Protein 5VEW (pdb70)

Sequence (845 aa):
SPEEQLLFLYIIYTVGYALSFSALVIASAILLGFRHLHCTRNYIHLNLFASFILRALCVFFKDAALKWLSYQDSLACRLVFLLQYCVAANYYWLLVEGVYLYTLLAFNIFEMLRIDEGLRLKIYKDTEGYYTIGIGHLLTKSPSLNAAKSELDKAIGRNTNGVITKDEAEKLFNQDVDAAVRGILRNAKLKPVYDSLDAVRRAALINMVFQMGETGVAGFTNSLRMLQQKRWDEAAVNLAKSRWYNQTPNRAKRVITTFRTGTWDAYSEQWIFRLYVAIGWGVPLLFVVPWGIVKYLYEDEGCWTRNSNMNYWLIIRLPILFACIVNFLIFVRVICIVVSKLKANLMCKTDIAFRLAKSTLTLIPLLCTHEVIFAFVMDRFIKLFTELSFTSFQGLMVAILYCFVNNEVQLEFRKSWERWRLSPEEQLLFLYIIYTVGYALSFSALVIASAILLGFRHLHCTRNYIHLNLFASFILRALCVFFKDAALKWGLLSYQDSLACRLVFLLQYCVAANYYWLLVEGVYLYTLLAFNIFEMLRIDEGLRLKIYKDTEGYYTIGIGHLLTKSPSLNAAKSELDKAIGRNTNGVITKDEAEKLFNQDVDAAVRGILRNAKLKPVYDSLDAVRRAALINMVFQMGETGVAGFTNSLRMLQQKRWDEAAVNLAKSRWYNQTPNRAKRVITTFRTGTWDAYSEQWIFRLYVAIGWGVPLLFVVPWGIVKYLYEDEGCWTRNSNMNYWLIIRLPILFACIVNFLIFVRVICIVVSKLKANLMCKTDIAFRLAKSTLTLIPLLCTHEVIFAFVMRFIKLFTELSFTSFQGLMVAILYCFVNNEVQLEFRKSWERWRL

Solvent-accessible surface area: 43896 Å² total

GO terms:
  GO:0005886 plasma membrane (C, IDA)
  GO:0044508 glucagon-like peptide 1 receptor activity (F, IDA)
  GO:0007189 adenylate cyclase-activating G protein-coupled receptor signaling pathway (P, IDA)
  GO:0005886 plasma membrane (C, EXP)
  GO:0004888 transmembrane signaling receptor activity (F, TAS)
  GO:0005886 plasma membrane (C, TAS)
  GO:0016020 membrane (C, TAS)
  GO:0007190 activation of adenylate cyclase activity (P, TAS)
  GO:0005515 protein binding (F, IPI)
  GO:0007204 positive regulation of cytosolic calcium ion concentration (P, IDA)

Structure (mmCIF, N/CA/C/O backbone):
data_5VEW
#
_entry.id   5VEW
#
_cell.length_a   64.770
_cell.length_b   66.430
_cell.length_c   83.440
_cell.angle_alpha   90.54
_cell.angle_beta   90.18
_cell.angle_gamma   107.73
#
_symmetry.space_group_name_H-M   'P 1'
#
loop_
_entity.id
_entity.type
_entity.pdbx_description
1 polymer 'Glucagon-like peptide 1 receptor,Endolysin chimera'
2 non-polymer N-{4-[(R)-(3,3-dimethylcyclobutyl)({6-[4-(trifluoromethyl)-1H-imidazol-1-yl]pyridin-3-yl}amino)methyl]benzene-1-carbonyl}-beta-alanine
3 non-polymer '(2R)-2,3-dihydroxypropyl (9Z)-octadec-9-enoate'
4 non-polymer 'OLEIC ACID'
5 water water
#
loop_
_atom_site.group_PDB
_atom_site.id
_atom_site.type_symbol
_atom_site.label_atom_id
_atom_site.label_alt_id
_atom_site.label_comp_id
_atom_site.label_asym_id
_atom_site.label_entity_id
_atom_site.label_seq_id
_atom_site.pdbx_PDB_ins_code
_atom_site.Cartn_x
_atom_site.Cartn_y
_atom_site.Cartn_z
_atom_site.occupancy
_atom_site.B_iso_or_equiv
_atom_site.auth_seq_id
_atom_site.auth_comp_id
_atom_site.auth_asym_id
_atom_site.auth_atom_id
_atom_site.pdbx_PDB_model_num
ATOM 1 N N . SER A 1 10 ? 30.493 42.854 63.398 1.00 156.25 136 SER A N 1
ATOM 2 C CA . SER A 1 10 ? 29.492 43.133 64.425 1.00 156.27 136 SER A CA 1
ATOM 3 C C . SER A 1 10 ? 28.270 42.191 64.280 1.00 157.30 136 SER A C 1
ATOM 4 O O . SER A 1 10 ? 27.893 41.862 63.150 1.00 155.03 136 SER A O 1
ATOM 6 N N . PRO A 1 11 ? 27.640 41.744 65.403 1.00 153.38 137 PRO A N 1
ATOM 7 C CA . PRO A 1 11 ? 26.502 40.807 65.277 1.00 150.57 137 PRO A CA 1
ATOM 8 C C . PRO A 1 11 ? 25.199 41.501 64.838 1.00 152.94 137 PRO A C 1
ATOM 9 O O . PRO A 1 11 ? 24.472 40.941 64.016 1.00 150.38 137 PRO A O 1
ATOM 13 N N . GLU A 1 12 ? 24.901 42.698 65.392 1.00 150.58 138 GLU A N 1
ATOM 14 C CA . GLU A 1 12 ? 23.694 43.464 65.078 1.00 149.89 138 GLU A CA 1
ATOM 15 C C . GLU A 1 12 ? 23.769 44.059 63.667 1.00 151.91 138 GLU A C 1
ATOM 16 O O . GLU A 1 12 ? 22.744 44.123 62.985 1.00 150.46 138 GLU A O 1
ATOM 18 N N . GLU A 1 13 ? 24.979 44.479 63.229 1.00 148.21 139 GLU A N 1
ATOM 19 C CA . GLU A 1 13 ? 25.218 45.062 61.902 1.00 147.46 139 GLU A CA 1
ATOM 20 C C . GLU A 1 13 ? 25.026 44.019 60.796 1.00 146.41 139 GLU A C 1
ATOM 21 O O . GLU A 1 13 ? 24.543 44.362 59.715 1.00 145.12 139 GLU A O 1
ATOM 23 N N . GLN A 1 14 ? 25.399 42.751 61.073 1.00 139.98 140 GLN A N 1
ATOM 24 C CA . GLN A 1 14 ? 25.270 41.638 60.131 1.00 136.50 140 GLN A CA 1
ATOM 25 C C . GLN A 1 14 ? 23.795 41.291 59.899 1.00 136.53 140 GLN A C 1
ATOM 26 O O . GLN A 1 14 ? 23.404 41.060 58.758 1.00 134.63 140 GLN A O 1
ATOM 28 N N . LEU A 1 15 ? 22.976 41.289 60.975 1.00 131.85 141 LEU A N 1
ATOM 29 C CA . LEU A 1 15 ? 21.540 40.983 60.920 1.00 129.59 141 LEU A CA 1
ATOM 30 C C . LEU A 1 15 ? 20.737 42.103 60.233 1.00 132.40 141 LEU A C 1
ATOM 31 O O . LEU A 1 15 ? 19.680 41.827 59.661 1.00 130.19 141 LEU A O 1
ATOM 33 N N . LEU A 1 16 ? 21.227 43.357 60.303 1.00 130.38 142 LEU A N 1
ATOM 34 C CA . LEU A 1 16 ? 20.571 44.520 59.699 1.00 130.73 142 LEU A CA 1
ATOM 35 C C . LEU A 1 16 ? 20.887 44.626 58.206 1.00 132.47 142 LEU A C 1
ATOM 36 O O . LEU A 1 16 ? 20.008 45.000 57.433 1.00 131.28 142 LEU A O 1
ATOM 38 N N . PHE A 1 17 ? 22.140 44.308 57.805 1.00 128.52 143 PHE A N 1
ATOM 39 C CA . PHE A 1 17 ? 22.603 44.374 56.414 1.00 127.65 143 PHE A CA 1
ATOM 40 C C . PHE A 1 17 ? 21.914 43.298 55.550 1.00 128.47 143 PHE A C 1
ATOM 41 O O . PHE A 1 17 ? 21.532 43.591 54.414 1.00 127.70 143 PHE A O 1
ATOM 49 N N . LEU A 1 18 ? 21.742 42.070 56.090 1.00 122.93 144 LEU A N 1
ATOM 50 C CA . LEU A 1 18 ? 21.075 40.960 55.394 1.00 120.03 144 LEU A CA 1
ATOM 51 C C . LEU A 1 18 ? 19.584 41.256 55.186 1.00 123.49 144 LEU A C 1
ATOM 52 O O . LEU A 1 18 ? 18.998 40.760 54.229 1.00 121.55 144 LEU A O 1
ATOM 57 N N . TYR A 1 19 ? 18.983 42.074 56.074 1.00 121.43 145 TYR A N 1
ATOM 58 C CA . TYR A 1 19 ? 17.589 42.513 55.987 1.00 120.98 145 TYR A CA 1
ATOM 59 C C . TYR A 1 19 ? 17.402 43.471 54.799 1.00 123.94 145 TYR A C 1
ATOM 60 O O . TYR A 1 19 ? 16.367 43.417 54.140 1.00 122.52 145 TYR A O 1
ATOM 69 N N . ILE A 1 20 ? 18.401 44.342 54.538 1.00 121.24 146 ILE A N 1
ATOM 70 C CA . ILE A 1 20 ? 18.369 45.334 53.461 1.00 121.88 146 ILE A CA 1
ATOM 71 C C . ILE A 1 20 ? 18.430 44.628 52.091 1.00 123.50 146 ILE A C 1
ATOM 72 O O . ILE A 1 20 ? 17.561 44.892 51.262 1.00 122.82 146 ILE A O 1
ATOM 77 N N . ILE A 1 21 ? 19.419 43.723 51.864 1.00 118.56 147 ILE A N 1
ATOM 78 C CA . ILE A 1 21 ? 19.590 43.026 50.573 1.00 116.46 147 ILE A CA 1
ATOM 79 C C . ILE A 1 21 ? 18.369 42.093 50.309 1.00 116.94 147 ILE A C 1
ATOM 80 O O . ILE A 1 21 ? 18.065 41.820 49.148 1.00 116.30 147 ILE A O 1
ATOM 85 N N . TYR A 1 22 ? 17.666 41.648 51.368 1.00 111.35 148 TYR A N 1
ATOM 86 C CA . TYR A 1 22 ? 16.484 40.793 51.248 1.00 108.64 148 TYR A CA 1
ATOM 87 C C . TYR A 1 22 ? 15.274 41.634 50.829 1.00 111.09 148 TYR A C 1
ATOM 88 O O . TYR A 1 22 ? 14.586 41.275 49.874 1.00 109.32 148 TYR A O 1
ATOM 97 N N . THR A 1 23 ? 15.025 42.757 51.539 1.00 108.41 149 THR A N 1
ATOM 98 C CA . THR A 1 23 ? 13.889 43.643 51.274 1.00 108.68 149 THR A CA 1
ATOM 99 C C . THR A 1 23 ? 14.080 44.402 49.943 1.00 111.50 149 THR A C 1
ATOM 100 O O . THR A 1 23 ? 13.082 44.610 49.249 1.00 111.20 149 THR A O 1
ATOM 104 N N . VAL A 1 24 ? 15.331 44.773 49.555 1.00 107.15 150 VAL A N 1
ATOM 105 C CA . VAL A 1 24 ? 15.531 45.455 48.263 1.00 107.15 150 VAL A CA 1
ATOM 106 C C . VAL A 1 24 ? 15.430 44.397 47.148 1.00 107.66 150 VAL A C 1
ATOM 107 O O . VAL A 1 24 ? 15.042 44.731 46.031 1.00 107.79 150 VAL A O 1
ATOM 111 N N . GLY A 1 25 ? 15.733 43.139 47.484 1.00 100.84 151 GLY A N 1
ATOM 112 C CA . GLY A 1 25 ? 15.615 42.006 46.573 1.00 97.64 151 GLY A CA 1
ATOM 113 C C . GLY A 1 25 ? 14.176 41.791 46.137 1.00 98.56 151 GLY A C 1
ATOM 114 O O . GLY A 1 25 ? 13.915 41.605 44.948 1.00 96.68 151 GLY A O 1
ATOM 115 N N . TYR A 1 26 ? 13.225 41.866 47.098 1.00 94.53 152 TYR A N 1
ATOM 116 C CA . TYR A 1 26 ? 11.795 41.731 46.819 1.00 93.37 152 TYR A CA 1
ATOM 117 C C . TYR A 1 26 ? 11.211 43.036 46.270 1.00 98.82 152 TYR A C 1
ATOM 118 O O . TYR A 1 26 ? 10.204 42.981 45.567 1.00 98.01 152 TYR A O 1
ATOM 127 N N . ALA A 1 27 ? 11.831 44.199 46.574 1.00 96.82 153 ALA A N 1
ATOM 128 C CA . ALA A 1 27 ? 11.383 45.485 46.028 1.00 98.23 153 ALA A CA 1
ATOM 129 C C . ALA A 1 27 ? 11.703 45.558 44.524 1.00 101.73 153 ALA A C 1
ATOM 130 O O . ALA A 1 27 ? 10.850 45.975 43.736 1.00 101.93 153 ALA A O 1
ATOM 132 N N . LEU A 1 28 ? 12.922 45.100 44.133 1.00 96.93 154 LEU A N 1
ATOM 133 C CA . LEU A 1 28 ? 13.383 45.039 42.744 1.00 96.12 154 LEU A CA 1
ATOM 134 C C . LEU A 1 28 ? 12.665 43.935 41.969 1.00 97.64 154 LEU A C 1
ATOM 135 O O . LEU A 1 28 ? 12.430 44.108 40.775 1.00 97.38 154 LEU A O 1
ATOM 140 N N . SER A 1 29 ? 12.321 42.805 42.632 1.00 92.00 155 SER A N 1
ATOM 141 C CA . SER A 1 29 ? 11.604 41.696 41.988 1.00 89.43 155 SER A CA 1
ATOM 142 C C . SER A 1 29 ? 10.123 42.040 41.774 1.00 91.92 155 SER A C 1
ATOM 143 O O . SER A 1 29 ? 9.617 41.796 40.684 1.00 90.81 155 SER A O 1
ATOM 146 N N . PHE A 1 30 ? 9.440 42.619 42.792 1.00 88.75 156 PHE A N 1
ATOM 147 C CA . PHE A 1 30 ? 8.023 42.995 42.701 1.00 88.88 156 PHE A CA 1
ATOM 148 C C . PHE A 1 30 ? 7.788 43.973 41.550 1.00 94.24 156 PHE A C 1
ATOM 149 O O . PHE A 1 30 ? 6.943 43.710 40.696 1.00 92.92 156 PHE A O 1
ATOM 157 N N . SER A 1 31 ? 8.531 45.099 41.540 1.00 93.01 157 SER A N 1
ATOM 158 C CA . SER A 1 31 ? 8.425 46.149 40.527 1.00 94.67 157 SER A CA 1
ATOM 159 C C . SER A 1 31 ? 8.723 45.600 39.126 1.00 97.27 157 SER A C 1
ATOM 160 O O . SER A 1 31 ? 7.965 45.888 38.201 1.00 97.38 157 SER A O 1
ATOM 163 N N . ALA A 1 32 ? 9.790 44.775 38.982 1.00 92.06 158 ALA A N 1
ATOM 164 C CA . ALA A 1 32 ? 10.185 44.174 37.703 1.00 90.59 158 ALA A CA 1
ATOM 165 C C . ALA A 1 32 ? 9.135 43.188 37.184 1.00 92.48 158 ALA A C 1
ATOM 166 O O . ALA A 1 32 ? 8.929 43.125 35.977 1.00 92.32 158 ALA A O 1
ATOM 168 N N . LEU A 1 33 ? 8.483 42.420 38.080 1.00 87.30 159 LEU A N 1
ATOM 169 C CA . LEU A 1 33 ? 7.462 41.442 37.695 1.00 85.54 159 LEU A CA 1
ATOM 170 C C . LEU A 1 33 ? 6.136 42.128 37.341 1.00 90.75 159 LEU A C 1
ATOM 171 O O . LEU A 1 33 ? 5.412 41.622 36.482 1.00 89.58 159 LEU A O 1
ATOM 176 N N . VAL A 1 34 ? 5.816 43.270 37.992 1.00 89.06 160 VAL A N 1
ATOM 177 C CA . VAL A 1 34 ? 4.606 44.047 37.685 1.00 90.13 160 VAL A CA 1
ATOM 178 C C . VAL A 1 34 ? 4.815 44.711 36.306 1.00 94.68 160 VAL A C 1
ATOM 179 O O . VAL A 1 34 ? 3.914 44.653 35.466 1.00 94.53 160 VAL A O 1
ATOM 183 N N . ILE A 1 35 ? 6.030 45.272 36.060 1.00 91.56 161 ILE A N 1
ATOM 184 C CA . ILE A 1 35 ? 6.406 45.893 34.782 1.00 92.50 161 ILE A CA 1
ATOM 185 C C . ILE A 1 35 ? 6.418 44.806 33.680 1.00 95.42 161 ILE A C 1
ATOM 186 O O . ILE A 1 35 ? 5.778 45.001 32.647 1.00 95.67 161 ILE A O 1
ATOM 191 N N . ALA A 1 36 ? 7.094 43.661 33.922 1.00 90.65 162 ALA A N 1
ATOM 192 C CA . ALA A 1 36 ? 7.184 42.552 32.964 1.00 89.38 162 ALA A CA 1
ATOM 193 C C . ALA A 1 36 ? 5.793 42.011 32.590 1.00 94.00 162 ALA A C 1
ATOM 194 O O . ALA A 1 36 ? 5.526 41.812 31.406 1.00 93.93 162 ALA A O 1
ATOM 196 N N . SER A 1 37 ? 4.908 41.795 33.588 1.00 90.99 163 SER A N 1
ATOM 197 C CA . SER A 1 37 ? 3.555 41.289 33.345 1.00 90.71 163 SER A CA 1
ATOM 198 C C . SER A 1 37 ? 2.714 42.326 32.591 1.00 96.90 163 SER A C 1
ATOM 199 O O . SER A 1 37 ? 1.863 41.941 31.788 1.00 96.45 163 SER A O 1
ATOM 202 N N . ALA A 1 38 ? 2.984 43.633 32.809 1.00 95.55 164 ALA A N 1
ATOM 203 C CA . ALA A 1 38 ? 2.295 44.718 32.099 1.00 97.54 164 ALA A CA 1
ATOM 204 C C . ALA A 1 38 ? 2.711 44.755 30.619 1.00 100.38 164 ALA A C 1
ATOM 205 O O . ALA A 1 38 ? 1.901 45.124 29.769 1.00 101.11 164 ALA A O 1
ATOM 207 N N . ILE A 1 39 ? 3.967 44.356 30.317 1.00 94.76 165 ILE A N 1
ATOM 208 C CA . ILE A 1 39 ? 4.513 44.303 28.957 1.00 94.37 165 ILE A CA 1
ATOM 209 C C . ILE A 1 39 ? 3.824 43.155 28.183 1.00 95.82 165 ILE A C 1
ATOM 210 O O . ILE A 1 39 ? 3.318 43.394 27.085 1.00 97.04 165 ILE A O 1
ATOM 215 N N . LEU A 1 40 ? 3.765 41.934 28.769 1.00 88.94 166 LEU A N 1
ATOM 216 C CA . LEU A 1 40 ? 3.157 40.763 28.121 1.00 86.95 166 LEU A CA 1
ATOM 217 C C . LEU A 1 40 ? 1.643 40.956 27.888 1.00 92.97 166 LEU A C 1
ATOM 218 O O . LEU A 1 40 ? 1.119 40.434 26.903 1.00 92.45 166 LEU A O 1
ATOM 223 N N . LEU A 1 41 ? 0.950 41.701 28.779 1.00 91.60 167 LEU A N 1
ATOM 224 C CA . LEU A 1 41 ? -0.488 41.990 28.639 1.00 92.74 167 LEU A CA 1
ATOM 225 C C . LEU A 1 41 ? -0.736 43.195 27.711 1.00 99.26 167 LEU A C 1
ATOM 226 O O . LEU A 1 41 ? -1.713 43.197 26.963 1.00 99.26 167 LEU A O 1
ATOM 231 N N . GLY A 1 42 ? 0.140 44.201 27.791 1.00 97.59 168 GLY A N 1
ATOM 232 C CA . GLY A 1 42 ? 0.054 45.440 27.021 1.00 100.13 168 GLY A CA 1
ATOM 233 C C . GLY A 1 42 ? 0.135 45.280 25.518 1.00 104.18 168 GLY A C 1
ATOM 234 O O . GLY A 1 42 ? -0.706 45.821 24.796 1.00 105.27 168 GLY A O 1
ATOM 235 N N . PHE A 1 43 ? 1.159 44.550 25.033 1.00 99.47 169 PHE A N 1
ATOM 236 C CA . PHE A 1 43 ? 1.351 44.323 23.601 1.00 99.63 169 PHE A CA 1
ATOM 237 C C . PHE A 1 43 ? 0.550 43.099 23.166 1.00 101.89 169 PHE A C 1
ATOM 238 O O . PHE A 1 43 ? 0.733 42.009 23.718 1.00 98.64 169 PHE A O 1
ATOM 246 N N . ARG A 1 44 ? -0.364 43.303 22.190 1.00 100.61 170 ARG A N 1
ATOM 247 C CA . ARG A 1 44 ? -1.305 42.303 21.667 1.00 99.64 170 ARG A CA 1
ATOM 248 C C . ARG A 1 44 ? -0.591 41.107 21.009 1.00 102.67 170 ARG A C 1
ATOM 249 O O . ARG A 1 44 ? -1.067 39.980 21.128 1.00 100.53 170 ARG A O 1
ATOM 251 N N . HIS A 1 45 ? 0.541 41.348 20.332 1.00 100.76 171 HIS A N 1
ATOM 252 C CA . HIS A 1 45 ? 1.309 40.306 19.637 1.00 99.71 171 HIS A CA 1
ATOM 253 C C . HIS A 1 45 ? 1.981 39.332 20.621 1.00 99.92 171 HIS A C 1
ATOM 254 O O . HIS A 1 45 ? 2.412 38.253 20.205 1.00 98.62 171 HIS A O 1
ATOM 261 N N . LEU A 1 46 ? 2.051 39.699 21.915 1.00 94.40 172 LEU A N 1
ATOM 262 C CA . LEU A 1 46 ? 2.666 38.870 22.951 1.00 91.47 172 LEU A CA 1
ATOM 263 C C . LEU A 1 46 ? 1.622 37.948 23.627 1.00 92.77 172 LEU A C 1
ATOM 264 O O . LEU A 1 46 ? 1.970 37.223 24.556 1.00 91.29 172 LEU A O 1
ATOM 269 N N . HIS A 1 47 ? 0.366 37.945 23.143 1.00 88.65 173 HIS A N 1
ATOM 270 C CA . HIS A 1 47 ? -0.692 37.097 23.695 1.00 86.89 173 HIS A CA 1
ATOM 271 C C . HIS A 1 47 ? -0.622 35.675 23.099 1.00 87.20 173 HIS A C 1
ATOM 272 O O . HIS A 1 47 ? -1.345 35.350 22.151 1.00 86.52 173 HIS A O 1
ATOM 279 N N . CYS A 1 48 ? 0.251 34.830 23.670 1.00 81.60 174 CYS A N 1
ATOM 280 C CA . CYS A 1 48 ? 0.392 33.432 23.267 1.00 80.16 174 CYS A CA 1
ATOM 281 C C . CYS A 1 48 ? 0.535 32.556 24.523 1.00 82.10 174 CYS A C 1
ATOM 282 O O . CYS A 1 48 ? 0.901 33.070 25.588 1.00 81.10 174 CYS A O 1
ATOM 285 N N . THR A 1 49 ? 0.202 31.242 24.402 1.00 78.16 175 THR A N 1
ATOM 286 C CA . THR A 1 49 ? 0.209 30.251 25.500 1.00 77.26 175 THR A CA 1
ATOM 287 C C . THR A 1 49 ? 1.549 30.283 26.283 1.00 80.28 175 THR A C 1
ATOM 288 O O . THR A 1 49 ? 1.522 30.191 27.506 1.00 80.15 175 THR A O 1
ATOM 292 N N . ARG A 1 50 ? 2.696 30.448 25.588 1.00 75.54 176 ARG A N 1
ATOM 293 C CA . ARG A 1 50 ? 4.014 30.539 26.215 1.00 74.62 176 ARG A CA 1
ATOM 294 C C . ARG A 1 50 ? 4.056 31.702 27.223 1.00 80.00 176 ARG A C 1
ATOM 295 O O . ARG A 1 50 ? 4.459 31.491 28.368 1.00 80.32 176 ARG A O 1
ATOM 303 N N . ASN A 1 51 ? 3.604 32.901 26.821 1.00 76.73 177 ASN A N 1
ATOM 304 C CA . ASN A 1 51 ? 3.635 34.065 27.698 1.00 77.06 177 ASN A CA 1
ATOM 305 C C . ASN A 1 51 ? 2.515 34.010 28.748 1.00 81.57 177 ASN A C 1
ATOM 306 O O . ASN A 1 51 ? 2.715 34.571 2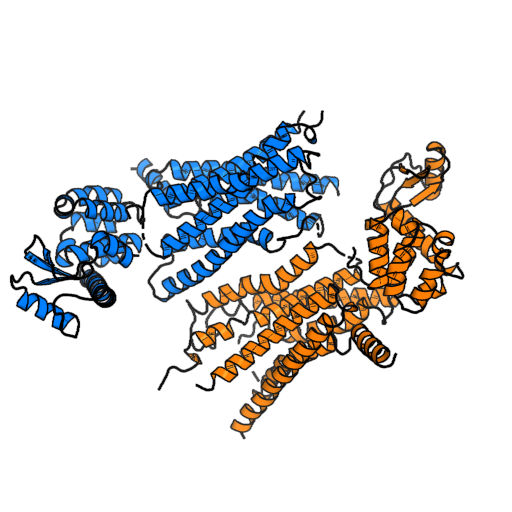9.825 1.00 81.52 177 ASN A O 1
ATOM 311 N N . TYR A 1 52 ? 1.373 33.312 28.480 1.00 77.86 178 TYR A N 1
ATOM 312 C CA . TYR A 1 52 ? 0.308 33.170 29.493 1.00 77.41 178 TYR A CA 1
ATOM 313 C C . TYR A 1 52 ? 0.795 32.311 30.669 1.00 78.13 178 TYR A C 1
ATOM 314 O O . TYR A 1 52 ? 0.446 32.597 31.814 1.00 77.69 178 TYR A O 1
ATOM 323 N N . ILE A 1 53 ? 1.628 31.283 30.381 1.00 72.71 179 ILE A N 1
ATOM 324 C CA . ILE A 1 53 ? 2.264 30.394 31.372 1.00 71.06 179 ILE A CA 1
ATOM 325 C C . ILE A 1 53 ? 3.202 31.245 32.266 1.00 73.36 179 ILE A C 1
ATOM 326 O O . ILE A 1 53 ? 3.205 31.075 33.488 1.00 70.94 179 ILE A O 1
ATOM 331 N N . HIS A 1 54 ? 3.944 32.193 31.643 1.00 71.34 180 HIS A N 1
ATOM 332 C CA . HIS A 1 54 ? 4.851 33.135 32.308 1.00 71.71 180 HIS A CA 1
ATOM 333 C C . HIS A 1 54 ? 4.088 34.077 33.249 1.00 74.93 180 HIS A C 1
ATOM 334 O O . HIS A 1 54 ? 4.588 34.368 34.327 1.00 75.57 180 HIS A O 1
ATOM 341 N N . LEU A 1 55 ? 2.895 34.564 32.836 1.00 70.72 181 LEU A N 1
ATOM 342 C CA . LEU A 1 55 ? 2.069 35.498 33.624 1.00 71.30 181 LEU A CA 1
ATOM 343 C C . LEU A 1 55 ? 1.587 34.864 34.939 1.00 75.07 181 LEU A C 1
ATOM 344 O O . LEU A 1 55 ? 1.491 35.570 35.950 1.00 76.10 181 LEU A O 1
ATOM 349 N N . ASN A 1 56 ? 1.278 33.551 34.928 1.00 69.29 182 ASN A N 1
ATOM 350 C CA . ASN A 1 56 ? 0.880 32.838 36.143 1.00 67.92 182 ASN A CA 1
ATOM 351 C C . ASN A 1 56 ? 2.086 32.608 37.028 1.00 71.14 182 ASN A C 1
ATOM 352 O O . ASN A 1 56 ? 1.951 32.620 38.253 1.00 71.79 182 ASN A O 1
ATOM 357 N N . LEU A 1 57 ? 3.277 32.406 36.409 1.00 66.27 183 LEU A N 1
ATOM 358 C CA . LEU A 1 57 ? 4.544 32.237 37.124 1.00 65.37 183 LEU A CA 1
ATOM 359 C C . LEU A 1 57 ? 4.931 33.565 37.787 1.00 71.60 183 LEU A C 1
ATOM 360 O O . LEU A 1 57 ? 5.341 33.551 38.944 1.00 71.83 183 LEU A O 1
ATOM 365 N N . PHE A 1 58 ? 4.750 34.716 37.080 1.00 69.71 184 PHE A N 1
ATOM 366 C CA . PHE A 1 58 ? 5.045 36.035 37.653 1.00 71.45 184 PHE A CA 1
ATOM 367 C C . PHE A 1 58 ? 4.116 36.326 38.819 1.00 77.40 184 PHE A C 1
ATOM 368 O O . PHE A 1 58 ? 4.569 36.811 39.848 1.00 77.88 184 PHE A O 1
ATOM 376 N N . ALA A 1 59 ? 2.819 35.983 38.670 1.00 74.96 185 ALA A N 1
ATOM 377 C CA . ALA A 1 59 ? 1.785 36.174 39.692 1.00 75.59 185 ALA A CA 1
ATOM 378 C C . ALA A 1 59 ? 2.142 35.444 40.984 1.00 78.28 185 ALA A C 1
ATOM 379 O O . ALA A 1 59 ? 1.952 36.016 42.054 1.00 79.49 185 ALA A O 1
ATOM 381 N N . SER A 1 60 ? 2.696 34.211 40.893 1.00 72.56 186 SER A N 1
ATOM 382 C CA . SER A 1 60 ? 3.086 33.446 42.081 1.00 71.80 186 SER A CA 1
ATOM 383 C C . SER A 1 60 ? 4.274 34.135 42.802 1.00 76.84 186 SER A C 1
ATOM 384 O O . SER A 1 60 ? 4.304 34.138 44.034 1.00 77.49 186 SER A O 1
ATOM 387 N N . PHE A 1 61 ? 5.210 34.762 42.043 1.00 72.77 187 PHE A N 1
ATOM 388 C CA . PHE A 1 61 ? 6.327 35.496 42.648 1.00 72.98 187 PHE A CA 1
ATOM 389 C C . PHE A 1 61 ? 5.859 36.868 43.168 1.00 80.40 187 PHE A C 1
ATOM 390 O O . PHE A 1 61 ? 6.400 37.337 44.166 1.00 81.61 187 PHE A O 1
ATOM 398 N N . ILE A 1 62 ? 4.851 37.491 42.522 1.00 78.52 188 ILE A N 1
ATOM 399 C CA . ILE A 1 62 ? 4.287 38.783 42.947 1.00 80.91 188 ILE A CA 1
ATOM 400 C C . ILE A 1 62 ? 3.553 38.602 44.307 1.00 85.96 188 ILE A C 1
ATOM 401 O O . ILE A 1 62 ? 3.792 39.397 45.218 1.00 87.16 188 ILE A O 1
ATOM 406 N N . LEU A 1 63 ? 2.685 37.564 44.439 1.00 81.48 189 LEU A N 1
ATOM 407 C CA . LEU A 1 63 ? 1.960 37.276 45.687 1.00 81.63 189 LEU A CA 1
ATOM 408 C C . LEU A 1 63 ? 2.912 36.882 46.824 1.00 84.21 189 LEU A C 1
ATOM 409 O O . LEU A 1 63 ? 2.629 37.205 47.978 1.00 84.41 189 LEU A O 1
ATOM 414 N N . ARG A 1 64 ? 4.024 36.185 46.505 1.00 79.14 190 ARG A N 1
ATOM 415 C CA . ARG A 1 64 ? 5.039 35.807 47.491 1.00 78.60 190 ARG A CA 1
ATOM 416 C C . ARG A 1 64 ? 5.658 37.074 48.084 1.00 83.88 190 ARG A C 1
ATOM 417 O O . ARG A 1 64 ? 5.796 37.169 49.304 1.00 84.13 190 ARG A O 1
ATOM 425 N N . ALA A 1 65 ? 5.969 38.069 47.211 1.00 80.95 191 ALA A N 1
ATOM 426 C CA . ALA A 1 65 ? 6.535 39.366 47.589 1.00 82.54 191 ALA A CA 1
ATOM 427 C C . ALA A 1 65 ? 5.561 40.147 48.465 1.00 88.10 191 ALA A C 1
ATOM 428 O O . ALA A 1 65 ? 5.989 40.733 49.454 1.00 88.09 191 ALA A O 1
ATOM 430 N N . LEU A 1 66 ? 4.245 40.104 48.132 1.00 86.44 192 LEU A N 1
ATOM 431 C CA . LEU A 1 66 ? 3.164 40.754 48.891 1.00 88.75 192 LEU A CA 1
ATOM 432 C C . LEU A 1 66 ? 3.100 40.221 50.335 1.00 93.93 192 LEU A C 1
ATOM 433 O O . LEU A 1 66 ? 2.870 41.009 51.251 1.00 95.61 192 LEU A O 1
ATOM 438 N N . CYS A 1 67 ? 3.343 38.896 50.534 1.00 89.08 193 CYS A N 1
ATOM 439 C CA . CYS A 1 67 ? 3.386 38.251 51.854 1.00 88.74 193 CYS A CA 1
ATOM 440 C C . CYS A 1 67 ? 4.567 38.781 52.652 1.00 94.14 193 CYS A C 1
ATOM 441 O O . CYS A 1 67 ? 4.433 39.018 53.850 1.00 95.59 193 CYS A O 1
ATOM 444 N N . VAL A 1 68 ? 5.725 38.947 51.990 1.00 90.49 194 VAL A N 1
ATOM 445 C CA . VAL A 1 68 ? 6.965 39.428 52.603 1.00 91.54 194 VAL A CA 1
ATOM 446 C C . VAL A 1 68 ? 6.783 40.910 53.025 1.00 99.61 194 VAL A C 1
ATOM 447 O O . VAL A 1 68 ? 7.215 41.277 54.120 1.00 100.31 194 VAL A O 1
ATOM 451 N N . PHE A 1 69 ? 6.117 41.739 52.189 1.00 98.64 195 PHE A N 1
ATOM 452 C CA . PHE A 1 69 ? 5.909 43.151 52.525 1.00 101.56 195 PHE A CA 1
ATOM 453 C C . PHE A 1 69 ? 4.832 43.301 53.606 1.00 108.89 195 PHE A C 1
ATOM 454 O O . PHE A 1 69 ? 4.928 44.222 54.420 1.00 110.78 195 PHE A O 1
ATOM 462 N N . PHE A 1 70 ? 3.827 42.392 53.635 1.00 105.29 196 PHE A N 1
ATOM 463 C CA . PHE A 1 70 ? 2.750 42.446 54.625 1.00 106.75 196 PHE A CA 1
ATOM 464 C C . PHE A 1 70 ? 3.270 42.012 56.003 1.00 111.11 196 PHE A C 1
ATOM 465 O O . PHE A 1 70 ? 2.864 42.597 57.007 1.00 112.88 196 PHE A O 1
ATOM 473 N N . LYS A 1 71 ? 4.156 40.990 56.051 1.00 105.92 197 LYS A N 1
ATOM 474 C CA . LYS A 1 71 ? 4.751 40.493 57.300 1.00 105.93 197 LYS A CA 1
ATOM 475 C C . LYS A 1 71 ? 5.603 41.587 57.939 1.00 112.44 197 LYS A C 1
ATOM 476 O O . LYS A 1 71 ? 5.518 41.803 59.149 1.00 113.25 197 LYS A O 1
ATOM 482 N N . ASP A 1 72 ? 6.392 42.295 57.105 1.00 110.27 198 ASP A N 1
ATOM 483 C CA . ASP A 1 72 ? 7.276 43.392 57.501 1.00 112.58 198 ASP A CA 1
ATOM 484 C C . ASP A 1 72 ? 6.469 44.618 57.960 1.00 120.35 198 ASP A C 1
ATOM 485 O O . ASP A 1 72 ? 6.881 45.287 58.907 1.00 121.94 198 ASP A O 1
ATOM 490 N N . ALA A 1 73 ? 5.338 44.917 57.285 1.00 118.17 199 ALA A N 1
ATOM 491 C CA . ALA A 1 73 ? 4.474 46.057 57.625 1.00 121.29 199 ALA A CA 1
ATOM 492 C C . ALA A 1 73 ? 3.724 45.817 58.946 1.00 127.53 199 ALA A C 1
ATOM 493 O O . ALA A 1 73 ? 3.348 46.775 59.626 1.00 129.55 199 ALA A O 1
ATOM 495 N N . ALA A 1 74 ? 3.522 44.533 59.303 1.00 123.48 200 ALA A N 1
ATOM 496 C CA . ALA A 1 74 ? 2.830 44.114 60.519 1.00 124.64 200 ALA A CA 1
ATOM 497 C C . ALA A 1 74 ? 3.759 44.167 61.745 1.00 130.45 200 ALA A C 1
ATOM 498 O O . ALA A 1 74 ? 3.265 44.089 62.876 1.00 131.62 200 ALA A O 1
ATOM 500 N N . LEU A 1 75 ? 5.096 44.326 61.528 1.00 126.80 201 LEU A N 1
ATOM 501 C CA . LEU A 1 75 ? 6.077 44.473 62.614 1.00 127.81 201 LEU A CA 1
ATOM 502 C C . LEU A 1 75 ? 5.786 45.748 63.403 1.00 135.77 201 LEU A C 1
ATOM 503 O O . LEU A 1 75 ? 5.907 45.753 64.633 1.00 137.02 201 LEU A O 1
ATOM 508 N N . LYS A 1 76 ? 5.351 46.818 62.694 1.00 133.70 202 LYS A N 1
ATOM 509 C CA . LYS A 1 76 ? 4.946 48.075 63.317 1.00 136.62 202 LYS A CA 1
ATOM 510 C C . LYS A 1 76 ? 3.539 47.876 63.912 1.00 140.36 202 LYS A C 1
ATOM 511 O O . LYS A 1 76 ? 2.553 47.808 63.167 1.00 138.96 202 LYS A O 1
ATOM 517 N N . TRP A 1 77 ? 3.477 47.703 65.259 1.00 138.05 203 TRP A N 1
ATOM 518 C CA . TRP A 1 77 ? 2.273 47.457 66.069 1.00 165.34 203 TRP A CA 1
ATOM 519 C C . TRP A 1 77 ? 1.596 46.155 65.639 1.00 184.26 203 TRP A C 1
ATOM 520 O O . TRP A 1 77 ? 2.051 45.076 66.010 1.00 141.13 203 TRP A O 1
ATOM 522 N N . LEU A 1 85 ? -0.665 41.706 72.577 1.00 149.78 218 LEU A N 1
ATOM 523 C CA . LEU A 1 85 ? -0.227 40.414 72.050 1.00 146.45 218 LEU A CA 1
ATOM 524 C C . LEU A 1 85 ? 0.686 40.601 70.837 1.00 146.97 218 LEU A C 1
ATOM 525 O O . LEU A 1 85 ? 0.344 41.346 69.914 1.00 146.32 218 LEU A O 1
ATOM 530 N N . SER A 1 86 ? 1.846 39.910 70.845 1.00 141.08 219 SER A N 1
ATOM 531 C CA . SER A 1 86 ? 2.852 39.967 69.783 1.00 138.46 219 SER A CA 1
ATOM 532 C C . SER A 1 86 ? 2.300 39.383 68.467 1.00 139.78 219 SER A C 1
ATOM 533 O O . SER A 1 86 ? 1.325 38.623 68.485 1.00 139.43 219 SER A O 1
ATOM 536 N N . TYR A 1 87 ? 2.928 39.756 67.330 1.00 134.03 220 TYR A N 1
ATOM 537 C CA . TYR A 1 87 ? 2.548 39.320 65.984 1.00 131.36 220 TYR A CA 1
ATOM 538 C C . TYR A 1 87 ? 2.759 37.796 65.817 1.00 131.81 220 TYR A C 1
ATOM 539 O O . TYR A 1 87 ? 1.993 37.167 65.092 1.00 130.17 220 TYR A O 1
ATOM 548 N N . GLN A 1 88 ? 3.747 37.203 66.522 1.00 127.21 221 GLN A N 1
ATOM 549 C CA . GLN A 1 88 ? 4.030 35.761 66.464 1.00 124.95 221 GLN A CA 1
ATOM 550 C C . GLN A 1 88 ? 2.850 34.923 67.022 1.00 129.08 221 GLN A C 1
ATOM 551 O O . GLN A 1 88 ? 2.628 33.797 66.568 1.00 126.78 221 GLN A O 1
ATOM 553 N N . ASP A 1 89 ? 2.097 35.484 67.987 1.00 128.16 222 ASP A N 1
ATOM 554 C CA . ASP A 1 89 ? 0.959 34.819 68.630 1.00 129.18 222 ASP A CA 1
ATOM 555 C C . ASP A 1 89 ? -0.364 35.042 67.861 1.00 132.83 222 ASP A C 1
ATOM 556 O O . ASP A 1 89 ? -1.316 34.291 68.086 1.00 132.65 222 ASP A O 1
ATOM 561 N N . SER A 1 90 ? -0.425 36.055 66.963 1.00 129.08 223 SER A N 1
ATOM 562 C CA . SER A 1 90 ? -1.643 36.375 66.205 1.00 129.21 223 SER A CA 1
ATOM 563 C C . SER A 1 90 ? -1.965 35.295 65.154 1.00 130.71 223 SER A C 1
ATOM 564 O O . SER A 1 90 ? -1.084 34.532 64.747 1.00 127.92 223 SER A O 1
ATOM 567 N N . LEU A 1 91 ? -3.238 35.251 64.722 1.00 128.15 224 LEU A N 1
ATOM 568 C CA . LEU A 1 91 ? -3.746 34.317 63.717 1.00 126.35 224 LEU A CA 1
ATOM 569 C C . LEU A 1 91 ? -3.454 34.870 62.311 1.00 128.87 224 LEU A C 1
ATOM 570 O O . LEU A 1 91 ? -3.239 34.089 61.380 1.00 126.37 224 LEU A O 1
ATOM 575 N N . ALA A 1 92 ? -3.407 36.216 62.176 1.00 126.70 225 ALA A N 1
ATOM 576 C CA . ALA A 1 92 ? -3.131 36.925 60.922 1.00 125.61 225 ALA A CA 1
ATOM 577 C C . ALA A 1 92 ? -1.778 36.520 60.335 1.00 127.17 225 ALA A C 1
ATOM 578 O O . ALA A 1 92 ? -1.682 36.312 59.131 1.00 125.41 225 ALA A O 1
ATOM 580 N N . CYS A 1 93 ? -0.752 36.378 61.189 1.00 123.63 226 CYS A N 1
ATOM 581 C CA . CYS A 1 93 ? 0.602 35.982 60.800 1.00 121.64 226 CYS A CA 1
ATOM 582 C C . CYS A 1 93 ? 0.612 34.577 60.188 1.00 120.15 226 CYS A C 1
ATOM 583 O O . CYS A 1 93 ? 1.306 34.344 59.200 1.00 118.14 226 CYS A O 1
ATOM 586 N N . ARG A 1 94 ? -0.132 33.649 60.800 1.00 114.59 227 ARG A N 1
ATOM 587 C CA . ARG A 1 94 ? -0.225 32.243 60.410 1.00 111.53 227 ARG A CA 1
ATOM 588 C C . ARG A 1 94 ? -0.848 32.123 59.010 1.00 110.28 227 ARG A C 1
ATOM 589 O O . ARG A 1 94 ? -0.401 31.287 58.225 1.00 107.56 227 ARG A O 1
ATOM 597 N N . LEU A 1 95 ? -1.823 33.007 58.680 1.00 105.54 228 LEU A N 1
ATOM 598 C CA . LEU A 1 95 ? -2.486 33.051 57.368 1.00 103.43 228 LEU A CA 1
ATOM 599 C C . LEU A 1 95 ? -1.547 33.595 56.291 1.00 103.86 228 LEU A C 1
ATOM 600 O O . LEU A 1 95 ? -1.508 33.047 55.186 1.00 101.95 228 LEU A O 1
ATOM 605 N N . VAL A 1 96 ? -0.802 34.683 56.613 1.00 99.30 229 VAL A N 1
ATOM 606 C CA . VAL A 1 96 ? 0.176 35.325 55.722 1.00 97.35 229 VAL A CA 1
ATOM 607 C C . VAL A 1 96 ? 1.287 34.312 55.422 1.00 98.78 229 VAL A C 1
ATOM 608 O O . VAL A 1 96 ? 1.757 34.234 54.283 1.00 97.42 229 VAL A O 1
ATOM 612 N N . PHE A 1 97 ? 1.651 33.494 56.427 1.00 94.28 230 PHE A N 1
ATOM 613 C CA . PHE A 1 97 ? 2.663 32.453 56.294 1.00 92.34 230 PHE A CA 1
ATOM 614 C C . PHE A 1 97 ? 2.111 31.278 55.461 1.00 93.67 230 PHE A C 1
ATOM 615 O O . PHE A 1 97 ? 2.834 30.748 54.618 1.00 90.82 230 PHE A O 1
ATOM 623 N N . LEU A 1 98 ? 0.816 30.916 55.654 1.00 91.13 231 LEU A N 1
ATOM 624 C CA . LEU A 1 98 ? 0.154 29.846 54.890 1.00 89.85 231 LEU A CA 1
ATOM 625 C C . LEU A 1 98 ? 0.027 30.247 53.404 1.00 93.65 231 LEU A C 1
ATOM 626 O O . LEU A 1 98 ? 0.230 29.408 52.521 1.00 91.46 231 LEU A O 1
ATOM 631 N N . LEU A 1 99 ? -0.288 31.535 53.143 1.00 91.81 232 LEU A N 1
ATOM 632 C CA . LEU A 1 99 ? -0.388 32.086 51.795 1.00 91.49 232 LEU A CA 1
ATOM 633 C C . LEU A 1 99 ? 1.001 32.131 51.145 1.00 97.19 232 LEU A C 1
ATOM 634 O O . LEU A 1 99 ? 1.121 31.839 49.952 1.00 96.38 232 LEU A O 1
ATOM 647 N N . GLN A 1 101 ? 3.564 30.088 51.857 1.00 87.79 234 GLN A N 1
ATOM 648 C CA . GLN A 1 101 ? 3.903 28.699 51.555 1.00 85.35 234 GLN A CA 1
ATOM 649 C C . GLN A 1 101 ? 3.122 28.187 50.332 1.00 85.12 234 GLN A C 1
ATOM 650 O O . GLN A 1 101 ? 3.633 27.309 49.636 1.00 84.50 234 GLN A O 1
ATOM 656 N N . TYR A 1 102 ? 1.931 28.758 50.039 1.00 78.71 235 TYR A N 1
ATOM 657 C CA . TYR A 1 102 ? 1.156 28.398 48.848 1.00 76.55 235 TYR A CA 1
ATOM 658 C C . TYR A 1 102 ? 1.844 28.970 47.591 1.00 80.59 235 TYR A C 1
ATOM 659 O O . TYR A 1 102 ? 1.914 28.282 46.562 1.00 79.30 235 TYR A O 1
ATOM 668 N N . CYS A 1 103 ? 2.387 30.208 47.698 1.00 77.85 236 CYS A N 1
ATOM 669 C CA . CYS A 1 103 ? 3.107 30.897 46.620 1.00 76.83 236 CYS A CA 1
ATOM 670 C C . CYS A 1 103 ? 4.410 30.170 46.306 1.00 77.22 236 CYS A C 1
ATOM 671 O O . CYS A 1 103 ? 4.764 30.069 45.136 1.00 76.61 236 CYS A O 1
ATOM 674 N N . VAL A 1 104 ? 5.120 29.665 47.335 1.00 71.09 237 VAL A N 1
ATOM 675 C CA . VAL A 1 104 ? 6.378 28.934 47.143 1.00 69.14 237 VAL A CA 1
ATOM 676 C C . VAL A 1 104 ? 6.097 27.644 46.323 1.00 72.94 237 VAL A C 1
ATOM 677 O O . VAL A 1 104 ? 6.793 27.398 45.338 1.00 72.39 237 VAL A O 1
ATOM 681 N N . ALA A 1 105 ? 5.046 26.875 46.686 1.00 69.15 238 ALA A N 1
ATOM 682 C CA . ALA A 1 105 ? 4.675 25.644 45.985 1.00 67.71 238 ALA A CA 1
ATOM 683 C C . ALA A 1 105 ? 4.243 25.937 44.527 1.00 71.41 238 ALA A C 1
ATOM 684 O O . ALA A 1 105 ? 4.600 25.178 43.615 1.00 69.77 238 ALA A O 1
ATOM 686 N N . ALA A 1 106 ? 3.526 27.070 44.312 1.00 69.24 239 ALA A N 1
ATOM 687 C CA . ALA A 1 106 ? 3.078 27.530 42.989 1.00 68.78 239 ALA A CA 1
ATOM 688 C C . ALA A 1 106 ? 4.273 27.893 42.099 1.00 74.12 239 ALA A C 1
ATOM 689 O O . ALA A 1 106 ? 4.253 27.571 40.913 1.00 74.43 239 ALA A O 1
ATOM 691 N N . ASN A 1 107 ? 5.327 28.522 42.677 1.00 70.26 240 ASN A N 1
ATOM 692 C CA . ASN A 1 107 ? 6.552 28.866 41.955 1.00 69.75 240 ASN A CA 1
ATOM 693 C C . ASN A 1 107 ? 7.159 27.635 41.295 1.00 73.33 240 ASN A C 1
ATOM 694 O O . ASN A 1 107 ? 7.546 27.691 40.125 1.00 72.28 240 ASN A O 1
ATOM 699 N N . TYR A 1 108 ? 7.239 26.519 42.061 1.00 70.17 241 TYR A N 1
ATOM 700 C CA . TYR A 1 108 ? 7.855 25.262 41.629 1.00 69.26 241 TYR A CA 1
ATOM 701 C C . TYR A 1 108 ? 6.931 24.445 40.717 1.00 70.35 241 TYR A C 1
ATOM 702 O O . TYR A 1 108 ? 7.451 23.684 39.894 1.00 69.61 241 TYR A O 1
ATOM 711 N N . TYR A 1 109 ? 5.590 24.590 40.836 1.00 64.60 242 TYR A N 1
ATOM 712 C CA . TYR A 1 109 ? 4.710 23.823 39.956 1.00 63.35 242 TYR A CA 1
ATOM 713 C C . TYR A 1 109 ? 4.451 24.617 38.645 1.00 67.94 242 TYR A C 1
ATOM 714 O O . TYR A 1 109 ? 4.319 23.986 37.593 1.00 67.50 242 TYR A O 1
ATOM 723 N N . TRP A 1 110 ? 4.525 25.965 38.667 1.00 65.57 243 TRP A N 1
ATOM 724 C CA . TRP A 1 110 ? 4.458 26.736 37.423 1.00 66.04 243 TRP A CA 1
ATOM 725 C C . TRP A 1 110 ? 5.803 26.616 36.685 1.00 70.31 243 TRP A C 1
ATOM 726 O O . TRP A 1 110 ? 5.838 26.770 35.466 1.00 70.69 243 TRP A O 1
ATOM 737 N N . LEU A 1 111 ? 6.887 26.262 37.411 1.00 66.60 244 LEU A N 1
ATOM 738 C CA . LEU A 1 111 ? 8.201 25.999 36.821 1.00 66.33 244 LEU A CA 1
ATOM 739 C C . LEU A 1 111 ? 8.211 24.596 36.180 1.00 69.32 244 LEU A C 1
ATOM 740 O O . LEU A 1 111 ? 8.971 24.352 35.235 1.00 68.29 244 LEU A O 1
ATOM 745 N N . LEU A 1 112 ? 7.338 23.690 36.684 1.00 65.78 245 LEU A N 1
ATOM 746 C CA . LEU A 1 112 ? 7.171 22.342 36.153 1.00 64.91 245 LEU A CA 1
ATOM 747 C C . LEU A 1 112 ? 6.406 22.398 34.816 1.00 66.98 245 LEU A C 1
ATOM 748 O O . LEU A 1 112 ? 6.855 21.787 33.846 1.00 65.88 245 LEU A O 1
ATOM 753 N N . VAL A 1 113 ? 5.304 23.172 34.742 1.00 63.56 246 VAL A N 1
ATOM 754 C CA . VAL A 1 113 ? 4.540 23.295 33.488 1.00 64.15 246 VAL A CA 1
ATOM 755 C C . VAL A 1 113 ? 5.383 24.079 32.451 1.00 71.87 246 VAL A C 1
ATOM 756 O O . VAL A 1 113 ? 5.198 23.903 31.238 1.00 72.87 246 VAL A O 1
ATOM 760 N N . GLU A 1 114 ? 6.323 24.922 32.942 1.00 67.73 247 GLU A N 1
ATOM 761 C CA . GLU A 1 114 ? 7.231 25.712 32.119 1.00 67.20 247 GLU A CA 1
ATOM 762 C C . GLU A 1 114 ? 8.220 24.777 31.397 1.00 70.61 247 GLU A C 1
ATOM 763 O O . GLU A 1 114 ? 8.586 25.019 30.234 1.00 70.44 247 GLU A O 1
ATOM 769 N N . GLY A 1 115 ? 8.617 23.713 32.099 1.00 66.06 248 GLY A N 1
ATOM 770 C CA . GLY A 1 115 ? 9.476 22.665 31.570 1.00 65.63 248 GLY A CA 1
ATOM 771 C C . GLY A 1 115 ? 8.694 21.712 30.685 1.00 68.92 248 GLY A C 1
ATOM 772 O O . GLY A 1 115 ? 9.153 21.375 29.589 1.00 69.38 248 GLY A O 1
ATOM 773 N N . VAL A 1 116 ? 7.479 21.294 31.143 1.00 64.57 249 VAL A N 1
ATOM 774 C CA . VAL A 1 116 ? 6.574 20.365 30.424 1.00 64.99 249 VAL A CA 1
ATOM 775 C C . VAL A 1 116 ? 6.158 20.992 29.059 1.00 70.34 249 VAL A C 1
ATOM 776 O O . VAL A 1 116 ? 6.185 20.288 28.046 1.00 70.57 249 VAL A O 1
ATOM 780 N N . TYR A 1 117 ? 5.828 22.301 29.035 1.00 66.90 250 TYR A N 1
ATOM 781 C CA . TYR A 1 117 ? 5.503 23.024 27.804 1.00 67.26 250 TYR A CA 1
ATOM 782 C C . TYR A 1 117 ? 6.689 23.011 26.829 1.00 74.40 250 TYR A C 1
ATOM 783 O O . TYR A 1 117 ? 6.509 22.673 25.658 1.00 75.70 250 TYR A O 1
ATOM 792 N N . LEU A 1 118 ? 7.891 23.393 27.313 1.00 71.59 251 LEU A N 1
ATOM 793 C CA . LEU A 1 118 ? 9.132 23.433 26.535 1.00 72.46 251 LEU A CA 1
ATOM 794 C C . LEU A 1 118 ? 9.406 22.082 25.863 1.00 78.17 251 LEU A C 1
ATOM 795 O O . LEU A 1 118 ? 9.723 22.049 24.676 1.00 77.49 251 LEU A O 1
ATOM 800 N N . TYR A 1 119 ? 9.273 20.979 26.627 1.00 76.40 252 TYR A N 1
ATOM 801 C CA . TYR A 1 119 ? 9.505 19.622 26.152 1.00 77.43 252 TYR A CA 1
ATOM 802 C C . TYR A 1 119 ? 8.540 19.282 24.995 1.00 82.40 252 TYR A C 1
ATOM 803 O O . TYR A 1 119 ? 8.993 18.753 23.973 1.00 83.28 252 TYR A O 1
ATOM 812 N N . THR A 1 120 ? 7.231 19.616 25.136 1.00 78.28 253 THR A N 1
ATOM 813 C CA . THR A 1 120 ? 6.226 19.359 24.088 1.00 78.68 253 THR A CA 1
ATOM 814 C C . THR A 1 120 ? 6.464 20.296 22.862 1.00 82.34 253 THR A C 1
ATOM 815 O O . THR A 1 120 ? 6.164 19.908 21.732 1.00 81.75 253 THR A O 1
ATOM 819 N N . LEU A 1 121 ? 7.022 21.500 23.093 1.00 78.96 254 LEU A N 1
ATOM 820 C CA . LEU A 1 121 ? 7.358 22.476 22.049 1.00 79.25 254 LEU A CA 1
ATOM 821 C C . LEU A 1 121 ? 8.485 21.914 21.142 1.00 83.25 254 LEU A C 1
ATOM 822 O O . LEU A 1 121 ? 8.476 22.139 19.930 1.00 83.54 254 LEU A O 1
ATOM 827 N N . LEU A 1 122 ? 9.428 21.150 21.742 1.00 79.13 255 LEU A N 1
ATOM 828 C CA . LEU A 1 122 ? 10.527 20.476 21.041 1.00 79.46 255 LEU A CA 1
ATOM 829 C C . LEU A 1 122 ? 10.028 19.237 20.271 1.00 84.24 255 LEU A C 1
ATOM 830 O O . LEU A 1 122 ? 10.669 18.811 19.304 1.00 84.97 255 LEU A O 1
ATOM 835 N N . ALA A 1 123 ? 8.895 18.660 20.711 1.00 80.27 256 ALA A N 1
ATOM 836 C CA . ALA A 1 123 ? 8.304 17.451 20.135 1.00 80.33 256 ALA A CA 1
ATOM 837 C C . ALA A 1 123 ? 7.389 17.759 18.918 1.00 84.09 256 ALA A C 1
ATOM 838 O O . ALA A 1 123 ? 7.193 16.882 18.067 1.00 84.74 256 ALA A O 1
ATOM 840 N N . PHE A 1 124 ? 6.822 18.978 18.843 1.00 78.94 257 PHE A N 1
ATOM 841 C CA . PHE A 1 124 ? 5.929 19.330 17.742 1.00 78.24 257 PHE A CA 1
ATOM 842 C C . PHE A 1 124 ? 6.749 19.854 16.573 1.00 84.22 257 PHE A C 1
ATOM 843 O O . PHE A 1 124 ? 7.663 20.663 16.759 1.00 84.72 257 PHE A O 1
ATOM 851 N N . ASN A 1 125 ? 6.426 19.372 15.367 1.00 81.00 1002 ASN A N 1
ATOM 852 C CA . ASN A 1 125 ? 7.107 19.703 14.119 1.00 81.08 1002 ASN A CA 1
ATOM 853 C C . ASN A 1 125 ? 6.104 19.663 12.945 1.00 83.85 1002 ASN A C 1
ATOM 854 O O . ASN A 1 125 ? 4.908 19.482 13.175 1.00 82.89 1002 ASN A O 1
ATOM 859 N N . ILE A 1 126 ? 6.602 19.806 11.698 1.00 80.62 1003 ILE A N 1
ATOM 860 C CA . ILE A 1 126 ? 5.804 19.775 10.464 1.00 81.42 1003 ILE A CA 1
ATOM 861 C C . ILE A 1 126 ? 5.106 18.400 10.305 1.00 86.93 1003 ILE A C 1
ATOM 862 O O . ILE A 1 126 ? 3.951 18.359 9.869 1.00 87.35 1003 ILE A O 1
ATOM 867 N N . PHE A 1 127 ? 5.795 17.299 10.666 1.00 83.95 1004 PHE A N 1
ATOM 868 C CA . PHE A 1 127 ? 5.265 15.940 10.544 1.00 84.70 1004 PHE A CA 1
ATOM 869 C C . PHE A 1 127 ? 4.041 15.747 11.448 1.00 88.09 1004 PHE A C 1
ATOM 870 O O . PHE A 1 127 ? 3.084 15.082 11.037 1.00 88.26 1004 PHE A O 1
ATOM 878 N N . GLU A 1 128 ? 4.045 16.372 12.642 1.00 83.33 1005 GLU A N 1
ATOM 879 C CA . GLU A 1 128 ? 2.913 16.301 13.573 1.00 82.45 1005 GLU A CA 1
ATOM 880 C C . GLU A 1 128 ? 1.814 17.303 13.160 1.00 84.87 1005 GLU A C 1
ATOM 881 O O . GLU A 1 128 ? 0.636 17.046 13.403 1.00 83.95 1005 GLU A O 1
ATOM 887 N N . MET A 1 129 ? 2.208 18.427 12.516 1.00 80.62 1006 MET A N 1
ATOM 888 C CA . MET A 1 129 ? 1.303 19.462 12.003 1.00 79.81 1006 MET A CA 1
ATOM 889 C C . MET A 1 129 ? 0.434 18.873 10.891 1.00 86.01 1006 MET A C 1
ATOM 890 O O . MET A 1 129 ? -0.791 18.973 10.967 1.00 86.57 1006 MET A O 1
ATOM 895 N N . LEU A 1 130 ? 1.077 18.223 9.879 1.00 83.69 1007 LEU A N 1
ATOM 896 C CA . LEU A 1 130 ? 0.421 17.610 8.710 1.00 84.66 1007 LEU A CA 1
ATOM 897 C C . LEU A 1 130 ? -0.395 16.361 9.068 1.00 88.64 1007 LEU A C 1
ATOM 898 O O . LEU A 1 130 ? -1.367 16.082 8.380 1.00 89.87 1007 LEU A O 1
ATOM 903 N N . ARG A 1 131 ? 0.002 15.598 10.105 1.00 84.08 1008 ARG A N 1
ATOM 904 C CA . ARG A 1 131 ? -0.732 14.396 10.531 1.00 83.68 1008 ARG A CA 1
ATOM 905 C C . ARG A 1 131 ? -2.108 14.782 11.088 1.00 85.02 1008 ARG A C 1
ATOM 906 O O . ARG A 1 131 ? -3.039 13.984 11.015 1.00 85.70 1008 ARG A O 1
ATOM 908 N N . ILE A 1 132 ? -2.229 16.018 11.620 1.00 79.17 1009 ILE A N 1
ATOM 909 C CA . ILE A 1 132 ? -3.464 16.590 12.154 1.00 78.41 1009 ILE A CA 1
ATOM 910 C C . ILE A 1 132 ? -4.337 17.077 10.989 1.00 84.70 1009 ILE A C 1
ATOM 911 O O . ILE A 1 132 ? -5.520 16.739 10.937 1.00 85.44 1009 ILE A O 1
ATOM 916 N N . ASP A 1 133 ? -3.753 17.845 10.051 1.00 81.71 1010 ASP A N 1
ATOM 917 C CA . ASP A 1 133 ? -4.486 18.435 8.931 1.00 82.62 1010 ASP A CA 1
ATOM 918 C C . ASP A 1 133 ? -4.863 17.410 7.844 1.00 88.47 1010 ASP A C 1
ATOM 919 O O . ASP A 1 133 ? -6.004 17.443 7.380 1.00 89.79 1010 ASP A O 1
ATOM 924 N N . GLU A 1 134 ? -3.926 16.539 7.418 1.00 85.37 1011 GLU A N 1
ATOM 925 C CA . GLU A 1 134 ? -4.151 15.580 6.327 1.00 87.42 1011 GLU A CA 1
ATOM 926 C C . GLU A 1 134 ? -4.829 14.263 6.791 1.00 93.33 1011 GLU A C 1
ATOM 927 O O . GLU A 1 134 ? -5.494 13.612 5.979 1.00 94.23 1011 GLU A O 1
ATOM 933 N N . GLY A 1 135 ? -4.626 13.866 8.046 1.00 90.07 1012 GLY A N 1
ATOM 934 C CA . GLY A 1 135 ? -5.193 12.628 8.581 1.00 90.90 1012 GLY A CA 1
ATOM 935 C C . GLY A 1 135 ? -4.508 11.381 8.054 1.00 97.24 1012 GLY A C 1
ATOM 936 O O . GLY A 1 135 ? -3.473 11.484 7.391 1.00 97.36 1012 GLY A O 1
ATOM 937 N N . LEU A 1 136 ? -5.071 10.187 8.338 1.00 95.49 1013 LEU A N 1
ATOM 938 C CA . LEU A 1 136 ? -4.460 8.933 7.887 1.00 97.14 1013 LEU A CA 1
ATOM 939 C C . LEU A 1 136 ? -5.474 8.023 7.190 1.00 103.02 1013 LEU A C 1
ATOM 940 O O . LEU A 1 136 ? -6.573 7.806 7.699 1.00 102.72 1013 LEU A O 1
ATOM 945 N N . ARG A 1 137 ? -5.071 7.461 6.039 1.00 101.43 1014 ARG A N 1
ATOM 946 C CA . ARG A 1 137 ? -5.878 6.518 5.272 1.00 103.66 1014 ARG A CA 1
ATOM 947 C C . ARG A 1 137 ? -5.153 5.194 5.141 1.00 111.25 1014 ARG A C 1
ATOM 948 O O . ARG A 1 137 ? -3.980 5.164 4.767 1.00 111.11 1014 ARG A O 1
ATOM 956 N N . LEU A 1 138 ? -5.850 4.098 5.451 1.00 110.97 1015 LEU A N 1
ATOM 957 C CA . LEU A 1 138 ? -5.300 2.747 5.358 1.00 113.33 1015 LEU A CA 1
ATOM 958 C C . LEU A 1 138 ? -5.511 2.190 3.937 1.00 119.62 1015 LEU A C 1
ATOM 959 O O . LEU A 1 138 ? -4.621 1.536 3.387 1.00 120.53 1015 LEU A O 1
ATOM 964 N N . LYS A 1 139 ? -6.694 2.471 3.350 1.00 116.60 1016 LYS A N 1
ATOM 965 C CA . LYS A 1 139 ? -7.099 2.020 2.016 1.00 118.76 1016 LYS A CA 1
ATOM 966 C C . LYS A 1 139 ? -7.154 3.193 1.024 1.00 122.13 1016 LYS A C 1
ATOM 967 O O . LYS A 1 139 ? -7.320 4.342 1.442 1.00 119.81 1016 LYS A O 1
ATOM 973 N N . ILE A 1 140 ? -7.021 2.889 -0.295 1.00 120.39 1017 ILE A N 1
ATOM 974 C CA . ILE A 1 140 ? -7.072 3.858 -1.410 1.00 120.02 1017 ILE A CA 1
ATOM 975 C C . ILE A 1 140 ? -8.462 4.531 -1.437 1.00 121.25 1017 ILE A C 1
ATOM 976 O O . ILE A 1 140 ? -9.475 3.832 -1.350 1.00 121.59 1017 ILE A O 1
ATOM 981 N N . TYR A 1 141 ? -8.505 5.877 -1.547 1.00 115.21 1018 TYR A N 1
ATOM 982 C CA . TYR A 1 141 ? -9.770 6.615 -1.569 1.00 114.41 1018 TYR A CA 1
ATOM 983 C C . TYR A 1 141 ? -9.808 7.647 -2.711 1.00 118.01 1018 TYR A C 1
ATOM 984 O O . TYR A 1 141 ? -8.871 8.430 -2.869 1.00 117.15 1018 TYR A O 1
ATOM 993 N N . LYS A 1 142 ? -10.928 7.671 -3.464 1.00 115.00 1019 LYS A N 1
ATOM 994 C CA . LYS A 1 142 ? -11.165 8.639 -4.536 1.00 115.04 1019 LYS A CA 1
ATOM 995 C C . LYS A 1 142 ? -11.804 9.892 -3.933 1.00 116.23 1019 LYS A C 1
ATOM 996 O O . LYS A 1 142 ? -12.976 9.861 -3.553 1.00 115.21 1019 LYS A O 1
ATOM 998 N N . ASP A 1 143 ? -11.012 10.977 -3.795 1.00 111.89 1020 ASP A N 1
ATOM 999 C CA . ASP A 1 143 ? -11.458 12.230 -3.178 1.00 110.82 1020 ASP A CA 1
ATOM 1000 C C . ASP A 1 143 ? -12.270 13.070 -4.202 1.00 116.31 1020 ASP A C 1
ATOM 1001 O O . ASP A 1 143 ? -12.282 12.753 -5.397 1.00 118.26 1020 ASP A O 1
ATOM 1006 N N . THR A 1 144 ? -12.968 14.122 -3.706 1.00 111.68 1021 THR A N 1
ATOM 1007 C CA . THR A 1 144 ? -13.869 15.030 -4.436 1.00 112.46 1021 THR A CA 1
ATOM 1008 C C . THR A 1 144 ? -13.279 15.613 -5.745 1.00 116.79 1021 THR A C 1
ATOM 1009 O O . THR A 1 144 ? -14.043 15.922 -6.661 1.00 118.03 1021 THR A O 1
ATOM 1011 N N . GLU A 1 145 ? -11.946 15.783 -5.824 1.00 111.94 1022 GLU A N 1
ATOM 1012 C CA . GLU A 1 145 ? -11.285 16.402 -6.977 1.00 112.68 1022 GLU A CA 1
ATOM 1013 C C . GLU A 1 145 ? -10.978 15.369 -8.083 1.00 117.74 1022 GLU A C 1
ATOM 1014 O O . GLU A 1 145 ? -10.568 15.752 -9.184 1.00 118.70 1022 GLU A O 1
ATOM 1020 N N . GLY A 1 146 ? -11.181 14.087 -7.785 1.00 114.39 1023 GLY A N 1
ATOM 1021 C CA . GLY A 1 146 ? -10.936 13.004 -8.731 1.00 116.42 1023 GLY A CA 1
ATOM 1022 C C . GLY A 1 146 ? -9.590 12.327 -8.571 1.00 121.31 1023 GLY A C 1
ATOM 1023 O O . GLY A 1 146 ? -9.281 11.390 -9.313 1.00 122.11 1023 GLY A O 1
ATOM 1024 N N . TYR A 1 147 ? -8.775 12.802 -7.599 1.00 117.50 1024 TYR A N 1
ATOM 1025 C CA . TYR A 1 147 ? -7.452 12.255 -7.281 1.00 117.31 1024 TYR A CA 1
ATOM 1026 C C . TYR A 1 147 ? -7.559 11.122 -6.265 1.00 120.60 1024 TYR A C 1
ATOM 1027 O O . TYR A 1 147 ? -8.248 11.278 -5.253 1.00 118.78 1024 TYR A O 1
ATOM 1036 N N . TYR A 1 148 ? -6.867 9.991 -6.514 1.00 118.34 1025 TYR A N 1
ATOM 1037 C CA . TYR A 1 148 ? -6.825 8.876 -5.565 1.00 117.64 1025 TYR A CA 1
ATOM 1038 C C . TYR A 1 148 ? -5.777 9.178 -4.512 1.00 118.55 1025 TYR A C 1
ATOM 1039 O O . TYR A 1 148 ? -4.657 9.546 -4.860 1.00 117.86 1025 TYR A O 1
ATOM 1048 N N . THR A 1 149 ? -6.155 9.090 -3.225 1.00 113.50 1026 THR A N 1
ATOM 1049 C CA . THR A 1 149 ? -5.264 9.411 -2.108 1.00 111.36 1026 THR A CA 1
ATOM 1050 C C . THR A 1 149 ? -5.199 8.225 -1.117 1.00 115.53 1026 THR A C 1
ATOM 1051 O O . THR A 1 149 ? -6.109 7.392 -1.086 1.00 116.57 1026 THR A O 1
ATOM 1055 N N . ILE A 1 150 ? -4.106 8.157 -0.328 1.00 110.98 1027 ILE A N 1
ATOM 1056 C CA . ILE A 1 150 ? -3.856 7.127 0.692 1.00 110.76 1027 ILE A CA 1
ATOM 1057 C C . ILE A 1 150 ? -2.738 7.639 1.651 1.00 112.76 1027 ILE A C 1
ATOM 1058 O O . ILE A 1 150 ? -2.017 8.578 1.304 1.00 111.35 1027 ILE A O 1
ATOM 1063 N N . GLY A 1 151 ? -2.629 7.025 2.833 1.00 108.92 1028 GLY A N 1
ATOM 1064 C CA . GLY A 1 151 ? -1.639 7.383 3.846 1.00 107.43 1028 GLY A CA 1
ATOM 1065 C C . GLY A 1 151 ? -1.885 8.744 4.461 1.00 110.49 1028 GLY A C 1
ATOM 1066 O O . GLY A 1 151 ? -3.028 9.072 4.794 1.00 110.13 1028 GLY A O 1
ATOM 1067 N N . ILE A 1 152 ? -0.823 9.557 4.604 1.00 106.39 1029 ILE A N 1
ATOM 1068 C CA . ILE A 1 152 ? -0.973 10.910 5.136 1.00 104.87 1029 ILE A CA 1
ATOM 1069 C C . ILE A 1 152 ? -0.844 11.888 3.946 1.00 109.23 1029 ILE A C 1
ATOM 1070 O O . ILE A 1 152 ? 0.266 12.307 3.585 1.00 108.46 1029 ILE A O 1
ATOM 1075 N N . GLY A 1 153 ? -1.995 12.170 3.323 1.00 106.43 1030 GLY A N 1
ATOM 1076 C CA . GLY A 1 153 ? -2.156 13.083 2.194 1.00 106.72 1030 GLY A CA 1
ATOM 1077 C C . GLY A 1 153 ? -1.362 12.776 0.941 1.00 110.69 1030 GLY A C 1
ATOM 1078 O O . GLY A 1 153 ? -0.988 13.701 0.212 1.00 110.18 1030 GLY A O 1
ATOM 1079 N N . HIS A 1 154 ? -1.117 11.485 0.658 1.00 108.11 1031 HIS A N 1
ATOM 1080 C CA . HIS A 1 154 ? -0.343 11.116 -0.521 1.00 109.93 1031 HIS A CA 1
ATOM 1081 C C . HIS A 1 154 ? -1.264 10.943 -1.725 1.00 118.21 1031 HIS A C 1
ATOM 1082 O O . HIS A 1 154 ? -1.864 9.879 -1.906 1.00 119.32 1031 HIS A O 1
ATOM 1089 N N . LEU A 1 155 ? -1.366 11.999 -2.555 1.00 116.72 1032 LEU A N 1
ATOM 1090 C CA . LEU A 1 155 ? -2.134 11.973 -3.797 1.00 119.07 1032 LEU A CA 1
ATOM 1091 C C . LEU A 1 155 ? -1.378 11.173 -4.841 1.00 126.19 1032 LEU A C 1
ATOM 1092 O O . LEU A 1 155 ? -0.163 11.315 -4.961 1.00 125.61 1032 LEU A O 1
ATOM 1097 N N . LEU A 1 156 ? -2.084 10.318 -5.575 1.00 126.50 1033 LEU A N 1
ATOM 1098 C CA . LEU A 1 156 ? -1.483 9.479 -6.603 1.00 129.75 1033 LEU A CA 1
ATOM 1099 C C . LEU A 1 156 ? -1.702 10.128 -7.992 1.00 138.45 1033 LEU A C 1
ATOM 1100 O O . LEU A 1 156 ? -0.932 11.019 -8.363 1.00 138.63 1033 LEU A O 1
ATOM 1105 N N . THR A 1 157 ? -2.733 9.698 -8.748 1.00 137.92 1034 THR A N 1
ATOM 1106 C CA . THR A 1 157 ? -3.039 10.252 -10.072 1.00 140.33 1034 THR A CA 1
ATOM 1107 C C . THR A 1 157 ? -4.547 10.552 -10.161 1.00 145.38 1034 THR A C 1
ATOM 1108 O O . THR A 1 157 ? -5.352 9.882 -9.508 1.00 143.97 1034 THR A O 1
ATOM 1112 N N . LYS A 1 158 ? -4.917 11.573 -10.965 1.00 143.79 1035 LYS A N 1
ATOM 1113 C CA . LYS A 1 158 ? -6.309 11.994 -11.170 1.00 144.36 1035 LYS A CA 1
ATOM 1114 C C . LYS A 1 158 ? -7.029 10.996 -12.096 1.00 152.22 1035 LYS A C 1
ATOM 1115 O O . LYS A 1 158 ? -8.264 10.984 -12.138 1.00 152.35 1035 LYS A O 1
ATOM 1121 N N . SER A 1 159 ? -6.245 10.140 -12.808 1.00 152.23 1036 SER A N 1
ATOM 1122 C CA . SER A 1 159 ? -6.730 9.113 -13.738 1.00 155.26 1036 SER A CA 1
ATOM 1123 C C . SER A 1 159 ? -7.863 8.282 -13.094 1.00 160.82 1036 SER A C 1
ATOM 1124 O O . SER A 1 159 ? -7.634 7.629 -12.069 1.00 158.88 1036 SER A O 1
ATOM 1127 N N . PRO A 1 160 ? -9.105 8.355 -13.649 1.00 160.23 1037 PRO A N 1
ATOM 1128 C CA . PRO A 1 160 ? -10.232 7.616 -13.044 1.00 160.35 1037 PRO A CA 1
ATOM 1129 C C . PRO A 1 160 ? -10.147 6.109 -13.345 1.00 166.44 1037 PRO A C 1
ATOM 1130 O O . PRO A 1 160 ? -10.858 5.583 -14.213 1.00 168.56 1037 PRO A O 1
ATOM 1134 N N . SER A 1 161 ? -9.263 5.417 -12.603 1.00 162.18 1038 SER A N 1
ATOM 1135 C CA . SER A 1 161 ? -8.994 3.984 -12.724 1.00 163.82 1038 SER A CA 1
ATOM 1136 C C . SER A 1 161 ? -8.336 3.464 -11.444 1.00 165.99 1038 SER A C 1
ATOM 1137 O O . SER A 1 161 ? -7.146 3.701 -11.218 1.00 164.25 1038 SER A O 1
ATOM 1140 N N . LEU A 1 162 ? -9.129 2.773 -10.594 1.00 162.43 1039 LEU A N 1
ATOM 1141 C CA . LEU A 1 162 ? -8.682 2.193 -9.321 1.00 160.90 1039 LEU A CA 1
ATOM 1142 C C . LEU A 1 162 ? -7.640 1.091 -9.569 1.00 166.15 1039 LEU A C 1
ATOM 1143 O O . LEU A 1 162 ? -6.722 0.925 -8.761 1.00 164.69 1039 LEU A O 1
ATOM 1148 N N . ASN A 1 163 ? -7.780 0.358 -10.698 1.00 165.31 1040 ASN A N 1
ATOM 1149 C CA . ASN A 1 163 ? -6.873 -0.709 -11.127 1.00 167.09 1040 ASN A CA 1
ATOM 1150 C C . ASN A 1 163 ? -5.487 -0.130 -11.440 1.00 169.75 1040 ASN A C 1
ATOM 1151 O O . ASN A 1 163 ? -4.479 -0.727 -11.057 1.00 169.38 1040 ASN A O 1
ATOM 1156 N N . ALA A 1 164 ? -5.442 1.042 -12.112 1.00 165.41 1041 ALA A N 1
ATOM 1157 C CA . ALA A 1 164 ? -4.190 1.718 -12.451 1.00 164.76 1041 ALA A CA 1
ATOM 1158 C C . ALA A 1 164 ? -3.653 2.511 -11.250 1.00 165.55 1041 ALA A C 1
ATOM 1159 O O . ALA A 1 164 ? -2.437 2.665 -11.129 1.00 164.82 1041 ALA A O 1
ATOM 1161 N N . ALA A 1 165 ? -4.552 2.999 -10.360 1.00 159.79 1042 ALA A N 1
ATOM 1162 C CA . ALA A 1 165 ? -4.166 3.729 -9.145 1.00 156.36 1042 ALA A CA 1
ATOM 1163 C C . ALA A 1 165 ? -3.455 2.796 -8.165 1.00 159.63 1042 ALA A C 1
ATOM 1164 O O . ALA A 1 165 ? -2.475 3.201 -7.536 1.00 157.76 1042 ALA A O 1
ATOM 1166 N N . LYS A 1 166 ? -3.929 1.532 -8.073 1.00 157.67 1043 LYS A N 1
ATOM 1167 C CA . LYS A 1 166 ? -3.337 0.493 -7.229 1.00 157.46 1043 LYS A CA 1
ATOM 1168 C C . LYS A 1 166 ? -1.959 0.099 -7.764 1.00 162.57 1043 LYS A C 1
ATOM 1169 O O . LYS A 1 166 ? -1.044 -0.143 -6.975 1.00 161.46 1043 LYS A O 1
ATOM 1171 N N . SER A 1 167 ? -1.806 0.071 -9.106 1.00 161.06 1044 SER A N 1
ATOM 1172 C CA . SER A 1 167 ? -0.545 -0.249 -9.775 1.00 162.41 1044 SER A CA 1
ATOM 1173 C C . SER A 1 167 ? 0.435 0.923 -9.658 1.00 164.89 1044 SER A C 1
ATOM 1174 O O . SER A 1 167 ? 1.637 0.695 -9.519 1.00 164.98 1044 SER A O 1
ATOM 1177 N N . GLU A 1 168 ? -0.081 2.174 -9.700 1.00 159.73 1045 GLU A N 1
ATOM 1178 C CA . GLU A 1 168 ? 0.725 3.392 -9.552 1.00 157.83 1045 GLU A CA 1
ATOM 1179 C C . GLU A 1 168 ? 1.292 3.472 -8.143 1.00 159.46 1045 GLU A C 1
ATOM 1180 O O . GLU A 1 168 ? 2.417 3.934 -7.952 1.00 158.43 1045 GLU A O 1
ATOM 1182 N N . LEU A 1 169 ? 0.515 2.989 -7.163 1.00 155.14 1046 LEU A N 1
ATOM 1183 C CA . LEU A 1 169 ? 0.899 2.938 -5.756 1.00 152.97 1046 LEU A CA 1
ATOM 1184 C C . LEU A 1 169 ? 1.844 1.750 -5.510 1.00 158.39 1046 LEU A C 1
ATOM 1185 O O . LEU A 1 169 ? 2.740 1.861 -4.674 1.00 156.69 1046 LEU A O 1
ATOM 1190 N N . ASP A 1 170 ? 1.657 0.634 -6.262 1.00 158.12 1047 ASP A N 1
ATOM 1191 C CA . ASP A 1 170 ? 2.459 -0.597 -6.161 1.00 160.16 1047 ASP A CA 1
ATOM 1192 C C . ASP A 1 170 ? 3.947 -0.327 -6.447 1.00 165.11 1047 ASP A C 1
ATOM 1193 O O . ASP A 1 170 ? 4.803 -0.855 -5.738 1.00 164.53 1047 ASP A O 1
ATOM 1195 N N . LYS A 1 171 ? 4.247 0.500 -7.469 1.00 162.66 1048 LYS A N 1
ATOM 1196 C CA . LYS A 1 171 ? 5.617 0.882 -7.822 1.00 163.13 1048 LYS A CA 1
ATOM 1197 C C . LYS A 1 171 ? 6.145 1.906 -6.803 1.00 165.00 1048 LYS A C 1
ATOM 1198 O O . LYS A 1 171 ? 7.344 1.939 -6.524 1.00 164.45 1048 LYS A O 1
ATOM 1204 N N . ALA A 1 172 ? 5.233 2.704 -6.221 1.00 160.02 1049 ALA A N 1
ATOM 1205 C CA . ALA A 1 172 ? 5.554 3.733 -5.239 1.00 157.44 1049 ALA A CA 1
ATOM 1206 C C . ALA A 1 172 ? 5.622 3.162 -3.799 1.00 161.36 1049 ALA A C 1
ATOM 1207 O O . ALA A 1 172 ? 5.794 3.942 -2.858 1.00 158.76 1049 ALA A O 1
ATOM 1209 N N . ILE A 1 173 ? 5.522 1.820 -3.620 1.00 160.25 1050 ILE A N 1
ATOM 1210 C CA . ILE A 1 173 ? 5.593 1.229 -2.276 1.00 159.22 1050 ILE A CA 1
ATOM 1211 C C . ILE A 1 173 ? 6.636 0.060 -2.262 1.00 165.78 1050 ILE A C 1
ATOM 1212 O O . ILE A 1 173 ? 7.299 -0.148 -1.243 1.00 164.41 1050 ILE A O 1
ATOM 1217 N N . GLY A 1 174 ? 6.768 -0.656 -3.382 1.00 166.36 1051 GLY A N 1
ATOM 1218 C CA . GLY A 1 174 ? 7.699 -1.774 -3.519 1.00 169.03 1051 GLY A CA 1
ATOM 1219 C C . GLY A 1 174 ? 7.033 -3.089 -3.878 1.00 176.40 1051 GLY A C 1
ATOM 1220 O O . GLY A 1 174 ? 7.315 -3.658 -4.937 1.00 178.80 1051 GLY A O 1
ATOM 1221 N N . ARG A 1 175 ? 6.151 -3.585 -2.988 1.00 172.38 1052 ARG A N 1
ATOM 1222 C CA . ARG A 1 175 ? 5.423 -4.848 -3.167 1.00 175.00 1052 ARG A CA 1
ATOM 1223 C C . ARG A 1 175 ? 4.013 -4.601 -3.745 1.00 179.11 1052 ARG A C 1
ATOM 1224 O O . ARG A 1 175 ? 3.694 -3.468 -4.112 1.00 177.24 1052 ARG A O 1
ATOM 1226 N N . ASN A 1 176 ? 3.181 -5.665 -3.848 1.00 177.78 1053 ASN A N 1
ATOM 1227 C CA . ASN A 1 176 ? 1.804 -5.554 -4.340 1.00 177.46 1053 ASN A CA 1
ATOM 1228 C C . ASN A 1 176 ? 0.933 -4.939 -3.238 1.00 178.49 1053 ASN A C 1
ATOM 1229 O O . ASN A 1 176 ? 1.055 -5.320 -2.070 1.00 177.22 1053 ASN A O 1
ATOM 1234 N N . THR A 1 177 ? 0.083 -3.966 -3.608 1.00 173.54 1054 THR A N 1
ATOM 1235 C CA . THR A 1 177 ? -0.753 -3.210 -2.669 1.00 170.24 1054 THR A CA 1
ATOM 1236 C C . THR A 1 177 ? -2.015 -3.968 -2.233 1.00 173.63 1054 THR A C 1
ATOM 1237 O O . THR A 1 177 ? -2.264 -4.059 -1.027 1.00 171.80 1054 THR A O 1
ATOM 1241 N N . ASN A 1 178 ? -2.851 -4.429 -3.208 1.00 171.44 1055 ASN A N 1
ATOM 1242 C CA . ASN A 1 178 ? -4.158 -5.089 -3.001 1.00 171.88 1055 ASN A CA 1
ATOM 1243 C C . ASN A 1 178 ? -5.213 -4.034 -2.585 1.00 171.84 1055 ASN A C 1
ATOM 1244 O O . ASN A 1 178 ? -6.393 -4.182 -2.910 1.00 172.42 1055 ASN A O 1
ATOM 1249 N N . GLY A 1 179 ? -4.761 -2.979 -1.904 1.00 164.17 1056 GLY A N 1
ATOM 1250 C CA . GLY A 1 179 ? -5.595 -1.877 -1.441 1.00 161.10 1056 GLY A CA 1
ATOM 1251 C C . GLY A 1 179 ? -5.191 -1.343 -0.081 1.00 160.76 1056 GLY A C 1
ATOM 1252 O O . GLY A 1 179 ? -5.094 -0.126 0.103 1.00 157.84 1056 GLY A O 1
ATOM 1253 N N . VAL A 1 180 ? -4.949 -2.258 0.880 1.00 156.80 1057 VAL A N 1
ATOM 1254 C CA . VAL A 1 180 ? -4.589 -1.937 2.267 1.00 153.89 1057 VAL A CA 1
ATOM 1255 C C . VAL A 1 180 ? -3.057 -1.748 2.380 1.00 155.60 1057 VAL A C 1
ATOM 1256 O O . VAL A 1 180 ? -2.289 -2.604 1.932 1.00 156.99 1057 VAL A O 1
ATOM 1260 N N . ILE A 1 181 ? -2.634 -0.605 2.966 1.00 148.55 1058 ILE A N 1
ATOM 1261 C CA . ILE A 1 181 ? -1.237 -0.217 3.214 1.00 146.79 1058 ILE A CA 1
ATOM 1262 C C . ILE A 1 181 ? -1.075 0.035 4.731 1.00 147.65 1058 ILE A C 1
ATOM 1263 O O . ILE A 1 181 ? -1.858 0.789 5.310 1.00 145.75 1058 ILE A O 1
ATOM 1268 N N . THR A 1 182 ? -0.061 -0.603 5.362 1.00 143.55 1059 THR A N 1
ATOM 1269 C CA . THR A 1 182 ? 0.204 -0.518 6.809 1.00 141.16 1059 THR A CA 1
ATOM 1270 C C . THR A 1 182 ? 0.633 0.902 7.243 1.00 140.61 1059 THR A C 1
ATOM 1271 O O . THR A 1 182 ? 1.075 1.706 6.418 1.00 139.65 1059 THR A O 1
ATOM 1275 N N . LYS A 1 183 ? 0.511 1.175 8.562 1.00 134.43 1060 LYS A N 1
ATOM 1276 C CA . LYS A 1 183 ? 0.834 2.442 9.230 1.00 131.30 1060 LYS A CA 1
ATOM 1277 C C . LYS A 1 183 ? 2.317 2.846 9.008 1.00 134.36 1060 LYS A C 1
ATOM 1278 O O . LYS A 1 183 ? 2.603 4.041 8.877 1.00 132.42 1060 LYS A O 1
ATOM 1284 N N . ASP A 1 184 ? 3.245 1.863 8.964 1.00 131.96 1061 ASP A N 1
ATOM 1285 C CA . ASP A 1 184 ? 4.675 2.128 8.767 1.00 131.41 1061 ASP A CA 1
ATOM 1286 C C . ASP A 1 184 ? 4.967 2.515 7.312 1.00 134.02 1061 ASP A C 1
ATOM 1287 O O . ASP A 1 184 ? 5.753 3.436 7.086 1.00 132.61 1061 ASP A O 1
ATOM 1292 N N . GLU A 1 185 ? 4.326 1.835 6.336 1.00 131.05 1062 GLU A N 1
ATOM 1293 C CA . GLU A 1 185 ? 4.483 2.131 4.904 1.00 131.34 1062 GLU A CA 1
ATOM 1294 C C . GLU A 1 185 ? 3.964 3.538 4.570 1.00 131.01 1062 GLU A C 1
ATOM 1295 O O . GLU A 1 185 ? 4.559 4.222 3.733 1.00 130.46 1062 GLU A O 1
ATOM 1301 N N . ALA A 1 186 ? 2.869 3.969 5.242 1.00 124.31 1063 ALA A N 1
ATOM 1302 C CA . ALA A 1 186 ? 2.274 5.299 5.082 1.00 121.87 1063 ALA A CA 1
ATOM 1303 C C . ALA A 1 186 ? 3.218 6.391 5.616 1.00 122.49 1063 ALA A C 1
ATOM 1304 O O . ALA A 1 186 ? 3.338 7.440 4.985 1.00 121.66 1063 ALA A O 1
ATOM 1306 N N . GLU A 1 187 ? 3.902 6.127 6.763 1.00 117.01 1064 GLU A N 1
ATOM 1307 C CA . GLU A 1 187 ? 4.886 7.032 7.381 1.00 114.47 1064 GLU A CA 1
ATOM 1308 C C . GLU A 1 187 ? 6.151 7.122 6.533 1.00 117.79 1064 GLU A C 1
ATOM 1309 O O . GLU A 1 187 ? 6.793 8.174 6.512 1.00 116.42 1064 GLU A O 1
ATOM 1315 N N . LYS A 1 188 ? 6.508 6.017 5.837 1.00 115.30 1065 LYS A N 1
ATOM 1316 C CA . LYS A 1 188 ? 7.648 5.951 4.918 1.00 116.11 1065 LYS A CA 1
ATOM 1317 C C . LYS A 1 188 ? 7.369 6.855 3.713 1.00 118.63 1065 LYS A C 1
ATOM 1318 O O . LYS A 1 188 ? 8.214 7.683 3.365 1.00 118.30 1065 LYS A O 1
ATOM 1324 N N . LEU A 1 189 ? 6.145 6.729 3.121 1.00 113.60 1066 LEU A N 1
ATOM 1325 C CA . LEU A 1 189 ? 5.672 7.532 1.989 1.00 112.90 1066 LEU A CA 1
ATOM 1326 C C . LEU A 1 189 ? 5.440 8.989 2.407 1.00 111.70 1066 LEU A C 1
ATOM 1327 O O . LEU A 1 189 ? 5.602 9.888 1.584 1.00 110.95 1066 LEU A O 1
ATOM 1329 N N . PHE A 1 190 ? 5.079 9.222 3.687 1.00 105.25 1067 PHE A N 1
ATOM 1330 C CA . PHE A 1 190 ? 4.868 10.566 4.235 1.00 102.75 1067 PHE A CA 1
ATOM 1331 C C . PHE A 1 190 ? 6.202 11.339 4.282 1.00 106.32 1067 PHE A C 1
ATOM 1332 O O . PHE A 1 190 ? 6.235 12.492 3.845 1.00 105.83 1067 PHE A O 1
ATOM 1340 N N . ASN A 1 191 ? 7.307 10.688 4.750 1.00 102.17 1068 ASN A N 1
ATOM 1341 C CA . ASN A 1 191 ? 8.643 11.301 4.796 1.00 101.13 1068 ASN A CA 1
ATOM 1342 C C . ASN A 1 191 ? 9.103 11.693 3.398 1.00 105.28 1068 ASN A C 1
ATOM 1343 O O . ASN A 1 191 ? 9.727 12.740 3.247 1.00 103.99 1068 ASN A O 1
ATOM 1348 N N . GLN A 1 192 ? 8.747 10.877 2.376 1.00 103.71 1069 GLN A N 1
ATOM 1349 C CA . GLN A 1 192 ? 9.061 11.120 0.963 1.00 105.56 1069 GLN A CA 1
ATOM 1350 C C . GLN A 1 192 ? 8.390 12.397 0.470 1.00 109.79 1069 GLN A C 1
ATOM 1351 O O . GLN A 1 192 ? 9.057 13.236 -0.126 1.00 110.56 1069 GLN A O 1
ATOM 1357 N N . ASP A 1 193 ? 7.069 12.541 0.738 1.00 105.37 1070 ASP A N 1
ATOM 1358 C CA . ASP A 1 193 ? 6.239 13.682 0.334 1.00 104.72 1070 ASP A CA 1
ATOM 1359 C C . ASP A 1 193 ? 6.690 14.985 1.002 1.00 107.01 1070 ASP A C 1
ATOM 1360 O O . ASP A 1 193 ? 6.661 16.032 0.354 1.00 106.97 1070 ASP A O 1
ATOM 1365 N N . VAL A 1 194 ? 7.081 14.929 2.298 1.00 102.02 1071 VAL A N 1
ATOM 1366 C CA . VAL A 1 194 ? 7.564 16.101 3.045 1.00 100.42 1071 VAL A CA 1
ATOM 1367 C C . VAL A 1 194 ? 8.964 16.482 2.479 1.00 105.67 1071 VAL A C 1
ATOM 1368 O O . VAL A 1 194 ? 9.246 17.672 2.309 1.00 106.43 1071 VAL A O 1
ATOM 1372 N N . ASP A 1 195 ? 9.799 15.474 2.121 1.00 101.47 1072 ASP A N 1
ATOM 1373 C CA . ASP A 1 195 ? 11.113 15.716 1.518 1.00 102.13 1072 ASP A CA 1
ATOM 1374 C C . ASP A 1 195 ? 10.953 16.295 0.118 1.00 105.51 1072 ASP A C 1
ATOM 1375 O O . ASP A 1 195 ? 11.758 17.130 -0.296 1.00 106.25 1072 ASP A O 1
ATOM 1377 N N . ALA A 1 196 ? 9.893 15.857 -0.602 1.00 100.34 1073 ALA A N 1
ATOM 1378 C CA . ALA A 1 196 ? 9.544 16.319 -1.945 1.00 100.07 1073 ALA A CA 1
ATOM 1379 C C . ALA A 1 196 ? 8.967 17.729 -1.890 1.00 101.20 1073 ALA A C 1
ATOM 1380 O O . ALA A 1 196 ? 9.043 18.463 -2.874 1.00 102.09 1073 ALA A O 1
ATOM 1382 N N . ALA A 1 197 ? 8.402 18.110 -0.730 1.00 94.82 1074 ALA A N 1
ATOM 1383 C CA . ALA A 1 197 ? 7.827 19.433 -0.526 1.00 93.77 1074 ALA A CA 1
ATOM 1384 C C . ALA A 1 197 ? 8.914 20.463 -0.282 1.00 98.29 1074 ALA A C 1
ATOM 1385 O O . ALA A 1 197 ? 8.857 21.541 -0.867 1.00 99.25 1074 ALA A O 1
ATOM 1387 N N . VAL A 1 198 ? 9.918 20.129 0.554 1.00 93.91 1075 VAL A N 1
ATOM 1388 C CA . VAL A 1 198 ? 10.991 21.058 0.899 1.00 94.16 1075 VAL A CA 1
ATOM 1389 C C . VAL A 1 198 ? 11.943 21.207 -0.305 1.00 101.81 1075 VAL A C 1
ATOM 1390 O O . VAL A 1 198 ? 12.436 22.312 -0.522 1.00 102.80 1075 VAL A O 1
ATOM 1394 N N . ARG A 1 199 ? 12.167 20.133 -1.104 1.00 100.32 1076 ARG A N 1
ATOM 1395 C CA . ARG A 1 199 ? 13.030 20.228 -2.294 1.00 103.15 1076 ARG A CA 1
ATOM 1396 C C . ARG A 1 199 ? 12.394 21.135 -3.356 1.00 107.97 1076 ARG A C 1
ATOM 1397 O O . ARG A 1 199 ? 13.122 21.837 -4.047 1.00 109.85 1076 ARG A O 1
ATOM 1405 N N . GLY A 1 200 ? 11.061 21.139 -3.435 1.00 102.94 1077 GLY A N 1
ATOM 1406 C CA . GLY A 1 200 ? 10.294 21.978 -4.353 1.00 103.61 1077 GLY A CA 1
ATOM 1407 C C . GLY A 1 200 ? 10.399 23.461 -4.043 1.00 106.63 1077 GLY A C 1
ATOM 1408 O O . GLY A 1 200 ? 10.600 24.270 -4.956 1.00 108.18 1077 GLY A O 1
ATOM 1409 N N . ILE A 1 201 ? 10.275 23.827 -2.740 1.00 99.94 1078 ILE A N 1
ATOM 1410 C CA . ILE A 1 201 ? 10.382 25.205 -2.232 1.00 98.86 1078 ILE A CA 1
ATOM 1411 C C . ILE A 1 201 ? 11.761 25.784 -2.580 1.00 103.91 1078 ILE A C 1
ATOM 1412 O O . ILE A 1 201 ? 11.852 26.870 -3.158 1.00 104.43 1078 ILE A O 1
ATOM 1417 N N . LEU A 1 202 ? 12.824 25.035 -2.221 1.00 100.83 1079 LEU A N 1
ATOM 1418 C CA . LEU A 1 202 ? 14.229 25.391 -2.426 1.00 102.21 1079 LEU A CA 1
ATOM 1419 C C . LEU A 1 202 ? 14.599 25.346 -3.925 1.00 108.01 1079 LEU A C 1
ATOM 1420 O O . LEU A 1 202 ? 15.602 25.947 -4.308 1.00 108.71 1079 LEU A O 1
ATOM 1425 N N . ARG A 1 203 ? 13.769 24.673 -4.769 1.00 105.72 1080 ARG A N 1
ATOM 1426 C CA . ARG A 1 203 ? 13.932 24.601 -6.234 1.00 108.23 1080 ARG A CA 1
ATOM 1427 C C . ARG A 1 203 ? 13.015 25.627 -6.929 1.00 113.07 1080 ARG A C 1
ATOM 1428 O O . ARG A 1 203 ? 12.831 25.555 -8.147 1.00 115.38 1080 ARG A O 1
ATOM 1430 N N . ASN A 1 204 ? 12.446 26.579 -6.151 1.00 107.78 1081 ASN A N 1
ATOM 1431 C CA . ASN A 1 204 ? 11.565 27.636 -6.659 1.00 108.15 1081 ASN A CA 1
ATOM 1432 C C . ASN A 1 204 ? 12.184 29.011 -6.344 1.00 113.36 1081 ASN A C 1
ATOM 1433 O O . ASN A 1 204 ? 12.652 29.243 -5.226 1.00 111.17 1081 ASN A O 1
ATOM 1438 N N . ALA A 1 205 ? 12.197 29.905 -7.348 1.00 113.12 1082 ALA A N 1
ATOM 1439 C CA . ALA A 1 205 ? 12.804 31.239 -7.287 1.00 114.76 1082 ALA A CA 1
ATOM 1440 C C . ALA A 1 205 ? 12.023 32.209 -6.385 1.00 117.54 1082 ALA A C 1
ATOM 1441 O O . ALA A 1 205 ? 12.624 33.149 -5.858 1.00 117.99 1082 ALA A O 1
ATOM 1443 N N . LYS A 1 206 ? 10.699 32.005 -6.235 1.00 112.13 1083 LYS A N 1
ATOM 1444 C CA . LYS A 1 206 ? 9.833 32.892 -5.454 1.00 110.90 1083 LYS A CA 1
ATOM 1445 C C . LYS A 1 206 ? 9.536 32.331 -4.042 1.00 111.96 1083 LYS A C 1
ATOM 1446 O O . LYS A 1 206 ? 8.897 33.022 -3.238 1.00 111.14 1083 LYS A O 1
ATOM 1448 N N . LEU A 1 207 ? 9.987 31.094 -3.739 1.00 105.94 1084 LEU A N 1
ATOM 1449 C CA . LEU A 1 207 ? 9.698 30.464 -2.450 1.00 101.92 1084 LEU A CA 1
ATOM 1450 C C . LEU A 1 207 ? 10.960 30.270 -1.602 1.00 106.77 1084 LEU A C 1
ATOM 1451 O O . LEU A 1 207 ? 10.852 30.264 -0.372 1.00 104.64 1084 LEU A O 1
ATOM 1456 N N . LYS A 1 208 ? 12.143 30.088 -2.240 1.00 105.77 1085 LYS A N 1
ATOM 1457 C CA . LYS A 1 208 ? 13.409 29.897 -1.515 1.00 105.35 1085 LYS A CA 1
ATOM 1458 C C . LYS A 1 208 ? 13.750 31.150 -0.656 1.00 109.84 1085 LYS A C 1
ATOM 1459 O O . LYS A 1 208 ? 14.011 30.966 0.532 1.00 108.03 1085 LYS A O 1
ATOM 1465 N N . PRO A 1 209 ? 13.720 32.412 -1.185 1.00 108.30 1086 PRO A N 1
ATOM 1466 C CA . PRO A 1 209 ? 14.096 33.568 -0.344 1.00 108.05 1086 PRO A CA 1
ATOM 1467 C C . PRO A 1 209 ? 13.163 33.806 0.856 1.00 108.13 1086 PRO A C 1
ATOM 1468 O O . PRO A 1 209 ? 13.643 34.263 1.895 1.00 106.64 1086 PRO A O 1
ATOM 1472 N N . VAL A 1 210 ? 11.853 33.511 0.726 1.00 102.98 1087 VAL A N 1
ATOM 1473 C CA . VAL A 1 210 ? 10.907 33.735 1.821 1.00 100.26 1087 VAL A CA 1
ATOM 1474 C C . VAL A 1 210 ? 11.064 32.572 2.855 1.00 100.31 1087 VAL A C 1
ATOM 1475 O O . VAL A 1 210 ? 11.052 32.850 4.049 1.00 98.41 1087 VAL A O 1
ATOM 1479 N N . TYR A 1 211 ? 11.293 31.313 2.401 1.00 95.32 1088 TYR A N 1
ATOM 1480 C CA . TYR A 1 211 ? 11.508 30.147 3.285 1.00 91.82 1088 TYR A CA 1
ATOM 1481 C C . TYR A 1 211 ? 12.780 30.300 4.114 1.00 94.66 1088 TYR A C 1
ATOM 1482 O O . TYR A 1 211 ? 12.772 29.976 5.297 1.00 92.22 1088 TYR A O 1
ATOM 1491 N N . ASP A 1 212 ? 13.877 30.758 3.484 1.00 93.54 1089 ASP A N 1
ATOM 1492 C CA . ASP A 1 212 ? 15.172 30.934 4.144 1.00 93.49 1089 ASP A CA 1
ATOM 1493 C C . ASP A 1 212 ? 15.118 32.083 5.173 1.00 97.49 1089 ASP A C 1
ATOM 1494 O O . ASP A 1 212 ? 15.916 32.079 6.109 1.00 96.91 1089 ASP A O 1
ATOM 1499 N N . SER A 1 213 ? 14.180 33.044 5.013 1.00 94.80 1090 SER A N 1
ATOM 1500 C CA . SER A 1 213 ? 14.025 34.166 5.945 1.00 94.84 1090 SER A CA 1
ATOM 1501 C C . SER A 1 213 ? 13.094 33.792 7.105 1.00 97.86 1090 SER A C 1
ATOM 1502 O O . SER A 1 213 ? 13.235 34.351 8.198 1.00 98.10 1090 SER A O 1
ATOM 1505 N N . LEU A 1 214 ? 12.148 32.849 6.873 1.00 92.11 1091 LEU A N 1
ATOM 1506 C CA . LEU A 1 214 ? 11.206 32.394 7.899 1.00 88.75 1091 LEU A CA 1
ATOM 1507 C C . LEU A 1 214 ? 11.879 31.532 8.956 1.00 91.25 1091 LEU A C 1
ATOM 1508 O O . LEU A 1 214 ? 12.807 30.780 8.664 1.00 91.23 1091 LEU A O 1
ATOM 1513 N N . ASP A 1 215 ? 11.377 31.634 10.185 1.00 87.19 1092 ASP A N 1
ATOM 1514 C CA . ASP A 1 215 ? 11.776 30.818 11.335 1.00 85.59 1092 ASP A CA 1
ATOM 1515 C C . ASP A 1 215 ? 11.188 29.407 11.182 1.00 88.94 1092 ASP A C 1
ATOM 1516 O O . ASP A 1 215 ? 10.252 29.234 10.407 1.00 88.89 1092 ASP A O 1
ATOM 1521 N N . ALA A 1 216 ? 11.722 28.410 11.920 1.00 84.12 1093 ALA A N 1
ATOM 1522 C CA . ALA A 1 216 ? 11.332 26.992 11.841 1.00 82.80 1093 ALA A CA 1
ATOM 1523 C C . ALA A 1 216 ? 9.802 26.781 11.923 1.00 86.49 1093 ALA A C 1
ATOM 1524 O O . ALA A 1 216 ? 9.281 25.890 11.242 1.00 86.73 1093 ALA A O 1
ATOM 1526 N N . VAL A 1 217 ? 9.094 27.585 12.745 1.00 82.17 1094 VAL A N 1
ATOM 1527 C CA . VAL A 1 217 ? 7.645 27.451 12.927 1.00 81.23 1094 VAL A CA 1
ATOM 1528 C C . VAL A 1 217 ? 6.918 27.951 11.656 1.00 86.38 1094 VAL A C 1
ATOM 1529 O O . VAL A 1 217 ? 6.074 27.231 11.112 1.00 86.49 1094 VAL A O 1
ATOM 1533 N N . ARG A 1 218 ? 7.262 29.164 11.180 1.00 82.83 1095 ARG A N 1
ATOM 1534 C CA . ARG A 1 218 ? 6.643 29.749 9.993 1.00 83.17 1095 ARG A CA 1
ATOM 1535 C C . ARG A 1 218 ? 7.126 29.031 8.719 1.00 87.36 1095 ARG A C 1
ATOM 1536 O O . ARG A 1 218 ? 6.421 29.088 7.709 1.00 88.78 1095 ARG A O 1
ATOM 1544 N N . ARG A 1 219 ? 8.267 28.297 8.781 1.00 82.46 1096 ARG A N 1
ATOM 1545 C CA . ARG A 1 219 ? 8.756 27.466 7.668 1.00 82.55 1096 ARG A CA 1
ATOM 1546 C C . ARG A 1 219 ? 7.840 26.288 7.456 1.00 86.51 1096 ARG A C 1
ATOM 1547 O O . ARG A 1 219 ? 7.460 26.009 6.323 1.00 88.02 1096 ARG A O 1
ATOM 1555 N N . ALA A 1 220 ? 7.454 25.614 8.563 1.00 81.09 1097 ALA A N 1
ATOM 1556 C CA . ALA A 1 220 ? 6.534 24.481 8.556 1.00 79.78 1097 ALA A CA 1
ATOM 1557 C C . ALA A 1 220 ? 5.176 24.894 7.987 1.00 82.83 1097 ALA A C 1
ATOM 1558 O O . ALA A 1 220 ? 4.556 24.107 7.272 1.00 83.56 1097 ALA A O 1
ATOM 1560 N N . ALA A 1 221 ? 4.746 26.153 8.249 1.00 78.01 1098 ALA A N 1
ATOM 1561 C CA . ALA A 1 221 ? 3.496 26.703 7.714 1.00 78.02 1098 ALA A CA 1
ATOM 1562 C C . ALA A 1 221 ? 3.576 26.826 6.188 1.00 81.08 1098 ALA A C 1
ATOM 1563 O O . ALA A 1 221 ? 2.617 26.478 5.511 1.00 80.00 1098 ALA A O 1
ATOM 1565 N N . LEU A 1 222 ? 4.746 27.236 5.648 1.00 78.80 1099 LEU A N 1
ATOM 1566 C CA . LEU A 1 222 ? 4.965 27.352 4.200 1.00 80.51 1099 LEU A CA 1
ATOM 1567 C C . LEU A 1 222 ? 5.003 25.952 3.543 1.00 84.75 1099 LEU A C 1
ATOM 1568 O O . LEU A 1 222 ? 4.381 25.777 2.494 1.00 85.15 1099 LEU A O 1
ATOM 1573 N N . ILE A 1 223 ? 5.703 24.964 4.169 1.00 80.69 1100 ILE A N 1
ATOM 1574 C CA . ILE A 1 223 ? 5.788 23.560 3.703 1.00 81.40 1100 ILE A CA 1
ATOM 1575 C C . ILE A 1 223 ? 4.387 22.939 3.641 1.00 87.27 1100 ILE A C 1
ATOM 1576 O O . ILE A 1 223 ? 4.091 22.198 2.701 1.00 89.12 1100 ILE A O 1
ATOM 1581 N N . ASN A 1 224 ? 3.537 23.238 4.654 1.00 83.01 1101 ASN A N 1
ATOM 1582 C CA . ASN A 1 224 ? 2.169 22.723 4.788 1.00 82.76 1101 ASN A CA 1
ATOM 1583 C C . ASN A 1 224 ? 1.312 23.105 3.563 1.00 88.94 1101 ASN A C 1
ATOM 1584 O O . ASN A 1 224 ? 0.544 22.268 3.088 1.00 90.68 1101 ASN A O 1
ATOM 1589 N N . MET A 1 225 ? 1.445 24.351 3.059 1.00 85.04 1102 MET A N 1
ATOM 1590 C CA . MET A 1 225 ? 0.708 24.826 1.881 1.00 86.17 1102 MET A CA 1
ATOM 1591 C C . MET A 1 225 ? 1.129 24.055 0.625 1.00 90.30 1102 MET A C 1
ATOM 1592 O O . MET A 1 225 ? 0.274 23.613 -0.139 1.00 89.77 1102 MET A O 1
ATOM 1597 N N . VAL A 1 226 ? 2.459 23.882 0.443 1.00 87.41 1103 VAL A N 1
ATOM 1598 C CA . VAL A 1 226 ? 3.108 23.170 -0.663 1.00 88.58 1103 VAL A CA 1
ATOM 1599 C C . VAL A 1 226 ? 2.681 21.694 -0.655 1.00 93.96 1103 VAL A C 1
ATOM 1600 O O . VAL A 1 226 ? 2.522 21.095 -1.720 1.00 95.18 1103 VAL A O 1
ATOM 1604 N N . PHE A 1 227 ? 2.482 21.117 0.543 1.00 89.61 1104 PHE A N 1
ATOM 1605 C CA . PHE A 1 227 ? 2.074 19.722 0.687 1.00 89.18 1104 PHE A CA 1
ATOM 1606 C C . PHE A 1 227 ? 0.644 19.516 0.145 1.00 94.79 1104 PHE A C 1
ATOM 1607 O O . PHE A 1 227 ? 0.393 18.534 -0.560 1.00 96.25 1104 PHE A O 1
ATOM 1615 N N . GLN A 1 228 ? -0.270 20.456 0.447 1.00 90.39 1105 GLN A N 1
ATOM 1616 C CA . GLN A 1 228 ? -1.669 20.388 0.020 1.00 90.98 1105 GLN A CA 1
ATOM 1617 C C . GLN A 1 228 ? -1.848 20.835 -1.457 1.00 99.27 1105 GLN A C 1
ATOM 1618 O O . GLN A 1 228 ? -2.440 20.099 -2.256 1.00 99.62 1105 GLN A O 1
ATOM 1624 N N . MET A 1 229 ? -1.361 22.054 -1.798 1.00 97.88 1106 MET A N 1
ATOM 1625 C CA . MET A 1 229 ? -1.519 22.685 -3.116 1.00 99.71 1106 MET A CA 1
ATOM 1626 C C . MET A 1 229 ? -0.408 22.248 -4.094 1.00 104.61 1106 MET A C 1
ATOM 1627 O O . MET A 1 229 ? -0.702 21.586 -5.088 1.00 105.47 1106 MET A O 1
ATOM 1632 N N . GLY A 1 230 ? 0.838 22.628 -3.806 1.00 101.26 1107 GLY A N 1
ATOM 1633 C CA . GLY A 1 230 ? 1.989 22.323 -4.654 1.00 102.67 1107 GLY A CA 1
ATOM 1634 C C . GLY A 1 230 ? 2.989 23.458 -4.722 1.00 107.97 1107 GLY A C 1
ATOM 1635 O O . GLY A 1 230 ? 2.687 24.579 -4.302 1.00 106.66 1107 GLY A O 1
ATOM 1636 N N . GLU A 1 231 ? 4.190 23.178 -5.263 1.00 107.53 1108 GLU A N 1
ATOM 1637 C CA . GLU A 1 231 ? 5.281 24.153 -5.385 1.00 108.99 1108 GLU A CA 1
ATOM 1638 C C . GLU A 1 231 ? 4.886 25.341 -6.293 1.00 116.40 1108 GLU A C 1
ATOM 1639 O O . GLU A 1 231 ? 5.014 26.493 -5.871 1.00 116.22 1108 GLU A O 1
ATOM 1641 N N . THR A 1 232 ? 4.388 25.059 -7.516 1.00 115.31 1109 THR A N 1
ATOM 1642 C CA . THR A 1 232 ? 3.992 26.086 -8.491 1.00 117.61 1109 THR A CA 1
ATOM 1643 C C . THR A 1 232 ? 2.665 26.774 -8.076 1.00 121.09 1109 THR A C 1
ATOM 1644 O O . THR A 1 232 ? 2.417 27.917 -8.473 1.00 122.17 1109 THR A O 1
ATOM 1648 N N . GLY A 1 233 ? 1.855 26.085 -7.275 1.00 115.52 1110 GLY A N 1
ATOM 1649 C CA . GLY A 1 233 ? 0.580 26.599 -6.791 1.00 114.74 1110 GLY A CA 1
ATOM 1650 C C . GLY A 1 233 ? 0.687 27.717 -5.767 1.00 118.26 1110 GLY A C 1
ATOM 1651 O O . GLY A 1 233 ? 0.034 28.753 -5.920 1.00 119.21 1110 GLY A O 1
ATOM 1652 N N . VAL A 1 234 ? 1.509 27.519 -4.705 1.00 112.79 1111 VAL A N 1
ATOM 1653 C CA . VAL A 1 234 ? 1.670 28.501 -3.617 1.00 111.27 1111 VAL A CA 1
ATOM 1654 C C . VAL A 1 234 ? 2.605 29.656 -4.074 1.00 117.41 1111 VAL A C 1
ATOM 1655 O O . VAL A 1 234 ? 2.591 30.727 -3.461 1.00 116.51 1111 VAL A O 1
ATOM 1659 N N . ALA A 1 235 ? 3.391 29.441 -5.154 1.00 116.68 1112 ALA A N 1
ATOM 1660 C CA . ALA A 1 235 ? 4.290 30.450 -5.726 1.00 118.97 1112 ALA A CA 1
ATOM 1661 C C . ALA A 1 235 ? 3.495 31.618 -6.355 1.00 125.85 1112 ALA A C 1
ATOM 1662 O O . ALA A 1 235 ? 4.053 32.695 -6.578 1.00 127.16 1112 ALA A O 1
ATOM 1664 N N . GLY A 1 236 ? 2.205 31.388 -6.606 1.00 122.83 1113 GLY A N 1
ATOM 1665 C CA . GLY A 1 236 ? 1.290 32.385 -7.147 1.00 124.69 1113 GLY A CA 1
ATOM 1666 C C . GLY A 1 236 ? 0.890 33.464 -6.154 1.00 128.50 1113 GLY A C 1
ATOM 1667 O O . GLY A 1 236 ? 0.480 34.550 -6.571 1.00 130.72 1113 GLY A O 1
ATOM 1668 N N . PHE A 1 237 ? 1.012 33.182 -4.825 1.00 121.75 1114 PHE A N 1
ATOM 1669 C CA . PHE A 1 237 ? 0.690 34.124 -3.736 1.00 120.40 1114 PHE A CA 1
ATOM 1670 C C . PHE A 1 237 ? 1.759 35.227 -3.603 1.00 125.83 1114 PHE A C 1
ATOM 1671 O O . PHE A 1 237 ? 2.180 35.541 -2.491 1.00 124.12 1114 PHE A O 1
ATOM 1679 N N . THR A 1 238 ? 2.160 35.836 -4.733 1.00 125.75 1115 THR A N 1
ATOM 1680 C CA . THR A 1 238 ? 3.189 36.879 -4.847 1.00 127.53 1115 THR A CA 1
ATOM 1681 C C . THR A 1 238 ? 2.958 38.018 -3.820 1.00 131.65 1115 THR A C 1
ATOM 1682 O O . THR A 1 238 ? 3.920 38.495 -3.209 1.00 131.15 1115 THR A O 1
ATOM 1686 N N . ASN A 1 239 ? 1.687 38.415 -3.622 1.00 128.38 1116 ASN A N 1
ATOM 1687 C CA . ASN A 1 239 ? 1.279 39.500 -2.731 1.00 128.32 1116 ASN A CA 1
ATOM 1688 C C . ASN A 1 239 ? 1.577 39.138 -1.245 1.00 128.45 1116 ASN A C 1
ATOM 1689 O O . ASN A 1 239 ? 2.115 39.976 -0.516 1.00 128.28 1116 ASN A O 1
ATOM 1694 N N . SER A 1 240 ? 1.273 37.883 -0.822 1.00 121.55 1117 SER A N 1
ATOM 1695 C CA . SER A 1 240 ? 1.479 37.396 0.555 1.00 117.80 1117 SER A CA 1
ATOM 1696 C C . SER A 1 240 ? 2.947 37.073 0.860 1.00 119.60 1117 SER A C 1
ATOM 1697 O O . SER A 1 240 ? 3.423 37.411 1.941 1.00 118.21 1117 SER A O 1
ATOM 1700 N N . LEU A 1 241 ? 3.640 36.382 -0.067 1.00 116.18 1118 LEU A N 1
ATOM 1701 C CA . LEU A 1 241 ? 5.033 35.944 0.074 1.00 115.46 1118 LEU A CA 1
ATOM 1702 C C . LEU A 1 241 ? 6.004 37.113 0.331 1.00 122.28 1118 LEU A C 1
ATOM 1703 O O . LEU A 1 241 ? 6.977 36.928 1.063 1.00 120.78 1118 LEU A O 1
ATOM 1708 N N . ARG A 1 242 ? 5.757 38.295 -0.281 1.00 122.75 1119 ARG A N 1
ATOM 1709 C CA . ARG A 1 242 ? 6.628 39.470 -0.141 1.00 125.17 1119 ARG A CA 1
ATOM 1710 C C . ARG A 1 242 ? 6.498 40.094 1.270 1.00 128.36 1119 ARG A C 1
ATOM 1711 O O . ARG A 1 242 ? 7.522 40.411 1.881 1.00 128.29 1119 ARG A O 1
ATOM 1719 N N . MET A 1 243 ? 5.262 40.258 1.786 1.00 123.79 1120 MET A N 1
ATOM 1720 C CA . MET A 1 243 ? 5.050 40.870 3.101 1.00 122.54 1120 MET A CA 1
ATOM 1721 C C . MET A 1 243 ? 5.424 39.859 4.234 1.00 121.80 1120 MET A C 1
ATOM 1722 O O . MET A 1 243 ? 5.642 40.300 5.364 1.00 120.59 1120 MET A O 1
ATOM 1727 N N . LEU A 1 244 ? 5.605 38.549 3.913 1.00 115.65 1121 LEU A N 1
ATOM 1728 C CA . LEU A 1 244 ? 6.127 37.558 4.872 1.00 112.31 1121 LEU A CA 1
ATOM 1729 C C . LEU A 1 244 ? 7.637 37.737 5.035 1.00 117.36 1121 LEU A C 1
ATOM 1730 O O . LEU A 1 244 ? 8.156 37.696 6.153 1.00 115.55 1121 LEU A O 1
ATOM 1735 N N . GLN A 1 245 ? 8.336 37.961 3.899 1.00 116.53 1122 GLN A N 1
ATOM 1736 C CA . GLN A 1 245 ? 9.783 38.179 3.811 1.00 117.27 1122 GLN A CA 1
ATOM 1737 C C . GLN A 1 245 ? 10.154 39.528 4.480 1.00 122.39 1122 GLN A C 1
ATOM 1738 O O . GLN A 1 245 ? 11.260 39.667 5.010 1.00 121.96 1122 GLN A O 1
ATOM 1744 N N . GLN A 1 246 ? 9.198 40.488 4.499 1.00 119.87 1123 GLN A N 1
ATOM 1745 C CA . GLN A 1 246 ? 9.348 41.811 5.117 1.00 120.93 1123 GLN A CA 1
ATOM 1746 C C . GLN A 1 246 ? 8.929 41.790 6.610 1.00 121.71 1123 GLN A C 1
ATOM 1747 O O . GLN A 1 246 ? 8.796 42.852 7.225 1.00 122.08 1123 GLN A O 1
ATOM 1753 N N . LYS A 1 247 ? 8.737 40.573 7.180 1.00 115.01 1124 LYS A N 1
ATOM 1754 C CA . LYS A 1 247 ? 8.384 40.283 8.582 1.00 112.39 1124 LYS A CA 1
ATOM 1755 C C . LYS A 1 247 ? 7.007 40.896 8.980 1.00 116.40 1124 LYS A C 1
ATOM 1756 O O . LYS A 1 247 ? 6.670 40.895 10.167 1.00 114.60 1124 LYS A O 1
ATOM 1762 N N . ARG A 1 248 ? 6.211 41.379 8.003 1.00 115.00 1125 ARG A N 1
ATOM 1763 C CA . ARG A 1 248 ? 4.882 41.944 8.270 1.00 115.41 1125 ARG A CA 1
ATOM 1764 C C . ARG A 1 248 ? 3.871 40.790 8.303 1.00 118.12 1125 ARG A C 1
ATOM 1765 O O . ARG A 1 248 ? 3.282 40.438 7.278 1.00 118.31 1125 ARG A O 1
ATOM 1773 N N . TRP A 1 249 ? 3.720 40.167 9.488 1.00 113.27 1126 TRP A N 1
ATOM 1774 C CA . TRP A 1 249 ? 2.894 38.974 9.694 1.00 111.29 1126 TRP A CA 1
ATOM 1775 C C . TRP A 1 249 ? 1.399 39.292 9.690 1.00 116.91 1126 TRP A C 1
ATOM 1776 O O . TRP A 1 249 ? 0.624 38.558 9.075 1.00 116.35 1126 TRP A O 1
ATOM 1787 N N . ASP A 1 250 ? 0.992 40.350 10.406 1.00 115.00 1127 ASP A N 1
ATOM 1788 C CA . ASP A 1 250 ? -0.412 40.732 10.553 1.00 115.76 1127 ASP A CA 1
ATOM 1789 C C . ASP A 1 250 ? -1.013 41.183 9.223 1.00 121.45 1127 ASP A C 1
ATOM 1790 O O . ASP A 1 250 ? -2.188 40.908 8.972 1.00 121.41 1127 ASP A O 1
ATOM 1795 N N . GLU A 1 251 ? -0.216 41.848 8.371 1.00 119.32 1128 GLU A N 1
ATOM 1796 C CA . GLU A 1 251 ? -0.676 42.319 7.065 1.00 121.49 1128 GLU A CA 1
ATOM 1797 C C . GLU A 1 251 ? -0.859 41.120 6.115 1.00 124.30 1128 GLU A C 1
ATOM 1798 O O . GLU A 1 251 ? -1.806 41.103 5.329 1.00 125.09 1128 GLU A O 1
ATOM 1804 N N . ALA A 1 252 ? 0.025 40.107 6.221 1.00 118.79 1129 ALA A N 1
ATOM 1805 C CA . ALA A 1 252 ? -0.035 38.887 5.411 1.00 117.62 1129 ALA A CA 1
ATOM 1806 C C . ALA A 1 252 ? -1.187 37.987 5.848 1.00 119.78 1129 ALA A C 1
ATOM 1807 O O . ALA A 1 252 ? -1.752 37.273 5.021 1.00 119.03 1129 ALA A O 1
ATOM 1809 N N . ALA A 1 253 ? -1.528 38.026 7.149 1.00 115.47 1130 ALA A N 1
ATOM 1810 C CA . ALA A 1 253 ? -2.593 37.225 7.749 1.00 113.80 1130 ALA A CA 1
ATOM 1811 C C . ALA A 1 253 ? -3.967 37.567 7.144 1.00 119.70 1130 ALA A C 1
ATOM 1812 O O . ALA A 1 253 ? -4.723 36.649 6.822 1.00 118.97 1130 ALA A O 1
ATOM 1814 N N . VAL A 1 254 ? -4.278 38.874 6.967 1.00 118.29 1131 VAL A N 1
ATOM 1815 C CA . VAL A 1 254 ? -5.567 39.319 6.420 1.00 119.71 1131 VAL A CA 1
ATOM 1816 C C . VAL A 1 254 ? -5.550 39.141 4.865 1.00 124.38 1131 VAL A C 1
ATOM 1817 O O . VAL A 1 254 ? -6.609 38.904 4.281 1.00 124.89 1131 VAL A O 1
ATOM 1821 N N . ASN A 1 255 ? -4.358 39.195 4.221 1.00 120.61 1132 ASN A N 1
ATOM 1822 C CA . ASN A 1 255 ? -4.239 39.036 2.768 1.00 121.57 1132 ASN A CA 1
ATOM 1823 C C . ASN A 1 255 ? -4.412 37.556 2.357 1.00 123.42 1132 ASN A C 1
ATOM 1824 O O . ASN A 1 255 ? -4.988 37.297 1.300 1.00 124.68 1132 ASN A O 1
ATOM 1829 N N . LEU A 1 256 ? -3.916 36.595 3.185 1.00 116.74 1133 LEU A N 1
ATOM 1830 C CA . LEU A 1 256 ? -4.047 35.144 2.940 1.00 114.56 1133 LEU A CA 1
ATOM 1831 C C . LEU A 1 256 ? -5.498 34.670 3.098 1.00 117.75 1133 LEU A C 1
ATOM 1832 O O . LEU A 1 256 ? -5.851 33.615 2.570 1.00 116.59 1133 LEU A O 1
ATOM 1837 N N . ALA A 1 257 ? -6.325 35.436 3.841 1.00 114.79 1134 ALA A N 1
ATOM 1838 C CA . ALA A 1 257 ? -7.746 35.147 4.037 1.00 114.56 1134 ALA A CA 1
ATOM 1839 C C . ALA A 1 257 ? -8.537 35.487 2.771 1.00 121.17 1134 ALA A C 1
ATOM 1840 O O . ALA A 1 257 ? -9.560 34.859 2.490 1.00 121.29 1134 ALA A O 1
ATOM 1842 N N . LYS A 1 258 ? -8.026 36.459 1.984 1.00 119.48 1135 LYS A N 1
ATOM 1843 C CA . LYS A 1 258 ? -8.608 36.924 0.717 1.00 121.82 1135 LYS A CA 1
ATOM 1844 C C . LYS A 1 258 ? -8.148 36.014 -0.448 1.00 126.67 1135 LYS A C 1
ATOM 1845 O O . LYS A 1 258 ? -7.978 36.483 -1.580 1.00 129.05 1135 LYS A O 1
ATOM 1851 N N . SER A 1 259 ? -7.949 34.709 -0.160 1.00 120.95 1136 SER A N 1
ATOM 1852 C CA . SER A 1 259 ? -7.449 33.723 -1.117 1.00 120.57 1136 SER A CA 1
ATOM 1853 C C . SER A 1 259 ? -8.495 32.677 -1.499 1.00 123.47 1136 SER A C 1
ATOM 1854 O O . SER A 1 259 ? -9.527 32.542 -0.835 1.00 121.97 1136 SER A O 1
ATOM 1857 N N . ARG A 1 260 ? -8.196 31.913 -2.570 1.00 120.57 1137 ARG A N 1
ATOM 1858 C CA . ARG A 1 260 ? -9.021 30.801 -3.031 1.00 120.33 1137 ARG A CA 1
ATOM 1859 C C . ARG A 1 260 ? -8.864 29.635 -2.052 1.00 120.85 1137 ARG A C 1
ATOM 1860 O O . ARG A 1 260 ? -9.832 28.940 -1.760 1.00 120.03 1137 ARG A O 1
ATOM 1868 N N . TRP A 1 261 ? -7.643 29.478 -1.509 1.00 115.16 1138 TRP A N 1
ATOM 1869 C CA . TRP A 1 261 ? -7.233 28.466 -0.539 1.00 112.32 1138 TRP A CA 1
ATOM 1870 C C . TRP A 1 261 ? -8.013 28.621 0.776 1.00 115.73 1138 TRP A C 1
ATOM 1871 O O . TRP A 1 261 ? -8.450 27.611 1.334 1.00 113.70 1138 TRP A O 1
ATOM 1882 N N . TYR A 1 262 ? -8.214 29.870 1.251 1.00 113.97 1139 TYR A N 1
ATOM 1883 C CA . TYR A 1 262 ? -8.931 30.117 2.502 1.00 113.47 1139 TYR A CA 1
ATOM 1884 C C . TYR A 1 262 ? -10.422 29.792 2.356 1.00 119.32 1139 TYR A C 1
ATOM 1885 O O . TYR A 1 262 ? -11.020 29.315 3.318 1.00 118.40 1139 TYR A O 1
ATOM 1894 N N . ASN A 1 263 ? -11.028 30.066 1.186 1.00 118.00 1140 ASN A N 1
ATOM 1895 C CA . ASN A 1 263 ? -12.459 29.810 0.988 1.00 118.91 1140 ASN A CA 1
ATOM 1896 C C . ASN A 1 263 ? -12.725 28.330 0.613 1.00 122.64 1140 ASN A C 1
ATOM 1897 O O . ASN A 1 263 ? -13.831 27.840 0.858 1.00 122.82 1140 ASN A O 1
ATOM 1902 N N . GLN A 1 264 ? -11.720 27.623 0.045 1.00 118.60 1141 GLN A N 1
ATOM 1903 C CA . GLN A 1 264 ? -11.863 26.218 -0.366 1.00 118.05 1141 GLN A CA 1
ATOM 1904 C C . GLN A 1 264 ? -11.779 25.306 0.870 1.00 118.73 1141 GLN A C 1
ATOM 1905 O O . GLN A 1 264 ? -12.692 24.509 1.103 1.00 118.63 1141 GLN A O 1
ATOM 1911 N N . THR A 1 265 ? -10.691 25.442 1.663 1.00 112.31 1142 THR A N 1
ATOM 1912 C CA . THR A 1 265 ? -10.459 24.689 2.904 1.00 109.67 1142 THR A CA 1
ATOM 1913 C C . THR A 1 265 ? -10.244 25.724 4.041 1.00 110.07 1142 THR A C 1
ATOM 1914 O O . THR A 1 265 ? -9.112 26.134 4.296 1.00 109.04 1142 THR A O 1
ATOM 1918 N N . PRO A 1 266 ? -11.332 26.203 4.688 1.00 104.97 1143 PRO A N 1
ATOM 1919 C CA . PRO A 1 266 ? -11.176 27.297 5.665 1.00 103.71 1143 PRO A CA 1
ATOM 1920 C C . PRO A 1 266 ? -10.611 26.862 7.027 1.00 103.75 1143 PRO A C 1
ATOM 1921 O O . PRO A 1 266 ? -9.887 27.652 7.641 1.00 102.20 1143 PRO A O 1
ATOM 1925 N N . ASN A 1 267 ? -10.959 25.658 7.522 1.00 98.43 1144 ASN A N 1
ATOM 1926 C CA . ASN A 1 267 ? -10.501 25.199 8.838 1.00 95.91 1144 ASN A CA 1
ATOM 1927 C C . ASN A 1 267 ? -8.998 24.920 8.841 1.00 97.16 1144 ASN A C 1
ATOM 1928 O O . ASN A 1 267 ? -8.349 25.152 9.862 1.00 96.66 1144 ASN A O 1
ATOM 1933 N N . ARG A 1 268 ? -8.445 24.440 7.709 1.00 91.75 1145 ARG A N 1
ATOM 1934 C CA . ARG A 1 268 ? -7.018 24.154 7.578 1.00 89.47 1145 ARG A CA 1
ATOM 1935 C C . ARG A 1 268 ? -6.228 25.451 7.393 1.00 93.08 1145 ARG A C 1
ATOM 1936 O O . ARG A 1 268 ? -5.151 25.590 7.974 1.00 91.82 1145 ARG A O 1
ATOM 1944 N N . ALA A 1 269 ? -6.749 26.388 6.569 1.00 90.90 1146 ALA A N 1
ATOM 1945 C CA . ALA A 1 269 ? -6.088 27.666 6.270 1.00 90.92 1146 ALA A CA 1
ATOM 1946 C C . ALA A 1 269 ? -5.963 28.542 7.522 1.00 92.03 1146 ALA A C 1
ATOM 1947 O O . ALA A 1 269 ? -4.888 29.082 7.754 1.00 91.45 1146 ALA A O 1
ATOM 1949 N N . LYS A 1 270 ? -7.039 28.642 8.347 1.00 86.94 1147 LYS A N 1
ATOM 1950 C CA . LYS A 1 270 ? -7.067 29.443 9.584 1.00 85.28 1147 LYS A CA 1
ATOM 1951 C C . LYS A 1 270 ? -5.931 29.023 10.529 1.00 86.20 1147 LYS A C 1
ATOM 1952 O O . LYS A 1 270 ? -5.290 29.889 11.127 1.00 85.58 1147 LYS A O 1
ATOM 1954 N N . ARG A 1 271 ? -5.651 27.705 10.616 1.00 80.31 1148 ARG A N 1
ATOM 1955 C CA . ARG A 1 271 ? -4.564 27.165 11.428 1.00 77.86 1148 ARG A CA 1
ATOM 1956 C C . ARG A 1 271 ? -3.172 27.544 10.863 1.00 82.94 1148 ARG A C 1
ATOM 1957 O O . ARG A 1 271 ? -2.267 27.881 11.640 1.00 83.00 1148 ARG A O 1
ATOM 1965 N N . VAL A 1 272 ? -2.995 27.460 9.527 1.00 79.34 1149 VAL A N 1
ATOM 1966 C CA . VAL A 1 272 ? -1.721 27.765 8.873 1.00 79.71 1149 VAL A CA 1
ATOM 1967 C C . VAL A 1 272 ? -1.447 29.294 8.962 1.00 85.31 1149 VAL A C 1
ATOM 1968 O O . VAL A 1 272 ? -0.320 29.683 9.265 1.00 84.78 1149 VAL A O 1
ATOM 1972 N N . ILE A 1 273 ? -2.478 30.137 8.734 1.00 83.56 1150 ILE A N 1
ATOM 1973 C CA . ILE A 1 273 ? -2.385 31.606 8.764 1.00 85.18 1150 ILE A CA 1
ATOM 1974 C C . ILE A 1 273 ? -2.051 32.084 10.200 1.00 89.55 1150 ILE A C 1
ATOM 1975 O O . ILE A 1 273 ? -1.254 33.013 10.340 1.00 90.70 1150 ILE A O 1
ATOM 1980 N N . THR A 1 274 ? -2.622 31.442 11.249 1.00 84.93 1151 THR A N 1
ATOM 1981 C CA . THR A 1 274 ? -2.329 31.785 12.651 1.00 83.70 1151 THR A CA 1
ATOM 1982 C C . THR A 1 274 ? -0.836 31.516 12.943 1.00 87.55 1151 THR A C 1
ATOM 1983 O O . THR A 1 274 ? -0.176 32.346 13.574 1.00 87.56 1151 THR A O 1
ATOM 1987 N N . THR A 1 275 ? -0.308 30.376 12.442 1.00 83.31 1152 THR A N 1
ATOM 1988 C CA . THR A 1 275 ? 1.085 29.954 12.617 1.00 82.02 1152 THR A CA 1
ATOM 1989 C C . THR A 1 275 ? 2.017 30.989 11.917 1.00 86.36 1152 THR A C 1
ATOM 1990 O O . THR A 1 275 ? 3.085 31.278 12.450 1.00 85.72 1152 THR A O 1
ATOM 1994 N N . PHE A 1 276 ? 1.596 31.578 10.773 1.00 83.75 1153 PHE A N 1
ATOM 1995 C CA . PHE A 1 276 ? 2.375 32.637 10.117 1.00 84.59 1153 PHE A CA 1
ATOM 1996 C C . PHE A 1 276 ? 2.314 33.943 10.907 1.00 88.28 1153 PHE A C 1
ATOM 1997 O O . PHE A 1 276 ? 3.305 34.661 10.982 1.00 88.44 1153 PHE A O 1
ATOM 2005 N N . ARG A 1 277 ? 1.140 34.260 11.465 1.00 84.47 1154 ARG A N 1
ATOM 2006 C CA . ARG A 1 277 ? 0.890 35.503 12.181 1.00 85.25 1154 ARG A CA 1
ATOM 2007 C C . ARG A 1 277 ? 1.607 35.528 13.544 1.00 89.20 1154 ARG A C 1
ATOM 2008 O O . ARG A 1 277 ? 2.143 36.573 13.924 1.00 89.75 1154 ARG A O 1
ATOM 2016 N N . THR A 1 278 ? 1.610 34.394 14.276 1.00 84.56 1155 THR A N 1
ATOM 2017 C CA . THR A 1 278 ? 2.151 34.316 15.638 1.00 83.17 1155 THR A CA 1
ATOM 2018 C C . THR A 1 278 ? 3.543 33.652 15.725 1.00 87.16 1155 THR A C 1
ATOM 2019 O O . THR A 1 278 ? 4.303 33.970 16.645 1.00 86.52 1155 THR A O 1
ATOM 2023 N N . GLY A 1 279 ? 3.836 32.708 14.831 1.00 83.88 1156 GLY A N 1
ATOM 2024 C CA . GLY A 1 279 ? 5.088 31.957 14.870 1.00 83.12 1156 GLY A CA 1
ATOM 2025 C C . GLY A 1 279 ? 5.083 30.917 15.979 1.00 85.34 1156 GLY A C 1
ATOM 2026 O O . GLY A 1 279 ? 6.144 30.532 16.482 1.00 83.81 1156 GLY A O 1
ATOM 2027 N N . THR A 1 280 ? 3.868 30.464 16.376 1.00 81.12 1157 THR A N 1
ATOM 2028 C CA . THR A 1 280 ? 3.650 29.461 17.423 1.00 79.36 1157 THR A CA 1
ATOM 2029 C C . THR A 1 280 ? 2.796 28.305 16.873 1.00 82.48 1157 THR A C 1
ATOM 2030 O O . THR A 1 280 ? 2.318 28.387 15.742 1.00 83.40 1157 THR A O 1
ATOM 2034 N N . TRP A 1 281 ? 2.589 27.244 17.682 1.00 77.42 1158 TRP A N 1
ATOM 2035 C CA . TRP A 1 281 ? 1.772 26.080 17.316 1.00 76.64 1158 TRP A CA 1
ATOM 2036 C C . TRP A 1 281 ? 0.391 26.094 18.013 1.00 81.08 1158 TRP A C 1
ATOM 2037 O O . TRP A 1 281 ? -0.269 25.051 18.069 1.00 80.10 1158 TRP A O 1
ATOM 2048 N N . ASP A 1 282 ? -0.043 27.271 18.530 1.00 79.08 1159 ASP A N 1
ATOM 2049 C CA . ASP A 1 282 ? -1.275 27.448 19.318 1.00 79.24 1159 ASP A CA 1
ATOM 2050 C C . ASP A 1 282 ? -2.551 27.067 18.544 1.00 84.33 1159 ASP A C 1
ATOM 2051 O O . ASP A 1 282 ? -3.503 26.608 19.177 1.00 84.70 1159 ASP A O 1
ATOM 2056 N N . ALA A 1 283 ? -2.573 27.214 17.200 1.00 81.04 1160 ALA A N 1
ATOM 2057 C CA . ALA A 1 283 ? -3.743 26.852 16.384 1.00 80.39 1160 ALA A CA 1
ATOM 2058 C C . ALA A 1 283 ? -3.883 25.310 16.246 1.00 81.80 1160 ALA A C 1
ATOM 2059 O O . ALA A 1 283 ? -4.886 24.832 15.719 1.00 82.15 1160 ALA A O 1
ATOM 2061 N N . TYR A 1 284 ? -2.872 24.550 16.715 1.00 76.65 1161 TYR A N 1
ATOM 2062 C CA . TYR A 1 284 ? -2.827 23.085 16.711 1.00 75.90 1161 TYR A CA 1
ATOM 2063 C C . TYR A 1 284 ? -2.868 22.540 18.151 1.00 83.74 1161 TYR A C 1
ATOM 2064 O O . TYR A 1 284 ? -2.909 21.320 18.345 1.00 83.80 1161 TYR A O 1
ATOM 2073 N N . SER A 1 285 ? -2.865 23.449 19.155 1.00 82.37 261 SER A N 1
ATOM 2074 C CA . SER A 1 285 ? -2.923 23.105 20.578 1.00 82.50 261 SER A CA 1
ATOM 2075 C C . SER A 1 285 ? -4.379 22.959 21.043 1.00 88.63 261 SER A C 1
ATOM 2076 O O . SER A 1 285 ? -5.251 23.716 20.596 1.00 89.65 261 SER A O 1
ATOM 2079 N N . GLU A 1 286 ? -4.641 21.975 21.925 1.00 84.63 262 GLU A N 1
ATOM 2080 C CA . GLU A 1 286 ? -5.977 21.735 22.472 1.00 84.70 262 GLU A CA 1
ATOM 2081 C C . GLU A 1 286 ? -6.208 22.640 23.681 1.00 88.79 262 GLU A C 1
ATOM 2082 O O . GLU A 1 286 ? -5.300 22.834 24.488 1.00 88.20 262 GLU A O 1
ATOM 2088 N N . GLN A 1 287 ? -7.423 23.209 23.788 1.00 86.22 263 GLN A N 1
ATOM 2089 C CA . GLN A 1 287 ? -7.839 24.147 24.841 1.00 86.13 263 GLN A CA 1
ATOM 2090 C C . GLN A 1 287 ? -7.814 23.523 26.263 1.00 87.59 263 GLN A C 1
ATOM 2091 O O . GLN A 1 287 ? -7.725 24.272 27.242 1.00 87.03 263 GLN A O 1
ATOM 2093 N N . TRP A 1 288 ? -7.904 22.178 26.381 1.00 82.37 264 TRP A N 1
ATOM 2094 C CA . TRP A 1 288 ? -7.925 21.520 27.686 1.00 80.82 264 TRP A CA 1
ATOM 2095 C C . TRP A 1 288 ? -6.520 21.423 28.279 1.00 81.70 264 TRP A C 1
ATOM 2096 O O . TRP A 1 288 ? -6.398 21.332 29.497 1.00 81.75 264 TRP A O 1
ATOM 2107 N N . ILE A 1 289 ? -5.469 21.456 27.432 1.00 76.20 265 ILE A N 1
ATOM 2108 C CA . ILE A 1 289 ? -4.057 21.357 27.834 1.00 74.17 265 ILE A CA 1
ATOM 2109 C C . ILE A 1 289 ? -3.673 22.541 28.754 1.00 76.24 265 ILE A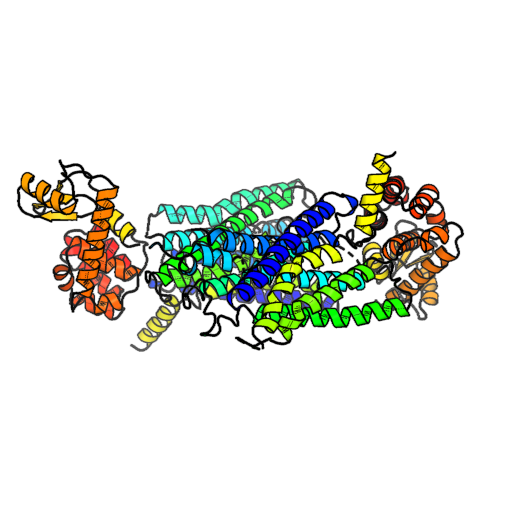 C 1
ATOM 2110 O O . ILE A 1 289 ? -3.033 22.314 29.782 1.00 75.34 265 ILE A O 1
ATOM 2115 N N . PHE A 1 290 ? -4.052 23.784 28.391 1.00 72.26 266 PHE A N 1
ATOM 2116 C CA . PHE A 1 290 ? -3.739 24.948 29.221 1.00 71.95 266 PHE A CA 1
ATOM 2117 C C . PHE A 1 290 ? -4.500 24.867 30.566 1.00 78.38 266 PHE A C 1
ATOM 2118 O O . PHE A 1 290 ? -3.969 25.301 31.592 1.00 78.85 266 PHE A O 1
ATOM 2126 N N . ARG A 1 291 ? -5.724 24.285 30.564 1.00 75.37 267 ARG A N 1
ATOM 2127 C CA . ARG A 1 291 ? -6.534 24.099 31.775 1.00 75.20 267 ARG A CA 1
ATOM 2128 C C . ARG A 1 291 ? -5.900 23.063 32.700 1.00 78.46 267 ARG A C 1
ATOM 2129 O O . ARG A 1 291 ? -6.168 23.065 33.896 1.00 78.62 267 ARG A O 1
ATOM 2137 N N . LEU A 1 292 ? -5.062 22.185 32.149 1.00 74.05 268 LEU A N 1
ATOM 2138 C CA . LEU A 1 292 ? -4.352 21.182 32.923 1.00 73.38 268 LEU A CA 1
ATOM 2139 C C . LEU A 1 292 ? -3.109 21.817 33.561 1.00 76.23 268 LEU A C 1
ATOM 2140 O O . LEU A 1 292 ? -2.745 21.433 34.667 1.00 76.33 268 LEU A O 1
ATOM 2145 N N . TYR A 1 293 ? -2.476 22.814 32.883 1.00 71.41 269 TYR A N 1
ATOM 2146 C CA . TYR A 1 293 ? -1.318 23.513 33.443 1.00 69.75 269 TYR A CA 1
ATOM 2147 C C . TYR A 1 293 ? -1.727 24.356 34.659 1.00 73.45 269 TYR A C 1
ATOM 2148 O O . TYR A 1 293 ? -1.001 24.371 35.646 1.00 73.69 269 TYR A O 1
ATOM 2157 N N . VAL A 1 294 ? -2.891 25.040 34.595 1.00 70.47 270 VAL A N 1
ATOM 2158 C CA . VAL A 1 294 ? -3.399 25.878 35.697 1.00 71.12 270 VAL A CA 1
ATOM 2159 C C . VAL A 1 294 ? -3.828 24.959 36.881 1.00 75.02 270 VAL A C 1
ATOM 2160 O O . VAL A 1 294 ? -3.798 25.395 38.036 1.00 76.33 270 VAL A O 1
ATOM 2164 N N . ALA A 1 295 ? -4.196 23.690 36.588 1.00 69.05 271 ALA A N 1
ATOM 2165 C CA . ALA A 1 295 ? -4.550 22.696 37.605 1.00 67.65 271 ALA A CA 1
ATOM 2166 C C . ALA A 1 295 ? -3.285 22.176 38.316 1.00 69.36 271 ALA A C 1
ATOM 2167 O O . ALA A 1 295 ? -3.363 21.714 39.462 1.00 68.92 271 ALA A O 1
ATOM 2169 N N . ILE A 1 296 ? -2.112 22.266 37.635 1.00 63.27 272 ILE A N 1
ATOM 2170 C CA . ILE A 1 296 ? -0.833 21.841 38.202 1.00 61.51 272 ILE A CA 1
ATOM 2171 C C . ILE A 1 296 ? -0.247 23.006 39.012 1.00 64.56 272 ILE A C 1
ATOM 2172 O O . ILE A 1 296 ? 0.043 22.835 40.190 1.00 63.88 272 ILE A O 1
ATOM 2177 N N . GLY A 1 297 ? -0.106 24.169 38.386 1.00 61.25 273 GLY A N 1
ATOM 2178 C CA . GLY A 1 297 ? 0.462 25.350 39.022 1.00 61.16 273 GLY A CA 1
ATOM 2179 C C . GLY A 1 297 ? -0.274 25.905 40.232 1.00 66.28 273 GLY A C 1
ATOM 2180 O O . GLY A 1 297 ? 0.367 26.295 41.204 1.00 64.58 273 GLY A O 1
ATOM 2181 N N . TRP A 1 298 ? -1.621 25.986 40.180 1.00 66.17 274 TRP A N 1
ATOM 2182 C CA . TRP A 1 298 ? -2.415 26.534 41.301 1.00 67.34 274 TRP A CA 1
ATOM 2183 C C . TRP A 1 298 ? -3.215 25.435 42.061 1.00 69.95 274 TRP A C 1
ATOM 2184 O O . TRP A 1 298 ? -3.570 25.635 43.223 1.00 69.35 274 TRP A O 1
ATOM 2195 N N . GLY A 1 299 ? -3.469 24.304 41.405 1.00 66.18 275 GLY A N 1
ATOM 2196 C CA . GLY A 1 299 ? -4.239 23.204 41.975 1.00 66.73 275 GLY A CA 1
ATOM 2197 C C . GLY A 1 299 ? -3.477 22.247 42.862 1.00 71.40 275 GLY A C 1
ATOM 2198 O O . GLY A 1 299 ? -3.911 21.982 43.985 1.00 72.75 275 GLY A O 1
ATOM 2199 N N . VAL A 1 300 ? -2.364 21.687 42.363 1.00 67.72 276 VAL A N 1
ATOM 2200 C CA . VAL A 1 300 ? -1.540 20.727 43.124 1.00 67.77 276 VAL A CA 1
ATOM 2201 C C . VAL A 1 300 ? -0.990 21.421 44.433 1.00 74.77 276 VAL A C 1
ATOM 2202 O O . VAL A 1 300 ? -1.161 20.819 45.501 1.00 74.70 276 VAL A O 1
ATOM 2206 N N . PRO A 1 301 ? -0.423 22.672 44.433 1.00 72.65 277 PRO A N 1
ATOM 2207 C CA . PRO A 1 301 ? 0.035 23.266 45.707 1.00 72.70 277 PRO A CA 1
ATOM 2208 C C . PRO A 1 301 ? -1.030 23.225 46.815 1.00 78.05 277 PRO A C 1
ATOM 2209 O O . PRO A 1 301 ? -0.715 22.881 47.952 1.00 79.10 277 PRO A O 1
ATOM 2213 N N . LEU A 1 302 ? -2.289 23.492 46.468 1.00 74.20 278 LEU A N 1
ATOM 2214 C CA . LEU A 1 302 ? -3.419 23.518 47.404 1.00 75.17 278 LEU A CA 1
ATOM 2215 C C . LEU A 1 302 ? -3.670 22.127 48.071 1.00 79.98 278 LEU A C 1
ATOM 2216 O O . LEU A 1 302 ? -4.097 22.066 49.218 1.00 80.70 278 LEU A O 1
ATOM 2221 N N . LEU A 1 303 ? -3.335 21.040 47.362 1.00 76.45 279 LEU A N 1
ATOM 2222 C CA . LEU A 1 303 ? -3.514 19.635 47.743 1.00 76.71 279 LEU A CA 1
ATOM 2223 C C . LEU A 1 303 ? -2.483 19.210 48.851 1.00 78.12 279 LEU A C 1
ATOM 2224 O O . LEU A 1 303 ? -2.728 18.214 49.535 1.00 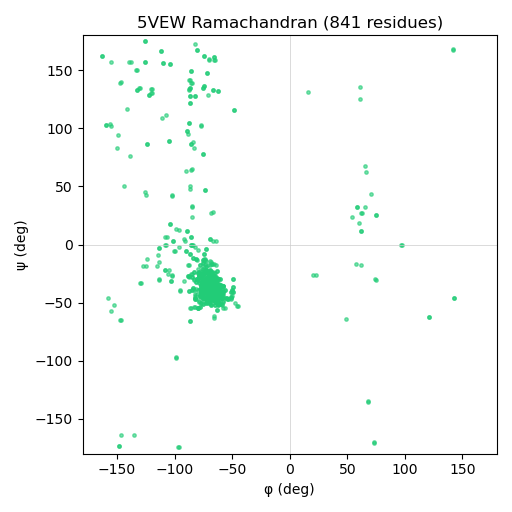77.51 279 LEU A O 1
ATOM 2229 N N . PHE A 1 304 ? -1.387 19.973 49.071 1.00 73.36 280 PHE A N 1
ATOM 2230 C CA . PHE A 1 304 ? -0.439 19.610 50.131 1.00 73.06 280 PHE A CA 1
ATOM 2231 C C . PHE A 1 304 ? -0.170 20.805 51.078 1.00 76.18 280 PHE A C 1
ATOM 2232 O O . PHE A 1 304 ? 0.262 20.577 52.217 1.00 75.76 280 PHE A O 1
ATOM 2240 N N . VAL A 1 305 ? -0.479 22.050 50.652 1.00 72.03 281 VAL A N 1
ATOM 2241 C CA . VAL A 1 305 ? -0.279 23.218 51.517 1.00 72.05 281 VAL A CA 1
ATOM 2242 C C . VAL A 1 305 ? -1.399 23.279 52.556 1.00 80.40 281 VAL A C 1
ATOM 2243 O O . VAL A 1 305 ? -1.105 23.606 53.712 1.00 83.08 281 VAL A O 1
ATOM 2247 N N . VAL A 1 306 ? -2.670 22.977 52.183 1.00 76.97 282 VAL A N 1
ATOM 2248 C CA . VAL A 1 306 ? -3.724 23.127 53.186 1.00 78.72 282 VAL A CA 1
ATOM 2249 C C . VAL A 1 306 ? -3.592 21.954 54.231 1.00 82.61 282 VAL A C 1
ATOM 2250 O O . VAL A 1 306 ? -3.687 22.284 55.408 1.00 83.35 282 VAL A O 1
ATOM 2254 N N . PRO A 1 307 ? -3.253 20.662 53.905 1.00 78.39 283 PRO A N 1
ATOM 2255 C CA . PRO A 1 307 ? -3.116 19.654 54.982 1.00 79.50 283 PRO A CA 1
ATOM 2256 C C . PRO A 1 307 ? -2.006 20.022 55.972 1.00 85.17 283 PRO A C 1
ATOM 2257 O O . PRO A 1 307 ? -2.159 19.779 57.172 1.00 87.24 283 PRO A O 1
ATOM 2261 N N . TRP A 1 308 ? -0.922 20.659 55.473 1.00 79.88 284 TRP A N 1
ATOM 2262 C CA . TRP A 1 308 ? 0.183 21.172 56.274 1.00 79.28 284 TRP A CA 1
ATOM 2263 C C . TRP A 1 308 ? -0.323 22.270 57.205 1.00 84.51 284 TRP A C 1
ATOM 2264 O O . TRP A 1 308 ? -0.035 22.239 58.397 1.00 85.71 284 TRP A O 1
ATOM 2275 N N . GLY A 1 309 ? -1.106 23.196 56.660 1.00 80.79 285 GLY A N 1
ATOM 2276 C CA . GLY A 1 309 ? -1.700 24.285 57.425 1.00 81.82 285 GLY A CA 1
ATOM 2277 C C . GLY A 1 309 ? -2.646 23.833 58.518 1.00 87.15 285 GLY A C 1
ATOM 2278 O O . GLY A 1 309 ? -2.682 24.449 59.584 1.00 89.22 285 GLY A O 1
ATOM 2279 N N . ILE A 1 310 ? -3.406 22.742 58.270 1.00 82.92 286 ILE A N 1
ATOM 2280 C CA . ILE A 1 310 ? -4.380 22.175 59.218 1.00 84.60 286 ILE A CA 1
ATOM 2281 C C . ILE A 1 310 ? -3.639 21.438 60.356 1.00 89.35 286 ILE A C 1
ATOM 2282 O O . ILE A 1 310 ? -4.013 21.613 61.521 1.00 89.90 286 ILE A O 1
ATOM 2287 N N . VAL A 1 311 ? -2.584 20.640 60.024 1.00 85.32 287 VAL A N 1
ATOM 2288 C CA . VAL A 1 311 ? -1.829 19.873 61.034 1.00 85.60 287 VAL A CA 1
ATOM 2289 C C . VAL A 1 311 ? -1.004 20.829 61.916 1.00 88.67 287 VAL A C 1
ATOM 2290 O O . VAL A 1 311 ? -0.861 20.554 63.103 1.00 89.50 287 VAL A O 1
ATOM 2294 N N . LYS A 1 312 ? -0.463 21.929 61.343 1.00 83.30 288 LYS A N 1
ATOM 2295 C CA . LYS A 1 312 ? 0.321 22.898 62.107 1.00 83.38 288 LYS A CA 1
ATOM 2296 C C . LYS A 1 312 ? -0.587 23.673 63.066 1.00 91.05 288 LYS A C 1
ATOM 2297 O O . LYS A 1 312 ? -0.191 23.926 64.198 1.00 92.98 288 LYS A O 1
ATOM 2303 N N . TYR A 1 313 ? -1.820 23.994 62.649 1.00 87.94 289 TYR A N 1
ATOM 2304 C CA . TYR A 1 313 ? -2.774 24.708 63.507 1.00 88.97 289 TYR A CA 1
ATOM 2305 C C . TYR A 1 313 ? -3.275 23.809 64.645 1.00 94.41 289 TYR A C 1
ATOM 2306 O O . TYR A 1 313 ? -3.456 24.299 65.753 1.00 95.27 289 TYR A O 1
ATOM 2315 N N . LEU A 1 314 ? -3.476 22.507 64.385 1.00 91.12 290 LEU A N 1
ATOM 2316 C CA . LEU A 1 314 ? -4.030 21.600 65.389 1.00 93.18 290 LEU A CA 1
ATOM 2317 C C . LEU A 1 314 ? -2.971 20.890 66.252 1.00 100.28 290 LEU A C 1
ATOM 2318 O O . LEU A 1 314 ? -3.276 20.568 67.400 1.00 102.03 290 LEU A O 1
ATOM 2323 N N . TYR A 1 315 ? -1.772 20.594 65.718 1.00 97.85 291 TYR A N 1
ATOM 2324 C CA . TYR A 1 315 ? -0.821 19.774 66.470 1.00 99.23 291 TYR A CA 1
ATOM 2325 C C . TYR A 1 315 ? 0.577 20.458 66.681 1.00 104.64 291 TYR A C 1
ATOM 2326 O O . TYR A 1 315 ? 1.340 19.967 67.516 1.00 105.11 291 TYR A O 1
ATOM 2335 N N . GLU A 1 316 ? 0.897 21.571 65.990 1.00 101.84 292 GLU A N 1
ATOM 2336 C CA . GLU A 1 316 ? 2.182 22.270 66.204 1.00 102.44 292 GLU A CA 1
ATOM 2337 C C . GLU A 1 316 ? 2.001 23.801 66.081 1.00 108.85 292 GLU A C 1
ATOM 2338 O O . GLU A 1 316 ? 2.751 24.465 65.351 1.00 106.76 292 GLU A O 1
ATOM 2344 N N . ASP A 1 317 ? 1.004 24.354 66.795 1.00 109.65 293 ASP A N 1
ATOM 2345 C CA . ASP A 1 317 ? 0.707 25.786 66.754 1.00 111.23 293 ASP A CA 1
ATOM 2346 C C . ASP A 1 317 ? 1.554 26.523 67.812 1.00 120.19 293 ASP A C 1
ATOM 2347 O O . ASP A 1 317 ? 1.179 26.565 68.995 1.00 122.51 293 ASP A O 1
ATOM 2352 N N . GLU A 1 318 ? 2.723 27.067 67.387 1.00 117.28 294 GLU A N 1
ATOM 2353 C CA . GLU A 1 318 ? 3.644 27.793 68.273 1.00 118.94 294 GLU A CA 1
ATOM 2354 C C . GLU A 1 318 ? 4.535 28.763 67.464 1.00 123.92 294 GLU A C 1
ATOM 2355 O O . GLU A 1 318 ? 5.491 28.338 66.802 1.00 121.68 294 GLU A O 1
ATOM 2357 N N . GLY A 1 319 ? 4.193 30.054 67.535 1.00 123.15 295 GLY A N 1
ATOM 2358 C CA . GLY A 1 319 ? 4.909 31.141 66.869 1.00 122.88 295 GLY A CA 1
ATOM 2359 C C . GLY A 1 319 ? 4.872 31.097 65.353 1.00 126.14 295 GLY A C 1
ATOM 2360 O O . GLY A 1 319 ? 5.907 30.873 64.722 1.00 124.35 295 GLY A O 1
ATOM 2361 N N . CYS A 1 320 ? 3.665 31.312 64.758 1.00 123.62 296 CYS A N 1
ATOM 2362 C CA . CYS A 1 320 ? 3.356 31.318 63.305 1.00 121.83 296 CYS A CA 1
ATOM 2363 C C . CYS A 1 320 ? 3.839 30.010 62.643 1.00 126.40 296 CYS A C 1
ATOM 2364 O O . CYS A 1 320 ? 4.047 29.978 61.430 1.00 124.67 296 CYS A O 1
ATOM 2367 N N . TRP A 1 321 ? 3.979 28.935 63.449 1.00 125.35 297 TRP A N 1
ATOM 2368 C CA . TRP A 1 321 ? 4.416 27.592 63.060 1.00 125.00 297 TRP A CA 1
ATOM 2369 C C . TRP A 1 321 ? 5.897 27.616 62.580 1.00 130.33 297 TRP A C 1
ATOM 2370 O O . TRP A 1 321 ? 6.285 26.811 61.722 1.00 128.91 297 TRP A O 1
ATOM 2381 N N . THR A 1 322 ? 6.725 28.520 63.168 1.00 128.96 298 THR A N 1
ATOM 2382 C CA . THR A 1 322 ? 8.152 28.653 62.842 1.00 128.46 298 THR A CA 1
ATOM 2383 C C . THR A 1 322 ? 8.960 27.507 63.482 1.00 134.39 298 THR A C 1
ATOM 2384 O O . THR A 1 322 ? 10.045 27.183 62.994 1.00 133.38 298 THR A O 1
ATOM 2386 N N . ARG A 1 323 ? 8.424 26.887 64.560 1.00 133.41 299 ARG A N 1
ATOM 2387 C CA . ARG A 1 323 ? 9.051 25.750 65.243 1.00 134.06 299 ARG A CA 1
ATOM 2388 C C . ARG A 1 323 ? 8.653 24.443 64.526 1.00 138.05 299 ARG A C 1
ATOM 2389 O O . ARG A 1 323 ? 7.959 23.595 65.099 1.00 138.37 299 ARG A O 1
ATOM 2391 N N . ASN A 1 324 ? 9.084 24.306 63.250 1.00 133.91 300 ASN A N 1
ATOM 2392 C CA . ASN A 1 324 ? 8.788 23.160 62.382 1.00 133.04 300 ASN A CA 1
ATOM 2393 C C . ASN A 1 324 ? 9.876 22.076 62.541 1.00 137.04 300 ASN A C 1
ATOM 2394 O O . ASN A 1 324 ? 10.591 21.742 61.585 1.00 135.65 300 ASN A O 1
ATOM 2396 N N . SER A 1 325 ? 9.979 21.527 63.765 1.00 134.65 301 SER A N 1
ATOM 2397 C CA . SER A 1 325 ? 10.928 20.476 64.123 1.00 134.86 301 SER A CA 1
ATOM 2398 C C . SER A 1 325 ? 10.341 19.605 65.243 1.00 139.99 301 SER A C 1
ATOM 2399 O O . SER A 1 325 ? 10.628 19.839 66.426 1.00 141.10 301 SER A O 1
ATOM 2401 N N . ASN A 1 326 ? 9.486 18.619 64.870 1.00 135.87 302 ASN A N 1
ATOM 2402 C CA . ASN A 1 326 ? 8.848 17.713 65.832 1.00 137.19 302 ASN A CA 1
ATOM 2403 C C . ASN A 1 326 ? 8.464 16.374 65.158 1.00 139.44 302 ASN A C 1
ATOM 2404 O O . ASN A 1 326 ? 8.900 15.326 65.641 1.00 140.47 302 ASN A O 1
ATOM 2409 N N . MET A 1 327 ? 7.646 16.396 64.070 1.00 133.08 303 MET A N 1
ATOM 2410 C CA . MET A 1 327 ? 7.212 15.159 63.397 1.00 132.06 303 MET A CA 1
ATOM 2411 C C . MET A 1 327 ? 7.306 15.252 61.853 1.00 131.65 303 MET A C 1
ATOM 2412 O O . MET A 1 327 ? 7.971 16.141 61.315 1.00 129.33 303 MET A O 1
ATOM 2417 N N . ASN A 1 328 ? 6.625 14.301 61.157 1.00 127.06 304 ASN A N 1
ATOM 2418 C CA . ASN A 1 328 ? 6.573 14.135 59.692 1.00 124.68 304 ASN A CA 1
ATOM 2419 C C . ASN A 1 328 ? 5.851 15.301 58.981 1.00 123.73 304 ASN A C 1
ATOM 2420 O O . ASN A 1 328 ? 5.680 15.254 57.756 1.00 121.75 304 ASN A O 1
ATOM 2425 N N . TYR A 1 329 ? 5.417 16.331 59.742 1.00 117.94 305 TYR A N 1
ATOM 2426 C CA . TYR A 1 329 ? 4.659 17.464 59.208 1.00 115.29 305 TYR A CA 1
ATOM 2427 C C . TYR A 1 329 ? 5.573 18.394 58.367 1.00 113.32 305 TYR A C 1
ATOM 2428 O O . TYR A 1 329 ? 5.063 19.215 57.605 1.00 111.99 305 TYR A O 1
ATOM 2437 N N . TRP A 1 330 ? 6.906 18.236 58.474 1.00 106.19 306 TRP A N 1
ATOM 2438 C CA . TRP A 1 330 ? 7.863 18.999 57.671 1.00 103.22 306 TRP A CA 1
ATOM 2439 C C . TRP A 1 330 ? 7.885 18.426 56.247 1.00 97.98 306 TRP A C 1
ATOM 2440 O O . TRP A 1 330 ? 7.837 19.180 55.280 1.00 94.97 306 TRP A O 1
ATOM 2451 N N . LEU A 1 331 ? 7.879 17.079 56.142 1.00 90.89 307 LEU A N 1
ATOM 2452 C CA . LEU A 1 331 ? 7.927 16.305 54.901 1.00 88.38 307 LEU A CA 1
ATOM 2453 C C . LEU A 1 331 ? 6.721 16.506 53.986 1.00 91.26 307 LEU A C 1
ATOM 2454 O O . LEU A 1 331 ? 6.863 16.312 52.785 1.00 89.21 307 LEU A O 1
ATOM 2459 N N . ILE A 1 332 ? 5.534 16.827 54.528 1.00 89.12 308 ILE A N 1
ATOM 2460 C CA . ILE A 1 332 ? 4.325 16.941 53.704 1.00 88.34 308 ILE A CA 1
ATOM 2461 C C . ILE A 1 332 ? 4.361 18.260 52.871 1.00 90.03 308 ILE A C 1
ATOM 2462 O O . ILE A 1 332 ? 3.605 18.372 51.908 1.00 89.49 308 ILE A O 1
ATOM 2467 N N . ILE A 1 333 ? 5.275 19.194 53.171 1.00 86.31 309 ILE A N 1
ATOM 2468 C CA . ILE A 1 333 ? 5.409 20.410 52.360 1.00 85.44 309 ILE A CA 1
ATOM 2469 C C . ILE A 1 333 ? 6.822 20.405 51.645 1.00 87.02 309 ILE A C 1
ATOM 2470 O O . ILE A 1 333 ? 7.042 21.202 50.730 1.00 85.04 309 ILE A O 1
ATOM 2475 N N . ARG A 1 334 ? 7.719 19.456 52.019 1.00 83.71 310 ARG A N 1
ATOM 2476 C CA . ARG A 1 334 ? 9.076 19.341 51.459 1.00 83.48 310 ARG A CA 1
ATOM 2477 C C . ARG A 1 334 ? 9.211 18.137 50.467 1.00 87.73 310 ARG A C 1
ATOM 2478 O O . ARG A 1 334 ? 10.083 18.189 49.588 1.00 86.97 310 ARG A O 1
ATOM 2486 N N . LEU A 1 335 ? 8.360 17.079 50.595 1.00 84.08 311 LEU A N 1
ATOM 2487 C CA . LEU A 1 335 ? 8.361 15.941 49.655 1.00 83.24 311 LEU A CA 1
ATOM 2488 C C . LEU A 1 335 ? 7.690 16.311 48.319 1.00 83.71 311 LEU A C 1
ATOM 2489 O O . LEU A 1 335 ? 8.136 15.808 47.286 1.00 82.70 311 LEU A O 1
ATOM 2494 N N . PRO A 1 336 ? 6.639 17.166 48.269 1.00 78.45 312 PRO A N 1
ATOM 2495 C CA . PRO A 1 336 ? 6.026 17.468 46.972 1.00 77.33 312 PRO A CA 1
ATOM 2496 C C . PRO A 1 336 ? 6.879 18.449 46.156 1.00 78.88 312 PRO A C 1
ATOM 2497 O O . PRO A 1 336 ? 6.907 18.333 44.932 1.00 77.94 312 PRO A O 1
ATOM 2501 N N . ILE A 1 337 ? 7.605 19.378 46.823 1.00 74.48 313 ILE A N 1
ATOM 2502 C CA . ILE A 1 337 ? 8.486 20.341 46.137 1.00 73.31 313 ILE A CA 1
ATOM 2503 C C . ILE A 1 337 ? 9.766 19.592 45.651 1.00 76.47 313 ILE A C 1
ATOM 2504 O O . ILE A 1 337 ? 10.294 19.947 44.598 1.00 76.71 313 ILE A O 1
ATOM 2509 N N . LEU A 1 338 ? 10.217 18.535 46.374 1.00 71.79 314 LEU A N 1
ATOM 2510 C CA . LEU A 1 338 ? 11.345 17.696 45.948 1.00 71.06 314 LEU A CA 1
ATOM 2511 C C . LEU A 1 338 ? 10.948 16.894 44.689 1.00 76.34 314 LEU A C 1
ATOM 2512 O O . LEU A 1 338 ? 11.767 16.749 43.780 1.00 75.55 314 LEU A O 1
ATOM 2517 N N . PHE A 1 339 ? 9.667 16.422 44.626 1.00 73.98 315 PHE A N 1
ATOM 2518 C CA . PHE A 1 339 ? 9.096 15.698 43.474 1.00 73.90 315 PHE A CA 1
ATOM 2519 C C . PHE A 1 339 ? 9.039 16.596 42.232 1.00 78.28 315 PHE A C 1
ATOM 2520 O O . PHE A 1 339 ? 9.291 16.112 41.128 1.00 78.87 315 PHE A O 1
ATOM 2528 N N . ALA A 1 340 ? 8.665 17.882 42.402 1.00 74.26 316 ALA A N 1
ATOM 2529 C CA . ALA A 1 340 ? 8.612 18.844 41.299 1.00 73.58 316 ALA A CA 1
ATOM 2530 C C . ALA A 1 340 ? 10.022 19.188 40.803 1.00 78.46 316 ALA A C 1
ATOM 2531 O O . ALA A 1 340 ? 10.190 19.529 39.641 1.00 77.69 316 ALA A O 1
ATOM 2533 N N . CYS A 1 341 ? 11.031 19.089 41.683 1.00 76.71 317 CYS A N 1
ATOM 2534 C CA . CYS A 1 341 ? 12.410 19.414 41.340 1.00 77.47 317 CYS A CA 1
ATOM 2535 C C . CYS A 1 341 ? 13.103 18.207 40.699 1.00 80.33 317 CYS A C 1
ATOM 2536 O O . CYS A 1 341 ? 13.836 18.398 39.736 1.00 78.91 317 CYS A O 1
ATOM 2539 N N . ILE A 1 342 ? 12.847 16.982 41.190 1.00 77.80 318 ILE A N 1
ATOM 2540 C CA . ILE A 1 342 ? 13.407 15.760 40.612 1.00 78.29 318 ILE A CA 1
ATOM 2541 C C . ILE A 1 342 ? 12.903 15.620 39.170 1.00 83.13 318 ILE A C 1
ATOM 2542 O O . ILE A 1 342 ? 13.725 15.374 38.280 1.00 83.50 318 ILE A O 1
ATOM 2547 N N . VAL A 1 343 ? 11.583 15.838 38.923 1.00 79.49 319 VAL A N 1
ATOM 2548 C CA . VAL A 1 343 ? 11.038 15.721 37.563 1.00 79.91 319 VAL A CA 1
ATOM 2549 C C . VAL A 1 343 ? 11.539 16.905 36.709 1.00 81.73 319 VAL A C 1
ATOM 2550 O O . VAL A 1 343 ? 11.825 16.679 35.543 1.00 82.63 319 VAL A O 1
ATOM 2554 N N . ASN A 1 344 ? 11.704 18.126 37.280 1.00 76.33 320 ASN A N 1
ATOM 2555 C CA . ASN A 1 344 ? 12.250 19.272 36.529 1.00 75.37 320 ASN A CA 1
ATOM 2556 C C . ASN A 1 344 ? 13.703 19.020 36.089 1.00 77.97 320 ASN A C 1
ATOM 2557 O O . ASN A 1 344 ? 14.088 19.490 35.020 1.00 77.90 320 ASN A O 1
ATOM 2562 N N . PHE A 1 345 ? 14.498 18.283 36.888 1.00 73.66 321 PHE A N 1
ATOM 2563 C CA . PHE A 1 345 ? 15.858 17.964 36.476 1.00 74.23 321 PHE A CA 1
ATOM 2564 C C . PHE A 1 345 ? 15.851 16.835 35.443 1.00 78.42 321 PHE A C 1
ATOM 2565 O O . PHE A 1 345 ? 16.728 16.825 34.577 1.00 79.16 321 PHE A O 1
ATOM 2573 N N . LEU A 1 346 ? 14.849 15.933 35.476 1.00 73.47 322 LEU A N 1
ATOM 2574 C CA . LEU A 1 346 ? 14.731 14.889 34.447 1.00 73.26 322 LEU A CA 1
ATOM 2575 C C . LEU A 1 346 ? 14.397 15.533 33.085 1.00 74.00 322 LEU A C 1
ATOM 2576 O O . LEU A 1 346 ? 14.900 15.084 32.053 1.00 73.58 322 LEU A O 1
ATOM 2581 N N . ILE A 1 347 ? 13.578 16.610 33.099 1.00 68.89 323 ILE A N 1
ATOM 2582 C CA . ILE A 1 347 ? 13.214 17.365 31.901 1.00 68.55 323 ILE A CA 1
ATOM 2583 C C . ILE A 1 347 ? 14.443 18.126 31.437 1.00 72.66 323 ILE A C 1
ATOM 2584 O O . ILE A 1 347 ? 14.808 18.019 30.279 1.00 73.76 323 ILE A O 1
ATOM 2589 N N . PHE A 1 348 ? 15.110 18.839 32.355 1.00 69.15 324 PHE A N 1
ATOM 2590 C CA . PHE A 1 348 ? 16.343 19.595 32.120 1.00 69.43 324 PHE A CA 1
ATOM 2591 C C . PHE A 1 348 ? 17.353 18.762 31.294 1.00 76.96 324 PHE A C 1
ATOM 2592 O O . PHE A 1 348 ? 17.812 19.231 30.254 1.00 77.60 324 PHE A O 1
ATOM 2600 N N . VAL A 1 349 ? 17.656 17.524 31.745 1.00 74.89 325 VAL A N 1
ATOM 2601 C CA . VAL A 1 349 ? 18.610 16.607 31.107 1.00 76.06 325 VAL A CA 1
ATOM 2602 C C . VAL A 1 349 ? 18.088 16.170 29.730 1.00 80.73 325 VAL A C 1
ATOM 2603 O O . VAL A 1 349 ? 18.871 16.155 28.772 1.00 81.70 325 VAL A O 1
ATOM 2607 N N . ARG A 1 350 ? 16.787 15.824 29.625 1.00 76.96 326 ARG A N 1
ATOM 2608 C CA . ARG A 1 350 ? 16.210 15.328 28.373 1.00 77.89 326 ARG A CA 1
ATOM 2609 C C . ARG A 1 350 ? 16.109 16.468 27.316 1.00 82.99 326 ARG A C 1
ATOM 2610 O O . ARG A 1 350 ? 16.428 16.220 26.153 1.00 84.20 326 ARG A O 1
ATOM 2618 N N . VAL A 1 351 ? 15.729 17.700 27.725 1.00 78.38 327 VAL A N 1
ATOM 2619 C CA . VAL A 1 351 ? 15.651 18.884 26.852 1.00 77.87 327 VAL A CA 1
ATOM 2620 C C . VAL A 1 351 ? 17.042 19.150 26.244 1.00 83.65 327 VAL A C 1
ATOM 2621 O O . VAL A 1 351 ? 17.129 19.371 25.042 1.00 84.98 327 VAL A O 1
ATOM 2625 N N . ILE A 1 352 ? 18.116 19.048 27.041 1.00 80.83 328 ILE A N 1
ATOM 2626 C CA . ILE A 1 352 ? 19.488 19.259 26.558 1.00 82.42 328 ILE A CA 1
ATOM 2627 C C . ILE A 1 352 ? 19.826 18.187 25.466 1.00 89.46 328 ILE A C 1
ATOM 2628 O O . ILE A 1 352 ? 20.384 18.565 24.434 1.00 90.60 328 ILE A O 1
ATOM 2633 N N . CYS A 1 353 ? 19.418 16.902 25.647 1.00 86.18 329 CYS A N 1
ATOM 2634 C CA . CYS A 1 353 ? 19.660 15.837 24.655 1.00 87.40 329 CYS A CA 1
ATOM 2635 C C . CYS A 1 353 ? 18.962 16.163 23.314 1.00 90.78 329 CYS A C 1
ATOM 2636 O O . CYS A 1 353 ? 19.517 15.875 22.255 1.00 92.23 329 CYS A O 1
ATOM 2639 N N . ILE A 1 354 ? 17.750 16.742 23.371 1.00 84.38 330 ILE A N 1
ATOM 2640 C CA . ILE A 1 354 ? 16.939 17.080 22.203 1.00 83.00 330 ILE A CA 1
ATOM 2641 C C . ILE A 1 354 ? 17.504 18.325 21.498 1.00 84.58 330 ILE A C 1
ATOM 2642 O O . ILE A 1 354 ? 17.624 18.317 20.271 1.00 85.51 330 ILE A O 1
ATOM 2647 N N . VAL A 1 355 ? 17.824 19.389 22.264 1.00 78.55 331 VAL A N 1
ATOM 2648 C CA . VAL A 1 355 ? 18.322 20.660 21.731 1.00 78.43 331 VAL A CA 1
ATOM 2649 C C . VAL A 1 355 ? 19.680 20.435 21.009 1.00 86.22 331 VAL A C 1
ATOM 2650 O O . VAL A 1 355 ? 19.827 20.908 19.879 1.00 86.25 331 VAL A O 1
ATOM 2654 N N . VAL A 1 356 ? 20.630 19.673 21.620 1.00 85.07 332 VAL A N 1
ATOM 2655 C CA . VAL A 1 356 ? 21.951 19.420 21.011 1.00 87.44 332 VAL A CA 1
ATOM 2656 C C . VAL A 1 356 ? 21.787 18.525 19.753 1.00 91.92 332 VAL A C 1
ATOM 2657 O O . VAL A 1 356 ? 22.611 18.628 18.840 1.00 93.06 332 VAL A O 1
ATOM 2661 N N . SER A 1 357 ? 20.724 17.677 19.701 1.00 87.64 333 SER A N 1
ATOM 2662 C CA . SER A 1 357 ? 20.444 16.824 18.538 1.00 88.43 333 SER A CA 1
ATOM 2663 C C . SER A 1 357 ? 19.939 17.651 17.366 1.00 91.40 333 SER A C 1
ATOM 2664 O O . SER A 1 357 ? 20.453 17.509 16.257 1.00 92.05 333 SER A O 1
ATOM 2667 N N . LYS A 1 358 ? 18.949 18.531 17.622 1.00 87.19 334 LYS A N 1
ATOM 2668 C CA . LYS A 1 358 ? 18.310 19.370 16.607 1.00 87.46 334 LYS A CA 1
ATOM 2669 C C . LYS A 1 358 ? 19.299 20.425 16.069 1.00 91.48 334 LYS A C 1
ATOM 2670 O O . LYS A 1 358 ? 19.250 20.730 14.878 1.00 92.88 334 LYS A O 1
ATOM 2676 N N . LEU A 1 359 ? 20.226 20.926 16.907 1.00 86.54 335 LEU A N 1
ATOM 2677 C CA . LEU A 1 359 ? 21.231 21.897 16.450 1.00 87.15 335 LEU A CA 1
ATOM 2678 C C . LEU A 1 359 ? 22.260 21.226 15.518 1.00 93.15 335 LEU A C 1
ATOM 2679 O O . LEU A 1 359 ? 22.549 21.779 14.449 1.00 94.08 335 LEU A O 1
ATOM 2684 N N . LYS A 1 360 ? 22.778 20.020 15.905 1.00 89.68 336 LYS A N 1
ATOM 2685 C CA . LYS A 1 360 ? 23.776 19.277 15.125 1.00 91.59 336 LYS A CA 1
ATOM 2686 C C . LYS A 1 360 ? 23.195 18.766 13.797 1.00 97.60 336 LYS A C 1
ATOM 2687 O O . LYS A 1 360 ? 23.936 18.711 12.802 1.00 100.59 336 LYS A O 1
ATOM 2693 N N . ALA A 1 361 ? 21.890 18.401 13.770 1.00 91.77 337 ALA A N 1
ATOM 2694 C CA . ALA A 1 361 ? 21.237 17.874 12.568 1.00 92.32 337 ALA A CA 1
ATOM 2695 C C . ALA A 1 361 ? 20.722 19.010 11.634 1.00 97.32 337 ALA A C 1
ATOM 2696 O O . ALA A 1 361 ? 20.190 18.722 10.553 1.00 96.54 337 ALA A O 1
ATOM 2698 N N . ASN A 1 362 ? 20.922 20.293 12.048 1.00 95.26 338 ASN A N 1
ATOM 2699 C CA . ASN A 1 362 ? 20.483 21.539 11.390 1.00 96.03 338 ASN A CA 1
ATOM 2700 C C . ASN A 1 362 ? 18.927 21.622 11.319 1.00 99.08 338 ASN A C 1
ATOM 2701 O O . ASN A 1 362 ? 18.378 22.365 10.497 1.00 99.44 338 ASN A O 1
ATOM 2706 N N . LEU A 1 363 ? 18.239 20.959 12.264 1.00 94.13 339 LEU A N 1
ATOM 2707 C CA . LEU A 1 363 ? 16.776 21.008 12.391 1.00 92.57 339 LEU A CA 1
ATOM 2708 C C . LEU A 1 363 ? 16.345 22.252 13.202 1.00 95.76 339 LEU A C 1
ATOM 2709 O O . LEU A 1 363 ? 15.160 22.589 13.242 1.00 94.23 339 LEU A O 1
ATOM 2714 N N . MET A 1 364 ? 17.321 22.929 13.849 1.00 92.91 340 MET A N 1
ATOM 2715 C CA . MET A 1 364 ? 17.083 24.116 14.663 1.00 91.84 340 MET A CA 1
ATOM 2716 C C . MET A 1 364 ? 18.257 25.094 14.603 1.00 94.66 340 MET A C 1
ATOM 2717 O O . MET A 1 364 ? 19.411 24.675 14.651 1.00 95.29 340 MET A O 1
ATOM 2722 N N . CYS A 1 365 ? 17.951 26.396 14.521 1.00 90.20 341 CYS A N 1
ATOM 2723 C CA . CYS A 1 365 ? 18.911 27.487 14.647 1.00 91.01 341 CYS A CA 1
ATOM 2724 C C . CYS A 1 365 ? 18.740 28.108 16.040 1.00 91.53 341 CYS A C 1
ATOM 2725 O O . CYS A 1 365 ? 17.673 27.962 16.646 1.00 89.54 341 CYS A O 1
ATOM 2728 N N . LYS A 1 366 ? 19.784 28.759 16.570 1.00 87.09 342 LYS A N 1
ATOM 2729 C CA . LYS A 1 366 ? 19.743 29.350 17.914 1.00 84.79 342 LYS A CA 1
ATOM 2730 C C . LYS A 1 366 ? 18.864 30.622 17.976 1.00 88.03 342 LYS A C 1
ATOM 2731 O O . LYS A 1 366 ? 18.650 31.173 19.059 1.00 86.71 342 LYS A O 1
ATOM 2737 N N . THR A 1 367 ? 18.340 31.057 16.828 1.00 85.31 343 THR A N 1
ATOM 2738 C CA . THR A 1 367 ? 17.510 32.250 16.705 1.00 85.16 343 THR A CA 1
ATOM 2739 C C . THR A 1 367 ? 16.009 31.882 16.892 1.00 86.21 343 THR A C 1
ATOM 2740 O O . THR A 1 367 ? 15.172 32.785 16.941 1.00 85.53 343 THR A O 1
ATOM 2744 N N . ASP A 1 368 ? 15.687 30.567 17.016 1.00 81.08 344 ASP A N 1
ATOM 2745 C CA . ASP A 1 368 ? 14.315 30.053 17.136 1.00 79.16 344 ASP A CA 1
ATOM 2746 C C . ASP A 1 368 ? 13.826 30.058 18.595 1.00 81.76 344 ASP A C 1
ATOM 2747 O O . ASP A 1 368 ? 14.621 29.884 19.516 1.00 81.20 344 ASP A O 1
ATOM 2752 N N . ILE A 1 369 ? 12.495 30.244 18.781 1.00 78.31 345 ILE A N 1
ATOM 2753 C CA . ILE A 1 369 ? 11.786 30.335 20.073 1.00 76.95 345 ILE A CA 1
ATOM 2754 C C . ILE A 1 369 ? 12.136 29.158 20.996 1.00 79.84 345 ILE A C 1
ATOM 2755 O O . ILE A 1 369 ? 12.401 29.384 22.174 1.00 78.98 345 ILE A O 1
ATOM 2760 N N . ALA A 1 370 ? 12.141 27.919 20.462 1.00 75.75 346 ALA A N 1
ATOM 2761 C CA . ALA A 1 370 ? 12.408 26.702 21.223 1.00 74.21 346 ALA A CA 1
ATOM 2762 C C . ALA A 1 370 ? 13.820 26.705 21.823 1.00 78.28 346 ALA A C 1
ATOM 2763 O O . ALA A 1 370 ? 14.014 26.112 22.880 1.00 77.82 346 ALA A O 1
ATOM 2765 N N . PHE A 1 371 ? 14.795 27.377 21.173 1.00 75.15 347 PHE A N 1
ATOM 2766 C CA . PHE A 1 371 ? 16.153 27.434 21.704 1.00 75.17 347 PHE A CA 1
ATOM 2767 C C . PHE A 1 371 ? 16.269 28.526 22.770 1.00 79.09 347 PHE A C 1
ATOM 2768 O O . PHE A 1 371 ? 16.875 28.287 23.816 1.00 78.47 347 PHE A O 1
ATOM 2776 N N . ARG A 1 372 ? 15.738 29.732 22.485 1.00 76.01 348 ARG A N 1
ATOM 2777 C CA . ARG A 1 372 ? 15.787 30.881 23.398 1.00 75.74 348 ARG A CA 1
ATOM 2778 C C . ARG A 1 372 ? 14.949 30.614 24.664 1.00 77.14 348 ARG A C 1
ATOM 2779 O O . ARG A 1 372 ? 15.352 31.023 25.753 1.00 75.76 348 ARG A O 1
ATOM 2787 N N . LEU A 1 373 ? 13.804 29.905 24.524 1.00 72.72 349 LEU A N 1
ATOM 2788 C CA . LEU A 1 373 ? 12.964 29.537 25.664 1.00 70.74 349 LEU A CA 1
ATOM 2789 C C . LEU A 1 373 ? 13.701 28.512 26.504 1.00 74.07 349 LEU A C 1
ATOM 2790 O O . LEU A 1 373 ? 13.657 28.597 27.737 1.00 74.84 349 LEU A O 1
ATOM 2795 N N . ALA A 1 374 ? 14.418 27.571 25.838 1.00 68.64 350 ALA A N 1
ATOM 2796 C CA . ALA A 1 374 ? 15.231 26.557 26.514 1.00 67.96 350 ALA A CA 1
ATOM 2797 C C . ALA A 1 374 ? 16.398 27.211 27.243 1.00 72.28 350 ALA A C 1
ATOM 2798 O O . ALA A 1 374 ? 16.713 26.822 28.361 1.00 72.02 350 ALA A O 1
ATOM 2800 N N . LYS A 1 375 ? 16.959 28.276 26.646 1.00 69.21 351 LYS A N 1
ATOM 2801 C CA . LYS A 1 375 ? 18.087 29.052 27.146 1.00 69.36 351 LYS A CA 1
ATOM 2802 C C . LYS A 1 375 ? 17.714 29.755 28.488 1.00 73.30 351 LYS A C 1
ATOM 2803 O O . LYS A 1 375 ? 18.593 29.915 29.324 1.00 74.62 351 LYS A O 1
ATOM 2809 N N . SER A 1 376 ? 16.422 30.078 28.726 1.00 69.28 352 SER A N 1
ATOM 2810 C CA . SER A 1 376 ? 15.941 30.696 29.980 1.00 68.80 352 SER A CA 1
ATOM 2811 C C . SER A 1 376 ? 15.410 29.662 30.973 1.00 72.69 352 SER A C 1
ATOM 2812 O O . SER A 1 376 ? 15.610 29.823 32.179 1.00 72.96 352 SER A O 1
ATOM 2815 N N . THR A 1 377 ? 14.677 28.643 30.483 1.00 68.63 353 THR A N 1
ATOM 2816 C CA . THR A 1 377 ? 14.064 27.613 31.330 1.00 67.28 353 THR A CA 1
ATOM 2817 C C . THR A 1 377 ? 15.156 26.717 31.940 1.00 71.87 353 THR A C 1
ATOM 2818 O O . THR A 1 377 ? 15.124 26.489 33.146 1.00 71.37 353 THR A O 1
ATOM 2822 N N . LEU A 1 378 ? 16.138 26.252 31.129 1.00 70.22 354 LEU A N 1
ATOM 2823 C CA . LEU A 1 378 ? 17.235 25.401 31.612 1.00 70.94 354 LEU A CA 1
ATOM 2824 C C . LEU A 1 378 ? 18.113 26.143 32.627 1.00 75.97 354 LEU A C 1
ATOM 2825 O O . LEU A 1 378 ? 18.859 25.493 33.345 1.00 75.59 354 LEU A O 1
ATOM 2830 N N . THR A 1 379 ? 18.034 27.494 32.676 1.00 72.89 355 THR A N 1
ATOM 2831 C CA . THR A 1 379 ? 18.776 28.319 33.632 1.00 72.71 355 THR A CA 1
ATOM 2832 C C . THR A 1 379 ? 18.020 28.348 34.973 1.00 76.47 355 THR A C 1
ATOM 2833 O O . THR A 1 379 ? 18.643 28.161 36.016 1.00 76.85 355 THR A O 1
ATOM 2837 N N . LEU A 1 380 ? 16.678 28.568 34.936 1.00 71.40 356 LEU A N 1
ATOM 2838 C CA . LEU A 1 380 ? 15.820 28.701 36.120 1.00 69.83 356 LEU A CA 1
ATOM 2839 C C . LEU A 1 380 ? 15.580 27.364 36.847 1.00 71.67 356 LEU A C 1
ATOM 2840 O O . LEU A 1 380 ? 15.371 27.392 38.060 1.00 70.85 356 LEU A O 1
ATOM 2845 N N . ILE A 1 381 ? 15.607 26.213 36.139 1.00 67.33 357 ILE A N 1
ATOM 2846 C CA . ILE A 1 381 ? 15.411 24.906 36.785 1.00 66.57 357 ILE A CA 1
ATOM 2847 C C . ILE A 1 381 ? 16.573 24.669 37.798 1.00 75.12 357 ILE A C 1
ATOM 2848 O O . ILE A 1 381 ? 16.252 24.535 38.978 1.00 76.32 357 ILE A O 1
ATOM 2853 N N . PRO A 1 382 ? 17.895 24.705 37.438 1.00 73.92 358 PRO A N 1
ATOM 2854 C CA . PRO A 1 382 ? 18.927 24.494 38.465 1.00 74.74 358 PRO A CA 1
ATOM 2855 C C . PRO A 1 382 ? 19.086 25.702 39.397 1.00 82.82 358 PRO A C 1
ATOM 2856 O O . PRO A 1 382 ? 19.720 25.577 40.436 1.00 83.28 358 PRO A O 1
ATOM 2860 N N . LEU A 1 383 ? 18.510 26.859 39.038 1.00 81.46 359 LEU A N 1
ATOM 2861 C CA . LEU A 1 383 ? 18.607 28.071 39.854 1.00 82.71 359 LEU A CA 1
ATOM 2862 C C . LEU A 1 383 ? 17.676 27.984 41.071 1.00 86.15 359 LEU A C 1
ATOM 2863 O O . LEU A 1 383 ? 18.033 28.444 42.160 1.00 87.60 359 LEU A O 1
ATOM 2868 N N . LEU A 1 384 ? 16.490 27.383 40.884 1.00 80.25 360 LEU A N 1
ATOM 2869 C CA . LEU A 1 384 ? 15.476 27.259 41.921 1.00 79.06 360 LEU A CA 1
ATOM 2870 C C . LEU A 1 384 ? 15.422 25.856 42.550 1.00 83.93 360 LEU A C 1
ATOM 2871 O O . LEU A 1 384 ? 14.985 25.741 43.702 1.00 84.75 360 LEU A O 1
ATOM 2876 N N . CYS A 1 385 ? 15.828 24.797 41.823 1.00 79.41 361 CYS A N 1
ATOM 2877 C CA . CYS A 1 385 ? 15.652 23.445 42.338 1.00 78.96 361 CYS A CA 1
ATOM 2878 C C . CYS A 1 385 ? 16.973 22.774 42.778 1.00 83.56 361 CYS A C 1
ATOM 2879 O O . CYS A 1 385 ? 16.881 21.647 43.269 1.00 82.86 361 CYS A O 1
ATOM 2882 N N . THR A 1 386 ? 18.163 23.411 42.665 1.00 81.17 362 THR A N 1
ATOM 2883 C CA . THR A 1 386 ? 19.379 22.672 43.035 1.00 81.19 362 THR A CA 1
ATOM 2884 C C . THR A 1 386 ? 19.478 22.589 44.586 1.00 85.50 362 THR A C 1
ATOM 2885 O O . THR A 1 386 ? 19.695 21.491 45.106 1.00 85.61 362 THR A O 1
ATOM 2889 N N . HIS A 1 387 ? 19.236 23.706 45.310 1.00 81.90 363 HIS A N 1
ATOM 2890 C CA . HIS A 1 387 ? 19.297 23.722 46.776 1.00 82.15 363 HIS A CA 1
ATOM 2891 C C . HIS A 1 387 ? 18.378 22.646 47.374 1.00 85.51 363 HIS A C 1
ATOM 2892 O O . HIS A 1 387 ? 18.815 21.890 48.240 1.00 86.79 363 HIS A O 1
ATOM 2899 N N . GLU A 1 388 ? 17.135 22.553 46.860 1.00 80.19 364 GLU A N 1
ATOM 2900 C CA . GLU A 1 388 ? 16.090 21.630 47.299 1.00 79.27 364 GLU A CA 1
ATOM 2901 C C . GLU A 1 388 ? 16.526 20.146 47.149 1.00 83.41 364 GLU A C 1
ATOM 2902 O O . GLU A 1 388 ? 16.164 19.330 47.996 1.00 83.83 364 GLU A O 1
ATOM 2908 N N . VAL A 1 389 ? 17.298 19.807 46.089 1.00 79.04 365 VAL A N 1
ATOM 2909 C CA . VAL A 1 389 ? 17.731 18.426 45.820 1.00 78.61 365 VAL A CA 1
ATOM 2910 C C . VAL A 1 389 ? 18.978 18.095 46.685 1.00 80.90 365 VAL A C 1
ATOM 2911 O O . VAL A 1 389 ? 19.026 17.006 47.260 1.00 81.00 365 VAL A O 1
ATOM 2915 N N . ILE A 1 390 ? 19.952 19.030 46.797 1.00 76.36 366 ILE A N 1
ATOM 2916 C CA . ILE A 1 390 ? 21.197 18.849 47.582 1.00 76.62 366 ILE A CA 1
ATOM 2917 C C . ILE A 1 390 ? 20.882 18.645 49.099 1.00 78.93 366 ILE A C 1
ATOM 2918 O O . ILE A 1 390 ? 21.383 17.691 49.691 1.00 78.73 366 ILE A O 1
ATOM 2923 N N . PHE A 1 391 ? 20.073 19.531 49.704 1.00 74.97 367 PHE A N 1
ATOM 2924 C CA . PHE A 1 391 ? 19.714 19.459 51.125 1.00 76.05 367 PHE A CA 1
ATOM 2925 C C . PHE A 1 391 ? 18.278 18.886 51.304 1.00 82.72 367 PHE A C 1
ATOM 2926 O O . PHE A 1 391 ? 17.518 19.357 52.157 1.00 82.79 367 PHE A O 1
ATOM 2934 N N . ALA A 1 392 ? 17.948 17.832 50.523 1.00 81.02 368 ALA A N 1
ATOM 2935 C CA . ALA A 1 392 ? 16.638 17.185 50.406 1.00 81.28 368 ALA A CA 1
ATOM 2936 C C . ALA A 1 392 ? 16.022 16.797 51.768 1.00 89.97 368 ALA A C 1
ATOM 2937 O O . ALA A 1 392 ? 14.822 17.048 51.960 1.00 90.98 368 ALA A O 1
ATOM 2939 N N . PHE A 1 393 ? 16.789 16.171 52.687 1.00 87.79 369 PHE A N 1
ATOM 2940 C CA . PHE A 1 393 ? 16.189 15.749 53.956 1.00 88.83 369 PHE A CA 1
ATOM 2941 C C . PHE A 1 393 ? 16.975 16.323 55.153 1.00 96.18 369 PHE A C 1
ATOM 2942 O O . PHE A 1 393 ? 17.164 15.643 56.165 1.00 97.00 369 PHE A O 1
ATOM 2950 N N . VAL A 1 394 ? 17.359 17.603 55.061 1.00 94.53 370 VAL A N 1
ATOM 2951 C CA . VAL A 1 394 ? 18.038 18.301 56.148 1.00 96.09 370 VAL A CA 1
ATOM 2952 C C . VAL A 1 394 ? 17.034 19.300 56.754 1.00 103.02 370 VAL A C 1
ATOM 2953 O O . VAL A 1 394 ? 16.614 20.241 56.075 1.00 101.71 370 VAL A O 1
ATOM 2955 N N . MET A 1 395 ? 16.588 19.038 58.003 1.00 102.95 371 MET A N 1
ATOM 2956 C CA . MET A 1 395 ? 15.599 19.869 58.705 1.00 103.83 371 MET A CA 1
ATOM 2957 C C . MET A 1 395 ? 16.194 21.251 59.065 1.00 109.57 371 MET A C 1
ATOM 2958 O O . MET A 1 395 ? 15.581 22.274 58.738 1.00 108.78 371 MET A O 1
ATOM 2960 N N . ASP A 1 396 ? 17.385 21.277 59.723 1.00 107.51 372 ASP A N 1
ATOM 2961 C CA . ASP A 1 396 ? 18.075 22.512 60.121 1.00 137.27 372 ASP A CA 1
ATOM 2962 C C . ASP A 1 396 ? 19.579 22.262 60.269 1.00 151.87 372 ASP A C 1
ATOM 2963 O O . ASP A 1 396 ? 20.006 21.534 61.165 1.00 109.33 372 ASP A O 1
ATOM 2965 N N . ARG A 1 404 ? 30.013 30.110 59.744 1.00 152.25 380 ARG A N 1
ATOM 2966 C CA . ARG A 1 404 ? 29.334 29.514 58.595 1.00 150.06 380 ARG A CA 1
ATOM 2967 C C . ARG A 1 404 ? 27.875 29.986 58.504 1.00 152.83 380 ARG A C 1
ATOM 2968 O O . ARG A 1 404 ? 27.263 29.855 57.440 1.00 150.94 380 ARG A O 1
ATOM 2970 N N . PHE A 1 405 ? 27.325 30.544 59.616 1.00 150.15 381 PHE A N 1
ATOM 2971 C CA . PHE A 1 405 ? 25.947 31.056 59.712 1.00 149.00 381 PHE A CA 1
ATOM 2972 C C . PHE A 1 405 ? 25.740 32.292 58.817 1.00 152.31 381 PHE A C 1
ATOM 2973 O O . PHE A 1 405 ? 24.618 32.532 58.363 1.00 150.70 381 PHE A O 1
ATOM 2975 N N . ILE A 1 406 ? 26.823 33.070 58.572 1.00 149.68 382 ILE A N 1
ATOM 2976 C CA . ILE A 1 406 ? 26.820 34.261 57.711 1.00 149.46 382 ILE A CA 1
ATOM 2977 C C . ILE A 1 406 ? 26.800 33.807 56.241 1.00 150.85 382 ILE A C 1
ATOM 2978 O O . ILE A 1 406 ? 26.054 34.369 55.435 1.00 149.87 382 ILE A O 1
ATOM 2983 N N . LYS A 1 407 ? 27.615 32.780 55.909 1.00 146.21 383 LYS A N 1
ATOM 2984 C CA . LYS A 1 407 ? 27.747 32.220 54.561 1.00 144.63 383 LYS A CA 1
ATOM 2985 C C . LYS A 1 407 ? 26.456 31.505 54.104 1.00 144.91 383 LYS A C 1
ATOM 2986 O O . LYS A 1 407 ? 26.150 31.538 52.913 1.00 143.61 383 LYS A O 1
ATOM 2988 N N . LEU A 1 408 ? 25.711 30.858 55.030 1.00 139.60 384 LEU A N 1
ATOM 2989 C CA . LEU A 1 408 ? 24.460 30.167 54.678 1.00 137.12 384 LEU A CA 1
ATOM 2990 C C . LEU A 1 408 ? 23.334 31.208 54.517 1.00 140.03 384 LEU A C 1
ATOM 2991 O O . LEU A 1 408 ? 22.417 31.002 53.719 1.00 138.47 384 LEU A O 1
ATOM 2996 N N . PHE A 1 409 ? 23.446 32.359 55.229 1.00 137.00 385 PHE A N 1
ATOM 2997 C CA . PHE A 1 409 ? 22.479 33.464 55.182 1.00 136.27 385 PHE A CA 1
ATOM 2998 C C . PHE A 1 409 ? 22.513 34.198 53.810 1.00 138.87 385 PHE A C 1
ATOM 2999 O O . PHE A 1 409 ? 21.791 35.183 53.636 1.00 138.97 385 PHE A O 1
ATOM 3001 N N . THR A 1 410 ? 23.317 33.690 52.832 1.00 133.78 386 THR A N 1
ATOM 3002 C CA . THR A 1 410 ? 23.397 34.212 51.456 1.00 132.77 386 THR A CA 1
ATOM 3003 C C . THR A 1 410 ? 22.285 33.559 50.595 1.00 133.33 386 THR A C 1
ATOM 3004 O O . THR A 1 410 ? 22.172 33.847 49.402 1.00 132.80 386 THR A O 1
ATOM 3008 N N . GLU A 1 411 ? 21.480 32.665 51.213 1.00 127.03 387 GLU A N 1
ATOM 3009 C CA . GLU A 1 411 ? 20.317 32.021 50.604 1.00 124.24 387 GLU A CA 1
ATOM 3010 C C . GLU A 1 411 ? 19.193 33.054 50.504 1.00 125.71 387 GLU A C 1
ATOM 3011 O O . GLU A 1 411 ? 18.393 33.024 49.567 1.00 124.67 387 GLU A O 1
ATOM 3017 N N . LEU A 1 412 ? 19.180 34.001 51.469 1.00 121.20 388 LEU A N 1
ATOM 3018 C CA . LEU A 1 412 ? 18.239 35.114 51.581 1.00 120.55 388 LEU A CA 1
ATOM 3019 C C . LEU A 1 412 ? 18.364 36.075 50.400 1.00 123.43 388 LEU A C 1
ATOM 3020 O O . LEU A 1 412 ? 17.376 36.704 50.030 1.00 123.56 388 LEU A O 1
ATOM 3025 N N . SER A 1 413 ? 19.571 36.194 49.808 1.00 118.89 389 SER A N 1
ATOM 3026 C CA . SER A 1 413 ? 19.797 37.075 48.663 1.00 118.77 389 SER A CA 1
ATOM 3027 C C . SER A 1 413 ? 19.247 36.452 47.376 1.00 119.80 389 SER A C 1
ATOM 3028 O O . SER A 1 413 ? 18.659 37.170 46.569 1.00 119.70 389 SER A O 1
ATOM 3031 N N . PHE A 1 414 ? 19.418 35.129 47.178 1.00 113.86 390 PHE A N 1
ATOM 3032 C CA . PHE A 1 414 ? 18.922 34.492 45.961 1.00 111.94 390 PHE A CA 1
ATOM 3033 C C . PHE A 1 414 ? 17.407 34.270 46.006 1.00 112.76 390 PHE A C 1
ATOM 3034 O O . PHE A 1 414 ? 16.790 34.411 44.958 1.00 113.23 390 PHE A O 1
ATOM 3042 N N . THR A 1 415 ? 16.794 33.973 47.174 1.00 106.01 391 THR A N 1
ATOM 3043 C CA . THR A 1 415 ? 15.331 33.772 47.218 1.00 103.66 391 THR A CA 1
ATOM 3044 C C . THR A 1 415 ? 14.584 35.118 47.039 1.00 105.23 391 THR A C 1
ATOM 3045 O O . THR A 1 415 ? 13.427 35.113 46.609 1.00 105.36 391 THR A O 1
ATOM 3049 N N . SER A 1 416 ? 15.244 36.255 47.343 1.00 99.55 392 SER A N 1
ATOM 3050 C CA . SER A 1 416 ? 14.634 37.578 47.213 1.00 99.07 392 SER A CA 1
ATOM 3051 C C . SER A 1 416 ? 14.702 38.080 45.756 1.00 100.42 392 SER A C 1
ATOM 3052 O O . SER A 1 416 ? 13.705 38.595 45.245 1.00 99.88 392 SER A O 1
ATOM 3055 N N . PHE A 1 417 ? 15.867 37.915 45.092 1.00 95.34 393 PHE A N 1
ATOM 3056 C CA . PHE A 1 417 ? 16.091 38.336 43.708 1.00 94.60 393 PHE A CA 1
ATOM 3057 C C . PHE A 1 417 ? 15.553 37.289 42.676 1.00 94.23 393 PHE A C 1
ATOM 3058 O O . PHE A 1 417 ? 15.602 37.575 41.477 1.00 94.45 393 PHE A O 1
ATOM 3066 N N . GLN A 1 418 ? 15.005 36.121 43.126 1.00 86.89 394 GLN A N 1
ATOM 3067 C CA . GLN A 1 418 ? 14.432 35.096 42.230 1.00 84.40 394 GLN A CA 1
ATOM 3068 C C . GLN A 1 418 ? 13.479 35.703 41.188 1.00 87.05 394 GLN A C 1
ATOM 3069 O O . GLN A 1 418 ? 13.617 35.424 39.995 1.00 85.72 394 GLN A O 1
ATOM 3075 N N . GLY A 1 419 ? 12.529 36.515 41.663 1.00 83.70 395 GLY A N 1
ATOM 3076 C CA . GLY A 1 419 ? 11.530 37.185 40.839 1.00 83.63 395 GLY A CA 1
ATOM 3077 C C . GLY A 1 419 ? 12.125 38.068 39.764 1.00 87.91 395 GLY A C 1
ATOM 3078 O O . GLY A 1 419 ? 11.676 38.027 38.615 1.00 87.40 395 GLY A O 1
ATOM 3079 N N . LEU A 1 420 ? 13.166 38.856 40.125 1.00 85.17 396 LEU A N 1
ATOM 3080 C CA . LEU A 1 420 ? 13.876 39.743 39.198 1.00 86.16 396 LEU A CA 1
ATOM 3081 C C . LEU A 1 420 ? 14.467 38.932 38.037 1.00 90.00 396 LEU A C 1
ATOM 3082 O O . LEU A 1 420 ? 14.259 39.300 36.884 1.00 90.29 396 LEU A O 1
ATOM 3087 N N . MET A 1 421 ? 15.126 37.793 38.346 1.00 85.81 397 MET A N 1
ATOM 3088 C CA . MET A 1 421 ? 15.754 36.899 37.370 1.00 85.24 397 MET A CA 1
ATOM 3089 C C . MET A 1 421 ? 14.700 36.309 36.411 1.00 85.21 397 MET A C 1
ATOM 3090 O O . MET A 1 421 ? 14.930 36.285 35.202 1.00 85.37 397 MET A O 1
ATOM 3095 N N . VAL A 1 422 ? 13.536 35.872 36.950 1.00 78.39 398 VAL A N 1
ATOM 3096 C CA . VAL A 1 422 ? 12.406 35.325 36.179 1.00 75.43 398 VAL A CA 1
ATOM 3097 C C . VAL A 1 422 ? 11.899 36.409 35.212 1.00 79.32 398 VAL A C 1
ATOM 3098 O O . VAL A 1 422 ? 11.693 36.114 34.033 1.00 78.29 398 VAL A O 1
ATOM 3102 N N . ALA A 1 423 ? 11.749 37.665 35.705 1.00 77.06 399 ALA A N 1
ATOM 3103 C CA . ALA A 1 423 ? 11.311 38.816 34.908 1.00 78.30 399 ALA A CA 1
ATOM 3104 C C . ALA A 1 423 ? 12.331 39.145 33.809 1.00 83.49 399 ALA A C 1
ATOM 3105 O O . ALA A 1 423 ? 11.930 39.426 32.679 1.00 83.04 399 ALA A O 1
ATOM 3107 N N . ILE A 1 424 ? 13.647 39.055 34.121 1.00 81.11 400 I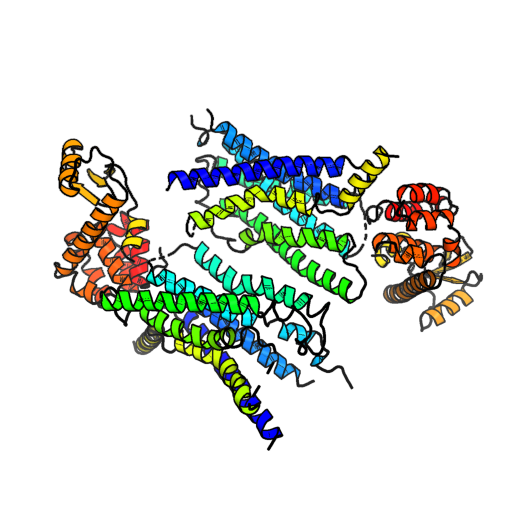LE A N 1
ATOM 3108 C CA . ILE A 1 424 ? 14.702 39.313 33.135 1.00 82.62 400 ILE A CA 1
ATOM 3109 C C . ILE A 1 424 ? 14.663 38.230 32.032 1.00 85.67 400 ILE A C 1
ATOM 3110 O O . ILE A 1 424 ? 14.421 38.566 30.872 1.00 86.10 400 ILE A O 1
ATOM 3115 N N . LEU A 1 425 ? 14.872 36.944 32.409 1.00 80.08 401 LEU A N 1
ATOM 3116 C CA . LEU A 1 425 ? 14.997 35.803 31.492 1.00 78.55 401 LEU A CA 1
ATOM 3117 C C . LEU A 1 425 ? 13.704 35.512 30.705 1.00 81.76 401 LEU A C 1
ATOM 3118 O O . LEU A 1 425 ? 13.804 34.971 29.601 1.00 81.55 401 LEU A O 1
ATOM 3123 N N . TYR A 1 426 ? 12.510 35.849 31.238 1.00 77.46 402 TYR A N 1
ATOM 3124 C CA . TYR A 1 426 ? 11.280 35.565 30.496 1.00 76.29 402 TYR A CA 1
ATOM 3125 C C . TYR A 1 426 ? 10.601 36.833 29.939 1.00 83.91 402 TYR A C 1
ATOM 3126 O O . TYR A 1 426 ? 9.514 36.706 29.367 1.00 83.62 402 TYR A O 1
ATOM 3135 N N . CYS A 1 427 ? 11.221 38.029 30.039 1.00 83.59 403 CYS A N 1
ATOM 3136 C CA . CYS A 1 427 ? 10.553 39.197 29.468 1.00 85.52 403 CYS A CA 1
ATOM 3137 C C . CYS A 1 427 ? 11.575 40.213 28.919 1.00 93.26 403 CYS A C 1
ATOM 3138 O O . CYS A 1 427 ? 11.551 40.470 27.727 1.00 93.73 403 CYS A O 1
ATOM 3141 N N . PHE A 1 428 ? 12.413 40.825 29.772 1.00 92.13 404 PHE A N 1
ATOM 3142 C CA . PHE A 1 428 ? 13.277 41.937 29.370 1.00 94.72 404 PHE A CA 1
ATOM 3143 C C . PHE A 1 428 ? 14.387 41.522 28.364 1.00 98.91 404 PHE A C 1
ATOM 3144 O O . PHE A 1 428 ? 14.766 42.367 27.550 1.00 101.19 404 PHE A O 1
ATOM 3152 N N . VAL A 1 429 ? 14.878 40.261 28.377 1.00 92.76 405 VAL A N 1
ATOM 3153 C CA . VAL A 1 429 ? 15.916 39.866 27.407 1.00 92.43 405 VAL A CA 1
ATOM 3154 C C . VAL A 1 429 ? 15.259 39.055 26.250 1.00 95.18 405 VAL A C 1
ATOM 3155 O O . VAL A 1 429 ? 15.963 38.630 25.327 1.00 95.70 405 VAL A O 1
ATOM 3159 N N . ASN A 1 430 ? 13.916 38.910 26.272 1.00 90.30 406 ASN A N 1
ATOM 3160 C CA . ASN A 1 430 ? 13.129 38.249 25.216 1.00 89.25 406 ASN A CA 1
ATOM 3161 C C . ASN A 1 430 ? 13.198 39.083 23.932 1.00 95.48 406 ASN A C 1
ATOM 3162 O O . ASN A 1 430 ? 13.053 40.306 23.993 1.00 96.84 406 ASN A O 1
ATOM 3167 N N . ASN A 1 431 ? 13.457 38.440 22.783 1.00 92.15 407 ASN A N 1
ATOM 3168 C CA . ASN A 1 431 ? 13.592 39.162 21.515 1.00 93.99 407 ASN A CA 1
ATOM 3169 C C . ASN A 1 431 ? 12.245 39.694 21.010 1.00 98.80 407 ASN A C 1
ATOM 3170 O O . ASN A 1 431 ? 12.220 40.763 20.400 1.00 100.78 407 ASN A O 1
ATOM 3175 N N . GLU A 1 432 ? 11.136 38.966 21.257 1.00 93.44 408 GLU A N 1
ATOM 3176 C CA . GLU A 1 432 ? 9.808 39.373 20.792 1.00 93.51 408 GLU A CA 1
ATOM 3177 C C . GLU A 1 432 ? 9.344 40.674 21.452 1.00 99.18 408 GLU A C 1
ATOM 3178 O O . GLU A 1 432 ? 8.759 41.508 20.760 1.00 101.37 408 GLU A O 1
ATOM 3184 N N . VAL A 1 433 ? 9.590 40.852 22.768 1.00 94.34 409 VAL A N 1
ATOM 3185 C CA . VAL A 1 433 ? 9.152 42.063 23.476 1.00 95.43 409 VAL A CA 1
ATOM 3186 C C . VAL A 1 433 ? 9.955 43.272 22.948 1.00 102.81 409 VAL A C 1
ATOM 3187 O O . VAL A 1 433 ? 9.375 44.333 22.744 1.00 104.47 409 VAL A O 1
ATOM 3191 N N . GLN A 1 434 ? 11.268 43.085 22.681 1.00 100.30 410 GLN A N 1
ATOM 3192 C CA . GLN A 1 434 ? 12.163 44.131 22.173 1.00 103.34 410 GLN A CA 1
ATOM 3193 C C . GLN A 1 434 ? 11.714 44.596 20.779 1.00 109.53 410 GLN A C 1
ATOM 3194 O O . GLN A 1 434 ? 11.906 45.769 20.444 1.00 111.61 410 GLN A O 1
ATOM 3200 N N . LEU A 1 435 ? 11.082 43.688 19.990 1.00 105.41 411 LEU A N 1
ATOM 3201 C CA . LEU A 1 435 ? 10.508 44.015 18.679 1.00 107.06 411 LEU A CA 1
ATOM 3202 C C . LEU A 1 435 ? 9.325 44.946 18.845 1.00 111.29 411 LEU A C 1
ATOM 3203 O O . LEU A 1 435 ? 9.195 45.897 18.086 1.00 113.36 411 LEU A O 1
ATOM 3208 N N . GLU A 1 436 ? 8.482 44.680 19.863 1.00 105.60 412 GLU A N 1
ATOM 3209 C CA . GLU A 1 436 ? 7.263 45.428 20.167 1.00 106.15 412 GLU A CA 1
ATOM 3210 C C . GLU A 1 436 ? 7.569 46.856 20.639 1.00 112.12 412 GLU A C 1
ATOM 3211 O O . GLU A 1 436 ? 6.814 47.764 20.291 1.00 113.66 412 GLU A O 1
ATOM 3217 N N . PHE A 1 437 ? 8.657 47.061 21.417 1.00 108.41 413 PHE A N 1
ATOM 3218 C CA . PHE A 1 437 ? 9.033 48.402 21.875 1.00 110.74 413 PHE A CA 1
ATOM 3219 C C . PHE A 1 437 ? 9.541 49.251 20.703 1.00 118.54 413 PHE A C 1
ATOM 3220 O O . PHE A 1 437 ? 9.158 50.418 20.596 1.00 121.04 413 PHE A O 1
ATOM 3228 N N . ARG A 1 438 ? 10.372 48.659 19.814 1.00 115.24 414 ARG A N 1
ATOM 3229 C CA . ARG A 1 438 ? 10.911 49.346 18.634 1.00 118.10 414 ARG A CA 1
ATOM 3230 C C . ARG A 1 438 ? 9.785 49.579 17.603 1.00 123.29 414 ARG A C 1
ATOM 3231 O O . ARG A 1 438 ? 9.727 50.660 17.014 1.00 125.64 414 ARG A O 1
ATOM 3239 N N . LYS A 1 439 ? 8.873 48.599 17.435 1.00 118.19 415 LYS A N 1
ATOM 3240 C CA . LYS A 1 439 ? 7.739 48.692 16.510 1.00 119.06 415 LYS A CA 1
ATOM 3241 C C . LYS A 1 439 ? 6.773 49.802 16.970 1.00 125.99 415 LYS A C 1
ATOM 3242 O O . LYS A 1 439 ? 6.267 50.536 16.127 1.00 127.78 415 LYS A O 1
ATOM 3248 N N . SER A 1 440 ? 6.573 49.958 18.301 1.00 123.05 416 SER A N 1
ATOM 3249 C CA . SER A 1 440 ? 5.708 50.997 18.877 1.00 125.54 416 SER A CA 1
ATOM 3250 C C . SER A 1 440 ? 6.368 52.386 18.770 1.00 134.73 416 SER A C 1
ATOM 3251 O O . SER A 1 440 ? 5.673 53.373 18.504 1.00 136.95 416 SER A O 1
ATOM 3254 N N . TRP A 1 441 ? 7.706 52.455 18.977 1.00 132.82 417 TRP A N 1
ATOM 3255 C CA . TRP A 1 441 ? 8.484 53.696 18.894 1.00 136.71 417 TRP A CA 1
ATOM 3256 C C . TRP A 1 441 ? 8.555 54.201 17.454 1.00 144.54 417 TRP A C 1
ATOM 3257 O O . TRP A 1 441 ? 8.615 55.413 17.231 1.00 147.86 417 TRP A O 1
ATOM 3259 N N . GLU A 1 442 ? 8.541 53.271 16.480 1.00 140.42 418 GLU A N 1
ATOM 3260 C CA . GLU A 1 442 ? 8.583 53.598 15.056 1.00 143.02 418 GLU A CA 1
ATOM 3261 C C . GLU A 1 442 ? 7.222 54.169 14.611 1.00 149.23 418 GLU A C 1
ATOM 3262 O O . GLU A 1 442 ? 7.189 55.067 13.768 1.00 152.16 418 GLU A O 1
ATOM 3268 N N . ARG A 1 443 ? 6.110 53.671 15.206 1.00 144.26 419 ARG A N 1
ATOM 3269 C CA . ARG A 1 443 ? 4.746 54.140 14.917 1.00 145.88 419 ARG A CA 1
ATOM 3270 C C . ARG A 1 443 ? 4.530 55.553 15.467 1.00 154.08 419 ARG A C 1
ATOM 3271 O O . ARG A 1 443 ? 3.732 56.309 14.907 1.00 156.41 419 ARG A O 1
ATOM 3279 N N . TRP A 1 444 ? 5.244 55.905 16.562 1.00 151.29 420 TRP A N 1
ATOM 3280 C CA . TRP A 1 444 ? 5.185 57.227 17.189 1.00 154.65 420 TRP A CA 1
ATOM 3281 C C . TRP A 1 444 ? 5.764 58.284 16.236 1.00 161.49 420 TRP A C 1
ATOM 3282 O O . TRP A 1 444 ? 5.235 59.395 16.153 1.00 164.41 420 TRP A O 1
ATOM 3293 N N . ARG A 1 445 ? 6.838 57.922 15.511 1.00 157.15 421 ARG A N 1
ATOM 3294 C CA . ARG A 1 445 ? 7.484 58.788 14.529 1.00 160.57 421 ARG A CA 1
ATOM 3295 C C . ARG A 1 445 ? 6.630 58.865 13.253 1.00 165.24 421 ARG A C 1
ATOM 3296 O O . ARG A 1 445 ? 6.308 59.966 12.801 1.00 168.83 421 ARG A O 1
ATOM 3298 N N . LEU A 1 446 ? 6.238 57.695 12.698 1.00 158.00 422 LEU A N 1
ATOM 3299 C CA . LEU A 1 446 ? 5.411 57.598 11.493 1.00 173.83 422 LEU A CA 1
ATOM 3300 C C . LEU A 1 446 ? 3.928 57.598 11.852 1.00 182.39 422 LEU A C 1
ATOM 3301 O O . LEU A 1 446 ? 3.423 58.581 12.389 1.00 140.16 422 LEU A O 1
ATOM 3303 N N . SER B 1 10 ? 63.120 -2.603 19.786 1.00 163.37 136 SER B N 1
ATOM 3304 C CA . SER B 1 10 ? 62.033 -2.762 18.822 1.00 162.89 136 SER B CA 1
ATOM 3305 C C . SER B 1 10 ? 60.980 -1.640 18.984 1.00 163.60 136 SER B C 1
ATOM 3306 O O . SER B 1 10 ? 60.720 -1.221 20.116 1.00 161.38 136 SER B O 1
ATOM 3308 N N . PRO B 1 11 ? 60.360 -1.142 17.877 1.00 159.55 137 PRO B N 1
ATOM 3309 C CA . PRO B 1 11 ? 59.382 -0.042 18.022 1.00 156.31 137 PRO B CA 1
ATOM 3310 C C . PRO B 1 11 ? 58.016 -0.517 18.550 1.00 158.09 137 PRO B C 1
ATOM 3311 O O . PRO B 1 11 ? 57.427 0.165 19.392 1.00 155.12 137 PRO B O 1
ATOM 3315 N N . GLU B 1 12 ? 57.511 -1.669 18.050 1.00 155.92 138 GLU B N 1
ATOM 3316 C CA . GLU B 1 12 ? 56.219 -2.243 18.437 1.00 155.01 138 GLU B CA 1
ATOM 3317 C C . GLU B 1 12 ? 56.254 -2.773 19.877 1.00 157.56 138 GLU B C 1
ATOM 3318 O O . GLU B 1 12 ? 55.212 -2.805 20.533 1.00 155.91 138 GLU B O 1
ATOM 3320 N N . GLU B 1 13 ? 57.447 -3.186 20.363 1.00 154.52 139 GLU B N 1
ATOM 3321 C CA . GLU B 1 13 ? 57.643 -3.696 21.725 1.00 153.91 139 GLU B CA 1
ATOM 3322 C C . GLU B 1 13 ? 57.503 -2.572 22.758 1.00 153.30 139 GLU B C 1
ATOM 3323 O O . GLU B 1 13 ? 57.054 -2.828 23.878 1.00 152.07 139 GLU B O 1
ATOM 3325 N N . GLN B 1 14 ? 57.884 -1.331 22.376 1.00 147.15 140 GLN B N 1
ATOM 3326 C CA . GLN B 1 14 ? 57.808 -0.141 23.228 1.00 143.68 140 GLN B CA 1
ATOM 3327 C C . GLN B 1 14 ? 56.345 0.220 23.529 1.00 143.78 140 GLN B C 1
ATOM 3328 O O . GLN B 1 14 ? 56.002 0.433 24.694 1.00 141.93 140 GLN B O 1
ATOM 3330 N N . LEU B 1 15 ? 55.483 0.254 22.484 1.00 138.93 141 LEU B N 1
ATOM 3331 C CA . LEU B 1 15 ? 54.052 0.566 22.603 1.00 136.45 141 LEU B CA 1
ATOM 3332 C C . LEU B 1 15 ? 53.295 -0.541 23.351 1.00 139.13 141 LEU B C 1
ATOM 3333 O O . LEU B 1 15 ? 52.324 -0.250 24.053 1.00 136.90 141 LEU B O 1
ATOM 3335 N N . LEU B 1 16 ? 53.744 -1.804 23.197 1.00 136.93 142 LEU B N 1
ATOM 3336 C CA . LEU B 1 16 ? 53.143 -2.973 23.839 1.00 137.28 142 LEU B CA 1
ATOM 3337 C C . LEU B 1 16 ? 53.471 -3.022 25.331 1.00 138.54 142 LEU B C 1
ATOM 3338 O O . LEU B 1 16 ? 52.600 -3.373 26.124 1.00 137.59 142 LEU B O 1
ATOM 3340 N N . PHE B 1 17 ? 54.719 -2.670 25.711 1.00 133.82 143 PHE B N 1
ATOM 3341 C CA . PHE B 1 17 ? 55.181 -2.704 27.101 1.00 132.73 143 PHE B CA 1
ATOM 3342 C C . PHE B 1 17 ? 54.494 -1.608 27.939 1.00 133.09 143 PHE B C 1
ATOM 3343 O O . PHE B 1 17 ? 54.104 -1.881 29.077 1.00 132.33 143 PHE B O 1
ATOM 3351 N N . LEU B 1 18 ? 54.334 -0.386 27.378 1.00 127.12 144 LEU B N 1
ATOM 3352 C CA . LEU B 1 18 ? 53.674 0.741 28.057 1.00 123.93 144 LEU B CA 1
ATOM 3353 C C . LEU B 1 18 ? 52.181 0.462 28.266 1.00 126.72 144 LEU B C 1
ATOM 3354 O O . LEU B 1 18 ? 51.595 0.981 29.216 1.00 125.18 144 LEU B O 1
ATOM 3359 N N . TYR B 1 19 ? 51.577 -0.360 27.386 1.00 123.67 145 TYR B N 1
ATOM 3360 C CA . TYR B 1 19 ? 50.178 -0.779 27.473 1.00 122.82 145 TYR B CA 1
ATOM 3361 C C . TYR B 1 19 ? 49.973 -1.718 28.671 1.00 125.27 145 TYR B C 1
ATOM 3362 O O . TYR B 1 19 ? 48.936 -1.640 29.328 1.00 123.95 145 TYR B O 1
ATOM 3371 N N . ILE B 1 20 ? 50.958 -2.599 28.944 1.00 122.13 146 ILE B N 1
ATOM 3372 C CA . ILE B 1 20 ? 50.911 -3.577 30.032 1.00 122.62 146 ILE B CA 1
ATOM 3373 C C . ILE B 1 20 ? 50.977 -2.855 31.394 1.00 124.18 146 ILE B C 1
ATOM 3374 O O . ILE B 1 20 ? 50.102 -3.097 32.222 1.00 123.71 146 ILE B O 1
ATOM 3379 N N . ILE B 1 21 ? 51.977 -1.960 31.616 1.00 118.97 147 ILE B N 1
ATOM 3380 C CA . ILE B 1 21 ? 52.150 -1.248 32.899 1.00 116.81 147 ILE B CA 1
ATOM 3381 C C . ILE B 1 21 ? 50.937 -0.300 33.150 1.00 117.38 147 ILE B C 1
ATOM 3382 O O . ILE B 1 21 ? 50.633 -0.012 34.308 1.00 116.38 147 ILE B O 1
ATOM 3387 N N . TYR B 1 22 ? 50.242 0.142 32.083 1.00 112.13 148 TYR B N 1
ATOM 3388 C CA . TYR B 1 22 ? 49.069 1.012 32.192 1.00 109.40 148 TYR B CA 1
ATOM 3389 C C . TYR B 1 22 ? 47.849 0.188 32.619 1.00 112.47 148 TYR B C 1
ATOM 3390 O O . TYR B 1 22 ? 47.162 0.562 33.573 1.00 110.99 148 TYR B O 1
ATOM 3399 N N . THR B 1 23 ? 47.590 -0.938 31.917 1.00 109.45 149 THR B N 1
ATOM 3400 C CA . THR B 1 23 ? 46.444 -1.809 32.188 1.00 109.40 149 THR B CA 1
ATOM 3401 C C . THR B 1 23 ? 46.623 -2.556 33.525 1.00 111.61 149 THR B C 1
ATOM 3402 O O . THR B 1 23 ? 45.621 -2.744 34.219 1.00 111.22 149 THR B O 1
ATOM 3406 N N . VAL B 1 24 ? 47.869 -2.939 33.919 1.00 106.96 150 VAL B N 1
ATOM 3407 C CA . VAL B 1 24 ? 48.058 -3.612 35.218 1.00 106.83 150 VAL B CA 1
ATOM 3408 C C . VAL B 1 24 ? 47.967 -2.546 36.322 1.00 106.36 150 VAL B C 1
ATOM 3409 O O . VAL B 1 24 ? 47.572 -2.868 37.440 1.00 106.53 150 VAL B O 1
ATOM 3413 N N . GLY B 1 25 ? 48.285 -1.295 35.978 1.00 98.96 151 GLY B N 1
ATOM 3414 C CA . GLY B 1 25 ? 48.178 -0.156 36.883 1.00 95.55 151 GLY B CA 1
ATOM 3415 C C . GLY B 1 25 ? 46.741 0.079 37.313 1.00 95.94 151 GLY B C 1
ATOM 3416 O O . GLY B 1 25 ? 46.479 0.272 38.501 1.00 94.21 151 GLY B O 1
ATOM 3417 N N . TYR B 1 26 ? 45.790 0.011 36.349 1.00 91.43 152 TYR B N 1
ATOM 3418 C CA . TYR B 1 26 ? 44.360 0.165 36.626 1.00 89.99 152 TYR B CA 1
ATOM 3419 C C . TYR B 1 26 ? 43.758 -1.129 37.177 1.00 95.59 152 TYR B C 1
ATOM 3420 O O . TYR B 1 26 ? 42.749 -1.060 37.875 1.00 94.89 152 TYR B O 1
ATOM 3429 N N . ALA B 1 27 ? 44.366 -2.299 36.882 1.00 94.07 153 ALA B N 1
ATOM 3430 C CA . ALA B 1 27 ? 43.902 -3.576 37.433 1.00 95.87 153 ALA B CA 1
ATOM 3431 C C . ALA B 1 27 ? 44.218 -3.647 38.937 1.00 99.47 153 ALA B C 1
ATOM 3432 O O . ALA B 1 27 ? 43.360 -4.053 39.724 1.00 99.57 153 ALA B O 1
ATOM 3434 N N . LEU B 1 28 ? 45.441 -3.201 39.330 1.00 94.76 154 LEU B N 1
ATOM 3435 C CA . LEU B 1 28 ? 45.898 -3.140 40.723 1.00 93.99 154 LEU B CA 1
ATOM 3436 C C . LEU B 1 28 ? 45.187 -2.028 41.486 1.00 95.42 154 LEU B C 1
ATOM 3437 O O . LEU B 1 28 ? 44.944 -2.187 42.681 1.00 95.32 154 LEU B O 1
ATOM 3442 N N . SER B 1 29 ? 44.854 -0.907 40.803 1.00 89.51 155 SER B N 1
ATOM 3443 C CA . SER B 1 29 ? 44.144 0.217 41.422 1.00 86.77 155 SER B CA 1
ATOM 3444 C C . SER B 1 29 ? 42.681 -0.136 41.675 1.00 89.81 155 SER B C 1
ATOM 3445 O O . SER B 1 29 ? 42.214 0.061 42.791 1.00 89.24 155 SER B O 1
ATOM 3448 N N . PHE B 1 30 ? 41.971 -0.682 40.658 1.00 86.36 156 PHE B N 1
ATOM 3449 C CA . PHE B 1 30 ? 40.552 -1.052 40.746 1.00 86.69 156 PHE B CA 1
ATOM 3450 C C . PHE B 1 30 ? 40.309 -2.028 41.891 1.00 92.75 156 PHE B C 1
ATOM 3451 O O . PHE B 1 30 ? 39.461 -1.762 42.741 1.00 92.14 156 PHE B O 1
ATOM 3459 N N . SER B 1 31 ? 41.046 -3.156 41.905 1.00 91.86 157 SER B N 1
ATOM 3460 C CA . SER B 1 31 ? 40.932 -4.205 42.918 1.00 93.92 157 SER B CA 1
ATOM 3461 C C . SER B 1 31 ? 41.230 -3.660 44.322 1.00 96.94 157 SER B C 1
ATOM 3462 O O . SER B 1 31 ? 40.471 -3.948 45.244 1.00 97.51 157 SER B O 1
ATOM 3465 N N . ALA B 1 32 ? 42.299 -2.837 44.471 1.00 91.53 158 ALA B N 1
ATOM 3466 C CA . ALA B 1 32 ? 42.690 -2.239 45.754 1.00 89.88 158 ALA B CA 1
ATOM 3467 C C . ALA B 1 32 ? 41.640 -1.252 46.272 1.00 92.13 158 ALA B C 1
ATOM 3468 O O . ALA B 1 32 ? 41.430 -1.190 47.480 1.00 91.74 158 ALA B O 1
ATOM 3470 N N . LEU B 1 33 ? 40.989 -0.484 45.373 1.00 87.20 159 LEU B N 1
ATOM 3471 C CA . LEU B 1 33 ? 39.965 0.495 45.756 1.00 85.27 159 LEU B CA 1
ATOM 3472 C C . LEU B 1 33 ? 38.639 -0.190 46.101 1.00 90.33 159 LEU B C 1
ATOM 3473 O O . LEU B 1 33 ? 37.911 0.314 46.959 1.00 89.13 159 LEU B O 1
ATOM 3478 N N . VAL B 1 34 ? 38.325 -1.331 45.447 1.00 88.66 160 VAL B N 1
ATOM 3479 C CA . VAL B 1 34 ? 37.113 -2.108 45.746 1.00 90.04 160 VAL B CA 1
ATOM 3480 C C . VAL B 1 34 ? 37.317 -2.775 47.126 1.00 95.13 160 VAL B C 1
ATOM 3481 O O . VAL B 1 34 ? 36.413 -2.718 47.962 1.00 95.06 160 VAL B O 1
ATOM 3485 N N . ILE B 1 35 ? 38.528 -3.336 47.378 1.00 92.34 161 ILE B N 1
ATOM 3486 C CA . ILE B 1 35 ? 38.900 -3.959 48.657 1.00 93.59 161 ILE B CA 1
ATOM 3487 C C . ILE B 1 35 ? 38.905 -2.875 49.761 1.00 95.86 161 ILE B C 1
ATOM 3488 O O . ILE B 1 35 ? 38.262 -3.074 50.789 1.00 96.37 161 ILE B O 1
ATOM 3493 N N . ALA B 1 36 ? 39.582 -1.726 49.525 1.00 89.92 162 ALA B N 1
ATOM 3494 C CA . ALA B 1 36 ? 39.664 -0.617 50.485 1.00 87.68 162 ALA B CA 1
ATOM 3495 C C . ALA B 1 36 ? 38.268 -0.079 50.854 1.00 90.63 162 ALA B C 1
ATOM 3496 O O . ALA B 1 36 ? 37.993 0.115 52.039 1.00 89.90 162 ALA B O 1
ATOM 3498 N N . SER B 1 37 ? 37.388 0.136 49.851 1.00 87.04 163 SER B N 1
ATOM 3499 C CA . SER B 1 37 ? 36.031 0.639 50.089 1.00 86.62 163 SER B CA 1
ATOM 3500 C C . SER B 1 37 ? 35.187 -0.403 50.833 1.00 92.59 163 SER B C 1
ATOM 3501 O O . SER B 1 37 ? 34.329 -0.022 51.632 1.00 92.45 163 SER B O 1
ATOM 3504 N N . ALA B 1 38 ? 35.462 -1.708 50.612 1.00 90.86 164 ALA B N 1
ATOM 3505 C CA . ALA B 1 38 ? 34.771 -2.796 51.315 1.00 93.13 164 ALA B CA 1
ATOM 3506 C C . ALA B 1 38 ? 35.178 -2.837 52.798 1.00 96.37 164 ALA B C 1
ATOM 3507 O O . ALA B 1 38 ? 34.363 -3.211 53.639 1.00 97.46 164 ALA B O 1
ATOM 3509 N N . ILE B 1 39 ? 36.431 -2.436 53.110 1.00 90.77 165 ILE B N 1
ATOM 3510 C CA . ILE B 1 39 ? 36.972 -2.385 54.472 1.00 90.27 165 ILE B CA 1
ATOM 3511 C C . ILE B 1 39 ? 36.273 -1.241 55.245 1.00 92.21 165 ILE B C 1
ATOM 3512 O O . ILE B 1 39 ? 35.766 -1.484 56.339 1.00 92.90 165 ILE B O 1
ATOM 3517 N N . LEU B 1 40 ? 36.210 -0.019 54.661 1.00 86.13 166 LEU B N 1
ATOM 3518 C CA . LEU B 1 40 ? 35.598 1.150 55.312 1.00 83.90 166 LEU B CA 1
ATOM 3519 C C . LEU B 1 40 ? 34.083 0.952 55.536 1.00 89.13 166 LEU B C 1
ATOM 3520 O O . LEU B 1 40 ? 33.551 1.472 56.522 1.00 88.65 166 LEU B O 1
ATOM 3525 N N . LEU B 1 41 ? 33.399 0.205 54.640 1.00 87.00 167 LEU B N 1
ATOM 3526 C CA . LEU B 1 41 ? 31.962 -0.089 54.774 1.00 88.17 167 LEU B CA 1
ATOM 3527 C C . LEU B 1 41 ? 31.715 -1.294 55.700 1.00 94.54 167 LEU B C 1
ATOM 3528 O O . LEU B 1 41 ? 30.738 -1.290 56.450 1.00 94.65 167 LEU B O 1
ATOM 3533 N N . GLY B 1 42 ? 32.592 -2.300 55.619 1.00 92.71 168 GLY B N 1
ATOM 3534 C CA . GLY B 1 42 ? 32.512 -3.543 56.383 1.00 95.31 168 GLY B CA 1
ATOM 3535 C C . GLY B 1 42 ? 32.591 -3.388 57.886 1.00 99.54 168 GLY B C 1
ATOM 3536 O O . GLY B 1 42 ? 31.753 -3.940 58.604 1.00 100.87 168 GLY B O 1
ATOM 3537 N N . PHE B 1 43 ? 33.609 -2.654 58.379 1.00 94.62 169 PHE B N 1
ATOM 3538 C CA . PHE B 1 43 ? 33.796 -2.432 59.813 1.00 94.32 169 PHE B CA 1
ATOM 3539 C C . PHE B 1 43 ? 32.985 -1.213 60.249 1.00 96.93 169 PHE B C 1
ATOM 3540 O O . PHE B 1 43 ? 33.166 -0.121 59.705 1.00 93.52 169 PHE B O 1
ATOM 3548 N N . ARG B 1 44 ? 32.064 -1.424 61.216 1.00 96.28 170 ARG B N 1
ATOM 3549 C CA . ARG B 1 44 ? 31.117 -0.433 61.737 1.00 95.73 170 ARG B CA 1
ATOM 3550 C C . ARG B 1 44 ? 31.821 0.760 62.407 1.00 99.36 170 ARG B C 1
ATOM 3551 O O . ARG B 1 44 ? 31.341 1.888 62.284 1.00 97.25 170 ARG B O 1
ATOM 3553 N N . HIS B 1 45 ? 32.948 0.519 63.097 1.00 97.60 171 HIS B N 1
ATOM 3554 C CA . HIS B 1 45 ? 33.707 1.562 63.799 1.00 96.40 171 HIS B CA 1
ATOM 3555 C C . HIS B 1 45 ? 34.382 2.548 62.820 1.00 97.23 171 HIS B C 1
ATOM 3556 O O . HIS B 1 45 ? 34.803 3.631 63.240 1.00 95.66 171 HIS B O 1
ATOM 3563 N N . LEU B 1 46 ? 34.463 2.185 61.524 1.00 92.24 172 LEU B N 1
ATOM 3564 C CA . LEU B 1 46 ? 35.075 3.020 60.493 1.00 89.35 172 LEU B CA 1
ATOM 3565 C C . LEU B 1 46 ? 34.028 3.938 59.818 1.00 90.13 172 LEU B C 1
ATOM 3566 O O . LEU B 1 46 ? 34.378 4.673 58.892 1.00 87.94 172 LEU B O 1
ATOM 3571 N N . HIS B 1 47 ? 32.759 3.914 60.283 1.00 86.45 173 HIS B N 1
ATOM 3572 C CA . HIS B 1 47 ? 31.744 4.784 59.697 1.00 84.91 173 HIS B CA 1
ATOM 3573 C C . HIS B 1 47 ? 31.803 6.185 60.340 1.00 85.70 173 HIS B C 1
ATOM 3574 O O . HIS B 1 47 ? 31.110 6.461 61.323 1.00 85.49 173 HIS B O 1
ATOM 3581 N N . CYS B 1 48 ? 32.643 7.062 59.769 1.00 79.76 174 CYS B N 1
ATOM 3582 C CA . CYS B 1 48 ? 32.779 8.460 60.180 1.00 78.10 174 CYS B CA 1
ATOM 3583 C C . CYS B 1 48 ? 32.926 9.337 58.926 1.00 78.80 174 CYS B C 1
ATOM 3584 O O . CYS B 1 48 ? 33.300 8.825 57.862 1.00 77.52 174 CYS B O 1
ATOM 3587 N N . THR B 1 49 ? 32.592 10.651 59.047 1.00 74.26 175 THR B N 1
ATOM 3588 C CA . THR B 1 49 ? 32.602 11.643 57.951 1.00 72.87 175 THR B CA 1
ATOM 3589 C C . THR B 1 49 ? 33.946 11.616 57.175 1.00 75.50 175 THR B C 1
ATOM 3590 O O . THR B 1 49 ? 33.930 11.709 55.953 1.00 75.44 175 THR B O 1
ATOM 3594 N N . ARG B 1 50 ? 35.087 11.454 57.874 1.00 71.78 176 ARG B N 1
ATOM 3595 C CA . ARG B 1 50 ? 36.412 11.370 57.251 1.00 70.88 176 ARG B CA 1
ATOM 3596 C C . ARG B 1 50 ? 36.467 10.208 56.243 1.00 77.37 176 ARG B C 1
ATOM 3597 O O . ARG B 1 50 ? 36.874 10.421 55.102 1.00 77.07 176 ARG B O 1
ATOM 3605 N N . ASN B 1 51 ? 36.017 9.007 56.642 1.00 75.64 177 ASN B N 1
ATOM 3606 C CA . ASN B 1 51 ? 36.055 7.843 55.764 1.00 76.14 177 ASN B CA 1
ATOM 3607 C C . ASN B 1 51 ? 34.940 7.894 54.711 1.00 81.04 177 ASN B C 1
ATOM 3608 O O . ASN B 1 51 ? 35.149 7.336 53.634 1.00 81.84 177 ASN B O 1
ATOM 3613 N N . TYR B 1 52 ? 33.793 8.585 54.975 1.00 77.35 178 TYR B N 1
ATOM 3614 C CA . TYR B 1 52 ? 32.735 8.725 53.955 1.00 77.35 178 TYR B CA 1
ATOM 3615 C C . TYR B 1 52 ? 33.226 9.586 52.781 1.00 79.28 178 TYR B C 1
ATOM 3616 O O . TYR B 1 52 ? 32.888 9.298 51.633 1.00 78.80 178 TYR B O 1
ATOM 3625 N N . ILE B 1 53 ? 34.054 10.618 53.075 1.00 74.64 179 ILE B N 1
ATOM 3626 C CA . ILE B 1 53 ? 34.692 11.509 52.087 1.00 73.15 179 ILE B CA 1
ATOM 3627 C C . ILE B 1 53 ? 35.640 10.662 51.200 1.00 76.73 179 ILE B C 1
ATOM 3628 O O . ILE B 1 53 ? 35.649 10.831 49.980 1.00 76.10 179 ILE B O 1
ATOM 3633 N N . HIS B 1 54 ? 36.380 9.718 51.824 1.00 73.94 180 HIS B N 1
ATOM 3634 C CA . HIS B 1 54 ? 37.295 8.782 51.162 1.00 74.38 180 HIS B CA 1
ATOM 3635 C C . HIS B 1 54 ? 36.544 7.837 50.217 1.00 79.21 180 HIS B C 1
ATOM 3636 O O . HIS B 1 54 ? 37.054 7.550 49.137 1.00 79.39 180 HIS B O 1
ATOM 3643 N N . LEU B 1 55 ? 35.349 7.344 50.623 1.00 75.97 181 LEU B N 1
ATOM 3644 C CA . LEU B 1 55 ? 34.531 6.408 49.827 1.00 77.01 181 LEU B CA 1
ATOM 3645 C C . LEU B 1 55 ? 34.057 7.040 48.509 1.00 80.03 181 LEU B C 1
ATOM 3646 O O . LEU B 1 55 ? 33.977 6.338 47.495 1.00 80.59 181 LEU B O 1
ATOM 3651 N N . ASN B 1 56 ? 33.739 8.350 48.523 1.00 74.63 182 ASN B N 1
ATOM 3652 C CA . ASN B 1 56 ? 33.344 9.064 47.307 1.00 73.51 182 ASN B CA 1
ATOM 3653 C C . ASN B 1 56 ? 34.557 9.302 46.430 1.00 75.67 182 ASN B C 1
ATOM 3654 O O . ASN B 1 56 ? 34.426 9.291 45.205 1.00 76.17 182 ASN B O 1
ATOM 3659 N N . LEU B 1 57 ? 35.741 9.510 47.057 1.00 70.04 183 LEU B N 1
ATOM 3660 C CA . LEU B 1 57 ? 37.011 9.688 46.350 1.00 69.19 183 LEU B CA 1
ATOM 3661 C C . LEU B 1 57 ? 37.412 8.366 45.684 1.00 76.39 183 LEU B C 1
ATOM 3662 O O . LEU B 1 57 ? 37.838 8.388 44.531 1.00 76.40 183 LEU B O 1
ATOM 3667 N N . PHE B 1 58 ? 37.233 7.211 46.386 1.00 74.76 184 PHE B N 1
ATOM 3668 C CA . PHE B 1 58 ? 37.542 5.896 45.809 1.00 76.14 184 PHE B CA 1
ATOM 3669 C C . PHE B 1 58 ? 36.620 5.603 44.636 1.00 81.25 184 PHE B C 1
ATOM 3670 O O . PHE B 1 58 ? 37.084 5.120 43.610 1.00 81.75 184 PHE B O 1
ATOM 3678 N N . ALA B 1 59 ? 35.318 5.938 44.778 1.00 78.12 185 ALA B N 1
ATOM 3679 C CA . ALA B 1 59 ? 34.293 5.746 43.749 1.00 78.75 185 ALA B CA 1
ATOM 3680 C C . ALA B 1 59 ? 34.655 6.483 42.462 1.00 81.23 185 ALA B C 1
ATOM 3681 O O . ALA B 1 59 ? 34.475 5.916 41.386 1.00 81.95 185 ALA B O 1
ATOM 3683 N N . SER B 1 60 ? 35.205 7.719 42.564 1.00 75.72 186 SER B N 1
ATOM 3684 C CA . SER B 1 60 ? 35.595 8.494 41.381 1.00 74.80 186 SER B CA 1
ATOM 3685 C C . SER B 1 60 ? 36.793 7.821 40.666 1.00 77.94 186 SER B C 1
ATOM 3686 O O . SER B 1 60 ? 36.831 7.824 39.436 1.00 78.16 186 SER B O 1
ATOM 3689 N N . PHE B 1 61 ? 37.725 7.202 41.423 1.00 73.21 187 PHE B N 1
ATOM 3690 C CA . PHE B 1 61 ? 38.847 6.475 40.823 1.00 73.09 187 PHE B CA 1
ATOM 3691 C C . PHE B 1 61 ? 38.381 5.108 40.278 1.00 80.07 187 PHE B C 1
ATOM 3692 O O . PHE B 1 61 ? 38.908 4.666 39.259 1.00 81.04 187 PHE B O 1
ATOM 3700 N N . ILE B 1 62 ? 37.391 4.460 40.931 1.00 78.03 188 ILE B N 1
ATOM 3701 C CA . ILE B 1 62 ? 36.833 3.171 40.493 1.00 80.37 188 ILE B CA 1
ATOM 3702 C C . ILE B 1 62 ? 36.116 3.360 39.130 1.00 85.10 188 ILE B C 1
ATOM 3703 O O . ILE B 1 62 ? 36.363 2.571 38.218 1.00 86.06 188 ILE B O 1
ATOM 3708 N N . LEU B 1 63 ? 35.254 4.401 38.995 1.00 80.89 189 LEU B N 1
ATOM 3709 C CA . LEU B 1 63 ? 34.540 4.695 37.742 1.00 81.67 189 LEU B CA 1
ATOM 3710 C C . LEU B 1 63 ? 35.504 5.097 36.616 1.00 85.50 189 LEU B C 1
ATOM 3711 O O . LEU B 1 63 ? 35.226 4.793 35.452 1.00 85.89 189 LEU B O 1
ATOM 3716 N N . ARG B 1 64 ? 36.635 5.761 36.957 1.00 80.60 190 ARG B N 1
ATOM 3717 C CA . ARG B 1 64 ? 37.644 6.151 35.972 1.00 79.85 190 ARG B CA 1
ATOM 3718 C C . ARG B 1 64 ? 38.280 4.896 35.381 1.00 85.17 190 ARG B C 1
ATOM 3719 O O . ARG B 1 64 ? 38.451 4.814 34.163 1.00 86.18 190 ARG B O 1
ATOM 3727 N N . ALA B 1 65 ? 38.568 3.898 36.244 1.00 81.70 191 ALA B N 1
ATOM 3728 C CA . ALA B 1 65 ? 39.127 2.600 35.859 1.00 83.12 191 ALA B CA 1
ATOM 3729 C C . ALA B 1 65 ? 38.143 1.826 34.975 1.00 88.08 191 ALA B C 1
ATOM 3730 O O . ALA B 1 65 ? 38.570 1.236 33.986 1.00 88.78 191 ALA B O 1
ATOM 3732 N N . LEU B 1 66 ? 36.824 1.881 35.301 1.00 84.85 192 LEU B N 1
ATOM 3733 C CA . LEU B 1 66 ? 35.743 1.236 34.542 1.00 87.11 192 LEU B CA 1
ATOM 3734 C C . LEU B 1 66 ? 35.683 1.775 33.096 1.00 92.01 192 LEU B C 1
ATOM 3735 O O . LEU B 1 66 ? 35.449 0.992 32.177 1.00 93.26 192 LEU B O 1
ATOM 3737 N N . CYS B 1 67 ? 35.938 3.099 32.900 1.00 87.26 193 CYS B N 1
ATOM 3738 C CA . CYS B 1 67 ? 35.988 3.743 31.580 1.00 86.79 193 CYS B CA 1
ATOM 3739 C C . CYS B 1 67 ? 37.169 3.209 30.787 1.00 92.15 193 CYS B C 1
ATOM 3740 O O . CYS B 1 67 ? 37.036 2.977 29.589 1.00 94.27 193 CYS B O 1
ATOM 3743 N N . VAL B 1 68 ? 38.324 3.030 31.452 1.00 87.42 194 VAL B N 1
ATOM 3744 C CA . VAL B 1 68 ? 39.560 2.536 30.842 1.00 87.92 194 VAL B CA 1
ATOM 3745 C C . VAL B 1 68 ? 39.367 1.056 30.420 1.00 95.19 194 VAL B C 1
ATOM 3746 O O . VAL B 1 68 ? 39.804 0.682 29.329 1.00 96.20 194 VAL B O 1
ATOM 3750 N N . PHE B 1 69 ? 38.687 0.235 31.252 1.00 93.25 195 PHE B N 1
ATOM 3751 C CA . PHE B 1 69 ? 38.468 -1.175 30.910 1.00 95.95 195 PHE B CA 1
ATOM 3752 C C . PHE B 1 69 ? 37.393 -1.310 29.825 1.00 102.17 195 PHE B C 1
ATOM 3753 O O . PHE B 1 69 ? 37.483 -2.229 29.012 1.00 104.09 195 PHE B O 1
ATOM 3761 N N . PHE B 1 70 ? 36.401 -0.389 29.791 1.00 98.14 196 PHE B N 1
ATOM 3762 C CA . PHE B 1 70 ? 35.330 -0.427 28.793 1.00 99.69 196 PHE B CA 1
ATOM 3763 C C . PHE B 1 70 ? 35.864 0.005 27.419 1.00 103.79 196 PHE B C 1
ATOM 3764 O O . PHE B 1 70 ? 35.455 -0.570 26.409 1.00 105.79 196 PHE B O 1
ATOM 3772 N N . LYS B 1 71 ? 36.761 1.016 27.380 1.00 97.88 197 LYS B N 1
ATOM 3773 C CA . LYS B 1 71 ? 37.373 1.508 26.138 1.00 97.60 197 LYS B CA 1
ATOM 3774 C C . LYS B 1 71 ? 38.218 0.403 25.503 1.00 103.24 197 LYS B C 1
ATOM 3775 O O . LYS B 1 71 ? 38.140 0.190 24.294 1.00 103.80 197 LYS B O 1
ATOM 3781 N N . ASP B 1 72 ? 38.993 -0.315 26.339 1.00 100.63 198 ASP B N 1
ATOM 3782 C CA . ASP B 1 72 ? 39.864 -1.424 25.946 1.00 102.65 198 ASP B CA 1
ATOM 3783 C C . ASP B 1 72 ? 39.043 -2.634 25.478 1.00 110.77 198 ASP B C 1
ATOM 3784 O O . ASP B 1 72 ? 39.452 -3.307 24.533 1.00 112.19 198 ASP B O 1
ATOM 3789 N N . ALA B 1 73 ? 37.903 -2.920 26.145 1.00 109.12 199 ALA B N 1
ATOM 3790 C CA . ALA B 1 73 ? 37.027 -4.049 25.799 1.00 112.46 199 ALA B CA 1
ATOM 3791 C C . ALA B 1 73 ? 36.287 -3.793 24.478 1.00 118.49 199 ALA B C 1
ATOM 3792 O O . ALA B 1 73 ? 35.903 -4.745 23.795 1.00 120.64 199 ALA B O 1
ATOM 3794 N N . ALA B 1 74 ? 36.108 -2.509 24.119 1.00 114.39 200 ALA B N 1
ATOM 3795 C CA . ALA B 1 74 ? 35.430 -2.084 22.898 1.00 115.74 200 ALA B CA 1
ATOM 3796 C C . ALA B 1 74 ? 36.368 -2.150 21.678 1.00 121.70 200 ALA B C 1
ATOM 3797 O O . ALA B 1 74 ? 35.881 -2.070 20.546 1.00 122.52 200 ALA B O 1
ATOM 3799 N N . LEU B 1 75 ? 37.701 -2.318 21.904 1.00 118.55 201 LEU B N 1
ATOM 3800 C CA . LEU B 1 75 ? 38.685 -2.474 20.823 1.00 119.82 201 LEU B CA 1
ATOM 3801 C C . LEU B 1 75 ? 38.388 -3.747 20.036 1.00 129.10 201 LEU B C 1
ATOM 3802 O O . LEU B 1 75 ? 38.512 -3.756 18.807 1.00 130.39 201 LEU B O 1
ATOM 3807 N N . LYS B 1 76 ? 37.947 -4.813 20.747 1.00 127.99 202 LYS B N 1
ATOM 3808 C CA . LYS B 1 76 ? 37.539 -6.075 20.135 1.00 131.38 202 LYS B CA 1
ATOM 3809 C C . LYS B 1 76 ? 36.138 -5.879 19.534 1.00 136.03 202 LYS B C 1
ATOM 3810 O O . LYS B 1 76 ? 35.151 -5.804 20.276 1.00 135.24 202 LYS B O 1
ATOM 3816 N N . TRP B 1 77 ? 36.083 -5.710 18.188 1.00 133.53 203 TRP B N 1
ATOM 3817 C CA . TRP B 1 77 ? 34.880 -5.462 17.376 1.00 159.05 203 TRP B CA 1
ATOM 3818 C C . TRP B 1 77 ? 34.199 -4.155 17.805 1.00 157.88 203 TRP B C 1
ATOM 3819 O O . TRP B 1 77 ? 34.651 -3.072 17.433 1.00 105.43 203 TRP B O 1
ATOM 3821 N N . GLY B 1 83 ? 35.743 -2.540 7.110 1.00 150.32 216 GLY B N 1
ATOM 3822 C CA . GLY B 1 83 ? 34.393 -2.741 6.601 1.00 152.58 216 GLY B CA 1
ATOM 3823 C C . GLY B 1 83 ? 33.349 -1.969 7.380 1.00 154.73 216 GLY B C 1
ATOM 3824 O O . GLY B 1 83 ? 32.695 -1.076 6.830 1.00 154.76 216 GLY B O 1
ATOM 3825 N N . LEU B 1 84 ? 33.183 -2.312 8.673 1.00 149.18 217 LEU B N 1
ATOM 3826 C CA . LEU B 1 84 ? 32.233 -1.651 9.572 1.00 147.07 217 LEU B CA 1
ATOM 3827 C C . LEU B 1 84 ? 32.841 -0.351 10.127 1.00 146.33 217 LEU B C 1
ATOM 3828 O O . LEU B 1 84 ? 34.024 -0.082 9.890 1.00 144.69 217 LEU B O 1
ATOM 3830 N N . LEU B 1 85 ? 32.032 0.460 10.847 1.00 140.39 218 LEU B N 1
ATOM 3831 C CA . LEU B 1 85 ? 32.481 1.730 11.425 1.00 136.50 218 LEU B CA 1
ATOM 3832 C C . LEU B 1 85 ? 33.430 1.491 12.607 1.00 136.83 218 LEU B C 1
ATOM 3833 O O . LEU B 1 85 ? 33.101 0.726 13.517 1.00 136.47 218 LEU B O 1
ATOM 3835 N N . SER B 1 86 ? 34.609 2.151 12.585 1.00 130.51 219 SER B N 1
ATOM 3836 C CA . SER B 1 86 ? 35.626 2.055 13.638 1.00 127.88 219 SER B CA 1
ATOM 3837 C C . SER B 1 86 ? 35.110 2.655 14.950 1.00 129.75 219 SER B C 1
ATOM 3838 O O . SER B 1 86 ? 34.171 3.454 14.924 1.00 129.63 219 SER B O 1
ATOM 3840 N N . TYR B 1 87 ? 35.716 2.260 16.093 1.00 124.13 220 TYR B N 1
ATOM 3841 C CA . TYR B 1 87 ? 35.327 2.711 17.436 1.00 121.65 220 TYR B CA 1
ATOM 3842 C C . TYR B 1 87 ? 35.573 4.228 17.609 1.00 122.42 220 TYR B C 1
ATOM 3843 O O . TYR B 1 87 ? 34.809 4.878 18.321 1.00 120.69 220 TYR B O 1
ATOM 3852 N N . GLN B 1 88 ? 36.594 4.790 16.927 1.00 118.14 221 GLN B N 1
ATOM 3853 C CA . GLN B 1 88 ? 36.919 6.221 16.988 1.00 115.94 221 GLN B CA 1
ATOM 3854 C C . GLN B 1 88 ? 35.779 7.095 16.409 1.00 120.11 221 GLN B C 1
ATOM 3855 O O . GLN B 1 88 ? 35.596 8.229 16.854 1.00 118.29 221 GLN B O 1
ATOM 3857 N N . ASP B 1 89 ? 35.013 6.558 15.438 1.00 118.60 222 ASP B N 1
ATOM 3858 C CA . ASP B 1 89 ? 33.908 7.262 14.782 1.00 119.56 222 ASP B CA 1
ATOM 3859 C C . ASP B 1 89 ? 32.563 7.073 15.528 1.00 123.82 222 ASP B C 1
ATOM 3860 O O . ASP B 1 89 ? 31.633 7.848 15.286 1.00 124.14 222 ASP B O 1
ATOM 3862 N N . SER B 1 90 ? 32.455 6.055 16.416 1.00 119.95 223 SER B N 1
ATOM 3863 C CA . SER B 1 90 ? 31.213 5.754 17.143 1.00 120.36 223 SER B CA 1
ATOM 3864 C C . SER B 1 90 ? 30.886 6.831 18.191 1.00 121.49 223 SER B C 1
ATOM 3865 O O . SER B 1 90 ? 31.769 7.577 18.620 1.00 118.25 223 SER B O 1
ATOM 3868 N N . LEU B 1 91 ? 29.603 6.891 18.594 1.00 119.34 224 LEU B N 1
ATOM 3869 C CA . LEU B 1 91 ? 29.082 7.826 19.590 1.00 118.14 224 LEU B CA 1
ATOM 3870 C C . LEU B 1 91 ? 29.338 7.267 21.004 1.00 121.34 224 LEU B C 1
ATOM 3871 O O . LEU B 1 91 ? 29.548 8.043 21.940 1.00 118.50 224 LEU B O 1
ATOM 3876 N N . ALA B 1 92 ? 29.360 5.920 21.137 1.00 119.77 225 ALA B N 1
ATOM 3877 C CA . ALA B 1 92 ? 29.600 5.203 22.393 1.00 118.83 225 ALA B CA 1
ATOM 3878 C C . ALA B 1 92 ? 30.945 5.582 23.007 1.00 120.75 225 ALA B C 1
ATOM 3879 O O . ALA B 1 92 ? 31.022 5.776 24.217 1.00 119.12 225 ALA B O 1
ATOM 3881 N N . CYS B 1 93 ? 31.991 5.712 22.173 1.00 117.48 226 CYS B N 1
ATOM 3882 C CA . CYS B 1 93 ? 33.344 6.081 22.590 1.00 115.52 226 CYS B CA 1
ATOM 3883 C C . CYS B 1 93 ? 33.366 7.484 23.208 1.00 114.62 226 CYS B C 1
ATOM 3884 O O . CYS B 1 93 ? 34.043 7.701 24.216 1.00 112.80 226 CYS B O 1
ATOM 3887 N N . ARG B 1 94 ? 32.661 8.428 22.573 1.00 109.00 227 ARG B N 1
ATOM 3888 C CA . ARG B 1 94 ? 32.569 9.836 22.956 1.00 106.24 227 ARG B CA 1
ATOM 3889 C C . ARG B 1 94 ? 31.901 9.983 24.343 1.00 107.26 227 ARG B C 1
ATOM 3890 O O . ARG B 1 94 ? 32.284 10.877 25.102 1.00 104.82 227 ARG B O 1
ATOM 3898 N N . LEU B 1 95 ? 30.938 9.080 24.681 1.00 103.75 228 LEU B N 1
ATOM 3899 C CA . LEU B 1 95 ? 30.241 9.046 25.977 1.00 102.49 228 LEU B CA 1
ATOM 3900 C C . LEU B 1 95 ? 31.141 8.474 27.074 1.00 103.83 228 LEU B C 1
ATOM 3901 O O . LEU B 1 95 ? 31.156 9.003 28.190 1.00 102.23 228 LEU B O 1
ATOM 3906 N N . VAL B 1 96 ? 31.873 7.374 26.760 1.00 99.59 229 VAL B N 1
ATOM 3907 C CA . VAL B 1 96 ? 32.827 6.713 27.668 1.00 97.48 229 VAL B CA 1
ATOM 3908 C C . VAL B 1 96 ? 33.936 7.706 27.990 1.00 98.47 229 VAL B C 1
ATOM 3909 O O . VAL B 1 96 ? 34.395 7.775 29.133 1.00 97.75 229 VAL B O 1
ATOM 3913 N N . PHE B 1 97 ? 34.308 8.524 26.991 1.00 93.79 230 PHE B N 1
ATOM 3914 C CA . PHE B 1 97 ? 35.319 9.558 27.131 1.00 91.73 230 PHE B CA 1
ATOM 3915 C C . PHE B 1 97 ? 34.768 10.735 27.955 1.00 94.12 230 PHE B C 1
ATOM 3916 O O . PHE B 1 97 ? 35.504 11.284 28.770 1.00 92.01 230 PHE B O 1
ATOM 3924 N N . LEU B 1 98 ? 33.473 11.090 27.778 1.00 91.33 231 LEU B N 1
ATOM 3925 C CA . LEU B 1 98 ? 32.831 12.169 28.546 1.00 89.93 231 LEU B CA 1
ATOM 3926 C C . LEU B 1 98 ? 32.694 11.756 30.025 1.00 92.49 231 LEU B C 1
ATOM 3927 O O . LEU B 1 98 ? 32.905 12.586 30.913 1.00 89.70 231 LEU B O 1
ATOM 3932 N N . LEU B 1 99 ? 32.349 10.470 30.275 1.00 90.82 232 LEU B N 1
ATOM 3933 C CA . LEU B 1 99 ? 32.222 9.903 31.614 1.00 90.66 232 LEU B CA 1
ATOM 3934 C C . LEU B 1 99 ? 33.594 9.857 32.282 1.00 94.71 232 LEU B C 1
ATOM 3935 O O . LEU B 1 99 ? 33.693 10.136 33.480 1.00 93.85 232 LEU B O 1
ATOM 3948 N N . GLN B 1 101 ? 36.155 11.962 31.603 1.00 81.43 234 GLN B N 1
ATOM 3949 C CA . GLN B 1 101 ? 36.438 13.367 31.905 1.00 79.16 234 GLN B CA 1
ATOM 3950 C C . GLN B 1 101 ? 35.642 13.847 33.128 1.00 81.04 234 GLN B C 1
ATOM 3951 O O . GLN B 1 101 ? 36.110 14.754 33.813 1.00 80.36 234 GLN B O 1
ATOM 3957 N N . TYR B 1 102 ? 34.475 13.231 33.425 1.00 76.61 235 TYR B N 1
ATOM 3958 C CA . TYR B 1 102 ? 33.687 13.570 34.613 1.00 75.22 235 TYR B CA 1
ATOM 3959 C C . TYR B 1 102 ? 34.367 12.991 35.873 1.00 79.33 235 TYR B C 1
ATOM 3960 O O . TYR B 1 102 ? 34.429 13.671 36.905 1.00 77.87 235 TYR B O 1
ATOM 3969 N N . CYS B 1 103 ? 34.895 11.752 35.775 1.00 77.07 236 CYS B N 1
ATOM 3970 C CA . CYS B 1 103 ? 35.592 11.070 36.872 1.00 76.17 236 CYS B CA 1
ATOM 3971 C C . CYS B 1 103 ? 36.916 11.772 37.182 1.00 76.48 236 CYS B C 1
ATOM 3972 O O . CYS B 1 103 ? 37.273 11.852 38.352 1.00 76.38 236 CYS B O 1
ATOM 3975 N N . VAL B 1 104 ? 37.630 12.289 36.160 1.00 69.84 237 VAL B N 1
ATOM 3976 C CA . VAL B 1 104 ? 38.889 13.019 36.359 1.00 67.76 237 VAL B CA 1
ATOM 3977 C C . VAL B 1 104 ? 38.603 14.309 37.181 1.00 71.74 237 VAL B C 1
ATOM 3978 O O . VAL B 1 104 ? 39.287 14.550 38.170 1.00 71.15 237 VAL B O 1
ATOM 3982 N N . ALA B 1 105 ? 37.566 15.082 36.815 1.00 69.01 238 ALA B N 1
ATOM 3983 C CA . ALA B 1 105 ? 37.180 16.308 37.521 1.00 68.12 238 ALA B CA 1
ATOM 3984 C C . ALA B 1 105 ? 36.738 16.001 38.973 1.00 72.60 238 ALA B C 1
ATOM 3985 O O . ALA B 1 105 ? 37.081 16.756 39.889 1.00 69.82 238 ALA B O 1
ATOM 3987 N N . ALA B 1 106 ? 36.023 14.863 39.177 1.00 72.10 239 ALA B N 1
ATOM 3988 C CA . ALA B 1 106 ? 35.566 14.399 40.493 1.00 72.58 239 ALA B CA 1
ATOM 3989 C C . ALA B 1 106 ? 36.755 14.039 41.391 1.00 76.83 239 ALA B C 1
ATOM 3990 O O . ALA B 1 106 ? 36.726 14.356 42.577 1.00 77.05 239 ALA B O 1
ATOM 3992 N N . ASN B 1 107 ? 37.816 13.415 40.822 1.00 72.46 240 ASN B N 1
ATOM 3993 C CA . ASN B 1 107 ? 39.037 13.074 41.552 1.00 71.20 240 ASN B CA 1
ATOM 3994 C C . ASN B 1 107 ? 39.633 14.304 42.215 1.00 74.76 240 ASN B C 1
ATOM 3995 O O . ASN B 1 107 ? 40.012 14.249 43.385 1.00 75.09 240 ASN B O 1
ATOM 4000 N N . TYR B 1 108 ? 39.715 15.421 41.455 1.00 70.57 241 TYR B N 1
ATOM 4001 C CA . TYR B 1 108 ? 40.319 16.680 41.893 1.00 69.49 241 TYR B CA 1
ATOM 4002 C C . TYR B 1 108 ? 39.381 17.491 42.796 1.00 71.47 241 TYR B C 1
ATOM 4003 O O . TYR B 1 108 ? 39.887 18.250 43.621 1.00 70.60 241 TYR B O 1
ATOM 4012 N N . TYR B 1 109 ? 38.044 17.343 42.670 1.00 67.01 242 TYR B N 1
ATOM 4013 C CA . TYR B 1 109 ? 37.151 18.105 43.542 1.00 65.95 242 TYR B CA 1
ATOM 4014 C C . TYR B 1 109 ? 36.885 17.306 44.848 1.00 69.43 242 TYR B C 1
ATOM 4015 O O . TYR B 1 109 ? 36.732 17.937 45.900 1.00 69.06 242 TYR B O 1
ATOM 4024 N N . TRP B 1 110 ? 36.973 15.958 44.823 1.00 65.62 243 TRP B N 1
ATOM 4025 C CA . TRP B 1 110 ? 36.899 15.186 46.065 1.00 65.56 243 TRP B CA 1
ATOM 4026 C C . TRP B 1 110 ? 38.239 15.312 46.813 1.00 69.05 243 TRP B C 1
ATOM 4027 O O . TRP B 1 110 ? 38.268 15.159 48.032 1.00 69.30 243 TRP B O 1
ATOM 4038 N N . LEU B 1 111 ? 39.322 15.668 46.098 1.00 65.15 244 LEU B N 1
ATOM 4039 C CA . LEU B 1 111 ? 40.630 15.938 46.695 1.00 65.00 244 LEU B CA 1
ATOM 4040 C C . LEU B 1 111 ? 40.627 17.341 47.335 1.00 68.72 244 LEU B C 1
ATOM 4041 O O . LEU B 1 111 ? 41.375 17.590 48.282 1.00 67.77 244 LEU B O 1
ATOM 4046 N N . LEU B 1 112 ? 39.751 18.242 46.827 1.00 65.77 245 LEU B N 1
ATOM 4047 C CA . LEU B 1 112 ? 39.573 19.592 47.354 1.00 65.35 245 LEU B CA 1
ATOM 4048 C C . LEU B 1 112 ? 38.801 19.534 48.683 1.00 68.67 245 LEU B C 1
ATOM 4049 O O . LEU B 1 112 ? 39.244 20.148 49.656 1.00 67.33 245 LEU B O 1
ATOM 4054 N N . VAL B 1 113 ? 37.698 18.755 48.749 1.00 65.51 246 VAL B N 1
ATOM 4055 C CA . VAL B 1 113 ? 36.927 18.626 49.998 1.00 66.04 246 VAL B CA 1
ATOM 4056 C C . VAL B 1 113 ? 37.768 17.845 51.039 1.00 71.84 246 VAL B C 1
ATOM 4057 O O . VAL B 1 113 ? 37.571 18.022 52.245 1.00 72.70 246 VAL B O 1
ATOM 4061 N N . GLU B 1 114 ? 38.710 17.004 50.557 1.00 67.40 247 GLU B N 1
ATOM 4062 C CA . GLU B 1 114 ? 39.623 16.219 51.384 1.00 66.99 247 GLU B CA 1
ATOM 4063 C C . GLU B 1 114 ? 40.605 17.161 52.111 1.00 70.71 247 GLU B C 1
ATOM 4064 O O . GLU B 1 114 ? 40.966 16.920 53.273 1.00 70.33 247 GLU B O 1
ATOM 4070 N N . GLY B 1 115 ? 41.006 18.227 51.409 1.00 65.92 248 GLY B N 1
ATOM 4071 C CA . GLY B 1 115 ? 41.851 19.283 51.941 1.00 64.71 248 GLY B CA 1
ATOM 4072 C C . GLY B 1 115 ? 41.055 20.231 52.821 1.00 67.44 248 GLY B C 1
ATOM 4073 O O . GLY B 1 115 ? 41.506 20.568 53.919 1.00 66.93 248 GLY B O 1
ATOM 4074 N N . VAL B 1 116 ? 39.839 20.646 52.356 1.00 63.79 249 VAL B N 1
ATOM 4075 C CA . VAL B 1 116 ? 38.918 21.566 53.071 1.00 64.06 249 VAL B CA 1
ATOM 4076 C C . VAL B 1 116 ? 38.502 20.935 54.429 1.00 68.52 249 VAL B C 1
ATOM 4077 O O . VAL B 1 116 ? 38.519 21.637 55.439 1.00 68.83 249 VAL B O 1
ATOM 4081 N N . TYR B 1 117 ? 38.178 19.622 54.451 1.00 64.94 250 TYR B N 1
ATOM 4082 C CA . TYR B 1 117 ? 37.849 18.896 55.677 1.00 65.44 250 TYR B CA 1
ATOM 4083 C C . TYR B 1 117 ? 39.026 18.918 56.661 1.00 72.28 250 TYR B C 1
ATOM 4084 O O . TYR B 1 117 ? 38.834 19.257 57.829 1.00 73.67 250 TYR B O 1
ATOM 4093 N N . LEU B 1 118 ? 40.234 18.542 56.188 1.0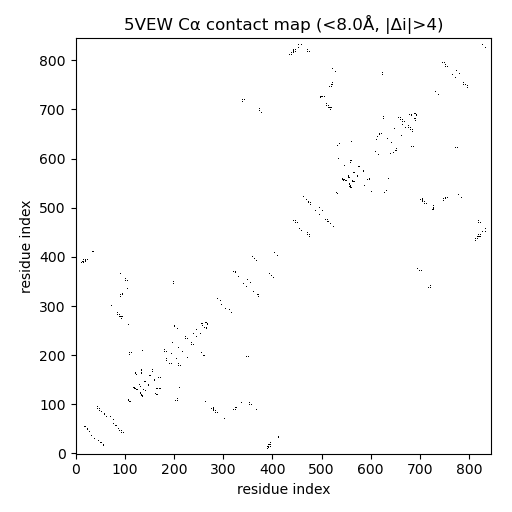0 69.11 251 LEU B N 1
ATOM 4094 C CA . LEU B 1 118 ? 41.471 18.510 56.974 1.00 69.36 251 LEU B CA 1
ATOM 4095 C C . LEU B 1 118 ? 41.731 19.862 57.644 1.00 74.81 251 LEU B C 1
ATOM 4096 O O . LEU B 1 118 ? 42.039 19.899 58.833 1.00 74.98 251 LEU B O 1
ATOM 4101 N N . TYR B 1 119 ? 41.602 20.962 56.879 1.00 72.32 252 TYR B N 1
ATOM 4102 C CA . TYR B 1 119 ? 41.821 22.321 57.356 1.00 73.29 252 TYR B CA 1
ATOM 4103 C C . TYR B 1 119 ? 40.837 22.661 58.509 1.00 78.53 252 TYR B C 1
ATOM 4104 O O . TYR B 1 119 ? 41.276 23.196 59.536 1.00 78.69 252 TYR B O 1
ATOM 4113 N N . THR B 1 120 ? 39.533 22.315 58.356 1.00 74.53 253 THR B N 1
ATOM 4114 C CA . THR B 1 120 ? 38.517 22.569 59.395 1.00 75.03 253 THR B CA 1
ATOM 4115 C C . THR B 1 120 ? 38.743 21.634 60.626 1.00 78.55 253 THR B C 1
ATOM 4116 O O . THR B 1 120 ? 38.425 22.021 61.758 1.00 78.59 253 THR B O 1
ATOM 4120 N N . LEU B 1 121 ? 39.315 20.431 60.396 1.00 73.69 254 LEU B N 1
ATOM 4121 C CA . LEU B 1 121 ? 39.647 19.459 61.443 1.00 73.37 254 LEU B CA 1
ATOM 4122 C C . LEU B 1 121 ? 40.755 20.029 62.359 1.00 77.55 254 LEU B C 1
ATOM 4123 O O . LEU B 1 121 ? 40.730 19.806 63.572 1.00 77.81 254 LEU B O 1
ATOM 4128 N N . LEU B 1 122 ? 41.707 20.795 61.765 1.00 73.67 255 LEU B N 1
ATOM 4129 C CA . LEU B 1 122 ? 42.798 21.473 62.473 1.00 73.81 255 LEU B CA 1
ATOM 4130 C C . LEU B 1 122 ? 42.287 22.709 63.240 1.00 78.81 255 LEU B C 1
ATOM 4131 O O . LEU B 1 122 ? 42.921 23.135 64.210 1.00 79.76 255 LEU B O 1
ATOM 4136 N N . ALA B 1 123 ? 41.152 23.283 62.795 1.00 74.41 256 ALA B N 1
ATOM 4137 C CA . ALA B 1 123 ? 40.558 24.489 63.368 1.00 74.60 256 ALA B CA 1
ATOM 4138 C C . ALA B 1 123 ? 39.640 24.179 64.588 1.00 78.69 256 ALA B C 1
ATOM 4139 O O . ALA B 1 123 ? 39.443 25.054 65.445 1.00 78.12 256 ALA B O 1
ATOM 4141 N N . PHE B 1 124 ? 39.073 22.960 64.658 1.00 75.08 257 PHE B N 1
ATOM 4142 C CA . PHE B 1 124 ? 38.174 22.608 65.757 1.00 75.01 257 PHE B CA 1
ATOM 4143 C C . PHE B 1 124 ? 38.987 22.084 66.928 1.00 78.60 257 PHE B C 1
ATOM 4144 O O . PHE B 1 124 ? 39.905 21.280 66.744 1.00 78.31 257 PHE B O 1
ATOM 4152 N N . ASN B 1 125 ? 38.654 22.563 68.136 1.00 75.17 1002 ASN B N 1
ATOM 4153 C CA . ASN B 1 125 ? 39.331 22.234 69.392 1.00 74.62 1002 ASN B CA 1
ATOM 4154 C C . ASN B 1 125 ? 38.321 22.271 70.561 1.00 76.93 1002 ASN B C 1
ATOM 4155 O O . ASN B 1 125 ? 37.129 22.445 70.325 1.00 75.83 1002 ASN B O 1
ATOM 4160 N N . ILE B 1 126 ? 38.810 22.130 71.810 1.00 74.41 1003 ILE B N 1
ATOM 4161 C CA . ILE B 1 126 ? 38.007 22.156 73.043 1.00 75.21 1003 ILE B CA 1
ATOM 4162 C C . ILE B 1 126 ? 37.304 23.527 73.202 1.00 80.34 1003 ILE B C 1
ATOM 4163 O O . ILE B 1 126 ? 36.149 23.562 73.637 1.00 80.91 1003 ILE B O 1
ATOM 4168 N N . PHE B 1 127 ? 37.985 24.632 72.840 1.00 77.00 1004 PHE B N 1
ATOM 4169 C CA . PHE B 1 127 ? 37.448 25.987 72.963 1.00 77.90 1004 PHE B CA 1
ATOM 4170 C C . PHE B 1 127 ? 36.231 26.176 72.055 1.00 82.62 1004 PHE B C 1
ATOM 4171 O O . PHE B 1 127 ? 35.269 26.834 72.462 1.00 83.31 1004 PHE B O 1
ATOM 4179 N N . GLU B 1 128 ? 36.244 25.551 70.861 1.00 78.87 1005 GLU B N 1
ATOM 4180 C CA . GLU B 1 128 ? 35.115 25.614 69.921 1.00 78.53 1005 GLU B CA 1
ATOM 4181 C C . GLU B 1 128 ? 34.023 24.607 70.329 1.00 81.84 1005 GLU B C 1
ATOM 4182 O O . GLU B 1 128 ? 32.844 24.860 70.085 1.00 82.61 1005 GLU B O 1
ATOM 4188 N N . MET B 1 129 ? 34.420 23.485 70.970 1.00 76.87 1006 MET B N 1
ATOM 4189 C CA . MET B 1 129 ? 33.518 22.446 71.479 1.00 76.36 1006 MET B CA 1
ATOM 4190 C C . MET B 1 129 ? 32.641 23.030 72.590 1.00 83.30 1006 MET B C 1
ATOM 4191 O O . MET B 1 129 ? 31.417 22.923 72.508 1.00 84.33 1006 MET B O 1
ATOM 4196 N N . LEU B 1 130 ? 33.276 23.680 73.609 1.00 80.83 1007 LEU B N 1
ATOM 4197 C CA . LEU B 1 130 ? 32.609 24.285 74.775 1.00 82.10 1007 LEU B CA 1
ATOM 4198 C C . LEU B 1 130 ? 31.786 25.531 74.419 1.00 86.78 1007 LEU B C 1
ATOM 4199 O O . LEU B 1 130 ? 30.809 25.802 75.105 1.00 87.30 1007 LEU B O 1
ATOM 4204 N N . ARG B 1 131 ? 32.184 26.301 73.382 1.00 83.20 1008 ARG B N 1
ATOM 4205 C CA . ARG B 1 131 ? 31.446 27.500 72.960 1.00 83.77 1008 ARG B CA 1
ATOM 4206 C C . ARG B 1 131 ? 30.072 27.108 72.394 1.00 87.56 1008 ARG B C 1
ATOM 4207 O O . ARG B 1 131 ? 29.128 27.898 72.468 1.00 88.20 1008 ARG B O 1
ATOM 4209 N N . ILE B 1 132 ? 29.964 25.873 71.856 1.00 83.18 1009 ILE B N 1
ATOM 4210 C CA . ILE B 1 132 ? 28.732 25.293 71.316 1.00 82.75 1009 ILE B CA 1
ATOM 4211 C C . ILE B 1 132 ? 27.861 24.798 72.474 1.00 87.33 1009 ILE B C 1
ATOM 4212 O O . ILE B 1 132 ? 26.674 25.127 72.520 1.00 89.56 1009 ILE B O 1
ATOM 4217 N N . ASP B 1 133 ? 28.444 24.031 73.411 1.00 81.94 1010 ASP B N 1
ATOM 4218 C CA . ASP B 1 133 ? 27.709 23.434 74.524 1.00 82.73 1010 ASP B CA 1
ATOM 4219 C C . ASP B 1 133 ? 27.316 24.454 75.618 1.00 88.69 1010 ASP B C 1
ATOM 4220 O O . ASP B 1 133 ? 26.174 24.413 76.079 1.00 89.96 1010 ASP B O 1
ATOM 4225 N N . GLU B 1 134 ? 28.246 25.328 76.053 1.00 85.31 1011 GLU B N 1
ATOM 4226 C CA . GLU B 1 134 ? 28.009 26.282 77.146 1.00 86.83 1011 GLU B CA 1
ATOM 4227 C C . GLU B 1 134 ? 27.322 27.594 76.683 1.00 92.71 1011 GLU B C 1
ATOM 4228 O O . GLU B 1 134 ? 26.650 28.237 77.497 1.00 93.89 1011 GLU B O 1
ATOM 4234 N N . GLY B 1 135 ? 27.528 27.995 75.430 1.00 89.39 1012 GLY B N 1
ATOM 4235 C CA . GLY B 1 135 ? 26.955 29.231 74.896 1.00 90.80 1012 GLY B CA 1
ATOM 4236 C C . GLY B 1 135 ? 27.630 30.481 75.431 1.00 97.49 1012 GLY B C 1
ATOM 4237 O O . GLY B 1 135 ? 28.666 30.384 76.092 1.00 97.28 1012 GLY B O 1
ATOM 4238 N N . LEU B 1 136 ? 27.048 31.672 75.165 1.00 96.31 1013 LEU B N 1
ATOM 4239 C CA . LEU B 1 136 ? 27.645 32.928 75.628 1.00 97.79 1013 LEU B CA 1
ATOM 4240 C C . LEU B 1 136 ? 26.619 33.821 76.327 1.00 103.84 1013 LEU B C 1
ATOM 4241 O O . LEU B 1 136 ? 25.518 34.023 75.819 1.00 104.96 1013 LEU B O 1
ATOM 4246 N N . ARG B 1 137 ? 27.011 34.382 77.481 1.00 101.05 1014 ARG B N 1
ATOM 4247 C CA . ARG B 1 137 ? 26.195 35.321 78.246 1.00 103.34 1014 ARG B CA 1
ATOM 4248 C C . ARG B 1 137 ? 26.911 36.653 78.378 1.00 109.55 1014 ARG B C 1
ATOM 4249 O O . ARG B 1 137 ? 28.084 36.691 78.752 1.00 108.92 1014 ARG B O 1
ATOM 4257 N N . LEU B 1 138 ? 26.207 37.745 78.068 1.00 108.60 1015 LEU B N 1
ATOM 4258 C CA . LEU B 1 138 ? 26.751 39.100 78.160 1.00 110.31 1015 LEU B CA 1
ATOM 4259 C C . LEU B 1 138 ? 26.539 39.657 79.575 1.00 114.89 1015 LEU B C 1
ATOM 4260 O O . LEU B 1 138 ? 27.427 40.316 80.122 1.00 114.73 1015 LEU B O 1
ATOM 4265 N N . LYS B 1 139 ? 25.358 39.369 80.164 1.00 112.21 1016 LYS B N 1
ATOM 4266 C CA . LYS B 1 139 ? 24.948 39.822 81.498 1.00 114.32 1016 LYS B CA 1
ATOM 4267 C C . LYS B 1 139 ? 24.902 38.652 82.491 1.00 117.68 1016 LYS B C 1
ATOM 4268 O O . LYS B 1 139 ? 24.741 37.501 82.074 1.00 115.61 1016 LYS B O 1
ATOM 4274 N N . ILE B 1 140 ? 25.035 38.958 83.808 1.00 115.86 1017 ILE B N 1
ATOM 4275 C CA . ILE B 1 140 ? 24.990 37.990 84.924 1.00 115.46 1017 ILE B CA 1
ATOM 4276 C C . ILE B 1 140 ? 23.605 37.312 84.952 1.00 118.95 1017 ILE B C 1
ATOM 4277 O O . ILE B 1 140 ? 22.588 38.008 84.868 1.00 120.58 1017 ILE B O 1
ATOM 4282 N N . TYR B 1 141 ? 23.568 35.965 85.059 1.00 113.03 1018 TYR B N 1
ATOM 4283 C CA . TYR B 1 141 ? 22.305 35.226 85.084 1.00 112.80 1018 TYR B CA 1
ATOM 4284 C C . TYR B 1 141 ? 22.268 34.196 86.227 1.00 116.34 1018 TYR B C 1
ATOM 4285 O O . TYR B 1 141 ? 23.208 33.411 86.384 1.00 114.73 1018 TYR B O 1
ATOM 4294 N N . LYS B 1 142 ? 21.148 34.174 86.985 1.00 113.75 1019 LYS B N 1
ATOM 4295 C CA . LYS B 1 142 ? 20.916 33.208 88.058 1.00 113.71 1019 LYS B CA 1
ATOM 4296 C C . LYS B 1 142 ? 20.280 31.956 87.459 1.00 115.43 1019 LYS B C 1
ATOM 4297 O O . LYS B 1 142 ? 19.107 31.987 87.081 1.00 115.72 1019 LYS B O 1
ATOM 4299 N N . ASP B 1 143 ? 21.072 30.871 87.320 1.00 110.10 1020 ASP B N 1
ATOM 4300 C CA . ASP B 1 143 ? 20.626 29.618 86.705 1.00 109.02 1020 ASP B CA 1
ATOM 4301 C C . ASP B 1 143 ? 19.810 28.781 87.731 1.00 114.50 1020 ASP B C 1
ATOM 4302 O O . ASP B 1 143 ? 19.795 29.101 88.926 1.00 116.35 1020 ASP B O 1
ATOM 4307 N N . THR B 1 144 ? 19.112 27.729 87.237 1.00 109.85 1021 THR B N 1
ATOM 4308 C CA . THR B 1 144 ? 18.207 26.826 87.964 1.00 110.77 1021 THR B CA 1
ATOM 4309 C C . THR B 1 144 ? 18.794 26.245 89.278 1.00 114.79 1021 THR B C 1
ATOM 4310 O O . THR B 1 144 ? 18.026 25.948 90.199 1.00 116.44 1021 THR B O 1
ATOM 4312 N N . GLU B 1 145 ? 20.124 26.070 89.357 1.00 109.34 1022 GLU B N 1
ATOM 4313 C CA . GLU B 1 145 ? 20.786 25.455 90.512 1.00 109.57 1022 GLU B CA 1
ATOM 4314 C C . GLU B 1 145 ? 21.095 26.493 91.617 1.00 114.50 1022 GLU B C 1
ATOM 4315 O O . GLU B 1 145 ? 21.501 26.112 92.721 1.00 115.41 1022 GLU B O 1
ATOM 4321 N N . GLY B 1 146 ? 20.895 27.774 91.314 1.00 110.86 1023 GLY B N 1
ATOM 4322 C CA . GLY B 1 146 ? 21.144 28.860 92.256 1.00 112.46 1023 GLY B CA 1
ATOM 4323 C C . GLY B 1 146 ? 22.493 29.532 92.094 1.00 116.03 1023 GLY B C 1
ATOM 4324 O O . GLY B 1 146 ? 22.803 30.470 92.833 1.00 116.74 1023 GLY B O 1
ATOM 4325 N N . TYR B 1 147 ? 23.307 29.053 91.122 1.00 111.09 1024 TYR B N 1
ATOM 4326 C CA . TYR B 1 147 ? 24.630 29.598 90.801 1.00 109.93 1024 TYR B CA 1
ATOM 4327 C C . TYR B 1 147 ? 24.525 30.730 89.784 1.00 112.74 1024 TYR B C 1
ATOM 4328 O O . TYR B 1 147 ? 23.836 30.572 88.775 1.00 111.47 1024 TYR B O 1
ATOM 4337 N N . TYR B 1 148 ? 25.216 31.862 90.030 1.00 109.89 1025 TYR B N 1
ATOM 4338 C CA . TYR B 1 148 ? 25.254 32.977 89.081 1.00 109.37 1025 TYR B CA 1
ATOM 4339 C C . TYR B 1 148 ? 26.302 32.676 88.028 1.00 110.34 1025 TYR B C 1
ATOM 4340 O O . TYR B 1 148 ? 27.423 32.312 88.377 1.00 109.39 1025 TYR B O 1
ATOM 4349 N N . THR B 1 149 ? 25.924 32.760 86.741 1.00 105.62 1026 THR B N 1
ATOM 4350 C CA . THR B 1 149 ? 26.817 32.442 85.622 1.00 103.09 1026 THR B CA 1
ATOM 4351 C C . THR B 1 149 ? 26.877 33.627 84.632 1.00 107.28 1026 THR B C 1
ATOM 4352 O O . THR B 1 149 ? 25.964 34.457 84.601 1.00 108.25 1026 THR B O 1
ATOM 4356 N N . ILE B 1 150 ? 27.970 33.697 83.841 1.00 103.10 1027 ILE B N 1
ATOM 4357 C CA . ILE B 1 150 ? 28.218 34.729 82.821 1.00 103.23 1027 ILE B CA 1
ATOM 4358 C C . ILE B 1 150 ? 29.337 34.222 81.866 1.00 105.10 1027 ILE B C 1
ATOM 4359 O O . ILE B 1 150 ? 30.062 33.287 82.214 1.00 103.25 1027 ILE B O 1
ATOM 4364 N N . GLY B 1 151 ? 29.444 34.835 80.685 1.00 101.89 1028 GLY B N 1
ATOM 4365 C CA . GLY B 1 151 ? 30.441 34.484 79.675 1.00 100.44 1028 GLY B CA 1
ATOM 4366 C C . GLY B 1 151 ? 30.205 33.123 79.058 1.00 104.24 1028 GLY B C 1
ATOM 4367 O O . GLY B 1 151 ? 29.066 32.785 78.723 1.00 104.41 1028 GLY B O 1
ATOM 4368 N N . ILE B 1 152 ? 31.277 32.320 78.914 1.00 100.34 1029 ILE B N 1
ATOM 4369 C CA . ILE B 1 152 ? 31.143 30.968 78.375 1.00 98.75 1029 ILE B CA 1
ATOM 4370 C C . ILE B 1 152 ? 31.276 29.990 79.564 1.00 103.96 1029 ILE B C 1
ATOM 4371 O O . ILE B 1 152 ? 32.391 29.578 79.927 1.00 102.95 1029 ILE B O 1
ATOM 4376 N N . GLY B 1 153 ? 30.125 29.698 80.181 1.00 102.00 1030 GLY B N 1
ATOM 4377 C CA . GLY B 1 153 ? 29.965 28.781 81.309 1.00 102.59 1030 GLY B CA 1
ATOM 4378 C C . GLY B 1 153 ? 30.748 29.092 82.569 1.00 107.69 1030 GLY B C 1
ATOM 4379 O O . GLY B 1 153 ? 31.125 28.168 83.298 1.00 107.43 1030 GLY B O 1
ATOM 4380 N N . HIS B 1 154 ? 30.983 30.385 82.856 1.00 105.44 1031 HIS B N 1
ATOM 4381 C CA . HIS B 1 154 ? 31.752 30.759 84.037 1.00 106.77 1031 HIS B CA 1
ATOM 4382 C C . HIS B 1 154 ? 30.826 30.928 85.240 1.00 113.91 1031 HIS B C 1
ATOM 4383 O O . HIS B 1 154 ? 30.221 31.989 85.420 1.00 115.04 1031 HIS B O 1
ATOM 4390 N N . LEU B 1 155 ? 30.729 29.872 86.070 1.00 111.76 1032 LEU B N 1
ATOM 4391 C CA . LEU B 1 155 ? 29.957 29.895 87.313 1.00 113.92 1032 LEU B CA 1
ATOM 4392 C C . LEU B 1 155 ? 30.708 30.701 88.356 1.00 120.83 1032 LEU B C 1
ATOM 4393 O O . LEU B 1 155 ? 31.926 30.568 88.474 1.00 120.00 1032 LEU B O 1
ATOM 4398 N N . LEU B 1 156 ? 29.996 31.551 89.091 1.00 121.13 1033 LEU B N 1
ATOM 4399 C CA . LEU B 1 156 ? 30.594 32.393 90.119 1.00 124.05 1033 LEU B CA 1
ATOM 4400 C C . LEU B 1 156 ? 30.380 31.742 91.512 1.00 132.60 1033 LEU B C 1
ATOM 4401 O O . LEU B 1 156 ? 31.153 30.853 91.882 1.00 131.98 1033 LEU B O 1
ATOM 4406 N N . THR B 1 157 ? 29.341 32.161 92.265 1.00 132.78 1034 THR B N 1
ATOM 4407 C CA . THR B 1 157 ? 29.043 31.609 93.594 1.00 135.09 1034 THR B CA 1
ATOM 4408 C C . THR B 1 157 ? 27.534 31.305 93.678 1.00 141.10 1034 THR B C 1
ATOM 4409 O O . THR B 1 157 ? 26.729 31.978 93.026 1.00 140.34 1034 THR B O 1
ATOM 4413 N N . LYS B 1 158 ? 27.163 30.288 94.483 1.00 139.73 1035 LYS B N 1
ATOM 4414 C CA . LYS B 1 158 ? 25.775 29.869 94.691 1.00 141.03 1035 LYS B CA 1
ATOM 4415 C C . LYS B 1 158 ? 25.059 30.871 95.616 1.00 149.26 1035 LYS B C 1
ATOM 4416 O O . LYS B 1 158 ? 23.827 30.884 95.661 1.00 149.58 1035 LYS B O 1
ATOM 4422 N N . SER B 1 159 ? 25.840 31.731 96.323 1.00 149.10 1036 SER B N 1
ATOM 4423 C CA . SER B 1 159 ? 25.345 32.755 97.250 1.00 152.48 1036 SER B CA 1
ATOM 4424 C C . SER B 1 159 ? 24.209 33.581 96.606 1.00 159.36 1036 SER B C 1
ATOM 4425 O O . SER B 1 159 ? 24.436 34.234 95.583 1.00 157.67 1036 SER B O 1
ATOM 4428 N N . PRO B 1 160 ? 22.969 33.505 97.163 1.00 159.68 1037 PRO B N 1
ATOM 4429 C CA . PRO B 1 160 ? 21.838 34.237 96.556 1.00 160.82 1037 PRO B CA 1
ATOM 4430 C C . PRO B 1 160 ? 21.914 35.745 96.855 1.00 167.47 1037 PRO B C 1
ATOM 4431 O O . PRO B 1 160 ? 21.198 36.268 97.721 1.00 169.85 1037 PRO B O 1
ATOM 4435 N N . SER B 1 161 ? 22.796 36.441 96.113 1.00 163.17 1038 SER B N 1
ATOM 4436 C CA . SER B 1 161 ? 23.055 37.875 96.233 1.00 164.91 1038 SER B CA 1
ATOM 4437 C C . SER B 1 161 ? 23.710 38.398 94.954 1.00 166.91 1038 SER B C 1
ATOM 4438 O O . SER B 1 161 ? 24.902 38.166 94.731 1.00 164.93 1038 SER B O 1
ATOM 4441 N N . LEU B 1 162 ? 22.915 39.081 94.101 1.00 163.66 1039 LEU B N 1
ATOM 4442 C CA . LEU B 1 162 ? 23.363 39.661 92.827 1.00 162.01 1039 LEU B CA 1
ATOM 4443 C C . LEU B 1 162 ? 24.398 40.769 93.076 1.00 167.46 1039 LEU B C 1
ATOM 4444 O O . LEU B 1 162 ? 25.316 40.939 92.271 1.00 165.32 1039 LEU B O 1
ATOM 4449 N N . ASN B 1 163 ? 24.249 41.502 94.204 1.00 167.38 1040 ASN B N 1
ATOM 4450 C CA . ASN B 1 163 ? 25.148 42.577 94.634 1.00 169.07 1040 ASN B CA 1
ATOM 4451 C C . ASN B 1 163 ? 26.538 42.007 94.950 1.00 171.46 1040 ASN B C 1
ATOM 4452 O O . ASN B 1 163 ? 27.542 42.609 94.566 1.00 171.04 1040 ASN B O 1
ATOM 4457 N N . ALA B 1 164 ? 26.590 40.837 95.625 1.00 166.89 1041 ALA B N 1
ATOM 4458 C CA . ALA B 1 164 ? 27.846 40.167 95.966 1.00 165.39 1041 ALA B CA 1
ATOM 4459 C C . ALA B 1 164 ? 28.389 39.375 94.767 1.00 165.81 1041 ALA B C 1
ATOM 4460 O O . ALA B 1 164 ? 29.607 39.227 94.647 1.00 164.51 1041 ALA B O 1
ATOM 4462 N N . ALA B 1 165 ? 27.494 38.879 93.876 1.00 160.34 1042 ALA B N 1
ATOM 4463 C CA . ALA B 1 165 ? 27.887 38.148 92.664 1.00 156.83 1042 ALA B CA 1
ATOM 4464 C C . ALA B 1 165 ? 28.593 39.081 91.684 1.00 159.82 1042 ALA B C 1
ATOM 4465 O O . ALA B 1 165 ? 29.574 38.679 91.057 1.00 157.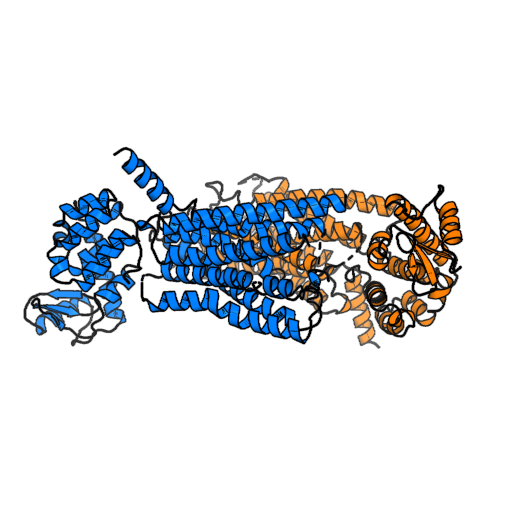41 1042 ALA B O 1
ATOM 4467 N N . LYS B 1 166 ? 28.112 40.343 91.587 1.00 158.26 1043 LYS B N 1
ATOM 4468 C CA . LYS B 1 166 ? 28.698 41.383 90.741 1.00 158.28 1043 LYS B CA 1
ATOM 4469 C C . LYS B 1 166 ? 30.072 41.787 91.277 1.00 163.48 1043 LYS B C 1
ATOM 4470 O O . LYS B 1 166 ? 30.987 42.033 90.489 1.00 162.15 1043 LYS B O 1
ATOM 4472 N N . SER B 1 167 ? 30.222 41.820 92.619 1.00 162.20 1044 SER B N 1
ATOM 4473 C CA . SER B 1 167 ? 31.481 42.150 93.287 1.00 163.35 1044 SER B CA 1
ATOM 4474 C C . SER B 1 167 ? 32.469 40.982 93.175 1.00 165.65 1044 SER B C 1
ATOM 4475 O O . SER B 1 167 ? 33.670 41.216 93.036 1.00 165.23 1044 SER B O 1
ATOM 4478 N N . GLU B 1 168 ? 31.961 39.728 93.219 1.00 160.97 1045 GLU B N 1
ATOM 4479 C CA . GLU B 1 168 ? 32.774 38.514 93.074 1.00 158.83 1045 GLU B CA 1
ATOM 4480 C C . GLU B 1 168 ? 33.341 38.431 91.666 1.00 160.97 1045 GLU B C 1
ATOM 4481 O O . GLU B 1 168 ? 34.469 37.974 91.476 1.00 159.64 1045 GLU B O 1
ATOM 4483 N N . LEU B 1 169 ? 32.561 38.906 90.683 1.00 157.45 1046 LEU B N 1
ATOM 4484 C CA . LEU B 1 169 ? 32.946 38.956 89.279 1.00 155.60 1046 LEU B CA 1
ATOM 4485 C C . LEU B 1 169 ? 33.887 40.149 89.029 1.00 161.34 1046 LEU B C 1
ATOM 4486 O O . LEU B 1 169 ? 34.786 40.040 88.195 1.00 159.45 1046 LEU B O 1
ATOM 4491 N N . ASP B 1 170 ? 33.694 41.268 89.779 1.00 161.21 1047 ASP B N 1
ATOM 4492 C CA . ASP B 1 170 ? 34.489 42.503 89.676 1.00 163.05 1047 ASP B CA 1
ATOM 4493 C C . ASP B 1 170 ? 35.977 42.242 89.964 1.00 166.85 1047 ASP B C 1
ATOM 4494 O O . ASP B 1 170 ? 36.831 42.773 89.254 1.00 166.36 1047 ASP B O 1
ATOM 4496 N N . LYS B 1 171 ? 36.280 41.419 90.989 1.00 163.63 1048 LYS B N 1
ATOM 4497 C CA . LYS B 1 171 ? 37.651 41.045 91.347 1.00 163.63 1048 LYS B CA 1
ATOM 4498 C C . LYS B 1 171 ? 38.187 40.023 90.334 1.00 165.41 1048 LYS B C 1
ATOM 4499 O O . LYS B 1 171 ? 39.388 39.997 90.058 1.00 164.73 1048 LYS B O 1
ATOM 4505 N N . ALA B 1 172 ? 37.280 39.217 89.752 1.00 160.62 1049 ALA B N 1
ATOM 4506 C CA . ALA B 1 172 ? 37.608 38.186 88.771 1.00 157.93 1049 ALA B CA 1
ATOM 4507 C C . ALA B 1 172 ? 37.679 38.755 87.330 1.00 161.59 1049 ALA B C 1
ATOM 4508 O O . ALA B 1 172 ? 37.861 37.975 86.391 1.00 159.12 1049 ALA B O 1
ATOM 4510 N N . ILE B 1 173 ? 37.569 40.095 87.148 1.00 160.42 1050 ILE B N 1
ATOM 4511 C CA . ILE B 1 173 ? 37.640 40.682 85.801 1.00 159.65 1050 ILE B CA 1
ATOM 4512 C C . ILE B 1 173 ? 38.677 41.856 85.786 1.00 165.68 1050 ILE B C 1
ATOM 4513 O O . ILE B 1 173 ? 39.343 42.063 84.767 1.00 164.24 1050 ILE B O 1
ATOM 4518 N N . GLY B 1 174 ? 38.802 42.578 86.905 1.00 165.08 1051 GLY B N 1
ATOM 4519 C CA . GLY B 1 174 ? 39.725 43.700 87.038 1.00 167.39 1051 GLY B CA 1
ATOM 4520 C C . GLY B 1 174 ? 39.051 45.014 87.385 1.00 174.16 1051 GLY B C 1
ATOM 4521 O O . GLY B 1 174 ? 39.328 45.591 88.441 1.00 176.67 1051 GLY B O 1
ATOM 4522 N N . ARG B 1 175 ? 38.167 45.500 86.490 1.00 170.15 1052 ARG B N 1
ATOM 4523 C CA . ARG B 1 175 ? 37.431 46.760 86.659 1.00 172.75 1052 ARG B CA 1
ATOM 4524 C C . ARG B 1 175 ? 36.022 46.507 87.245 1.00 176.73 1052 ARG B C 1
ATOM 4525 O O . ARG B 1 175 ? 35.709 45.374 87.619 1.00 174.58 1052 ARG B O 1
ATOM 4527 N N . ASN B 1 176 ? 35.185 47.567 87.345 1.00 175.39 1053 ASN B N 1
ATOM 4528 C CA . ASN B 1 176 ? 33.810 47.450 87.839 1.00 175.48 1053 ASN B CA 1
ATOM 4529 C C . ASN B 1 176 ? 32.941 46.827 86.740 1.00 176.25 1053 ASN B C 1
ATOM 4530 O O . ASN B 1 176 ? 33.059 47.207 85.571 1.00 175.28 1053 ASN B O 1
ATOM 4535 N N . THR B 1 177 ? 32.096 45.851 87.113 1.00 170.89 1054 THR B N 1
ATOM 4536 C CA . THR B 1 177 ? 31.263 45.089 86.176 1.00 167.92 1054 THR B CA 1
ATOM 4537 C C . THR B 1 177 ? 29.997 45.839 85.740 1.00 171.87 1054 THR B C 1
ATOM 4538 O O . THR B 1 177 ? 29.748 45.926 84.534 1.00 170.20 1054 THR B O 1
ATOM 4542 N N . ASN B 1 178 ? 29.158 46.297 86.713 1.00 169.85 1055 ASN B N 1
ATOM 4543 C CA . ASN B 1 178 ? 27.848 46.950 86.505 1.00 171.05 1055 ASN B CA 1
ATOM 4544 C C . ASN B 1 178 ? 26.799 45.887 86.093 1.00 171.15 1055 ASN B C 1
ATOM 4545 O O . ASN B 1 178 ? 25.618 46.027 86.420 1.00 172.17 1055 ASN B O 1
ATOM 4550 N N . GLY B 1 179 ? 27.258 44.833 85.412 1.00 163.15 1056 GLY B N 1
ATOM 4551 C CA . GLY B 1 179 ? 26.430 43.727 84.949 1.00 160.18 1056 GLY B CA 1
ATOM 4552 C C . GLY B 1 179 ? 26.838 43.195 83.590 1.00 159.57 1056 GLY B C 1
ATOM 4553 O O . GLY B 1 179 ? 26.943 41.979 83.406 1.00 156.58 1056 GLY B O 1
ATOM 4554 N N . VAL B 1 180 ? 27.076 44.111 82.627 1.00 155.41 1057 VAL B N 1
ATOM 4555 C CA . VAL B 1 180 ? 27.438 43.791 81.240 1.00 152.23 1057 VAL B CA 1
ATOM 4556 C C . VAL B 1 180 ? 28.970 43.611 81.128 1.00 152.78 1057 VAL B C 1
ATOM 4557 O O . VAL B 1 180 ? 29.732 44.472 81.576 1.00 154.02 1057 VAL B O 1
ATOM 4561 N N . ILE B 1 181 ? 29.399 42.469 80.545 1.00 144.96 1058 ILE B N 1
ATOM 4562 C CA . ILE B 1 181 ? 30.798 42.088 80.299 1.00 142.38 1058 ILE B CA 1
ATOM 4563 C C . ILE B 1 181 ? 30.963 41.837 78.781 1.00 142.91 1058 ILE B C 1
ATOM 4564 O O . ILE B 1 181 ? 30.184 41.080 78.200 1.00 141.06 1058 ILE B O 1
ATOM 4569 N N . THR B 1 182 ? 31.973 42.481 78.153 1.00 138.58 1059 THR B N 1
ATOM 4570 C CA . THR B 1 182 ? 32.243 42.396 76.706 1.00 136.26 1059 THR B CA 1
ATOM 4571 C C . THR B 1 182 ? 32.682 40.979 76.275 1.00 135.18 1059 THR B C 1
ATOM 4572 O O . THR B 1 182 ? 33.129 40.179 77.101 1.00 133.70 1059 THR B O 1
ATOM 4576 N N . LYS B 1 183 ? 32.563 40.702 74.957 1.00 129.12 1060 LYS B N 1
ATOM 4577 C CA . LYS B 1 183 ? 32.897 39.439 74.291 1.00 125.69 1060 LYS B CA 1
ATOM 4578 C C . LYS B 1 183 ? 34.383 39.046 74.517 1.00 127.53 1060 LYS B C 1
ATOM 4579 O O . LYS B 1 183 ? 34.677 37.854 74.650 1.00 125.32 1060 LYS B O 1
ATOM 4585 N N . ASP B 1 184 ? 35.305 40.036 74.560 1.00 124.46 1061 ASP B N 1
ATOM 4586 C CA . ASP B 1 184 ? 36.737 39.783 74.760 1.00 123.08 1061 ASP B CA 1
ATOM 4587 C C . ASP B 1 184 ? 37.029 39.398 76.217 1.00 124.44 1061 ASP B C 1
ATOM 4588 O O . ASP B 1 184 ? 37.819 38.483 76.446 1.00 122.52 1061 ASP B O 1
ATOM 4593 N N . GLU B 1 185 ? 36.380 40.074 77.191 1.00 121.27 1062 GLU B N 1
ATOM 4594 C CA . GLU B 1 185 ? 36.536 39.780 78.623 1.00 121.07 1062 GLU B CA 1
ATOM 4595 C C . GLU B 1 185 ? 36.025 38.368 78.957 1.00 121.04 1062 GLU B C 1
ATOM 4596 O O . GLU B 1 185 ? 36.624 37.688 79.795 1.00 120.33 1062 GLU B O 1
ATOM 4602 N N . ALA B 1 186 ? 34.935 37.930 78.285 1.00 114.99 1063 ALA B N 1
ATOM 4603 C CA . ALA B 1 186 ? 34.349 36.596 78.445 1.00 112.68 1063 ALA B CA 1
ATOM 4604 C C . ALA B 1 186 ? 35.303 35.509 77.911 1.00 113.62 1063 ALA B C 1
ATOM 4605 O O . ALA B 1 186 ? 35.428 34.460 78.542 1.00 112.65 1063 ALA B O 1
ATOM 4607 N N . GLU B 1 187 ? 35.990 35.777 76.765 1.00 108.32 1064 GLU B N 1
ATOM 4608 C CA . GLU B 1 187 ? 36.984 34.881 76.150 1.00 105.53 1064 GLU B CA 1
ATOM 4609 C C . GLU B 1 187 ? 38.246 34.800 77.002 1.00 109.21 1064 GLU B C 1
ATOM 4610 O O . GLU B 1 187 ? 38.896 33.753 77.026 1.00 107.02 1064 GLU B O 1
ATOM 4616 N N . LYS B 1 188 ? 38.590 35.905 77.700 1.00 108.11 1065 LYS B N 1
ATOM 4617 C CA . LYS B 1 188 ? 39.728 35.980 78.623 1.00 109.12 1065 LYS B CA 1
ATOM 4618 C C . LYS B 1 188 ? 39.453 35.070 79.827 1.00 111.64 1065 LYS B C 1
ATOM 4619 O O . LYS B 1 188 ? 40.304 34.248 80.177 1.00 111.00 1065 LYS B O 1
ATOM 4625 N N . LEU B 1 189 ? 38.230 35.188 80.414 1.00 107.03 1066 LEU B N 1
ATOM 4626 C CA . LEU B 1 189 ? 37.759 34.382 81.545 1.00 106.38 1066 LEU B CA 1
ATOM 4627 C C . LEU B 1 189 ? 37.537 32.923 81.125 1.00 106.62 1066 LEU B C 1
ATOM 4628 O O . LEU B 1 189 ? 37.701 32.026 81.949 1.00 106.04 1066 LEU B O 1
ATOM 4630 N N . PHE B 1 190 ? 37.182 32.688 79.843 1.00 100.92 1067 PHE B N 1
ATOM 4631 C CA . PHE B 1 190 ? 36.981 31.344 79.292 1.00 98.28 1067 PHE B CA 1
ATOM 4632 C C . PHE B 1 190 ? 38.321 30.580 79.249 1.00 101.08 1067 PHE B C 1
ATOM 4633 O O . PHE B 1 190 ? 38.360 29.426 79.683 1.00 100.09 1067 PHE B O 1
ATOM 4641 N N . ASN B 1 191 ? 39.421 31.238 78.785 1.00 97.13 1068 ASN B N 1
ATOM 4642 C CA . ASN B 1 191 ? 40.762 30.632 78.740 1.00 95.86 1068 ASN B CA 1
ATOM 4643 C C . ASN B 1 191 ? 41.219 30.240 80.141 1.00 99.51 1068 ASN B C 1
ATOM 4644 O O . ASN B 1 191 ? 41.850 29.195 80.293 1.00 97.80 1068 ASN B O 1
ATOM 4649 N N . GLN B 1 192 ? 40.855 31.053 81.162 1.00 97.82 1069 GLN B N 1
ATOM 4650 C CA . GLN B 1 192 ? 41.169 30.810 82.575 1.00 99.47 1069 GLN B CA 1
ATOM 4651 C C . GLN B 1 192 ? 40.503 29.528 83.065 1.00 103.82 1069 GLN B C 1
ATOM 4652 O O . GLN B 1 192 ? 41.173 28.690 83.661 1.00 103.88 1069 GLN B O 1
ATOM 4658 N N . ASP B 1 193 ? 39.183 29.377 82.797 1.00 100.28 1070 ASP B N 1
ATOM 4659 C CA . ASP B 1 193 ? 38.357 28.230 83.194 1.00 99.77 1070 ASP B CA 1
ATOM 4660 C C . ASP B 1 193 ? 38.817 26.929 82.523 1.00 102.36 1070 ASP B C 1
ATOM 4661 O O . ASP B 1 193 ? 38.789 25.881 83.169 1.00 102.74 1070 ASP B O 1
ATOM 4666 N N . VAL B 1 194 ? 39.215 26.989 81.228 1.00 96.95 1071 VAL B N 1
ATOM 4667 C CA . VAL B 1 194 ? 39.708 25.821 80.480 1.00 94.74 1071 VAL B CA 1
ATOM 4668 C C . VAL B 1 194 ? 41.104 25.445 81.054 1.00 99.39 1071 VAL B C 1
ATOM 4669 O O . VAL B 1 194 ? 41.390 24.255 81.225 1.00 99.67 1071 VAL B O 1
ATOM 4673 N N . ASP B 1 195 ? 41.932 26.459 81.416 1.00 95.53 1072 ASP B N 1
ATOM 4674 C CA . ASP B 1 195 ? 43.246 26.223 82.024 1.00 96.21 1072 ASP B CA 1
ATOM 4675 C C . ASP B 1 195 ? 43.083 25.640 83.425 1.00 99.94 1072 ASP B C 1
ATOM 4676 O O . ASP B 1 195 ? 43.893 24.809 83.842 1.00 100.58 1072 ASP B O 1
ATOM 4678 N N . ALA B 1 196 ? 42.014 26.070 84.140 1.00 94.48 1073 ALA B N 1
ATOM 4679 C CA . ALA B 1 196 ? 41.662 25.603 85.480 1.00 93.92 1073 ALA B CA 1
ATOM 4680 C C . ALA B 1 196 ? 41.095 24.190 85.420 1.00 94.45 1073 ALA B C 1
ATOM 4681 O O . ALA B 1 196 ? 41.168 23.452 86.402 1.00 94.70 1073 ALA B O 1
ATOM 4683 N N . ALA B 1 197 ? 40.542 23.808 84.261 1.00 88.96 1074 ALA B N 1
ATOM 4684 C CA . ALA B 1 197 ? 39.975 22.484 84.052 1.00 88.06 1074 ALA B CA 1
ATOM 4685 C C . ALA B 1 197 ? 41.073 21.458 83.811 1.00 92.23 1074 ALA B C 1
ATOM 4686 O O . ALA B 1 197 ? 41.023 20.378 84.393 1.00 92.82 1074 ALA B O 1
ATOM 4688 N N . VAL B 1 198 ? 42.076 21.799 82.979 1.00 88.13 1075 VAL B N 1
ATOM 4689 C CA . VAL B 1 198 ? 43.157 20.877 82.640 1.00 88.36 1075 VAL B CA 1
ATOM 4690 C C . VAL B 1 198 ? 44.105 20.732 83.850 1.00 96.63 1075 VAL B C 1
ATOM 4691 O O . VAL B 1 198 ? 44.607 19.629 84.068 1.00 97.70 1075 VAL B O 1
ATOM 4695 N N . ARG B 1 199 ? 44.314 21.807 84.656 1.00 95.10 1076 ARG B N 1
ATOM 4696 C CA . ARG B 1 199 ? 45.171 21.716 85.849 1.00 97.56 1076 ARG B CA 1
ATOM 4697 C C . ARG B 1 199 ? 44.539 20.803 86.905 1.00 101.44 1076 ARG B C 1
ATOM 4698 O O . ARG B 1 199 ? 45.273 20.104 87.596 1.00 102.85 1076 ARG B O 1
ATOM 4706 N N . GLY B 1 200 ? 43.204 20.791 86.977 1.00 96.36 1077 GLY B N 1
ATOM 4707 C CA . GLY B 1 200 ? 42.435 19.948 87.890 1.00 96.70 1077 GLY B CA 1
ATOM 4708 C C . GLY B 1 200 ? 42.551 18.466 87.583 1.00 99.44 1077 GLY B C 1
ATOM 4709 O O . GLY B 1 200 ? 42.751 17.658 88.495 1.00 100.86 1077 GLY B O 1
ATOM 4710 N N . ILE B 1 201 ? 42.436 18.102 86.284 1.00 93.30 1078 ILE B N 1
ATOM 4711 C CA . ILE B 1 201 ? 42.556 16.727 85.774 1.00 92.39 1078 ILE B CA 1
ATOM 4712 C C . ILE B 1 201 ? 43.944 16.151 86.133 1.00 96.60 1078 ILE B C 1
ATOM 4713 O O . ILE B 1 201 ? 44.029 15.064 86.707 1.00 97.27 1078 ILE B O 1
ATOM 4718 N N . LEU B 1 202 ? 45.017 16.902 85.807 1.00 92.23 1079 LEU B N 1
ATOM 4719 C CA . LEU B 1 202 ? 46.413 16.522 86.038 1.00 93.07 1079 LEU B CA 1
ATOM 4720 C C . LEU B 1 202 ? 46.757 16.575 87.544 1.00 100.27 1079 LEU B C 1
ATOM 4721 O O . LEU B 1 202 ? 47.746 15.968 87.969 1.00 101.55 1079 LEU B O 1
ATOM 4726 N N . ARG B 1 203 ? 45.923 17.275 88.349 1.00 97.58 1080 ARG B N 1
ATOM 4727 C CA . ARG B 1 203 ? 46.071 17.346 89.812 1.00 99.23 1080 ARG B CA 1
ATOM 4728 C C . ARG B 1 203 ? 45.161 16.308 90.490 1.00 102.91 1080 ARG B C 1
ATOM 4729 O O . ARG B 1 203 ? 44.980 16.366 91.706 1.00 105.09 1080 ARG B O 1
ATOM 4731 N N . ASN B 1 204 ? 44.602 15.355 89.705 1.00 97.29 1081 ASN B N 1
ATOM 4732 C CA . ASN B 1 204 ? 43.720 14.292 90.203 1.00 97.77 1081 ASN B CA 1
ATOM 4733 C C . ASN B 1 204 ? 44.343 12.920 89.885 1.00 102.59 1081 ASN B C 1
ATOM 4734 O O . ASN B 1 204 ? 44.816 12.692 88.769 1.00 100.63 1081 ASN B O 1
ATOM 4739 N N . ALA B 1 205 ? 44.350 12.022 90.884 1.00 102.24 1082 ALA B N 1
ATOM 4740 C CA . ALA B 1 205 ? 44.958 10.689 90.821 1.00 104.07 1082 ALA B CA 1
ATOM 4741 C C . ALA B 1 205 ? 44.178 9.721 89.915 1.00 107.64 1082 ALA B C 1
ATOM 4742 O O . ALA B 1 205 ? 44.779 8.783 89.381 1.00 108.12 1082 ALA B O 1
ATOM 4744 N N . LYS B 1 206 ? 42.858 9.924 89.763 1.00 102.82 1083 LYS B N 1
ATOM 4745 C CA . LYS B 1 206 ? 41.999 9.037 88.973 1.00 101.84 1083 LYS B CA 1
ATOM 4746 C C . LYS B 1 206 ? 41.709 9.601 87.560 1.00 102.30 1083 LYS B C 1
ATOM 4747 O O . LYS B 1 206 ? 41.084 8.907 86.750 1.00 101.05 1083 LYS B O 1
ATOM 4749 N N . LEU B 1 207 ? 42.156 10.841 87.264 1.00 96.75 1084 LEU B N 1
ATOM 4750 C CA . LEU B 1 207 ? 41.874 11.472 85.973 1.00 93.49 1084 LEU B CA 1
ATOM 4751 C C . LEU B 1 207 ? 43.140 11.674 85.130 1.00 98.77 1084 LEU B C 1
ATOM 4752 O O . LEU B 1 207 ? 43.037 11.676 83.900 1.00 96.59 1084 LEU B O 1
ATOM 4757 N N . LYS B 1 208 ? 44.317 11.881 85.766 1.00 97.98 1085 LYS B N 1
ATOM 4758 C CA . LYS B 1 208 ? 45.578 12.076 85.035 1.00 97.51 1085 LYS B CA 1
ATOM 4759 C C . LYS B 1 208 ? 45.933 10.816 84.190 1.00 101.91 1085 LYS B C 1
ATOM 4760 O O . LYS B 1 208 ? 46.208 10.999 83.004 1.00 100.05 1085 LYS B O 1
ATOM 4766 N N . PRO B 1 209 ? 45.916 9.554 84.728 1.00 100.55 1086 PRO B N 1
ATOM 4767 C CA . PRO B 1 209 ? 46.308 8.397 83.895 1.00 100.85 1086 PRO B CA 1
ATOM 4768 C C . PRO B 1 209 ? 45.389 8.152 82.688 1.00 102.40 1086 PRO B C 1
ATOM 4769 O O . PRO B 1 209 ? 45.882 7.695 81.653 1.00 101.27 1086 PRO B O 1
ATOM 4773 N N . VAL B 1 210 ? 44.074 8.440 82.808 1.00 97.70 1087 VAL B N 1
ATOM 4774 C CA . VAL B 1 210 ? 43.137 8.211 81.706 1.00 95.30 1087 VAL B CA 1
ATOM 4775 C C . VAL B 1 210 ? 43.300 9.377 80.677 1.00 95.35 1087 VAL B C 1
ATOM 4776 O O . VAL B 1 210 ? 43.298 9.100 79.482 1.00 93.74 1087 VAL B O 1
ATOM 4780 N N . TYR B 1 211 ? 43.520 10.637 81.134 1.00 90.32 1088 TYR B N 1
ATOM 4781 C CA . TYR B 1 211 ? 43.736 11.804 80.254 1.00 87.41 1088 TYR B CA 1
ATOM 4782 C C . TYR B 1 211 ? 45.015 11.658 79.431 1.00 90.28 1088 TYR B C 1
ATOM 4783 O O . TYR B 1 211 ? 45.016 11.984 78.246 1.00 88.58 1088 TYR B O 1
ATOM 4792 N N . ASP B 1 212 ? 46.107 11.204 80.067 1.00 88.14 1089 ASP B N 1
ATOM 4793 C CA . ASP B 1 212 ? 47.405 11.034 79.411 1.00 88.14 1089 ASP B CA 1
ATOM 4794 C C . ASP B 1 212 ? 47.362 9.885 78.383 1.00 92.07 1089 ASP B C 1
ATOM 4795 O O . ASP B 1 212 ? 48.168 9.891 77.453 1.00 91.62 1089 ASP B O 1
ATOM 4800 N N . SER B 1 213 ? 46.429 8.918 78.540 1.00 89.26 1090 SER B N 1
ATOM 4801 C CA . SER B 1 213 ? 46.285 7.796 77.609 1.00 89.51 1090 SER B CA 1
ATOM 4802 C C . SER B 1 213 ? 45.357 8.168 76.439 1.00 93.33 1090 SER B C 1
ATOM 4803 O O . SER B 1 213 ? 45.505 7.609 75.347 1.00 93.66 1090 SER B O 1
ATOM 4806 N N . LEU B 1 214 ? 44.407 9.109 76.664 1.00 88.22 1091 LEU B N 1
ATOM 4807 C CA . LEU B 1 214 ? 43.472 9.559 75.632 1.00 85.51 1091 LEU B CA 1
ATOM 4808 C C . LEU B 1 214 ? 44.147 10.426 74.582 1.00 87.64 1091 LEU B C 1
ATOM 4809 O O . LEU B 1 214 ? 45.068 11.180 74.882 1.00 87.61 1091 LEU B O 1
ATOM 4814 N N . ASP B 1 215 ? 43.657 10.326 73.346 1.00 83.21 1092 ASP B N 1
ATOM 4815 C CA . ASP B 1 215 ? 44.059 11.146 72.198 1.00 80.93 1092 ASP B CA 1
ATOM 4816 C C . ASP B 1 215 ? 43.463 12.554 72.348 1.00 84.22 1092 ASP B C 1
ATOM 4817 O O . ASP B 1 215 ? 42.520 12.721 73.117 1.00 84.81 1092 ASP B O 1
ATOM 4822 N N . ALA B 1 216 ? 43.996 13.553 71.617 1.00 79.15 1093 ALA B N 1
ATOM 4823 C CA . ALA B 1 216 ? 43.595 14.968 71.696 1.00 77.86 1093 ALA B CA 1
ATOM 4824 C C . ALA B 1 216 ? 42.062 15.172 71.607 1.00 81.85 1093 ALA B C 1
ATOM 4825 O O . ALA B 1 216 ? 41.532 16.059 72.287 1.00 81.92 1093 ALA B O 1
ATOM 4827 N N . VAL B 1 217 ? 41.363 14.366 70.778 1.00 77.30 1094 VAL B N 1
ATOM 4828 C CA . VAL B 1 217 ? 39.917 14.492 70.586 1.00 76.53 1094 VAL B CA 1
ATOM 4829 C C . VAL B 1 217 ? 39.185 13.985 71.849 1.00 81.46 1094 VAL B C 1
ATOM 4830 O O . VAL B 1 217 ? 38.330 14.699 72.387 1.00 81.29 1094 VAL B O 1
ATOM 4834 N N . ARG B 1 218 ? 39.534 12.772 72.327 1.00 78.30 1095 ARG B N 1
ATOM 4835 C CA . ARG B 1 218 ? 38.910 12.182 73.511 1.00 78.66 1095 ARG B CA 1
ATOM 4836 C C . ARG B 1 218 ? 39.379 12.903 74.791 1.00 82.52 1095 ARG B C 1
ATOM 4837 O O . ARG B 1 218 ? 38.670 12.843 75.793 1.00 84.69 1095 ARG B O 1
ATOM 4845 N N . ARG B 1 219 ? 40.514 13.639 74.739 1.00 76.76 1096 ARG B N 1
ATOM 4846 C CA . ARG B 1 219 ? 40.990 14.473 75.852 1.00 76.16 1096 ARG B CA 1
ATOM 4847 C C . ARG B 1 219 ? 40.063 15.647 76.057 1.00 79.70 1096 ARG B C 1
ATOM 4848 O O . ARG B 1 219 ? 39.672 15.922 77.188 1.00 81.20 1096 ARG B O 1
ATOM 4856 N N . ALA B 1 220 ? 39.680 16.320 74.947 1.00 74.08 1097 ALA B N 1
ATOM 4857 C CA . ALA B 1 220 ? 38.752 17.447 74.946 1.00 73.06 1097 ALA B CA 1
ATOM 4858 C C . ALA B 1 220 ? 37.394 17.026 75.510 1.00 77.54 1097 ALA B C 1
ATOM 4859 O O . ALA B 1 220 ? 36.767 17.811 76.227 1.00 78.36 1097 ALA B O 1
ATOM 4861 N N . ALA B 1 221 ? 36.972 15.764 75.243 1.00 72.61 1098 ALA B N 1
ATOM 4862 C CA . ALA B 1 221 ? 35.724 15.203 75.774 1.00 72.06 1098 ALA B CA 1
ATOM 4863 C C . ALA B 1 221 ? 35.796 15.081 77.300 1.00 75.02 1098 ALA B C 1
ATOM 4864 O O . ALA B 1 221 ? 34.830 15.424 77.971 1.00 73.50 1098 ALA B O 1
ATOM 4866 N N . LEU B 1 222 ? 36.971 14.680 77.850 1.00 72.78 1099 LEU B N 1
ATOM 4867 C CA . LEU B 1 222 ? 37.178 14.563 79.296 1.00 74.22 1099 LEU B CA 1
ATOM 4868 C C . LEU B 1 222 ? 37.205 15.960 79.953 1.00 77.39 1099 LEU B C 1
ATOM 4869 O O . LEU B 1 222 ? 36.576 16.130 80.997 1.00 77.55 1099 LEU B O 1
ATOM 4874 N N . ILE B 1 223 ? 37.901 16.953 79.329 1.00 73.78 1100 ILE B N 1
ATOM 4875 C CA . ILE B 1 223 ? 37.980 18.356 79.7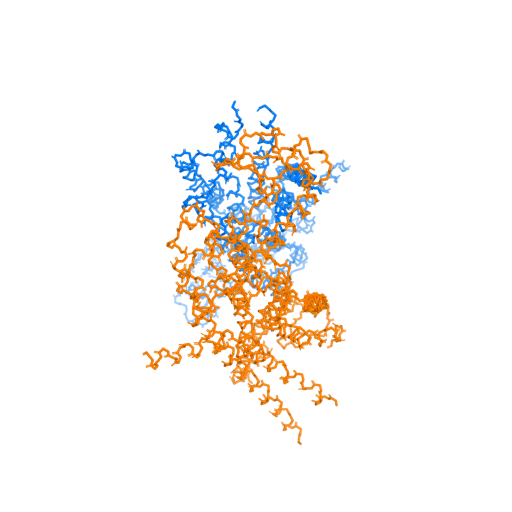98 1.00 74.82 1100 ILE B CA 1
ATOM 4876 C C . ILE B 1 223 ? 36.576 18.971 79.859 1.00 83.53 1100 ILE B C 1
ATOM 4877 O O . ILE B 1 223 ? 36.273 19.709 80.802 1.00 85.26 1100 ILE B O 1
ATOM 4882 N N . ASN B 1 224 ? 35.729 18.669 78.842 1.00 81.08 1101 ASN B N 1
ATOM 4883 C CA . ASN B 1 224 ? 34.360 19.176 78.701 1.00 81.49 1101 ASN B CA 1
ATOM 4884 C C . ASN B 1 224 ? 33.500 18.789 79.920 1.00 88.85 1101 ASN B C 1
ATOM 4885 O O . ASN B 1 224 ? 32.728 19.623 80.393 1.00 90.37 1101 ASN B O 1
ATOM 4890 N N . MET B 1 225 ? 33.633 17.544 80.423 1.00 86.00 1102 MET B N 1
ATOM 4891 C CA . MET B 1 225 ? 32.894 17.065 81.597 1.00 87.48 1102 MET B CA 1
ATOM 4892 C C . MET B 1 225 ? 33.307 17.837 82.858 1.00 92.28 1102 MET B C 1
ATOM 4893 O O . MET B 1 225 ? 32.447 18.270 83.624 1.00 93.07 1102 MET B O 1
ATOM 4898 N N . VAL B 1 226 ? 34.633 18.015 83.045 1.00 88.07 1103 VAL B N 1
ATOM 4899 C CA . VAL B 1 226 ? 35.273 18.727 84.157 1.00 88.57 1103 VAL B CA 1
ATOM 4900 C C . VAL B 1 226 ? 34.839 20.202 84.148 1.00 92.04 1103 VAL B C 1
ATOM 4901 O O . VAL B 1 226 ? 34.676 20.800 85.212 1.00 93.26 1103 VAL B O 1
ATOM 4905 N N . PHE B 1 227 ? 34.643 20.778 82.952 1.00 86.69 1104 PHE B N 1
ATOM 4906 C CA . PHE B 1 227 ? 34.231 22.172 82.806 1.00 85.86 1104 PHE B CA 1
ATOM 4907 C C . PHE B 1 227 ? 32.799 22.370 83.338 1.00 91.90 1104 PHE B C 1
ATOM 4908 O O . PHE B 1 227 ? 32.539 23.348 84.043 1.00 93.35 1104 PHE B O 1
ATOM 4916 N N . GLN B 1 228 ? 31.890 21.427 83.028 1.00 87.97 1105 GLN B N 1
ATOM 4917 C CA . GLN B 1 228 ? 30.488 21.487 83.447 1.00 88.84 1105 GLN B CA 1
ATOM 4918 C C . GLN B 1 228 ? 30.304 21.039 84.922 1.00 96.29 1105 GLN B C 1
ATOM 4919 O O . GLN B 1 228 ? 29.702 21.773 85.716 1.00 96.89 1105 GLN B O 1
ATOM 4925 N N . MET B 1 229 ? 30.797 19.824 85.265 1.00 94.31 1106 MET B N 1
ATOM 4926 C CA . MET B 1 229 ? 30.629 19.191 86.581 1.00 96.32 1106 MET B CA 1
ATOM 4927 C C . MET B 1 229 ? 31.732 19.634 87.571 1.00 99.31 1106 MET B C 1
ATOM 4928 O O . MET B 1 229 ? 31.422 20.290 88.569 1.00 100.01 1106 MET B O 1
ATOM 4933 N N . GLY B 1 230 ? 32.985 19.265 87.289 1.00 93.60 1107 GLY B N 1
ATOM 4934 C CA . GLY B 1 230 ? 34.132 19.575 88.139 1.00 93.47 1107 GLY B CA 1
ATOM 4935 C C . GLY B 1 230 ? 35.135 18.441 88.213 1.00 96.37 1107 GLY B C 1
ATOM 4936 O O . GLY B 1 230 ? 34.839 17.318 87.793 1.00 95.41 1107 GLY B O 1
ATOM 4937 N N . GLU B 1 231 ? 36.328 18.723 88.764 1.00 93.95 1108 GLU B N 1
ATOM 4938 C CA . GLU B 1 231 ? 37.420 17.752 88.891 1.00 95.22 1108 GLU B CA 1
ATOM 4939 C C . GLU B 1 231 ? 37.022 16.562 89.793 1.00 103.25 1108 GLU B C 1
ATOM 4940 O O . GLU B 1 231 ? 37.158 15.412 89.368 1.00 102.74 1108 GLU B O 1
ATOM 4942 N N . THR B 1 232 ? 36.513 16.841 91.015 1.00 103.13 1109 THR B N 1
ATOM 4943 C CA . THR B 1 232 ? 36.113 15.813 91.989 1.00 105.44 1109 THR B CA 1
ATOM 4944 C C . THR B 1 232 ? 34.795 15.121 91.564 1.00 108.95 1109 THR B C 1
ATOM 4945 O O . THR B 1 232 ? 34.553 13.975 91.958 1.00 109.84 1109 THR B O 1
ATOM 4949 N N . GLY B 1 233 ? 33.986 15.806 90.761 1.00 104.15 1110 GLY B N 1
ATOM 4950 C CA . GLY B 1 233 ? 32.716 15.287 90.265 1.00 103.97 1110 GLY B CA 1
ATOM 4951 C C . GLY B 1 233 ? 32.834 14.172 89.241 1.00 108.13 1110 GLY B C 1
ATOM 4952 O O . GLY B 1 233 ? 32.181 13.133 89.391 1.00 109.51 1110 GLY B O 1
ATOM 4953 N N . VAL B 1 234 ? 33.664 14.375 88.184 1.00 102.44 1111 VAL B N 1
ATOM 4954 C CA . VAL B 1 234 ? 33.838 13.394 87.096 1.00 100.83 1111 VAL B CA 1
ATOM 4955 C C . VAL B 1 234 ? 34.775 12.244 87.557 1.00 105.52 1111 VAL B C 1
ATOM 4956 O O . VAL B 1 234 ? 34.770 11.174 86.942 1.00 104.78 1111 VAL B O 1
ATOM 4960 N N . ALA B 1 235 ? 35.551 12.461 88.645 1.00 103.69 1112 ALA B N 1
ATOM 4961 C CA . ALA B 1 235 ? 36.451 11.455 89.222 1.00 105.58 1112 ALA B CA 1
ATOM 4962 C C . ALA B 1 235 ? 35.657 10.283 89.842 1.00 112.65 1112 ALA B C 1
ATOM 4963 O O . ALA B 1 235 ? 36.218 9.208 90.063 1.00 113.98 1112 ALA B O 1
ATOM 4965 N N . GLY B 1 236 ? 34.364 10.504 90.083 1.00 109.98 1113 GLY B N 1
ATOM 4966 C CA . GLY B 1 236 ? 33.448 9.502 90.612 1.00 112.19 1113 GLY B CA 1
ATOM 4967 C C . GLY B 1 236 ? 33.060 8.423 89.614 1.00 116.63 1113 GLY B C 1
ATOM 4968 O O . GLY B 1 236 ? 32.650 7.334 90.024 1.00 118.88 1113 GLY B O 1
ATOM 4969 N N . PHE B 1 237 ? 33.192 8.707 88.290 1.00 110.74 1114 PHE B N 1
ATOM 4970 C CA . PHE B 1 237 ? 32.884 7.766 87.197 1.00 110.11 1114 PHE B CA 1
ATOM 4971 C C . PHE B 1 237 ? 33.958 6.669 87.069 1.00 115.61 1114 PHE B C 1
ATOM 4972 O O . PHE B 1 237 ? 34.388 6.357 85.959 1.00 113.85 1114 PHE B O 1
ATOM 4980 N N . THR B 1 238 ? 34.352 6.060 88.202 1.00 115.37 1115 THR B N 1
ATOM 4981 C CA . THR B 1 238 ? 35.383 5.019 88.322 1.00 116.87 1115 THR B CA 1
ATOM 4982 C C . THR B 1 238 ? 35.165 3.882 87.291 1.00 121.21 1115 THR B C 1
ATOM 4983 O O . THR B 1 238 ? 36.132 3.410 86.688 1.00 120.35 1115 THR B O 1
ATOM 4987 N N . ASN B 1 239 ? 33.896 3.481 87.080 1.00 118.51 1116 ASN B N 1
ATOM 4988 C CA . ASN B 1 239 ? 33.499 2.396 86.185 1.00 118.73 1116 ASN B CA 1
ATOM 4989 C C . ASN B 1 239 ? 33.807 2.760 84.702 1.00 118.25 1116 ASN B C 1
ATOM 4990 O O . ASN B 1 239 ? 34.354 1.925 83.978 1.00 118.03 1116 ASN B O 1
ATOM 4995 N N . SER B 1 240 ? 33.503 4.014 84.278 1.00 110.89 1117 SER B N 1
ATOM 4996 C CA . SER B 1 240 ? 33.716 4.504 82.905 1.00 106.99 1117 SER B CA 1
ATOM 4997 C C . SER B 1 240 ? 35.186 4.833 82.612 1.00 108.82 1117 SER B C 1
ATOM 4998 O O . SER B 1 240 ? 35.672 4.498 81.534 1.00 107.08 1117 SER B O 1
ATOM 5001 N N . LEU B 1 241 ? 35.870 5.527 83.546 1.00 105.51 1118 LEU B N 1
ATOM 5002 C CA . LEU B 1 241 ? 37.265 5.970 83.418 1.00 104.51 1118 LEU B CA 1
ATOM 5003 C C . LEU B 1 241 ? 38.241 4.806 83.170 1.00 111.49 1118 LEU B C 1
ATOM 5004 O O . LEU B 1 241 ? 39.221 4.996 82.447 1.00 109.95 1118 LEU B O 1
ATOM 5009 N N . ARG B 1 242 ? 37.994 3.624 83.777 1.00 112.41 1119 ARG B N 1
ATOM 5010 C CA . ARG B 1 242 ? 38.870 2.453 83.642 1.00 115.02 1119 ARG B CA 1
ATOM 5011 C C . ARG B 1 242 ? 38.753 1.828 82.231 1.00 118.89 1119 ARG B C 1
ATOM 5012 O O . ARG B 1 242 ? 39.782 1.516 81.629 1.00 118.32 1119 ARG B O 1
ATOM 5020 N N . MET B 1 243 ? 37.522 1.660 81.705 1.00 115.63 1120 MET B N 1
ATOM 5021 C CA . MET B 1 243 ? 37.321 1.048 80.388 1.00 114.96 1120 MET B CA 1
ATOM 5022 C C . MET B 1 243 ? 37.697 2.059 79.261 1.00 114.60 1120 MET B C 1
ATOM 5023 O O . MET B 1 243 ? 37.926 1.618 78.133 1.00 113.91 1120 MET B O 1
ATOM 5028 N N . LEU B 1 244 ? 37.871 3.369 79.583 1.00 108.33 1121 LEU B N 1
ATOM 5029 C CA . LEU B 1 244 ? 38.396 4.363 78.628 1.00 104.89 1121 LEU B CA 1
ATOM 5030 C C . LEU B 1 244 ? 39.909 4.191 78.477 1.00 109.20 1121 LEU B C 1
ATOM 5031 O O . LEU B 1 244 ? 40.436 4.235 77.363 1.00 107.25 1121 LEU B O 1
ATOM 5036 N N . GLN B 1 245 ? 40.600 3.970 79.618 1.00 107.90 1122 GLN B N 1
ATOM 5037 C CA . GLN B 1 245 ? 42.047 3.760 79.715 1.00 108.51 1122 GLN B CA 1
ATOM 5038 C C . GLN B 1 245 ? 42.427 2.413 79.050 1.00 114.84 1122 GLN B C 1
ATOM 5039 O O . GLN B 1 245 ? 43.537 2.280 78.526 1.00 114.73 1122 GLN B O 1
ATOM 5045 N N . GLN B 1 246 ? 41.474 1.448 79.022 1.00 112.82 1123 GLN B N 1
ATOM 5046 C CA . GLN B 1 246 ? 41.634 0.124 78.405 1.00 114.22 1123 GLN B CA 1
ATOM 5047 C C . GLN B 1 246 ? 41.227 0.145 76.911 1.00 115.54 1123 GLN B C 1
ATOM 5048 O O . GLN B 1 246 ? 41.103 -0.918 76.294 1.00 115.86 1123 GLN B O 1
ATOM 5054 N N . LYS B 1 247 ? 41.034 1.359 76.341 1.00 109.59 1124 LYS B N 1
ATOM 5055 C CA . LYS B 1 247 ? 40.692 1.649 74.936 1.00 107.55 1124 LYS B CA 1
ATOM 5056 C C . LYS B 1 247 ? 39.321 1.033 74.527 1.00 112.77 1124 LYS B C 1
ATOM 5057 O O . LYS B 1 247 ? 38.992 1.035 73.336 1.00 111.37 1124 LYS B O 1
ATOM 5063 N N . ARG B 1 248 ? 38.520 0.545 75.497 1.00 111.76 1125 ARG B N 1
ATOM 5064 C CA . ARG B 1 248 ? 37.197 -0.026 75.217 1.00 112.88 1125 ARG B CA 1
ATOM 5065 C C . ARG B 1 248 ? 36.180 1.123 75.175 1.00 116.32 1125 ARG B C 1
ATOM 5066 O O . ARG B 1 248 ? 35.579 1.470 76.196 1.00 116.48 1125 ARG B O 1
ATOM 5074 N N . TRP B 1 249 ? 36.037 1.746 73.988 1.00 111.79 1126 TRP B N 1
ATOM 5075 C CA . TRP B 1 249 ? 35.208 2.935 73.777 1.00 110.08 1126 TRP B CA 1
ATOM 5076 C C . TRP B 1 249 ? 33.714 2.610 73.765 1.00 115.88 1126 TRP B C 1
ATOM 5077 O O . TRP B 1 249 ? 32.928 3.339 74.373 1.00 115.46 1126 TRP B O 1
ATOM 5088 N N . ASP B 1 250 ? 33.319 1.550 73.045 1.00 114.02 1127 ASP B N 1
ATOM 5089 C CA . ASP B 1 250 ? 31.919 1.164 72.881 1.00 115.33 1127 ASP B CA 1
ATOM 5090 C C . ASP B 1 250 ? 31.306 0.712 74.206 1.00 121.08 1127 ASP B C 1
ATOM 5091 O O . ASP B 1 250 ? 30.129 0.986 74.447 1.00 121.42 1127 ASP B O 1
ATOM 5096 N N . GLU B 1 251 ? 32.097 0.049 75.068 1.00 118.54 1128 GLU B N 1
ATOM 5097 C CA . GLU B 1 251 ? 31.629 -0.425 76.371 1.00 120.45 1128 GLU B CA 1
ATOM 5098 C C . GLU B 1 251 ? 31.433 0.773 77.320 1.00 123.17 1128 GLU B C 1
ATOM 5099 O O . GLU B 1 251 ? 30.480 0.786 78.098 1.00 124.06 1128 GLU B O 1
ATOM 5105 N N . ALA B 1 252 ? 32.313 1.789 77.222 1.00 117.77 1129 ALA B N 1
ATOM 5106 C CA . ALA B 1 252 ? 32.244 3.009 78.034 1.00 116.57 1129 ALA B CA 1
ATOM 5107 C C . ALA B 1 252 ? 31.094 3.906 77.589 1.00 119.07 1129 ALA B C 1
ATOM 5108 O O . ALA B 1 252 ? 30.518 4.618 78.413 1.00 118.88 1129 ALA B O 1
ATOM 5110 N N . ALA B 1 253 ? 30.764 3.867 76.286 1.00 114.42 1130 ALA B N 1
ATOM 5111 C CA . ALA B 1 253 ? 29.701 4.664 75.681 1.00 112.96 1130 ALA B CA 1
ATOM 5112 C C . ALA B 1 253 ? 28.323 4.317 76.276 1.00 118.55 1130 ALA B C 1
ATOM 5113 O O . ALA B 1 253 ? 27.563 5.231 76.598 1.00 117.59 1130 ALA B O 1
ATOM 5115 N N . VAL B 1 254 ? 28.015 3.012 76.444 1.00 117.37 1131 VAL B N 1
ATOM 5116 C CA . VAL B 1 254 ? 26.722 2.563 76.977 1.00 119.38 1131 VAL B CA 1
ATOM 5117 C C . VAL B 1 254 ? 26.726 2.736 78.532 1.00 124.49 1131 VAL B C 1
ATOM 5118 O O . VAL B 1 254 ? 25.660 2.968 79.106 1.00 125.37 1131 VAL B O 1
ATOM 5122 N N . ASN B 1 255 ? 27.915 2.683 79.189 1.00 120.34 1132 ASN B N 1
ATOM 5123 C CA . ASN B 1 255 ? 28.021 2.838 80.644 1.00 120.99 1132 ASN B CA 1
ATOM 5124 C C . ASN B 1 255 ? 27.836 4.315 81.059 1.00 122.78 1132 ASN B C 1
ATOM 5125 O O . ASN B 1 255 ? 27.249 4.568 82.113 1.00 124.11 1132 ASN B O 1
ATOM 5130 N N . LEU B 1 256 ? 28.338 5.281 80.238 1.00 115.74 1133 LEU B N 1
ATOM 5131 C CA . LEU B 1 256 ? 28.197 6.730 80.486 1.00 113.50 1133 LEU B CA 1
ATOM 5132 C C . LEU B 1 256 ? 26.744 7.197 80.318 1.00 116.99 1133 LEU B C 1
ATOM 5133 O O . LEU B 1 256 ? 26.380 8.250 80.847 1.00 116.03 1133 LEU B O 1
ATOM 5138 N N . ALA B 1 257 ? 25.927 6.430 79.565 1.00 113.99 1134 ALA B N 1
ATOM 5139 C CA . ALA B 1 257 ? 24.508 6.715 79.356 1.00 114.43 1134 ALA B CA 1
ATOM 5140 C C . ALA B 1 257 ? 23.707 6.368 80.613 1.00 120.99 1134 ALA B C 1
ATOM 5141 O O . ALA B 1 257 ? 22.680 6.992 80.887 1.00 121.07 1134 ALA B O 1
ATOM 5143 N N . LYS B 1 258 ? 24.214 5.396 81.403 1.00 119.37 1135 LYS B N 1
ATOM 5144 C CA . LYS B 1 258 ? 23.621 4.923 82.662 1.00 121.74 1135 LYS B CA 1
ATOM 5145 C C . LYS B 1 258 ? 24.064 5.830 83.835 1.00 125.28 1135 LYS B C 1
ATOM 5146 O O . LYS B 1 258 ? 24.216 5.356 84.968 1.00 127.40 1135 LYS B O 1
ATOM 5152 N N . SER B 1 259 ? 24.265 7.137 83.554 1.00 118.73 1136 SER B N 1
ATOM 5153 C CA . SER B 1 259 ? 24.754 8.123 84.518 1.00 117.45 1136 SER B CA 1
ATOM 5154 C C . SER B 1 259 ? 23.698 9.162 84.895 1.00 120.14 1136 SER B C 1
ATOM 5155 O O . SER B 1 259 ? 22.670 9.294 84.223 1.00 119.20 1136 SER B O 1
ATOM 5158 N N . ARG B 1 260 ? 23.983 9.923 85.970 1.00 116.43 1137 ARG B N 1
ATOM 5159 C CA . ARG B 1 260 ? 23.151 11.031 86.428 1.00 116.11 1137 ARG B CA 1
ATOM 5160 C C . ARG B 1 260 ? 23.313 12.202 85.452 1.00 115.72 1137 ARG B C 1
ATOM 5161 O O . ARG B 1 260 ? 22.345 12.895 85.154 1.00 115.26 1137 ARG B O 1
ATOM 5169 N N . TRP B 1 261 ? 24.539 12.366 84.920 1.00 109.12 1138 TRP B N 1
ATOM 5170 C CA . TRP B 1 261 ? 24.950 13.382 83.957 1.00 106.27 1138 TRP B CA 1
ATOM 5171 C C . TRP B 1 261 ? 24.180 13.228 82.634 1.00 110.95 1138 TRP B C 1
ATOM 5172 O O . TRP B 1 261 ? 23.742 14.237 82.075 1.00 109.70 1138 TRP B O 1
ATOM 5183 N N . TYR B 1 262 ? 23.989 11.978 82.152 1.00 108.96 1139 TYR B N 1
ATOM 5184 C CA . TYR B 1 262 ? 23.281 11.733 80.897 1.00 108.79 1139 TYR B CA 1
ATOM 5185 C C . TYR B 1 262 ? 21.787 12.050 81.034 1.00 115.70 1139 TYR B C 1
ATOM 5186 O O . TYR B 1 262 ? 21.193 12.526 80.071 1.00 114.78 1139 TYR B O 1
ATOM 5195 N N . ASN B 1 263 ? 21.174 11.771 82.201 1.00 115.51 1140 ASN B N 1
ATOM 5196 C CA . ASN B 1 263 ? 19.741 12.020 82.389 1.00 117.59 1140 ASN B CA 1
ATOM 5197 C C . ASN B 1 263 ? 19.466 13.497 82.769 1.00 121.61 1140 ASN B C 1
ATOM 5198 O O . ASN B 1 263 ? 18.358 13.983 82.522 1.00 122.06 1140 ASN B O 1
ATOM 5203 N N . GLN B 1 264 ? 20.466 14.208 83.341 1.00 117.32 1141 GLN B N 1
ATOM 5204 C CA . GLN B 1 264 ? 20.313 15.612 83.754 1.00 116.94 1141 GLN B CA 1
ATOM 5205 C C . GLN B 1 264 ? 20.401 16.527 82.521 1.00 117.26 1141 GLN B C 1
ATOM 5206 O O . GLN B 1 264 ? 19.489 17.321 82.284 1.00 117.01 1141 GLN B O 1
ATOM 5212 N N . THR B 1 265 ? 21.492 16.397 81.737 1.00 111.11 1142 THR B N 1
ATOM 5213 C CA . THR B 1 265 ? 21.732 17.153 80.498 1.00 108.68 1142 THR B CA 1
ATOM 5214 C C . THR B 1 265 ? 21.960 16.122 79.362 1.00 109.50 1142 THR B C 1
ATOM 5215 O O . THR B 1 265 ? 23.096 15.716 79.112 1.00 107.52 1142 THR B O 1
ATOM 5219 N N . PRO B 1 266 ? 20.878 15.639 78.707 1.00 105.84 1143 PRO B N 1
ATOM 5220 C CA . PRO B 1 266 ? 21.045 14.547 77.729 1.00 104.73 1143 PRO B CA 1
ATOM 5221 C C . PRO B 1 266 ? 21.618 14.987 76.373 1.00 104.47 1143 PRO B C 1
ATOM 5222 O O . PRO B 1 266 ? 22.350 14.202 75.763 1.00 102.31 1143 PRO B O 1
ATOM 5226 N N . ASN B 1 267 ? 21.265 16.188 75.878 1.00 99.97 1144 ASN B N 1
ATOM 5227 C CA . ASN B 1 267 ? 21.731 16.651 74.564 1.00 97.95 1144 ASN B CA 1
ATOM 5228 C C . ASN B 1 267 ? 23.234 16.934 74.569 1.00 98.58 1144 ASN B C 1
ATOM 5229 O O . ASN B 1 267 ? 23.888 16.706 73.549 1.00 97.58 1144 ASN B O 1
ATOM 5234 N N . ARG B 1 268 ? 23.779 17.417 75.707 1.00 92.98 1145 ARG B N 1
ATOM 5235 C CA . ARG B 1 268 ? 25.202 17.709 75.848 1.00 90.40 1145 ARG B CA 1
ATOM 5236 C C . ARG B 1 268 ? 25.998 16.415 76.036 1.00 93.79 1145 ARG B C 1
ATOM 5237 O O . ARG B 1 268 ? 27.077 16.280 75.457 1.00 92.77 1145 ARG B O 1
ATOM 5245 N N . ALA B 1 269 ? 25.476 15.475 76.859 1.00 90.79 1146 ALA B N 1
ATOM 5246 C CA . ALA B 1 269 ? 26.140 14.201 77.159 1.00 90.25 1146 ALA B CA 1
ATOM 5247 C C . ALA B 1 269 ? 26.281 13.328 75.904 1.00 91.41 1146 ALA B C 1
ATOM 5248 O O . ALA B 1 269 ? 27.365 12.794 75.678 1.00 90.51 1146 ALA B O 1
ATOM 5250 N N . LYS B 1 270 ? 25.210 13.224 75.070 1.00 85.92 1147 LYS B N 1
ATOM 5251 C CA . LYS B 1 270 ? 25.195 12.425 73.833 1.00 83.85 1147 LYS B CA 1
ATOM 5252 C C . LYS B 1 270 ? 26.337 12.852 72.900 1.00 83.59 1147 LYS B C 1
ATOM 5253 O O . LYS B 1 270 ? 26.989 11.993 72.305 1.00 83.05 1147 LYS B O 1
ATOM 5255 N N . ARG B 1 271 ? 26.611 14.168 72.820 1.00 77.20 1148 ARG B N 1
ATOM 5256 C CA . ARG B 1 271 ? 27.699 14.710 72.012 1.00 75.01 1148 ARG B CA 1
ATOM 5257 C C . ARG B 1 271 ? 29.095 14.341 72.585 1.00 78.48 1148 ARG B C 1
ATOM 5258 O O . ARG B 1 271 ? 30.004 14.005 71.818 1.00 76.78 1148 ARG B O 1
ATOM 5266 N N . VAL B 1 272 ? 29.262 14.427 73.920 1.00 75.39 1149 VAL B N 1
ATOM 5267 C CA . VAL B 1 272 ? 30.532 14.124 74.585 1.00 75.01 1149 VAL B CA 1
ATOM 5268 C C . VAL B 1 272 ? 30.812 12.595 74.496 1.00 79.80 1149 VAL B C 1
ATOM 5269 O O . VAL B 1 272 ? 31.942 12.212 74.203 1.00 78.71 1149 VAL B O 1
ATOM 5273 N N . ILE B 1 273 ? 29.783 11.746 74.718 1.00 78.36 1150 ILE B N 1
ATOM 5274 C CA . ILE B 1 273 ? 29.882 10.278 74.686 1.00 79.73 1150 ILE B CA 1
ATOM 5275 C C . ILE B 1 273 ? 30.230 9.803 73.252 1.00 84.91 1150 ILE B C 1
ATOM 5276 O O . ILE B 1 273 ? 31.037 8.879 73.115 1.00 85.53 1150 ILE B O 1
ATOM 5281 N N . THR B 1 274 ? 29.660 10.444 72.198 1.00 81.06 1151 THR B N 1
ATOM 5282 C CA . THR B 1 274 ? 29.968 10.103 70.800 1.00 80.11 1151 THR B CA 1
ATOM 5283 C C . THR B 1 274 ? 31.465 10.380 70.518 1.00 83.96 1151 THR B C 1
ATOM 5284 O O . THR B 1 274 ? 32.133 9.556 69.891 1.00 84.16 1151 THR B O 1
ATOM 5288 N N . THR B 1 275 ? 31.983 11.521 71.025 1.00 79.43 1152 THR B N 1
ATOM 5289 C CA . THR B 1 275 ? 33.373 11.952 70.860 1.00 78.00 1152 THR B CA 1
ATOM 5290 C C . THR B 1 275 ? 34.306 10.920 71.565 1.00 83.03 1152 THR B C 1
ATOM 5291 O O . THR B 1 275 ? 35.381 10.639 71.038 1.00 82.78 1152 THR B O 1
ATOM 5295 N N . PHE B 1 276 ? 33.879 10.327 72.704 1.00 80.22 1153 PHE B N 1
ATOM 5296 C CA . PHE B 1 276 ? 34.660 9.272 73.361 1.00 81.19 1153 PHE B CA 1
ATOM 5297 C C . PHE B 1 276 ? 34.611 7.967 72.569 1.00 85.72 1153 PHE B C 1
ATOM 5298 O O . PHE B 1 276 ? 35.606 7.253 72.499 1.00 85.82 1153 PHE B O 1
ATOM 5306 N N . ARG B 1 277 ? 33.443 7.646 72.002 1.00 82.80 1154 ARG B N 1
ATOM 5307 C CA . ARG B 1 277 ? 33.204 6.402 71.282 1.00 83.78 1154 ARG B CA 1
ATOM 5308 C C . ARG B 1 277 ? 33.933 6.381 69.923 1.00 88.79 1154 ARG B C 1
ATOM 5309 O O . ARG B 1 277 ? 34.479 5.341 69.546 1.00 89.29 1154 ARG B O 1
ATOM 5317 N N . THR B 1 278 ? 33.936 7.517 69.196 1.00 85.14 1155 THR B N 1
ATOM 5318 C CA . THR B 1 278 ? 34.487 7.598 67.839 1.00 84.46 1155 THR B CA 1
ATOM 5319 C C . THR B 1 278 ? 35.874 8.269 67.762 1.00 88.86 1155 THR B C 1
ATOM 5320 O O . THR B 1 278 ? 36.642 7.954 66.846 1.00 88.88 1155 THR B O 1
ATOM 5324 N N . GLY B 1 279 ? 36.155 9.214 68.657 1.00 85.26 1156 GLY B N 1
ATOM 5325 C CA . GLY B 1 279 ? 37.404 9.970 68.629 1.00 84.10 1156 GLY B CA 1
ATOM 5326 C C . GLY B 1 279 ? 37.402 11.011 67.522 1.00 86.82 1156 GLY B C 1
ATOM 5327 O O . GLY B 1 279 ? 38.466 11.399 67.025 1.00 85.99 1156 GLY B O 1
ATOM 5328 N N . THR B 1 280 ? 36.188 11.457 67.113 1.00 82.46 1157 THR B N 1
ATOM 5329 C CA . THR B 1 280 ? 35.974 12.458 66.063 1.00 80.70 1157 THR B CA 1
ATOM 5330 C C . THR B 1 280 ? 35.108 13.608 66.606 1.00 83.77 1157 THR B C 1
ATOM 5331 O O . THR B 1 280 ? 34.621 13.523 67.734 1.00 84.96 1157 THR B O 1
ATOM 5335 N N . TRP B 1 281 ? 34.902 14.668 65.795 1.00 78.22 1158 TRP B N 1
ATOM 5336 C CA . TRP B 1 281 ? 34.071 15.827 66.156 1.00 77.24 1158 TRP B CA 1
ATOM 5337 C C . TRP B 1 281 ? 32.695 15.804 65.449 1.00 80.72 1158 TRP B C 1
ATOM 5338 O O . TRP B 1 281 ? 32.027 16.843 65.389 1.00 79.56 1158 TRP B O 1
ATOM 5349 N N . ASP B 1 282 ? 32.277 14.625 64.919 1.00 78.17 1159 ASP B N 1
ATOM 5350 C CA . ASP B 1 282 ? 31.047 14.433 64.130 1.00 77.97 1159 ASP B CA 1
ATOM 5351 C C . ASP B 1 282 ? 29.763 14.797 64.909 1.00 82.29 1159 ASP B C 1
ATOM 5352 O O . ASP B 1 282 ? 28.807 15.243 64.277 1.00 83.40 1159 ASP B O 1
ATOM 5357 N N . ALA B 1 283 ? 29.739 14.656 66.252 1.00 77.96 1160 ALA B N 1
ATOM 5358 C CA . ALA B 1 283 ? 28.559 15.013 67.061 1.00 77.53 1160 ALA B CA 1
ATOM 5359 C C . ALA B 1 283 ? 28.408 16.550 67.202 1.00 79.37 1160 ALA B C 1
ATOM 5360 O O . ALA B 1 283 ? 27.398 17.019 67.723 1.00 79.70 1160 ALA B O 1
ATOM 5362 N N . TYR B 1 284 ? 29.414 17.318 66.737 1.00 74.41 1161 TYR B N 1
ATOM 5363 C CA . TYR B 1 284 ? 29.442 18.783 66.738 1.00 73.76 1161 TYR B CA 1
ATOM 5364 C C . TYR B 1 284 ? 29.404 19.323 65.295 1.00 80.78 1161 TYR B C 1
ATOM 5365 O O . TYR B 1 284 ? 29.354 20.538 65.096 1.00 81.03 1161 TYR B O 1
ATOM 5374 N N . SER B 1 285 ? 29.411 18.413 64.296 1.00 79.29 261 SER B N 1
ATOM 5375 C CA . SER B 1 285 ? 29.353 18.750 62.869 1.00 79.73 261 SER B CA 1
ATOM 5376 C C . SER B 1 285 ? 27.899 18.871 62.401 1.00 86.39 261 SER B C 1
ATOM 5377 O O . SER B 1 285 ? 27.038 18.100 62.842 1.00 88.20 261 SER B O 1
ATOM 5380 N N . GLU B 1 286 ? 27.625 19.847 61.520 1.00 82.55 262 GLU B N 1
ATOM 5381 C CA . GLU B 1 286 ? 26.286 20.070 60.969 1.00 82.92 262 GLU B CA 1
ATOM 5382 C C . GLU B 1 286 ? 26.074 19.169 59.753 1.00 85.54 262 GLU B C 1
ATOM 5383 O O . GLU B 1 286 ? 26.991 18.987 58.950 1.00 84.36 262 GLU B O 1
ATOM 5389 N N . GLN B 1 287 ? 24.863 18.591 59.638 1.00 83.05 263 GLN B N 1
ATOM 5390 C CA . GLN B 1 287 ? 24.460 17.656 58.571 1.00 82.85 263 GLN B CA 1
ATOM 5391 C C . GLN B 1 287 ? 24.484 18.290 57.150 1.00 83.66 263 GLN B C 1
ATOM 5392 O O . GLN B 1 287 ? 24.589 17.549 56.170 1.00 82.96 263 GLN B O 1
ATOM 5394 N N . TRP B 1 288 ? 24.390 19.632 57.040 1.00 78.46 264 TRP B N 1
ATOM 5395 C CA . TRP B 1 288 ? 24.376 20.296 55.741 1.00 77.46 264 TRP B CA 1
ATOM 5396 C C . TRP B 1 288 ? 25.790 20.408 55.155 1.00 79.13 264 TRP B C 1
ATOM 5397 O O . TRP B 1 288 ? 25.924 20.508 53.936 1.00 77.62 264 TRP B O 1
ATOM 5408 N N . ILE B 1 289 ? 26.833 20.373 56.011 1.00 75.84 265 ILE B N 1
ATOM 5409 C CA . ILE B 1 289 ? 28.248 20.489 55.618 1.00 74.12 265 ILE B CA 1
ATOM 5410 C C . ILE B 1 289 ? 28.653 19.313 54.697 1.00 76.00 265 ILE B C 1
ATOM 5411 O O . ILE B 1 289 ? 29.304 19.549 53.677 1.00 74.56 265 ILE B O 1
ATOM 5416 N N . PHE B 1 290 ? 28.276 18.067 55.050 1.00 72.64 266 PHE B N 1
ATOM 5417 C CA . PHE B 1 290 ? 28.608 16.909 54.222 1.00 72.55 266 PHE B CA 1
ATOM 5418 C C . PHE B 1 290 ? 27.860 16.987 52.869 1.00 78.99 266 PHE B C 1
ATOM 5419 O O . PHE B 1 290 ? 28.403 16.559 51.846 1.00 79.63 266 PHE B O 1
ATOM 5427 N N . ARG B 1 291 ? 26.632 17.558 52.862 1.00 75.45 267 ARG B N 1
ATOM 5428 C CA . ARG B 1 291 ? 25.834 17.743 51.645 1.00 74.72 267 ARG B CA 1
ATOM 5429 C C . ARG B 1 291 ? 26.470 18.784 50.731 1.00 75.68 267 ARG B C 1
ATOM 5430 O O . ARG B 1 291 ? 26.214 18.784 49.537 1.00 76.05 267 ARG B O 1
ATOM 5438 N N . LEU B 1 292 ? 27.298 19.665 51.292 1.00 70.66 268 LEU B N 1
ATOM 5439 C CA . LEU B 1 292 ? 28.010 20.679 50.529 1.00 69.84 268 LEU B CA 1
ATOM 5440 C C . LEU B 1 292 ? 29.266 20.057 49.902 1.00 73.45 268 LEU B C 1
ATOM 5441 O O . LEU B 1 292 ? 29.641 20.449 48.800 1.00 73.76 268 LEU B O 1
ATOM 5446 N N . TYR B 1 293 ? 29.896 19.061 50.580 1.00 68.97 269 TYR B N 1
ATOM 5447 C CA . TYR B 1 293 ? 31.063 18.371 50.026 1.00 67.58 269 TYR B CA 1
ATOM 5448 C C . TYR B 1 293 ? 30.672 17.531 48.802 1.00 72.86 269 TYR B C 1
ATOM 5449 O O . TYR B 1 293 ? 31.407 17.528 47.818 1.00 73.19 269 TYR B O 1
ATOM 5458 N N . VAL B 1 294 ? 29.513 16.837 48.855 1.00 70.61 270 VAL B N 1
ATOM 5459 C CA . VAL B 1 294 ? 29.023 15.999 47.746 1.00 71.78 270 VAL B CA 1
ATOM 5460 C C . VAL B 1 294 ? 28.601 16.920 46.564 1.00 76.96 270 VAL B C 1
ATOM 5461 O O . VAL B 1 294 ? 28.649 16.489 45.409 1.00 77.49 270 VAL B O 1
ATOM 5465 N N . ALA B 1 295 ? 28.222 18.186 46.860 1.00 72.82 271 ALA B N 1
ATOM 5466 C CA . ALA B 1 295 ? 27.867 19.181 45.845 1.00 72.25 271 ALA B CA 1
ATOM 5467 C C . ALA B 1 295 ? 29.137 19.713 45.144 1.00 72.93 271 ALA B C 1
ATOM 5468 O O . ALA B 1 295 ? 29.067 20.181 44.001 1.00 73.11 271 ALA B O 1
ATOM 5470 N N . ILE B 1 296 ? 30.301 19.623 45.829 1.00 65.86 272 ILE B N 1
ATOM 5471 C CA . ILE B 1 296 ? 31.579 20.061 45.274 1.00 63.76 272 ILE B CA 1
ATOM 5472 C C . ILE B 1 296 ? 32.184 18.903 44.463 1.00 66.51 272 ILE B C 1
ATOM 5473 O O . ILE B 1 296 ? 32.482 19.081 43.288 1.00 65.42 272 ILE B O 1
ATOM 5478 N N . GLY B 1 297 ? 32.328 17.739 45.085 1.00 63.39 273 GLY B N 1
ATOM 5479 C CA . GLY B 1 297 ? 32.910 16.564 44.450 1.00 63.09 273 GLY B CA 1
ATOM 5480 C C . GLY B 1 297 ? 32.186 16.006 43.236 1.00 68.63 273 GLY B C 1
ATOM 5481 O O . GLY B 1 297 ? 32.840 15.621 42.269 1.00 67.71 273 GLY B O 1
ATOM 5482 N N . TRP B 1 298 ? 30.839 15.913 43.279 1.00 67.71 274 TRP B N 1
ATOM 5483 C CA . TRP B 1 298 ? 30.062 15.366 42.151 1.00 69.63 274 TRP B CA 1
ATOM 5484 C C . TRP B 1 298 ? 29.260 16.461 41.388 1.00 73.20 274 TRP B C 1
ATOM 5485 O O . TRP B 1 298 ? 28.916 16.259 40.223 1.00 72.87 274 TRP B O 1
ATOM 5496 N N . GLY B 1 299 ? 28.985 17.587 42.047 1.00 69.39 275 GLY B N 1
ATOM 5497 C CA . GLY B 1 299 ? 28.211 18.683 41.478 1.00 69.88 275 GLY B CA 1
ATOM 5498 C C . GLY B 1 299 ? 28.975 19.646 40.598 1.00 73.40 275 GLY B C 1
ATOM 5499 O O . GLY B 1 299 ? 28.553 19.902 39.472 1.00 73.57 275 GLY B O 1
ATOM 5500 N N . VAL B 1 300 ? 30.079 20.216 41.106 1.00 70.23 276 VAL B N 1
ATOM 5501 C CA . VAL B 1 300 ? 30.903 21.180 40.349 1.00 70.20 276 VAL B CA 1
ATOM 5502 C C . VAL B 1 300 ? 31.468 20.492 39.038 1.00 75.38 276 VAL B C 1
ATOM 5503 O O . VAL B 1 300 ? 31.298 21.092 37.970 1.00 75.30 276 VAL B O 1
ATOM 5507 N N . PRO B 1 301 ? 32.042 19.248 39.041 1.00 72.50 277 PRO B N 1
ATOM 5508 C CA . PRO B 1 301 ? 32.512 18.660 37.771 1.00 72.88 277 PRO B CA 1
ATOM 5509 C C . PRO B 1 301 ? 31.452 18.691 36.656 1.00 79.22 277 PRO B C 1
ATOM 5510 O O . PRO B 1 301 ? 31.770 19.039 35.523 1.00 79.77 277 PRO B O 1
ATOM 5514 N N . LEU B 1 302 ? 30.193 18.412 36.994 1.00 77.18 278 LEU B N 1
ATOM 5515 C CA . LEU B 1 302 ? 29.066 18.372 36.054 1.00 78.76 278 LEU B CA 1
ATOM 5516 C C . LEU B 1 302 ? 28.805 19.756 35.387 1.00 83.42 278 LEU B C 1
ATOM 5517 O O . LEU B 1 302 ? 28.384 19.811 34.235 1.00 84.89 278 LEU B O 1
ATOM 5522 N N . LEU B 1 303 ? 29.124 20.846 36.099 1.00 78.66 279 LEU B N 1
ATOM 5523 C CA . LEU B 1 303 ? 28.918 22.246 35.725 1.00 78.49 279 LEU B CA 1
ATOM 5524 C C . LEU B 1 303 ? 29.943 22.696 34.636 1.00 76.88 279 LEU B C 1
ATOM 5525 O O . LEU B 1 303 ? 29.668 23.679 33.948 1.00 76.59 279 LEU B O 1
ATOM 5530 N N . PHE B 1 304 ? 31.081 21.988 34.449 1.00 70.33 280 PHE B N 1
ATOM 5531 C CA . PHE B 1 304 ? 32.034 22.393 33.394 1.00 69.29 280 PHE B CA 1
ATOM 5532 C C . PHE B 1 304 ? 32.337 21.226 32.408 1.00 72.76 280 PHE B C 1
ATOM 5533 O O . PHE B 1 304 ? 32.745 21.501 31.272 1.00 71.68 280 PHE B O 1
ATOM 5541 N N . VAL B 1 305 ? 32.059 19.960 32.797 1.00 69.91 281 VAL B N 1
ATOM 5542 C CA . VAL B 1 305 ? 32.297 18.795 31.930 1.00 70.21 281 VAL B CA 1
ATOM 5543 C C . VAL B 1 305 ? 31.161 18.669 30.903 1.00 78.19 281 VAL B C 1
ATOM 5544 O O . VAL B 1 305 ? 31.458 18.320 29.751 1.00 80.34 281 VAL B O 1
ATOM 5548 N N . VAL B 1 306 ? 29.880 18.934 31.278 1.00 74.89 282 VAL B N 1
ATOM 5549 C CA . VAL B 1 306 ? 28.834 18.756 30.270 1.00 76.94 282 VAL B CA 1
ATOM 5550 C C . VAL B 1 306 ? 28.935 19.940 29.238 1.00 80.05 282 VAL B C 1
ATOM 5551 O O . VAL B 1 306 ? 28.852 19.623 28.052 1.00 80.95 282 VAL B O 1
ATOM 5555 N N . PRO B 1 307 ? 29.214 21.242 29.592 1.00 75.23 283 PRO B N 1
ATOM 5556 C CA . PRO B 1 307 ? 29.316 22.276 28.538 1.00 76.49 283 PRO B CA 1
ATOM 5557 C C . PRO B 1 307 ? 30.524 22.039 27.614 1.00 81.35 283 PRO B C 1
ATOM 5558 O O . PRO B 1 307 ? 30.503 22.486 26.466 1.00 82.16 283 PRO B O 1
ATOM 5562 N N . TRP B 1 308 ? 31.552 21.307 28.106 1.00 76.69 284 TRP B N 1
ATOM 5563 C CA . TRP B 1 308 ? 32.704 20.880 27.323 1.00 76.16 284 TRP B CA 1
ATOM 5564 C C . TRP B 1 308 ? 32.257 19.848 26.299 1.00 79.99 284 TRP B C 1
ATOM 5565 O O . TRP B 1 308 ? 32.651 19.928 25.141 1.00 79.71 284 TRP B O 1
ATOM 5576 N N . GLY B 1 309 ? 31.431 18.900 26.743 1.00 76.60 285 GLY B N 1
ATOM 5577 C CA . GLY B 1 309 ? 30.874 17.851 25.898 1.00 77.65 285 GLY B CA 1
ATOM 5578 C C . GLY B 1 309 ? 29.942 18.366 24.820 1.00 84.10 285 GLY B C 1
ATOM 5579 O O . GLY B 1 309 ? 29.981 17.864 23.696 1.00 86.35 285 GLY B O 1
ATOM 5580 N N . ILE B 1 310 ? 29.118 19.395 25.143 1.00 80.40 286 ILE B N 1
ATOM 5581 C CA . ILE B 1 310 ? 28.137 20.006 24.225 1.00 82.63 286 ILE B CA 1
ATOM 5582 C C . ILE B 1 310 ? 28.875 20.754 23.088 1.00 88.79 286 ILE B C 1
ATOM 5583 O O . ILE B 1 310 ? 28.507 20.586 21.919 1.00 89.93 286 ILE B O 1
ATOM 5588 N N . VAL B 1 311 ? 29.920 21.551 23.428 1.00 85.12 287 VAL B N 1
ATOM 5589 C CA . VAL B 1 311 ? 30.702 22.308 22.437 1.00 85.78 287 VAL B CA 1
ATOM 5590 C C . VAL B 1 311 ? 31.602 21.336 21.657 1.00 90.78 287 VAL B C 1
ATOM 5591 O O . VAL B 1 311 ? 31.807 21.533 20.460 1.00 91.93 287 VAL B O 1
ATOM 5595 N N . LYS B 1 312 ? 32.116 20.281 22.328 1.00 87.33 288 LYS B N 1
ATOM 5596 C CA . LYS B 1 312 ? 32.937 19.249 21.688 1.00 87.56 288 LYS B CA 1
ATOM 5597 C C . LYS B 1 312 ? 32.021 18.164 21.094 1.00 95.08 288 LYS B C 1
ATOM 5598 O O . LYS B 1 312 ? 32.253 16.982 21.291 1.00 95.47 288 LYS B O 1
ATOM 5604 N N . TYR B 1 313 ? 30.988 18.584 20.359 1.00 93.29 289 TYR B N 1
ATOM 5605 C CA . TYR B 1 313 ? 30.014 17.742 19.656 1.00 94.31 289 TYR B CA 1
ATOM 5606 C C . TYR B 1 313 ? 29.403 18.579 18.559 1.00 99.14 289 TYR B C 1
ATOM 5607 O O . TYR B 1 313 ? 29.357 18.150 17.407 1.00 100.11 289 TYR B O 1
ATOM 5616 N N . LEU B 1 314 ? 29.026 19.816 18.904 1.00 95.67 290 LEU B N 1
ATOM 5617 C CA . LEU B 1 314 ? 28.427 20.754 17.972 1.00 98.26 290 LEU B CA 1
ATOM 5618 C C . LEU B 1 314 ? 29.481 21.486 17.140 1.00 105.42 290 LEU B C 1
ATOM 5619 O O . LEU B 1 314 ? 29.255 21.710 15.950 1.00 107.08 290 LEU B O 1
ATOM 5624 N N . TYR B 1 315 ? 30.617 21.861 17.745 1.00 103.12 291 TYR B N 1
ATOM 5625 C CA . TYR B 1 315 ? 31.606 22.674 17.046 1.00 104.77 291 TYR B CA 1
ATOM 5626 C C . TYR B 1 315 ? 32.955 21.914 16.823 1.00 110.59 291 TYR B C 1
ATOM 5627 O O . TYR B 1 315 ? 33.716 22.313 15.937 1.00 110.53 291 TYR B O 1
ATOM 5636 N N . GLU B 1 316 ? 33.227 20.823 17.573 1.00 108.32 292 GLU B N 1
ATOM 5637 C CA . GLU B 1 316 ? 34.417 19.972 17.369 1.00 108.29 292 GLU B CA 1
ATOM 5638 C C . GLU B 1 316 ? 34.043 18.510 17.577 1.00 115.16 292 GLU B C 1
ATOM 5639 O O . GLU B 1 316 ? 33.635 18.134 18.674 1.00 114.56 292 GLU B O 1
ATOM 5645 N N . ASP B 1 317 ? 34.150 17.691 16.522 1.00 113.88 293 ASP B N 1
ATOM 5646 C CA . ASP B 1 317 ? 33.788 16.274 16.587 1.00 114.56 293 ASP B CA 1
ATOM 5647 C C . ASP B 1 317 ? 34.671 15.486 15.607 1.00 121.04 293 ASP B C 1
ATOM 5648 O O . ASP B 1 317 ? 34.370 15.437 14.404 1.00 123.34 293 ASP B O 1
ATOM 5653 N N . GLU B 1 318 ? 35.796 14.921 16.107 1.00 116.18 294 GLU B N 1
ATOM 5654 C CA . GLU B 1 318 ? 36.735 14.177 15.264 1.00 116.64 294 GLU B CA 1
ATOM 5655 C C . GLU B 1 318 ? 37.554 13.154 16.086 1.00 119.55 294 GLU B C 1
ATOM 5656 O O . GLU B 1 318 ? 38.521 13.522 16.761 1.00 116.99 294 GLU B O 1
ATOM 5658 N N . GLY B 1 319 ? 37.159 11.882 15.987 1.00 117.96 295 GLY B N 1
ATOM 5659 C CA . GLY B 1 319 ? 37.820 10.755 16.644 1.00 117.40 295 GLY B CA 1
ATOM 5660 C C . GLY B 1 319 ? 37.739 10.755 18.157 1.00 120.11 295 GLY B C 1
ATOM 5661 O O . GLY B 1 319 ? 38.774 10.816 18.827 1.00 118.66 295 GLY B O 1
ATOM 5662 N N . CYS B 1 320 ? 36.499 10.678 18.709 1.00 116.72 296 CYS B N 1
ATOM 5663 C CA . CYS B 1 320 ? 36.163 10.685 20.153 1.00 114.74 296 CYS B CA 1
ATOM 5664 C C . CYS B 1 320 ? 36.650 11.987 20.798 1.00 117.99 296 CYS B C 1
ATOM 5665 O O . CYS B 1 320 ? 36.737 12.076 22.020 1.00 116.06 296 CYS B O 1
ATOM 5668 N N . TRP B 1 321 ? 36.914 13.005 19.961 1.00 116.37 297 TRP B N 1
ATOM 5669 C CA . TRP B 1 321 ? 37.379 14.347 20.307 1.00 116.02 297 TRP B CA 1
ATOM 5670 C C . TRP B 1 321 ? 38.851 14.251 20.797 1.00 121.10 297 TRP B C 1
ATOM 5671 O O . TRP B 1 321 ? 39.245 14.887 21.787 1.00 119.37 297 TRP B O 1
ATOM 5682 N N . THR B 1 322 ? 39.662 13.452 20.059 1.00 119.57 298 THR B N 1
ATOM 5683 C CA . THR B 1 322 ? 41.095 13.279 20.294 1.00 119.02 298 THR B CA 1
ATOM 5684 C C . THR B 1 322 ? 41.839 14.488 19.738 1.00 124.80 298 THR B C 1
ATOM 5685 O O . THR B 1 322 ? 42.909 14.837 20.242 1.00 123.88 298 THR B O 1
ATOM 5687 N N . ARG B 1 323 ? 41.261 15.139 18.703 1.00 123.73 299 ARG B N 1
ATOM 5688 C CA . ARG B 1 323 ? 41.810 16.350 18.093 1.00 124.45 299 ARG B CA 1
ATOM 5689 C C . ARG B 1 323 ? 41.341 17.571 18.902 1.00 128.39 299 ARG B C 1
ATOM 5690 O O . ARG B 1 323 ? 40.581 18.408 18.401 1.00 128.89 299 ARG B O 1
ATOM 5698 N N . ASN B 1 324 ? 41.793 17.652 20.174 1.00 124.13 300 ASN B N 1
ATOM 5699 C CA . ASN B 1 324 ? 41.490 18.753 21.097 1.00 123.35 300 ASN B CA 1
ATOM 5700 C C . ASN B 1 324 ? 42.521 19.887 20.887 1.00 127.44 300 ASN B C 1
ATOM 5701 O O . ASN B 1 324 ? 43.131 20.388 21.844 1.00 126.16 300 ASN B O 1
ATOM 5703 N N . SER B 1 325 ? 42.698 20.280 19.609 1.00 124.85 301 SER B N 1
ATOM 5704 C CA . SER B 1 325 ? 43.632 21.300 19.153 1.00 125.11 301 SER B CA 1
ATOM 5705 C C . SER B 1 325 ? 42.967 22.188 18.078 1.00 130.62 301 SER B C 1
ATOM 5706 O O . SER B 1 325 ? 43.237 22.025 16.882 1.00 131.22 301 SER B O 1
ATOM 5709 N N . ASN B 1 326 ? 42.071 23.112 18.506 1.00 127.37 302 ASN B N 1
ATOM 5710 C CA . ASN B 1 326 ? 41.382 24.012 17.574 1.00 129.14 302 ASN B CA 1
ATOM 5711 C C . ASN B 1 326 ? 40.983 25.336 18.257 1.00 132.27 302 ASN B C 1
ATOM 5712 O O . ASN B 1 326 ? 41.241 26.393 17.674 1.00 132.95 302 ASN B O 1
ATOM 5717 N N . MET B 1 327 ? 40.286 25.294 19.423 1.00 126.82 303 MET B N 1
ATOM 5718 C CA . MET B 1 327 ? 39.862 26.556 20.043 1.00 126.09 303 MET B CA 1
ATOM 5719 C C . MET B 1 327 ? 39.856 26.455 21.613 1.00 126.31 303 MET B C 1
ATOM 5720 O O . MET B 1 327 ? 40.514 25.596 22.197 1.00 124.03 303 MET B O 1
ATOM 5725 N N . ASN B 1 328 ? 39.166 27.424 22.259 1.00 122.32 304 ASN B N 1
ATOM 5726 C CA . ASN B 1 328 ? 38.975 27.703 23.694 1.00 120.44 304 ASN B CA 1
ATOM 5727 C C . ASN B 1 328 ? 38.191 26.572 24.439 1.00 120.40 304 ASN B C 1
ATOM 5728 O O . ASN B 1 328 ? 37.920 26.693 25.635 1.00 118.64 304 ASN B O 1
ATOM 5733 N N . TYR B 1 329 ? 37.839 25.481 23.737 1.00 115.44 305 TYR B N 1
ATOM 5734 C CA . TYR B 1 329 ? 37.027 24.401 24.295 1.00 113.24 305 TYR B CA 1
ATOM 5735 C C . TYR B 1 329 ? 37.880 23.453 25.175 1.00 112.25 305 TYR B C 1
ATOM 5736 O O . TYR B 1 329 ? 37.324 22.754 26.016 1.00 110.75 305 TYR B O 1
ATOM 5745 N N . TRP B 1 330 ? 39.207 23.435 24.984 1.00 106.27 306 TRP B N 1
ATOM 5746 C CA . TRP B 1 330 ? 40.150 22.657 25.802 1.00 103.54 306 TRP B CA 1
ATOM 5747 C C . TRP B 1 330 ? 40.402 23.391 27.106 1.00 99.74 306 TRP B C 1
ATOM 5748 O O . TRP B 1 330 ? 40.687 22.776 28.125 1.00 97.18 306 TRP B O 1
ATOM 5759 N N . LEU B 1 331 ? 40.238 24.714 27.068 1.00 93.10 307 LEU B N 1
ATOM 5760 C CA . LEU B 1 331 ? 40.483 25.652 28.150 1.00 90.46 307 LEU B CA 1
ATOM 5761 C C . LEU B 1 331 ? 39.298 25.691 29.160 1.00 91.14 307 LEU B C 1
ATOM 5762 O O . LEU B 1 331 ? 39.457 26.205 30.262 1.00 88.55 307 LEU B O 1
ATOM 5767 N N . ILE B 1 332 ? 38.139 25.111 28.811 1.00 87.91 308 ILE B N 1
ATOM 5768 C CA . ILE B 1 332 ? 36.996 25.122 29.730 1.00 86.75 308 ILE B CA 1
ATOM 5769 C C . ILE B 1 332 ? 36.974 23.784 30.517 1.00 87.81 308 ILE B C 1
ATOM 5770 O O . ILE B 1 332 ? 36.169 23.626 31.435 1.00 86.42 308 ILE B O 1
ATOM 5775 N N . ILE B 1 333 ? 37.914 22.873 30.216 1.00 83.89 309 ILE B N 1
ATOM 5776 C CA . ILE B 1 333 ? 38.032 21.605 30.943 1.00 82.45 309 ILE B CA 1
ATOM 5777 C C . ILE B 1 333 ? 39.391 21.596 31.736 1.00 83.52 309 ILE B C 1
ATOM 5778 O O . ILE B 1 333 ? 39.552 20.795 32.654 1.00 81.38 309 ILE B O 1
ATOM 5783 N N . ARG B 1 334 ? 40.314 22.525 31.403 1.00 80.01 310 ARG B N 1
ATOM 5784 C CA . ARG B 1 334 ? 41.634 22.640 32.038 1.00 78.96 310 ARG B CA 1
ATOM 5785 C C . ARG B 1 334 ? 41.710 23.847 33.026 1.00 81.64 310 ARG B C 1
ATOM 5786 O O . ARG B 1 334 ? 42.571 23.822 33.918 1.00 80.21 310 ARG B O 1
ATOM 5794 N N . LEU B 1 335 ? 40.825 24.876 32.890 1.00 77.94 311 LEU B N 1
ATOM 5795 C CA . LEU B 1 335 ? 40.810 26.009 33.833 1.00 77.30 311 LEU B CA 1
ATOM 5796 C C . LEU B 1 335 ? 40.140 25.642 35.177 1.00 78.01 311 LEU B C 1
ATOM 5797 O O . LEU B 1 335 ? 40.579 26.158 36.208 1.00 77.19 311 LEU B O 1
ATOM 5802 N N . PRO B 1 336 ? 39.109 24.772 35.243 1.00 72.95 312 PRO B N 1
ATOM 5803 C CA . PRO B 1 336 ? 38.497 24.503 36.544 1.00 71.96 312 PRO B CA 1
ATOM 5804 C C . PRO B 1 336 ? 39.339 23.508 37.365 1.00 73.72 312 PRO B C 1
ATOM 5805 O O . PRO B 1 336 ? 39.379 23.626 38.594 1.00 72.24 312 PRO B O 1
ATOM 5809 N N . ILE B 1 337 ? 40.054 22.575 36.694 1.00 69.71 313 ILE B N 1
ATOM 5810 C CA . ILE B 1 337 ? 40.941 21.611 37.366 1.00 68.85 313 ILE B CA 1
ATOM 5811 C C . ILE B 1 337 ? 42.204 22.367 37.868 1.00 73.05 313 ILE B C 1
ATOM 5812 O O . ILE B 1 337 ? 42.721 22.018 38.932 1.00 73.63 313 ILE B O 1
ATOM 5817 N N . LEU B 1 338 ? 42.662 23.420 37.135 1.00 68.51 314 LEU B N 1
ATOM 5818 C CA . LEU B 1 338 ? 43.785 24.268 37.566 1.00 67.56 314 LEU B CA 1
ATOM 5819 C C . LEU B 1 338 ? 43.379 25.067 38.819 1.00 72.77 314 LEU B C 1
ATOM 5820 O O . LEU B 1 338 ? 44.191 25.212 39.732 1.00 71.75 314 LEU B O 1
ATOM 5825 N N . PHE B 1 339 ? 42.099 25.538 38.875 1.00 71.50 315 PHE B N 1
ATOM 5826 C CA . PHE B 1 339 ? 41.518 26.256 40.025 1.00 72.46 315 PHE B CA 1
ATOM 5827 C C . PHE B 1 339 ? 41.458 25.354 41.271 1.00 76.73 315 PHE B C 1
ATOM 5828 O O . PHE B 1 339 ? 41.703 25.842 42.372 1.00 76.82 315 PHE B O 1
ATOM 5836 N N . ALA B 1 340 ? 41.087 24.066 41.103 1.00 72.70 316 ALA B N 1
ATOM 5837 C CA . ALA B 1 340 ? 41.034 23.103 42.203 1.00 71.83 316 ALA B CA 1
ATOM 5838 C C . ALA B 1 340 ? 42.439 22.763 42.700 1.00 77.85 316 ALA B C 1
ATOM 5839 O O . ALA B 1 340 ? 42.598 22.420 43.867 1.00 77.89 316 ALA B O 1
ATOM 5841 N N . CYS B 1 341 ? 43.456 22.861 41.822 1.00 74.87 317 CYS B N 1
ATOM 5842 C CA . CYS B 1 341 ? 44.835 22.542 42.168 1.00 75.09 317 CYS B CA 1
ATOM 5843 C C . CYS B 1 341 ? 45.519 23.749 42.814 1.00 77.31 317 CYS B C 1
ATOM 5844 O O . CYS B 1 341 ? 46.248 23.560 43.779 1.00 76.23 317 CYS B O 1
ATOM 5847 N N . ILE B 1 342 ? 45.261 24.974 42.325 1.00 74.16 318 ILE B N 1
ATOM 5848 C CA . ILE B 1 342 ? 45.812 26.200 42.913 1.00 74.22 318 ILE B CA 1
ATOM 5849 C C . ILE B 1 342 ? 45.293 26.337 44.348 1.00 77.57 318 ILE B C 1
ATOM 5850 O O . ILE B 1 342 ? 46.105 26.588 45.240 1.00 78.43 318 ILE B O 1
ATOM 5855 N N . VAL B 1 343 ? 43.976 26.110 44.587 1.00 73.15 319 VAL B N 1
ATOM 5856 C CA . VAL B 1 343 ? 43.418 26.222 45.944 1.00 73.18 319 VAL B CA 1
ATOM 5857 C C . VAL B 1 343 ? 43.919 25.040 46.796 1.00 76.20 319 VAL B C 1
ATOM 5858 O O . VAL B 1 343 ? 44.192 25.263 47.965 1.00 76.56 319 VAL B O 1
ATOM 5862 N N . ASN B 1 344 ? 44.099 23.819 46.218 1.00 71.55 320 ASN B N 1
ATOM 5863 C CA . ASN B 1 344 ? 44.645 22.672 46.972 1.00 70.50 320 ASN B CA 1
ATOM 5864 C C . ASN B 1 344 ? 46.090 22.931 47.423 1.00 72.40 320 ASN B C 1
ATOM 5865 O O . ASN B 1 344 ? 46.465 22.464 48.496 1.00 71.17 320 ASN B O 1
ATOM 5870 N N . PHE B 1 345 ? 46.890 23.673 46.631 1.00 68.70 321 PHE B N 1
ATOM 5871 C CA . PHE B 1 345 ? 48.244 24.003 47.050 1.00 69.15 321 PHE B CA 1
ATOM 5872 C C . PHE B 1 345 ? 48.218 25.131 48.082 1.00 73.65 321 PHE B C 1
ATOM 5873 O O . PHE B 1 345 ? 49.082 25.141 48.953 1.00 74.99 321 PHE B O 1
ATOM 5881 N N . LEU B 1 346 ? 47.212 26.029 48.045 1.00 68.92 322 LEU B N 1
ATOM 5882 C CA . LEU B 1 346 ? 47.076 27.069 49.076 1.00 68.98 322 LEU B CA 1
ATOM 5883 C C . LEU B 1 346 ? 46.733 26.420 50.431 1.00 71.15 322 LEU B C 1
ATOM 5884 O O . LEU B 1 346 ? 47.225 26.872 51.466 1.00 70.57 322 LEU B O 1
ATOM 5889 N N . ILE B 1 347 ? 45.915 25.341 50.412 1.00 67.04 323 ILE B N 1
ATOM 5890 C CA . ILE B 1 347 ? 45.546 24.580 51.606 1.00 66.70 323 ILE B CA 1
ATOM 5891 C C . ILE B 1 347 ? 46.780 23.823 52.079 1.00 70.86 323 ILE B C 1
ATOM 5892 O O . ILE B 1 347 ? 47.133 23.934 53.244 1.00 71.20 323 ILE B O 1
ATOM 5897 N N . PHE B 1 348 ? 47.466 23.114 51.159 1.00 66.45 324 PHE B N 1
ATOM 5898 C CA . PHE B 1 348 ? 48.698 22.366 51.405 1.00 66.47 324 PHE B CA 1
ATOM 5899 C C . PHE B 1 348 ? 49.691 23.203 52.235 1.00 73.48 324 PHE B C 1
ATOM 5900 O O . PHE B 1 348 ? 50.145 22.736 53.278 1.00 74.29 324 PHE B O 1
ATOM 5908 N N . VAL B 1 349 ? 49.992 24.446 51.787 1.00 71.05 325 VAL B N 1
ATOM 5909 C CA . VAL B 1 349 ? 50.933 25.369 52.433 1.00 72.45 325 VAL B CA 1
ATOM 5910 C C . VAL B 1 349 ? 50.393 25.803 53.806 1.00 78.62 325 VAL B C 1
ATOM 5911 O O . VAL B 1 349 ? 51.161 25.820 54.770 1.00 79.52 325 VAL B O 1
ATOM 5915 N N . ARG B 1 350 ? 49.092 26.146 53.899 1.00 76.27 326 ARG B N 1
ATOM 5916 C CA . ARG B 1 350 ? 48.503 26.639 55.147 1.00 77.58 326 ARG B CA 1
ATOM 5917 C C . ARG B 1 350 ? 48.401 25.498 56.205 1.00 81.96 326 ARG B C 1
ATOM 5918 O O . ARG B 1 350 ? 48.705 25.748 57.368 1.00 81.86 326 ARG B O 1
ATOM 5926 N N . VAL B 1 351 ? 48.032 24.263 55.795 1.00 78.07 327 VAL B N 1
ATOM 5927 C CA . VAL B 1 351 ? 47.954 23.078 56.668 1.00 77.27 327 VAL B CA 1
ATOM 5928 C C . VAL B 1 351 ? 49.337 22.820 57.281 1.00 81.21 327 VAL B C 1
ATOM 5929 O O . VAL B 1 351 ? 49.416 22.604 58.482 1.00 82.36 327 VAL B O 1
ATOM 5933 N N . ILE B 1 352 ? 50.417 22.927 56.489 1.00 77.99 328 ILE B N 1
ATOM 5934 C CA . ILE B 1 352 ? 51.792 22.726 56.982 1.00 78.80 328 ILE B CA 1
ATOM 5935 C C . ILE B 1 352 ? 52.115 23.803 58.072 1.00 84.88 328 ILE B C 1
ATOM 5936 O O . ILE B 1 352 ? 52.662 23.428 59.104 1.00 86.25 328 ILE B O 1
ATOM 5941 N N . CYS B 1 353 ? 51.704 25.087 57.886 1.00 81.51 329 CYS B N 1
ATOM 5942 C CA . CYS B 1 353 ? 51.926 26.156 58.881 1.00 82.60 329 CYS B CA 1
ATOM 5943 C C . CYS B 1 353 ? 51.218 25.825 60.214 1.00 85.52 329 CYS B C 1
ATOM 5944 O O . CYS B 1 353 ? 51.764 26.120 61.274 1.00 86.92 329 CYS B O 1
ATOM 5947 N N . ILE B 1 354 ? 50.010 25.236 60.150 1.00 78.99 330 ILE B N 1
ATOM 5948 C CA . ILE B 1 354 ? 49.193 24.894 61.313 1.00 78.15 330 ILE B CA 1
ATOM 5949 C C . ILE B 1 354 ? 49.757 23.652 62.023 1.00 80.66 330 ILE B C 1
ATOM 5950 O O . ILE B 1 354 ? 49.862 23.658 63.252 1.00 81.16 330 ILE B O 1
ATOM 5955 N N . VAL B 1 355 ? 50.094 22.592 61.261 1.00 75.36 331 VAL B N 1
ATOM 5956 C CA . VAL B 1 355 ? 50.597 21.326 61.800 1.00 75.40 331 VAL B CA 1
ATOM 5957 C C . VAL B 1 355 ? 51.946 21.560 62.529 1.00 82.46 331 VAL B C 1
ATOM 5958 O O . VAL B 1 355 ? 52.087 21.088 63.659 1.00 83.05 331 VAL B O 1
ATOM 5962 N N . VAL B 1 356 ? 52.893 22.330 61.927 1.00 80.36 332 VAL B N 1
ATOM 5963 C CA . VAL B 1 356 ? 54.206 22.595 62.542 1.00 82.22 332 VAL B CA 1
ATOM 5964 C C . VAL B 1 356 ? 54.024 23.494 63.793 1.00 86.22 332 VAL B C 1
ATOM 5965 O O . VAL B 1 356 ? 54.845 23.409 64.709 1.00 87.62 332 VAL B O 1
ATOM 5969 N N . SER B 1 357 ? 52.954 24.331 63.837 1.00 81.41 333 SER B N 1
ATOM 5970 C CA . SER B 1 357 ? 52.660 25.186 64.997 1.00 82.02 333 SER B CA 1
ATOM 5971 C C . SER B 1 357 ? 52.157 24.358 66.166 1.00 85.17 333 SER B C 1
ATOM 5972 O O . SER B 1 357 ? 52.661 24.506 67.275 1.00 86.31 333 SER B O 1
ATOM 5975 N N . LYS B 1 358 ? 51.175 23.471 65.909 1.00 79.78 334 LYS B N 1
ATOM 5976 C CA . LYS B 1 358 ? 50.543 22.627 66.920 1.00 79.28 334 LYS B CA 1
ATOM 5977 C C . LYS B 1 358 ? 51.543 21.582 67.466 1.00 82.80 334 LYS B C 1
ATOM 5978 O O . LYS B 1 358 ? 51.496 21.281 68.659 1.00 84.18 334 LYS B O 1
ATOM 5984 N N . LEU B 1 359 ? 52.479 21.088 66.634 1.00 77.63 335 LEU B N 1
ATOM 5985 C CA . LEU B 1 359 ? 53.493 20.129 67.098 1.00 78.06 335 LEU B CA 1
ATOM 5986 C C . LEU B 1 359 ? 54.520 20.817 68.032 1.00 84.96 335 LEU B C 1
ATOM 5987 O O . LEU B 1 359 ? 54.811 20.274 69.104 1.00 84.54 335 LEU B O 1
ATOM 5992 N N . LYS B 1 360 ? 55.030 22.015 67.639 1.00 83.32 336 LYS B N 1
ATOM 5993 C CA . LYS B 1 360 ? 56.019 22.776 68.421 1.00 85.67 336 LYS B CA 1
ATOM 5994 C C . LYS B 1 360 ? 55.420 23.286 69.743 1.00 92.09 336 LYS B C 1
ATOM 5995 O O . LYS B 1 360 ? 56.146 23.368 70.740 1.00 95.01 336 LYS B O 1
ATOM 6001 N N . ALA B 1 361 ? 54.116 23.651 69.739 1.00 87.21 337 ALA B N 1
ATOM 6002 C CA . ALA B 1 361 ? 53.427 24.193 70.913 1.00 88.01 337 ALA B CA 1
ATOM 6003 C C . ALA B 1 361 ? 52.906 23.080 71.848 1.00 93.12 337 ALA B C 1
ATOM 6004 O O . ALA B 1 361 ? 52.311 23.401 72.876 1.00 92.68 337 ALA B O 1
ATOM 6006 N N . ASN B 1 362 ? 53.138 21.787 71.484 1.00 91.34 338 ASN B N 1
ATOM 6007 C CA . ASN B 1 362 ? 52.730 20.527 72.147 1.00 92.36 338 ASN B CA 1
ATOM 6008 C C . ASN B 1 362 ? 51.170 20.424 72.216 1.00 97.16 338 ASN B C 1
ATOM 6009 O O . ASN B 1 362 ? 50.631 19.677 73.039 1.00 97.92 338 ASN B O 1
ATOM 6014 N N . LEU B 1 363 ? 50.471 21.070 71.265 1.00 92.91 339 LEU B N 1
ATOM 6015 C CA . LEU B 1 363 ? 49.009 20.999 71.137 1.00 91.80 339 LEU B CA 1
ATOM 6016 C C . LEU B 1 363 ? 48.593 19.746 70.331 1.00 93.89 339 LEU B C 1
ATOM 6017 O O . LEU B 1 363 ? 47.409 19.399 70.288 1.00 92.20 339 LEU B O 1
ATOM 6022 N N . MET B 1 364 ? 49.579 19.076 69.688 1.00 89.83 340 MET B N 1
ATOM 6023 C CA . MET B 1 364 ? 49.347 17.886 68.875 1.00 88.26 340 MET B CA 1
ATOM 6024 C C . MET B 1 364 ? 50.523 16.917 68.944 1.00 91.12 340 MET B C 1
ATOM 6025 O O . MET B 1 364 ? 51.675 17.343 68.902 1.00 91.46 340 MET B O 1
ATOM 6030 N N . CYS B 1 365 ? 50.218 15.611 69.018 1.00 87.22 341 CYS B N 1
ATOM 6031 C CA . CYS B 1 365 ? 51.180 14.522 68.906 1.00 88.50 341 CYS B CA 1
ATOM 6032 C C . CYS B 1 365 ? 51.027 13.898 67.514 1.00 89.37 341 CYS B C 1
ATOM 6033 O O . CYS B 1 365 ? 49.967 14.039 66.897 1.00 87.69 341 CYS B O 1
ATOM 6036 N N . LYS B 1 366 ? 52.080 13.249 66.995 1.00 85.06 342 LYS B N 1
ATOM 6037 C CA . LYS B 1 366 ? 52.052 12.657 65.649 1.00 83.33 342 LYS B CA 1
ATOM 6038 C C . LYS B 1 366 ? 51.179 11.382 65.583 1.00 88.90 342 LYS B C 1
ATOM 6039 O O . LYS B 1 366 ? 50.975 10.830 64.499 1.00 88.68 342 LYS B O 1
ATOM 6045 N N . THR B 1 367 ? 50.645 10.948 66.725 1.00 86.73 343 THR B N 1
ATOM 6046 C CA . THR B 1 367 ? 49.816 9.753 66.843 1.00 86.79 343 THR B CA 1
ATOM 6047 C C . THR B 1 367 ? 48.316 10.114 66.643 1.00 89.15 343 THR B C 1
ATOM 6048 O O . THR B 1 367 ? 47.478 9.209 66.593 1.00 89.46 343 THR B O 1
ATOM 6052 N N . ASP B 1 368 ? 47.992 11.426 66.514 1.00 83.45 344 ASP B N 1
ATOM 6053 C CA . ASP B 1 368 ? 46.620 11.927 66.384 1.00 81.60 344 ASP B CA 1
ATOM 6054 C C . ASP B 1 368 ? 46.146 11.912 64.921 1.00 85.20 344 ASP B C 1
ATOM 6055 O O . ASP B 1 368 ? 46.948 12.086 64.005 1.00 84.87 344 ASP B O 1
ATOM 6060 N N . ILE B 1 369 ? 44.819 11.716 64.726 1.00 82.21 345 ILE B N 1
ATOM 6061 C CA . ILE B 1 369 ? 44.122 11.618 63.431 1.00 81.49 345 ILE B CA 1
ATOM 6062 C C . ILE B 1 369 ? 44.474 12.797 62.509 1.00 82.89 345 ILE B C 1
ATOM 6063 O O . ILE B 1 369 ? 44.748 12.570 61.335 1.00 82.30 345 ILE B O 1
ATOM 6068 N N . ALA B 1 370 ? 44.472 14.036 63.043 1.00 77.28 346 ALA B N 1
ATOM 6069 C CA . ALA B 1 370 ? 44.735 15.254 62.285 1.00 75.17 346 ALA B CA 1
ATOM 6070 C C . ALA B 1 370 ? 46.154 15.259 61.692 1.00 76.77 346 ALA B C 1
ATOM 6071 O O . ALA B 1 370 ? 46.354 15.853 60.639 1.00 75.41 346 ALA B O 1
ATOM 6073 N N . PHE B 1 371 ? 47.123 14.592 62.343 1.00 73.38 347 PHE B N 1
ATOM 6074 C CA . PHE B 1 371 ? 48.485 14.543 61.824 1.00 73.37 347 PHE B CA 1
ATOM 6075 C C . PHE B 1 371 ? 48.618 13.451 60.758 1.00 79.45 347 PHE B C 1
ATOM 6076 O O . PHE B 1 371 ? 49.233 13.695 59.714 1.00 78.73 347 PHE B O 1
ATOM 6084 N N . ARG B 1 372 ? 48.088 12.242 61.042 1.00 77.15 348 ARG B N 1
ATOM 6085 C CA . ARG B 1 372 ? 48.154 11.093 60.132 1.00 76.99 348 ARG B CA 1
ATOM 6086 C C . ARG B 1 372 ? 47.325 11.353 58.861 1.00 78.56 348 ARG B C 1
ATOM 6087 O O . ARG B 1 372 ? 47.740 10.946 57.774 1.00 78.32 348 ARG B O 1
ATOM 6095 N N . LEU B 1 373 ? 46.174 12.053 58.994 1.00 72.86 349 LEU B N 1
ATOM 6096 C CA . LEU B 1 373 ? 45.340 12.416 57.847 1.00 70.66 349 LEU B CA 1
ATOM 6097 C C . LEU B 1 373 ? 46.081 13.448 57.003 1.00 73.52 349 LEU B C 1
ATOM 6098 O O . LEU B 1 373 ? 46.044 13.357 55.775 1.00 73.31 349 LEU B O 1
ATOM 6103 N N . ALA B 1 374 ? 46.799 14.396 57.660 1.00 68.78 350 ALA B N 1
ATOM 6104 C CA . ALA B 1 374 ? 47.618 15.409 56.976 1.00 67.79 350 ALA B CA 1
ATOM 6105 C C . ALA B 1 374 ? 48.799 14.752 56.274 1.00 71.83 350 ALA B C 1
ATOM 6106 O O . ALA B 1 374 ? 49.174 15.158 55.183 1.00 71.05 350 ALA B O 1
ATOM 6108 N N . LYS B 1 375 ? 49.335 13.690 56.881 1.00 69.31 351 LYS B N 1
ATOM 6109 C CA . LYS B 1 375 ? 50.475 12.925 56.394 1.00 69.64 351 LYS B CA 1
ATOM 6110 C C . LYS B 1 375 ? 50.117 12.220 55.051 1.00 74.21 351 LYS B C 1
ATOM 6111 O O . LYS B 1 375 ? 51.005 12.067 54.221 1.00 74.95 351 LYS B O 1
ATOM 6117 N N . SER B 1 376 ? 48.822 11.887 54.806 1.00 70.55 352 SER B N 1
ATOM 6118 C CA . SER B 1 376 ? 48.355 11.266 53.547 1.00 70.29 352 SER B CA 1
ATOM 6119 C C . SER B 1 376 ? 47.820 12.301 52.543 1.00 73.94 352 SER B C 1
ATOM 6120 O O . SER B 1 376 ? 48.024 12.141 51.337 1.00 74.20 352 SER B O 1
ATOM 6123 N N . THR B 1 377 ? 47.089 13.324 53.035 1.00 69.49 353 THR B N 1
ATOM 6124 C CA . THR B 1 377 ? 46.469 14.367 52.210 1.00 67.95 353 THR B CA 1
ATOM 6125 C C . THR B 1 377 ? 47.542 15.267 51.590 1.00 72.75 353 THR B C 1
ATOM 6126 O O . THR B 1 377 ? 47.479 15.534 50.389 1.00 72.13 353 THR B O 1
ATOM 6130 N N . LEU B 1 378 ? 48.534 15.709 52.394 1.00 70.15 354 LEU B N 1
ATOM 6131 C CA . LEU B 1 378 ? 49.624 16.565 51.915 1.00 70.61 354 LEU B CA 1
ATOM 6132 C C . LEU B 1 378 ? 50.516 15.827 50.911 1.00 75.12 354 LEU B C 1
ATOM 6133 O O . LEU B 1 378 ? 51.264 16.482 50.201 1.00 74.73 354 LEU B O 1
ATOM 6138 N N . THR B 1 379 ? 50.443 14.475 50.860 1.00 72.33 355 THR B N 1
ATOM 6139 C CA . THR B 1 379 ? 51.205 13.652 49.911 1.00 72.69 355 THR B CA 1
ATOM 6140 C C . THR B 1 379 ? 50.468 13.616 48.560 1.00 75.81 355 THR B C 1
ATOM 6141 O O . THR B 1 379 ? 51.108 13.801 47.523 1.00 76.40 355 THR B O 1
ATOM 6145 N N . LEU B 1 380 ? 49.129 13.389 48.584 1.00 70.07 356 LEU B N 1
ATOM 6146 C CA . LEU B 1 380 ? 48.281 13.254 47.394 1.00 68.90 356 LEU B CA 1
ATOM 6147 C C . LEU B 1 380 ? 48.042 14.591 46.669 1.00 70.54 356 LEU B C 1
ATOM 6148 O O . LEU B 1 380 ? 47.844 14.559 45.453 1.00 71.24 356 LEU B O 1
ATOM 6153 N N . ILE B 1 381 ? 48.054 15.745 47.376 1.00 63.52 357 ILE B N 1
ATOM 6154 C CA . ILE B 1 381 ? 47.851 17.050 46.730 1.00 61.30 357 ILE B CA 1
ATOM 6155 C C . ILE B 1 381 ? 49.014 17.292 45.730 1.00 69.06 357 ILE B C 1
ATOM 6156 O O . ILE B 1 381 ? 48.698 17.424 44.547 1.00 69.81 357 ILE B O 1
ATOM 6161 N N . PRO B 1 382 ? 50.333 17.265 46.097 1.00 67.94 358 PRO B N 1
ATOM 6162 C CA . PRO B 1 382 ? 51.374 17.484 45.074 1.00 68.33 358 PRO B CA 1
ATOM 6163 C C . PRO B 1 382 ? 51.554 16.278 44.146 1.00 75.16 358 PRO B C 1
ATOM 6164 O O . PRO B 1 382 ? 52.193 16.412 43.114 1.00 75.48 358 PRO B O 1
ATOM 6168 N N . LEU B 1 383 ? 50.986 15.116 44.499 1.00 74.23 359 LEU B N 1
ATOM 6169 C CA . LEU B 1 383 ? 51.095 13.905 43.683 1.00 75.85 359 LEU B CA 1
ATOM 6170 C C . LEU B 1 383 ? 50.168 13.986 42.460 1.00 80.27 359 LEU B C 1
ATOM 6171 O O . LEU B 1 383 ? 50.539 13.534 41.370 1.00 80.31 359 LEU B O 1
ATOM 6176 N N . LEU B 1 384 ? 48.972 14.578 42.647 1.00 76.43 360 LEU B N 1
ATOM 6177 C CA . LEU B 1 384 ? 47.955 14.699 41.608 1.00 75.78 360 LEU B CA 1
ATOM 6178 C C . LEU B 1 384 ? 47.889 16.101 40.986 1.00 80.14 360 LEU B C 1
ATOM 6179 O O . LEU B 1 384 ? 47.451 16.211 39.839 1.00 80.48 360 LEU B O 1
ATOM 6184 N N . CYS B 1 385 ? 48.284 17.165 41.714 1.00 76.50 361 CYS B N 1
ATOM 6185 C CA . CYS B 1 385 ? 48.100 18.515 41.197 1.00 76.53 361 CYS B CA 1
ATOM 6186 C C . CYS B 1 385 ? 49.417 19.191 40.757 1.00 82.38 361 CYS B C 1
ATOM 6187 O O . CYS B 1 385 ? 49.319 20.315 40.260 1.00 82.68 361 CYS B O 1
ATOM 6190 N N . THR B 1 386 ? 50.609 18.559 40.871 1.00 79.84 362 THR B N 1
ATOM 6191 C CA . THR B 1 386 ? 51.819 19.299 40.491 1.00 80.25 362 THR B CA 1
ATOM 6192 C C . THR B 1 386 ? 51.909 19.366 38.935 1.00 84.03 362 THR B C 1
ATOM 6193 O O . THR B 1 386 ? 52.118 20.460 38.405 1.00 83.59 362 THR B O 1
ATOM 6197 N N . HIS B 1 387 ? 51.667 18.242 38.217 1.00 80.72 363 HIS B N 1
ATOM 6198 C CA . HIS B 1 387 ? 51.718 18.211 36.752 1.00 81.01 363 HIS B CA 1
ATOM 6199 C C . HIS B 1 387 ? 50.787 19.289 36.149 1.00 84.74 363 HIS B C 1
ATOM 6200 O O . HIS B 1 387 ? 51.230 20.033 35.278 1.00 85.84 363 HIS B O 1
ATOM 6207 N N . GLU B 1 388 ? 49.528 19.399 36.648 1.00 79.74 364 GLU B N 1
ATOM 6208 C CA . GLU B 1 388 ? 48.518 20.358 36.178 1.00 78.67 364 GLU B CA 1
ATOM 6209 C C . GLU B 1 388 ? 48.980 21.829 36.357 1.00 82.65 364 GLU B C 1
ATOM 6210 O O . GLU B 1 388 ? 48.659 22.659 35.507 1.00 83.15 364 GLU B O 1
ATOM 6216 N N . VAL B 1 389 ? 49.732 22.145 37.431 1.00 78.54 365 VAL B N 1
ATOM 6217 C CA . VAL B 1 389 ? 50.170 23.524 37.692 1.00 78.55 365 VAL B CA 1
ATOM 6218 C C . VAL B 1 389 ? 51.418 23.843 36.814 1.00 82.06 365 VAL B C 1
ATOM 6219 O O . VAL B 1 389 ? 51.466 24.928 36.229 1.00 82.62 365 VAL B O 1
ATOM 6223 N N . ILE B 1 390 ? 52.384 22.901 36.694 1.00 77.35 366 ILE B N 1
ATOM 6224 C CA . ILE B 1 390 ? 53.621 23.067 35.897 1.00 77.43 366 ILE B CA 1
ATOM 6225 C C . ILE B 1 390 ? 53.293 23.265 34.387 1.00 80.74 366 ILE B C 1
ATOM 6226 O O . ILE B 1 390 ? 53.799 24.214 33.784 1.00 80.82 366 ILE B O 1
ATOM 6231 N N . PHE B 1 391 ? 52.471 22.379 33.794 1.00 77.10 367 PHE B N 1
ATOM 6232 C CA . PHE B 1 391 ? 52.101 22.444 32.371 1.00 78.03 367 PHE B CA 1
ATOM 6233 C C . PHE B 1 391 ? 50.674 23.027 32.201 1.00 83.72 367 PHE B C 1
ATOM 6234 O O . PHE B 1 391 ? 49.915 22.561 31.350 1.00 84.00 367 PHE B O 1
ATOM 6242 N N . ALA B 1 392 ? 50.354 24.086 32.983 1.00 81.62 368 ALA B N 1
ATOM 6243 C CA . ALA B 1 392 ? 49.047 24.747 33.102 1.00 81.67 368 ALA B CA 1
ATOM 6244 C C . ALA B 1 392 ? 48.432 25.139 31.739 1.00 88.61 368 ALA B C 1
ATOM 6245 O O . ALA B 1 392 ? 47.235 24.895 31.545 1.00 89.49 368 ALA B O 1
ATOM 6247 N N . PHE B 1 393 ? 49.200 25.758 30.822 1.00 85.45 369 PHE B N 1
ATOM 6248 C CA . PHE B 1 393 ? 48.609 26.177 29.546 1.00 86.15 369 PHE B CA 1
ATOM 6249 C C . PHE B 1 393 ? 49.414 25.607 28.359 1.00 91.97 369 PHE B C 1
ATOM 6250 O O . PHE B 1 393 ? 49.673 26.307 27.374 1.00 92.89 369 PHE B O 1
ATOM 6258 N N . VAL B 1 394 ? 49.769 24.318 28.446 1.00 88.65 370 VAL B N 1
ATOM 6259 C CA . VAL B 1 394 ? 50.519 23.626 27.401 1.00 89.33 370 VAL B CA 1
ATOM 6260 C C . VAL B 1 394 ? 49.568 22.593 26.745 1.00 94.67 370 VAL B C 1
ATOM 6261 O O . VAL B 1 394 ? 49.168 21.620 27.395 1.00 93.64 370 VAL B O 1
ATOM 6265 N N . MET B 1 395 ? 49.152 22.862 25.483 1.00 93.12 371 MET B N 1
ATOM 6266 C CA . MET B 1 395 ? 48.246 22.001 24.714 1.00 123.46 371 MET B CA 1
ATOM 6267 C C . MET B 1 395 ? 49.032 20.891 24.018 1.00 153.74 371 MET B C 1
ATOM 6268 O O . MET B 1 395 ? 48.706 19.714 24.164 1.00 115.15 371 MET B O 1
ATOM 6270 N N . ARG B 1 404 ? 62.660 11.478 23.589 1.00 146.37 380 ARG B N 1
ATOM 6271 C CA . ARG B 1 404 ? 61.984 12.089 24.732 1.00 144.00 380 ARG B CA 1
ATOM 6272 C C . ARG B 1 404 ? 60.520 11.626 24.825 1.00 145.77 380 ARG B C 1
ATOM 6273 O O . ARG B 1 404 ? 59.907 11.775 25.886 1.00 143.78 380 ARG B O 1
ATOM 6275 N N . PHE B 1 405 ? 59.969 11.054 23.720 1.00 142.36 381 PHE B N 1
ATOM 6276 C CA . PHE B 1 405 ? 58.588 10.548 23.631 1.00 140.79 381 PHE B CA 1
ATOM 6277 C C . PHE B 1 405 ? 58.373 9.325 24.544 1.00 143.55 381 PHE B C 1
ATOM 6278 O O . PHE B 1 405 ? 57.250 9.096 25.002 1.00 141.59 381 PHE B O 1
ATOM 6280 N N . ILE B 1 406 ? 59.453 8.546 24.799 1.00 140.95 382 ILE B N 1
ATOM 6281 C CA . ILE B 1 406 ? 59.443 7.368 25.678 1.00 140.71 382 ILE B CA 1
ATOM 6282 C C . ILE B 1 406 ? 59.426 7.843 27.141 1.00 142.12 382 ILE B C 1
ATOM 6283 O O . ILE B 1 406 ? 58.679 7.298 27.955 1.00 140.98 382 ILE B O 1
ATOM 6288 N N . LYS B 1 407 ? 60.248 8.869 27.459 1.00 137.66 383 LYS B N 1
ATOM 6289 C CA . LYS B 1 407 ? 60.385 9.446 28.797 1.00 136.15 383 LYS B CA 1
ATOM 6290 C C . LYS B 1 407 ? 59.097 10.175 29.245 1.00 136.74 383 LYS B C 1
ATOM 6291 O O . LYS B 1 407 ? 58.793 10.162 30.437 1.00 135.55 383 LYS B O 1
ATOM 6293 N N . LEU B 1 408 ? 58.354 10.812 28.311 1.00 131.47 384 LEU B N 1
ATOM 6294 C CA . LEU B 1 408 ? 57.107 11.516 28.655 1.00 129.03 384 LEU B CA 1
ATOM 6295 C C . LEU B 1 408 ? 55.976 10.483 28.836 1.00 131.89 384 LEU B C 1
ATOM 6296 O O . LEU B 1 408 ? 55.062 10.706 29.634 1.00 130.14 384 LEU B O 1
ATOM 6301 N N . PHE B 1 409 ? 56.080 9.324 28.140 1.00 129.05 385 PHE B N 1
ATOM 6302 C CA . PHE B 1 409 ? 55.111 8.227 28.206 1.00 128.50 385 PHE B CA 1
ATOM 6303 C C . PHE B 1 409 ? 55.147 7.509 29.587 1.00 132.27 385 PHE B C 1
ATOM 6304 O O . PHE B 1 409 ? 54.422 6.530 29.775 1.00 132.09 385 PHE B O 1
ATOM 6306 N N . THR B 1 410 ? 55.955 8.025 30.557 1.00 128.75 386 THR B N 1
ATOM 6307 C CA . THR B 1 410 ? 56.036 7.519 31.940 1.00 128.48 386 THR B CA 1
ATOM 6308 C C . THR B 1 410 ? 54.935 8.189 32.800 1.00 130.15 386 THR B C 1
ATOM 6309 O O . THR B 1 410 ? 54.823 7.915 34.000 1.00 129.62 386 THR B O 1
ATOM 6313 N N . GLU B 1 411 ? 54.137 9.085 32.174 1.00 124.93 387 GLU B N 1
ATOM 6314 C CA . GLU B 1 411 ? 52.985 9.747 32.781 1.00 122.56 387 GLU B CA 1
ATOM 6315 C C . GLU B 1 411 ? 51.848 8.733 32.889 1.00 124.45 387 GLU B C 1
ATOM 6316 O O . GLU B 1 411 ? 51.050 8.779 33.828 1.00 123.81 387 GLU B O 1
ATOM 6322 N N . LEU B 1 412 ? 51.822 7.780 31.934 1.00 119.75 388 LEU B N 1
ATOM 6323 C CA . LEU B 1 412 ? 50.871 6.674 31.834 1.00 119.17 388 LEU B CA 1
ATOM 6324 C C . LEU B 1 412 ? 50.987 5.719 33.023 1.00 122.03 388 LEU B C 1
ATOM 6325 O O . LEU B 1 412 ? 49.992 5.103 33.397 1.00 121.76 388 LEU B O 1
ATOM 6330 N N . SER B 1 413 ? 52.194 5.590 33.613 1.00 117.91 389 SER B N 1
ATOM 6331 C CA . SER B 1 413 ? 52.411 4.716 34.764 1.00 117.96 389 SER B CA 1
ATOM 6332 C C . SER B 1 413 ? 51.867 5.355 36.050 1.00 119.15 389 SER B C 1
ATOM 6333 O O . SER B 1 413 ? 51.274 4.650 36.863 1.00 118.94 389 SER B O 1
ATOM 6336 N N . PHE B 1 414 ? 52.053 6.679 36.238 1.00 113.39 390 PHE B N 1
ATOM 6337 C CA . PHE B 1 414 ? 51.563 7.332 37.448 1.00 111.52 390 PHE B CA 1
ATOM 6338 C C . PHE B 1 414 ? 50.050 7.570 37.401 1.00 112.58 390 PHE B C 1
ATOM 6339 O O . PHE B 1 414 ? 49.430 7.449 38.449 1.00 112.86 390 PHE B O 1
ATOM 6347 N N . THR B 1 415 ? 49.444 7.869 36.232 1.00 106.46 391 THR B N 1
ATOM 6348 C CA . THR B 1 415 ? 47.985 8.086 36.189 1.00 104.53 391 THR B CA 1
ATOM 6349 C C . THR B 1 415 ? 47.219 6.750 36.383 1.00 106.30 391 THR B C 1
ATOM 6350 O O . THR B 1 415 ? 46.065 6.772 36.815 1.00 106.04 391 THR B O 1
ATOM 6354 N N . SER B 1 416 ? 47.862 5.604 36.090 1.00 101.31 392 SER B N 1
ATOM 6355 C CA . SER B 1 416 ? 47.234 4.292 36.237 1.00 100.87 392 SER B CA 1
ATOM 6356 C C . SER B 1 416 ? 47.288 3.823 37.694 1.00 101.10 392 SER B C 1
ATOM 6357 O O . SER B 1 416 ? 46.267 3.390 38.229 1.00 100.67 392 SER B O 1
ATOM 6360 N N . PHE B 1 417 ? 48.470 3.933 38.340 1.00 95.35 393 PHE B N 1
ATOM 6361 C CA . PHE B 1 417 ? 48.690 3.521 39.733 1.00 94.30 393 PHE B CA 1
ATOM 6362 C C . PHE B 1 417 ? 48.170 4.578 40.735 1.00 94.62 393 PHE B C 1
ATOM 6363 O O . PHE B 1 417 ? 48.176 4.332 41.938 1.00 94.69 393 PHE B O 1
ATOM 6371 N N . GLN B 1 418 ? 47.695 5.724 40.218 1.00 88.13 394 GLN B N 1
ATOM 6372 C CA . GLN B 1 418 ? 47.165 6.884 40.935 1.00 85.61 394 GLN B CA 1
ATOM 6373 C C . GLN B 1 418 ? 46.104 6.446 41.964 1.00 88.55 394 GLN B C 1
ATOM 6374 O O . GLN B 1 418 ? 46.156 6.878 43.117 1.00 87.39 394 GLN B O 1
ATOM 6380 N N . GLY B 1 419 ? 45.212 5.543 41.548 1.00 85.61 395 GLY B N 1
ATOM 6381 C CA . GLY B 1 419 ? 44.153 4.994 42.388 1.00 85.75 395 GLY B CA 1
ATOM 6382 C C . GLY B 1 419 ? 44.662 4.084 43.488 1.00 90.57 395 GLY B C 1
ATOM 6383 O O . GLY B 1 419 ? 44.167 4.147 44.614 1.00 89.78 395 GLY B O 1
ATOM 6384 N N . LEU B 1 420 ? 45.666 3.235 43.170 1.00 88.44 396 LEU B N 1
ATOM 6385 C CA . LEU B 1 420 ? 46.278 2.289 44.111 1.00 89.47 396 LEU B CA 1
ATOM 6386 C C . LEU B 1 420 ? 46.861 3.012 45.327 1.00 93.38 396 LEU B C 1
ATOM 6387 O O . LEU B 1 420 ? 46.619 2.560 46.445 1.00 93.75 396 LEU B O 1
ATOM 6392 N N . MET B 1 421 ? 47.597 4.137 45.126 1.00 89.25 397 MET B N 1
ATOM 6393 C CA . MET B 1 421 ? 48.220 4.843 46.247 1.00 88.98 397 MET B CA 1
ATOM 6394 C C . MET B 1 421 ? 47.151 5.614 47.074 1.00 88.52 397 MET B C 1
ATOM 6395 O O . MET B 1 421 ? 47.365 5.832 48.263 1.00 88.46 397 MET B O 1
ATOM 6400 N N . VAL B 1 422 ? 45.989 5.948 46.481 1.00 81.93 398 VAL B N 1
ATOM 6401 C CA . VAL B 1 422 ? 44.879 6.575 47.222 1.00 78.75 398 VAL B CA 1
ATOM 6402 C C . VAL B 1 422 ? 44.342 5.541 48.241 1.00 81.40 398 VAL B C 1
ATOM 6403 O O . VAL B 1 422 ? 44.122 5.885 49.402 1.00 80.10 398 VAL B O 1
ATOM 6407 N N . ALA B 1 423 ? 44.206 4.266 47.802 1.00 78.52 399 ALA B N 1
ATOM 6408 C CA . ALA B 1 423 ? 43.747 3.134 48.609 1.00 79.40 399 ALA B CA 1
ATOM 6409 C C . ALA B 1 423 ? 44.751 2.799 49.705 1.00 84.05 399 ALA B C 1
ATOM 6410 O O . ALA B 1 423 ? 44.338 2.474 50.819 1.00 84.01 399 ALA B O 1
ATOM 6412 N N . ILE B 1 424 ? 46.073 2.905 49.400 1.00 80.84 400 ILE B N 1
ATOM 6413 C CA . ILE B 1 424 ? 47.156 2.647 50.363 1.00 81.21 400 ILE B CA 1
ATOM 6414 C C . ILE B 1 424 ? 47.116 3.709 51.476 1.00 83.35 400 ILE B C 1
ATOM 6415 O O . ILE B 1 424 ? 46.855 3.365 52.630 1.00 84.14 400 ILE B O 1
ATOM 6420 N N . LEU B 1 425 ? 47.332 4.996 51.109 1.00 77.40 401 LEU B N 1
ATOM 6421 C CA . LEU B 1 425 ? 47.449 6.131 52.029 1.00 76.29 401 LEU B CA 1
ATOM 6422 C C . LEU B 1 425 ? 46.155 6.403 52.825 1.00 80.11 401 LEU B C 1
ATOM 6423 O O . LEU B 1 425 ? 46.254 6.890 53.953 1.00 79.84 401 LEU B O 1
ATOM 6428 N N . TYR B 1 426 ? 44.962 6.105 52.269 1.00 76.44 402 TYR B N 1
ATOM 6429 C CA . TYR B 1 426 ? 43.725 6.381 53.002 1.00 75.28 402 TYR B CA 1
ATOM 6430 C C . TYR B 1 426 ? 43.048 5.109 53.554 1.00 81.90 402 TYR B C 1
ATOM 6431 O O . TYR B 1 426 ? 41.962 5.234 54.125 1.00 81.32 402 TYR B O 1
ATOM 6440 N N . CYS B 1 427 ? 43.670 3.917 53.454 1.00 81.45 403 CYS B N 1
ATOM 6441 C CA . CYS B 1 427 ? 43.002 2.746 54.022 1.00 83.49 403 CYS B CA 1
ATOM 6442 C C . CYS B 1 427 ? 44.025 1.732 54.580 1.00 90.27 403 CYS B C 1
ATOM 6443 O O . CYS B 1 427 ? 43.994 1.472 55.773 1.00 90.16 403 CYS B O 1
ATOM 6446 N N . PHE B 1 428 ? 44.873 1.125 53.730 1.00 88.62 404 PHE B N 1
ATOM 6447 C CA . PHE B 1 428 ? 45.738 0.015 54.133 1.00 90.90 404 PHE B CA 1
ATOM 6448 C C . PHE B 1 428 ? 46.843 0.437 55.146 1.00 94.71 404 PHE B C 1
ATOM 6449 O O . PHE B 1 428 ? 47.224 -0.406 55.964 1.00 96.40 404 PHE B O 1
ATOM 6457 N N . VAL B 1 429 ? 47.325 1.702 55.136 1.00 88.98 405 VAL B N 1
ATOM 6458 C CA . VAL B 1 429 ? 48.358 2.103 56.113 1.00 88.58 405 VAL B CA 1
ATOM 6459 C C . VAL B 1 429 ? 47.693 2.912 57.269 1.00 90.97 405 VAL B C 1
ATOM 6460 O O . VAL B 1 429 ? 48.390 3.339 58.195 1.00 90.89 405 VAL B O 1
ATOM 6464 N N . ASN B 1 430 ? 46.349 3.051 57.239 1.00 86.85 406 ASN B N 1
ATOM 6465 C CA . ASN B 1 430 ? 45.554 3.707 58.291 1.00 86.02 406 ASN B CA 1
ATOM 6466 C C . ASN B 1 430 ? 45.618 2.872 59.575 1.00 92.44 406 ASN B C 1
ATOM 6467 O O . ASN B 1 430 ? 45.479 1.649 59.512 1.00 93.48 406 ASN B O 1
ATOM 6472 N N . ASN B 1 431 ? 45.866 3.515 60.728 1.00 89.69 407 ASN B N 1
ATOM 6473 C CA . ASN B 1 431 ? 45.996 2.795 61.995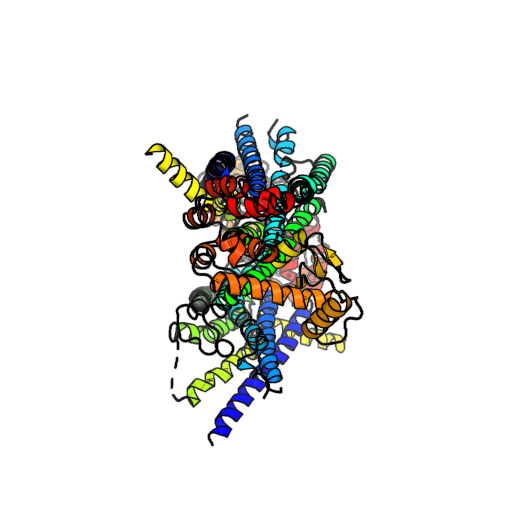 1.00 91.88 407 ASN B CA 1
ATOM 6474 C C . ASN B 1 431 ? 44.649 2.254 62.490 1.00 97.19 407 ASN B C 1
ATOM 6475 O O . ASN B 1 431 ? 44.627 1.184 63.097 1.00 99.54 407 ASN B O 1
ATOM 6480 N N . GLU B 1 432 ? 43.539 2.974 62.237 1.00 92.10 408 GLU B N 1
ATOM 6481 C CA . GLU B 1 432 ? 42.207 2.556 62.688 1.00 92.55 408 GLU B CA 1
ATOM 6482 C C . GLU B 1 432 ? 41.755 1.249 62.018 1.00 97.83 408 GLU B C 1
ATOM 6483 O O . GLU B 1 432 ? 41.172 0.412 62.707 1.00 99.33 408 GLU B O 1
ATOM 6489 N N . VAL B 1 433 ? 42.011 1.070 60.692 1.00 93.53 409 VAL B N 1
ATOM 6490 C CA . VAL B 1 433 ? 41.588 -0.149 59.977 1.00 94.71 409 VAL B CA 1
ATOM 6491 C C . VAL B 1 433 ? 42.406 -1.349 60.502 1.00 101.61 409 VAL B C 1
ATOM 6492 O O . VAL B 1 433 ? 41.847 -2.429 60.667 1.00 103.36 409 VAL B O 1
ATOM 6496 N N . GLN B 1 434 ? 43.710 -1.137 60.803 1.00 98.51 410 GLN B N 1
ATOM 6497 C CA . GLN B 1 434 ? 44.610 -2.175 61.315 1.00 101.25 410 GLN B CA 1
ATOM 6498 C C . GLN B 1 434 ? 44.152 -2.647 62.702 1.00 106.67 410 GLN B C 1
ATOM 6499 O O . GLN B 1 434 ? 44.352 -3.818 63.033 1.00 108.58 410 GLN B O 1
ATOM 6505 N N . LEU B 1 435 ? 43.503 -1.751 63.491 1.00 102.16 411 LEU B N 1
ATOM 6506 C CA . LEU B 1 435 ? 42.922 -2.093 64.796 1.00 103.67 411 LEU B CA 1
ATOM 6507 C C . LEU B 1 435 ? 41.745 -3.034 64.614 1.00 108.37 411 LEU B C 1
ATOM 6508 O O . LEU B 1 435 ? 41.615 -3.995 65.365 1.00 110.76 411 LEU B O 1
ATOM 6513 N N . GLU B 1 436 ? 40.910 -2.767 63.590 1.00 102.71 412 GLU B N 1
ATOM 6514 C CA . GLU B 1 436 ? 39.703 -3.523 63.267 1.00 103.55 412 GLU B CA 1
ATOM 6515 C C . GLU B 1 436 ? 40.030 -4.939 62.778 1.00 110.34 412 GLU B C 1
ATOM 6516 O O . GLU B 1 436 ? 39.283 -5.859 63.104 1.00 112.35 412 GLU B O 1
ATOM 6522 N N . PHE B 1 437 ? 41.126 -5.123 62.009 1.00 107.01 413 PHE B N 1
ATOM 6523 C CA . PHE B 1 437 ? 41.526 -6.452 61.540 1.00 109.86 413 PHE B CA 1
ATOM 6524 C C . PHE B 1 437 ? 42.041 -7.303 62.701 1.00 118.42 413 PHE B C 1
ATOM 6525 O O . PHE B 1 437 ? 41.682 -8.476 62.780 1.00 120.95 413 PHE B O 1
ATOM 6533 N N . ARG B 1 438 ? 42.851 -6.714 63.612 1.00 116.00 414 ARG B N 1
ATOM 6534 C CA . ARG B 1 438 ? 43.384 -7.412 64.790 1.00 119.33 414 ARG B CA 1
ATOM 6535 C C . ARG B 1 438 ? 42.243 -7.681 65.800 1.00 124.69 414 ARG B C 1
ATOM 6536 O O . ARG B 1 438 ? 42.192 -8.775 66.370 1.00 127.46 414 ARG B O 1
ATOM 6544 N N . LYS B 1 439 ? 41.313 -6.717 65.969 1.00 119.13 415 LYS B N 1
ATOM 6545 C CA . LYS B 1 439 ? 40.164 -6.847 66.871 1.00 120.09 415 LYS B CA 1
ATOM 6546 C C . LYS B 1 439 ? 39.225 -7.968 66.370 1.00 126.80 415 LYS B C 1
ATOM 6547 O O . LYS B 1 439 ? 38.719 -8.733 67.187 1.00 128.88 415 LYS B O 1
ATOM 6553 N N . SER B 1 440 ? 39.049 -8.097 65.034 1.00 123.30 416 SER B N 1
ATOM 6554 C CA . SER B 1 440 ? 38.216 -9.143 64.420 1.00 125.65 416 SER B CA 1
ATOM 6555 C C . SER B 1 440 ? 38.904 -10.515 64.501 1.00 133.47 416 SER B C 1
ATOM 6556 O O . SER B 1 440 ? 38.223 -11.517 64.724 1.00 135.93 416 SER B O 1
ATOM 6559 N N . TRP B 1 441 ? 40.247 -10.557 64.319 1.00 130.27 417 TRP B N 1
ATOM 6560 C CA . TRP B 1 441 ? 41.050 -11.784 64.386 1.00 133.74 417 TRP B CA 1
ATOM 6561 C C . TRP B 1 441 ? 41.098 -12.321 65.811 1.00 141.19 417 TRP B C 1
ATOM 6562 O O . TRP B 1 441 ? 41.178 -13.535 66.001 1.00 144.81 417 TRP B O 1
ATOM 6564 N N . GLU B 1 442 ? 41.041 -11.420 66.810 1.00 136.38 418 GLU B N 1
ATOM 6565 C CA . GLU B 1 442 ? 41.058 -11.788 68.222 1.00 138.69 418 GLU B CA 1
ATOM 6566 C C . GLU B 1 442 ? 39.697 -12.399 68.618 1.00 144.76 418 GLU B C 1
ATOM 6567 O O . GLU B 1 442 ? 39.662 -13.326 69.430 1.00 147.88 418 GLU B O 1
ATOM 6573 N N . ARG B 1 443 ? 38.590 -11.902 68.014 1.00 139.66 419 ARG B N 1
ATOM 6574 C CA . ARG B 1 443 ? 37.228 -12.405 68.256 1.00 141.47 419 ARG B CA 1
ATOM 6575 C C . ARG B 1 443 ? 37.051 -13.804 67.656 1.00 149.62 419 ARG B C 1
ATOM 6576 O O . ARG B 1 443 ? 36.254 -14.591 68.171 1.00 152.19 419 ARG B O 1
ATOM 6584 N N . TRP B 1 444 ? 37.793 -14.108 66.565 1.00 146.54 420 TRP B N 1
ATOM 6585 C CA . TRP B 1 444 ? 37.776 -15.410 65.890 1.00 150.05 420 TRP B CA 1
ATOM 6586 C C . TRP B 1 444 ? 38.351 -16.486 66.815 1.00 156.94 420 TRP B C 1
ATOM 6587 O O . TRP B 1 444 ? 37.843 -17.608 66.841 1.00 160.05 420 TRP B O 1
ATOM 6598 N N . ARG B 1 445 ? 39.403 -16.131 67.580 1.00 152.51 421 ARG B N 1
ATOM 6599 C CA . ARG B 1 445 ? 40.045 -17.017 68.546 1.00 156.07 421 ARG B CA 1
ATOM 6600 C C . ARG B 1 445 ? 39.165 -17.154 69.795 1.00 161.77 421 ARG B C 1
ATOM 6601 O O . ARG B 1 445 ? 38.853 -18.276 70.201 1.00 165.72 421 ARG B O 1
ATOM 6603 N N . LEU B 1 446 ? 38.741 -16.011 70.382 1.00 154.92 422 LEU B N 1
ATOM 6604 C CA . LEU B 1 446 ? 37.887 -15.972 71.571 1.00 180.37 422 LEU B CA 1
ATOM 6605 C C . LEU B 1 446 ? 36.412 -15.985 71.180 1.00 210.31 422 LEU B C 1
ATOM 6606 O O . LEU B 1 446 ? 35.937 -16.957 70.595 1.00 173.96 422 LEU B O 1
#

B-factor: mean 103.61, std 26.98, range [44.79, 210.31]

Foldseek 3Di:
DVVVLVVVLVVLLLVLQVLLLVLLVVQLCLCVVDPLSPDLLVVLLNQLSVLSNLLSVLVVVLVVPCPDVHPLQDPVLLVSVLSLLSLQLNLLSLLVLLVVLLVQLVDALLNLQCVVQPAAFFWDQDPQQFIAHQRLRTFDSPNDPPVSQVSVCVVQPHRCVTGDDNVSSVVSSVVLLVVLVVLQCVDPQRNLLLVQDARQLNSLSSSCCSNQRSVRVSVVSVLSVCLSVVNLVVSLVVLCVDPVCVVDVLSSNQSSVCSNNVGNRSVDDPVSSVVSCCRSNNVSCVQSVVLSVCCVVPVSGRSSPVVPDDCSVVSSLVVSLVSLVVLVVSLVVLVVSVVVCVVVVVHDCVHPSNLSNVLSNVLSCLSRVVSNVCVPPPDVPSVVSCVSSSSSNSSVSSSVSSGVVDPVSVCVVVVVVVVVVD/DVVVLVVVLVVLLLVLQVLLLVLLVVLLCLCVVDPLSPDLLVVLLNQLSVLSNLLSVLVVVLVVPCPDVDDHPLQDPVLLVSVLSLLSLQLNLLSLLVLLVVLLVQLVDALLNLQCVVQPAAFFWDQDPQQWIAHARLRTFDSPNDPPVSQVSVCVVQPHRCVTGDDNVSSVVSSVVLLVVLVVLQCVDPQRNLLLVQDARQLNSLSSSCCSNQRSVRVSVVSVLSVCLSVVNLVVSLVVLCVDPVCVVDVLSSNQSSVCSNNVGNRSVDDPVSSVVSCCRSNNVSCVQSVVLSVCCVVPNDGRSRPCVDDDCSVVSSLVVSLVSLVVLVVSLVVLVVSVVVCVVVVVHDCVHPSNLSNVLSNVLSCLSRVVSNVCVPPPVPSVVSCVSSSSSNSSVSSSVSSGVVDPVSVCVVVVVVVVVVD

Secondary structure (P-SEA, 3-state):
caaaaaaaaaaaaaaaaaaaaaaaaaaaaaaaaccccccaaaaaaaaaaaaaaaaaaaaaaaaaacccccccccaaaaaaaaccaaaaaaaaaaaaaaaaaaaaaaccaaaaaaaabbbbccccccccccccccccccccccccaaaaaaaaaaaccccccccccaaaaaaaaaaaaaaaaaaaaaccccaaaaaaccaaaaaaaaaaaacccccccccaaaaaaaaaacaaaaaaaaaaacccccccaaaaaaaaaaaacccccccccaaaaaaaaaaacccccccaaaaaaaaaccccccccccccccaaaaaaaaaaaaaaaaaaaaaaaaaaaaaaaaaacccccccaaaaaaaaaaaaaaaccaaaaaacccccccccccaaaaaaaaaaaaaaaacccccaaaaaaaaaaaaaaac/caaaaaaaaaaaaaaaaaaaaaaaaaaaaaaaaccccccaaaaaaaaaaaaaaaaaaaaaaaaaacccccccccccaaaaaaaaccaaaaaaaaaaaaaaaaaaaaaaccaaaaaaaabbbbccccccccccccccccccccccccaaaaaaaaaaaccccccccccaaaaaaaaaaaaaaaaaaaaaccccaaaaaaccaaaaaaaaaaaacccccccccaaaaaaaaaacaaaaaaaaaaacccccccaaaaaaaaaaaacccccccccaaaaaaaaaaacccccccaaaaaaaacccccccccccccccaaaaaaaaaaaaaaaaaaaaaaaaaaaaaaaaaacccccccaaaaaaaaaaaaaaaccaaaaaaccccccccccaaaaaaaaaaaaaaaaaccccaaaaaaaaaaaaaaac

Organism: Homo sapiens (NCBI:txid9606)

InterPro domains:
  IPR000832 GPCR, family 2, secretin-like [PF00002] (144-398)
  IPR000832 GPCR, family 2, secretin-like [PR00249] (146-170)
  IPR000832 GPCR, family 2, secretin-like [PR00249] (178-202)
  IPR000832 GPCR, family 2, secretin-like [PR00249] (228-251)
  IPR000832 GPCR, family 2, secretin-like [PR00249] (266-291)
  IPR000832 GPCR, family 2, secretin-like [PR00249] (307-332)
  IPR000832 GPCR, family 2, secretin-like [PR00249] (349-369)
  IPR000832 GPCR, family 2, secretin-like [PR00249] (384-405)
  IPR001879 GPCR, family 2, extracellular hormone receptor domain [PF02793] (60-128)
  IPR001879 GPCR, family 2, extracellular hormone receptor domain [PS50227] (45-130)
  IPR001879 GPCR, family 2, extracellular hormone receptor domain [SM00008] (58-135)
  IPR003290 GPCR, family 2, glucagon-like peptide-1/glucagon receptor [PR01353] (12-25)
  IPR003290 GPCR, family 2, glucagon-like peptide-1/glucagon receptor [PR01353] (37-54)
  IPR003290 GPCR, family 2, glucagon-like peptide-1/glucagon receptor [PR01353] (73-84)
  IPR003290 GPCR, family 2, glucagon-like peptide-1/glucagon receptor [PR01353] (369-385)
  IPR003292 GPCR, family 2, glucagon-like peptide-1 receptor [PR01355] (16-37)
  IPR003292 GPCR, family 2, glucagon-like peptide-1 receptor [PR01355] (47-61)
  IPR003292 GPCR, family 2, glucagon-like peptide-1 receptor [PR01355] (91-102)
  IPR003292 GPCR, family 2, glucagon-like peptide-1 receptor [PR01355] (110-119)
  IPR003292 GPCR, family 2, glucagon-like peptide-1 receptor [PR01355] (127-148)

Nearest PDB structures (foldseek):
  5vew-assembly2_B  TM=9.995E-01  e=6.117E-54  Homo sapiens
  6kk1-assembly1_A  TM=1.001E+00  e=1.666E-53  Homo sapiens
  5vex-assembly1_A  TM=1.001E+00  e=4.175E-53  Homo sapiens
  6kk1-assembly2_B  TM=9.967E-01  e=1.957E-52  Homo sapiens
  6kk7-assembly2_B  TM=9.869E-01  e=1.695E-49  Homo sapiens

Radius of gyration: 36.02 Å; Cα contacts (8 Å, |Δi|>4): 962; chains: 2; bounding box: 76×76×111 Å